Protein AF-0000000083341405 (afdb_homodimer)

Radius of gyration: 45.24 Å; Cα contacts (8 Å, |Δi|>4): 962; chains: 2; bounding box: 69×144×94 Å

Sequence (782 aa):
MRTLISFAVALLIATAIATLLLYDNGRMSLEWGDWILEASASFMLAVILVVFIVGYMAIRFAVIIWHIPHYWRRRKRLKQYSRAENAMAKGMIALEYGDWHKAEKELVKSAKNSEAGLVHYLSAAKMAHNQQAHQRRNQYLAQARELYPAEYVTIGLVEARLLKEDELEAAVAILQELHQQQPKNATILAELAFALRDLGYWQSLAELMPKVKRSAGFSVAEYSLLEQQLWAGQLAAATDFDALQTIWQGLNRKQKLIAEIVAEYVEQCLGWGQEADLKNLLERAIKKQWNDRLVYQYGRLTLGPAFDRLKVAESWLQADQENNPVLLLTLGRLACRSQLWGMGQGYLKRSLKIRPEIETFHALAQCYEAEGQENQAALTYKEAILQLEKKMRTLISFAVALLIATAIATLLLYDNGRMSLEWGDWILEASASFMLAVILVVFIVGYMAIRFAVIIWHIPHYWRRRKRLKQYSRAENAMAKGMIALEYGDWHKAEKELVKSAKNSEAGLVHYLSAAKMAHNQQAHQRRNQYLAQARELYPAEYVTIGLVEARLLKEDELEAAVAILQELHQQQPKNATILAELAFALRDLGYWQSLAELMPKVKRSAGFSVAEYSLLEQQLWAGQLAAATDFDALQTIWQGLNRKQKLIAEIVAEYVEQCLGWGQEADLKNLLERAIKKQWNDRLVYQYGRLTLGPAFDRLKVAESWLQADQENNPVLLLTLGRLACRSQLWGMGQGYLKRSLKIRPEIETFHALAQCYEAEGQENQAALTYKEAILQLEKK

Foldseek 3Di:
DVVVVVVVVVVVLVVVLVVLLVVQPAWDWDDDPPDIDIDGPSVVVSVVSVVVVVVVVVVVVVVCVVCVVVVVVVVVLVVLAVQQVVLQVQLVVCVVVVNLVSSLVSLCVNLVPYPVNLVSLLSSLVSCLVVVNNVSSVVSLVVSCVVPVVVLLVSLQSVLVSCCPPNLVVSLVSLVVSCVVPVQDQVSLVVNLVSCLVVLVLVVNVVSLVSNVPHPNDDPVRSVVSVLSSLLSQLLPQPDDVSNVVSQVPDDPVSLLAPSNLLSSLVVCVVNVHCPPNLVSLLSSCVVPNDLSSLLSNLVDDPDQLVVSLVSLVVVCDDPCVQPLSSLLSNLSSCLSNVVLVSSLVSLVSSCVNPNDPVSLQSNLVSCVSVVNNVVSVVSNVVSCVVVVVD/DVVVVVVVVVVVLVVVLVVLLVVQPAWDWDDDPPDIDIDGPSVVVSVVSVVVVVVVVVVVVVVCVVCVVVVVVVVVLVVLAVQQVVLQVQLVVCVVVVNLVSSLVSLCVNLVPYPVNLVSLLSSLVSCLVVVNNVSSVVSLVVSCVVPVVVLLVSLQSVLVSCCPPNLVVSLVSLVVSCVVPVQDQVSLVVNLVSCLVVLVLVVNVVSLVSNVPHPNDDPVRSVVSVLSSLLSQLLPQPDDVSNVVSQVPDDPVSLLAPSNLLSSLVVCVVNVHCPPNLVSLLSSCVVPNDLSSLLSNLVDDPDQLVVSLVSLVVVCDDPCVQPLSSLLSNLSSCLSNVVLVSSLVSLVSSCVNPNDPVSLQSNLVSCVSVVNNVVSVVSNVVSCVVVVVD

Organism: NCBI:txid2580412

Nearest PDB structures (foldseek):
  1w3b-assembly1_B  TM=4.510E-01  e=6.580E-06  Homo sapiens
  8dth-assembly1_A  TM=5.348E-01  e=5.837E-05  Arabidopsis thaliana
  8dtg-assembly1_A  TM=4.091E-01  e=7.508E-05  Arabidopsis thaliana
  4n3c-assembly1_A  TM=4.950E-01  e=5.666E-03  Homo sapiens
  8a61-assembly1_F  TM=4.013E-01  e=3.424E-03  Saccharomyces cerevisiae

Structure (mmCIF, N/CA/C/O backbone):
data_AF-0000000083341405-model_v1
#
loop_
_entity.id
_entity.type
_entity.pdbx_description
1 polymer 'Heme biosynthesis protein HemY'
#
loop_
_atom_site.group_PDB
_atom_site.id
_atom_site.type_symbol
_atom_site.label_atom_id
_atom_site.label_alt_id
_atom_site.label_comp_id
_atom_site.label_asym_id
_atom_site.label_entity_id
_atom_site.label_seq_id
_atom_site.pdbx_PDB_ins_code
_atom_site.Cartn_x
_atom_site.Cartn_y
_atom_site.Cartn_z
_atom_site.occupancy
_atom_site.B_iso_or_equiv
_atom_site.auth_seq_id
_atom_site.auth_comp_id
_atom_site.auth_asym_id
_atom_site.auth_atom_id
_atom_site.pdbx_PDB_model_num
ATOM 1 N N . MET A 1 1 ? 11.656 58.625 19.578 1 56.59 1 MET A N 1
ATOM 2 C CA . MET A 1 1 ? 11.117 59.906 19.172 1 56.59 1 MET A CA 1
ATOM 3 C C . MET A 1 1 ? 10.078 60.406 20.172 1 56.59 1 MET A C 1
ATOM 5 O O . MET A 1 1 ? 10.047 61.594 20.516 1 56.59 1 MET A O 1
ATOM 9 N N . ARG A 1 2 ? 9.438 59.531 20.672 1 68.25 2 ARG A N 1
ATOM 10 C CA . ARG A 1 2 ? 8.391 59.906 21.609 1 68.25 2 ARG A CA 1
ATOM 11 C C . ARG A 1 2 ? 8.992 60.375 22.938 1 68.25 2 ARG A C 1
ATOM 13 O O . ARG A 1 2 ? 8.508 61.344 23.531 1 68.25 2 ARG A O 1
ATOM 20 N N . THR A 1 3 ? 10 59.75 23.219 1 62.38 3 THR A N 1
ATOM 21 C CA . THR A 1 3 ? 10.688 60.125 24.438 1 62.38 3 THR A CA 1
ATOM 22 C C . THR A 1 3 ? 11.328 61.5 24.281 1 62.38 3 THR A C 1
ATOM 24 O O . THR A 1 3 ? 11.297 62.312 25.203 1 62.38 3 THR A O 1
ATOM 27 N N . LEU A 1 4 ? 11.789 61.688 23.078 1 64.5 4 LEU A N 1
ATOM 28 C CA . LEU A 1 4 ? 12.438 62.969 22.828 1 64.5 4 LEU A CA 1
ATOM 29 C C . LEU A 1 4 ? 11.414 64.125 22.844 1 64.5 4 LEU A C 1
ATOM 31 O O . LEU A 1 4 ? 11.703 65.188 23.359 1 64.5 4 LEU A O 1
ATOM 35 N N . ILE A 1 5 ? 10.258 63.844 22.344 1 66.81 5 ILE A N 1
ATOM 36 C CA . ILE A 1 5 ? 9.195 64.812 22.297 1 66.81 5 ILE A CA 1
ATOM 37 C C . ILE A 1 5 ? 8.688 65.125 23.703 1 66.81 5 ILE A C 1
ATOM 39 O O . ILE A 1 5 ? 8.453 66.25 24.078 1 66.81 5 ILE A O 1
ATOM 43 N N . SER A 1 6 ? 8.68 64.062 24.469 1 69.81 6 SER A N 1
ATOM 44 C CA . SER A 1 6 ? 8.266 64.25 25.844 1 69.81 6 SER A CA 1
ATOM 45 C C . SER A 1 6 ? 9.281 65.125 26.609 1 69.81 6 SER A C 1
ATOM 47 O O . SER A 1 6 ? 8.914 65.938 27.406 1 69.81 6 SER A O 1
ATOM 49 N N . PHE A 1 7 ? 10.453 64.875 26.328 1 67.31 7 PHE A N 1
ATOM 50 C CA . PHE A 1 7 ? 11.508 65.625 26.953 1 67.31 7 PHE A CA 1
ATOM 51 C C . PHE A 1 7 ? 11.484 67.062 26.469 1 67.31 7 PHE A C 1
ATOM 53 O O . PHE A 1 7 ? 11.703 68 27.25 1 67.31 7 PHE A O 1
ATOM 60 N N . ALA A 1 8 ? 11.203 67.188 25.188 1 69.06 8 ALA A N 1
ATOM 61 C CA . ALA A 1 8 ? 11.133 68.562 24.625 1 69.06 8 ALA A CA 1
ATOM 62 C C . ALA A 1 8 ? 9.969 69.312 25.203 1 69.06 8 ALA A C 1
ATOM 64 O O . ALA A 1 8 ? 10.109 70.5 25.531 1 69.06 8 ALA A O 1
ATOM 65 N N . VAL A 1 9 ? 8.945 68.75 25.375 1 71.06 9 VAL A N 1
ATOM 66 C CA . VAL A 1 9 ? 7.777 69.375 25.969 1 71.06 9 VAL A CA 1
ATOM 67 C C . VAL A 1 9 ? 8.055 69.688 27.422 1 71.06 9 VAL A C 1
ATOM 69 O O . VAL A 1 9 ? 7.715 70.812 27.906 1 71.06 9 VAL A O 1
ATOM 72 N N . ALA A 1 10 ? 8.805 68.812 28.031 1 69.69 10 ALA A N 1
ATOM 73 C CA . ALA A 1 10 ? 9.188 69.062 29.422 1 69.69 10 ALA A CA 1
ATOM 74 C C . ALA A 1 10 ? 10.148 70.25 29.516 1 69.69 10 ALA A C 1
ATOM 76 O O . ALA A 1 10 ? 10.023 71.125 30.422 1 69.69 10 ALA A O 1
ATOM 77 N N . LEU A 1 11 ? 10.969 70.312 28.594 1 72.81 11 LEU A N 1
ATOM 78 C CA . LEU A 1 11 ? 11.93 71.438 28.562 1 72.81 11 LEU A CA 1
ATOM 79 C C . LEU A 1 11 ? 11.242 72.75 28.234 1 72.81 11 LEU A C 1
ATOM 81 O O . LEU A 1 11 ? 11.562 73.812 28.828 1 72.81 11 LEU A O 1
ATOM 85 N N . LEU A 1 12 ? 10.359 72.75 27.375 1 69.5 12 LEU A N 1
ATOM 86 C CA . LEU A 1 12 ? 9.602 73.938 27.031 1 69.5 12 LEU A CA 1
ATOM 87 C C . LEU A 1 12 ? 8.773 74.438 28.203 1 69.5 12 LEU A C 1
ATOM 89 O O . LEU A 1 12 ? 8.711 75.625 28.484 1 69.5 12 LEU A O 1
ATOM 93 N N . ILE A 1 13 ? 8.305 73.5 28.906 1 68.62 13 ILE A N 1
ATOM 94 C CA . ILE A 1 13 ? 7.516 73.875 30.078 1 68.62 13 ILE A CA 1
ATOM 95 C C . ILE A 1 13 ? 8.438 74.438 31.172 1 68.62 13 ILE A C 1
ATOM 97 O O . ILE A 1 13 ? 8.125 75.438 31.812 1 68.62 13 ILE A O 1
ATOM 101 N N . ALA A 1 14 ? 9.609 73.875 31.266 1 65.56 14 ALA A N 1
ATOM 102 C CA . ALA A 1 14 ? 10.594 74.312 32.25 1 65.56 14 ALA A CA 1
ATOM 103 C C . ALA A 1 14 ? 11.086 75.688 31.922 1 65.56 14 ALA A C 1
ATOM 105 O O . ALA A 1 14 ? 11.219 76.562 32.812 1 65.56 14 ALA A O 1
ATOM 106 N N . THR A 1 15 ? 11.336 75.938 30.703 1 69.38 15 THR A N 1
ATOM 107 C CA . THR A 1 15 ? 11.797 77.25 30.281 1 69.38 15 THR A CA 1
ATOM 108 C C . THR A 1 15 ? 10.688 78.312 30.422 1 69.38 15 THR A C 1
ATOM 110 O O . THR A 1 15 ? 10.945 79.438 30.812 1 69.38 15 THR A O 1
ATOM 113 N N . ALA A 1 16 ? 9.547 77.938 30.109 1 66.31 16 ALA A N 1
ATOM 114 C CA . ALA A 1 16 ? 8.422 78.875 30.25 1 66.31 16 ALA A CA 1
ATOM 115 C C . ALA A 1 16 ? 8.195 79.25 31.719 1 66.31 16 ALA A C 1
ATOM 117 O O . ALA A 1 16 ? 7.969 80.438 32.062 1 66.31 16 ALA A O 1
ATOM 118 N N . ILE A 1 17 ? 8.406 78.312 32.562 1 65.5 17 ILE A N 1
ATOM 119 C CA . ILE A 1 17 ? 8.281 78.562 34 1 65.5 17 ILE A CA 1
ATOM 120 C C . ILE A 1 17 ? 9.414 79.438 34.469 1 65.5 17 ILE A C 1
ATOM 122 O O . ILE A 1 17 ? 9.195 80.375 35.219 1 65.5 17 ILE A O 1
ATOM 126 N N . ALA A 1 18 ? 10.578 79.188 33.938 1 65.88 18 ALA A N 1
ATOM 127 C CA . ALA A 1 18 ? 11.75 80 34.312 1 65.88 18 ALA A CA 1
ATOM 128 C C . ALA A 1 18 ? 11.617 81.438 33.844 1 65.88 18 ALA A C 1
ATOM 130 O O . ALA A 1 18 ? 11.953 82.375 34.594 1 65.88 18 ALA A O 1
ATOM 131 N N . THR A 1 19 ? 11.062 81.625 32.719 1 66.06 19 THR A N 1
ATOM 132 C CA . THR A 1 19 ? 10.898 83 32.156 1 66.06 19 THR A CA 1
ATOM 133 C C . THR A 1 19 ? 9.805 83.75 32.906 1 66.06 19 THR A C 1
ATOM 135 O O . THR A 1 19 ? 9.938 84.938 33.188 1 66.06 19 THR A O 1
ATOM 138 N N . LEU A 1 20 ? 8.867 83.062 33.281 1 64.19 20 LEU A N 1
ATOM 139 C CA . LEU A 1 20 ? 7.785 83.688 34.031 1 64.19 20 LEU A CA 1
ATOM 140 C C . LEU A 1 20 ? 8.234 84.062 35.438 1 64.19 20 LEU A C 1
ATOM 142 O O . LEU A 1 20 ? 7.828 85.125 35.969 1 64.19 20 LEU A O 1
ATOM 146 N N . LEU A 1 21 ? 9.18 83.312 35.938 1 63.03 21 LEU A N 1
ATOM 147 C CA . LEU A 1 21 ? 9.742 83.625 37.25 1 63.03 21 LEU A CA 1
ATOM 148 C C . LEU A 1 21 ? 10.688 84.812 37.188 1 63.03 21 LEU A C 1
ATOM 150 O O . LEU A 1 21 ? 10.828 85.562 38.188 1 63.03 21 LEU A O 1
ATOM 154 N N . LEU A 1 22 ? 11.203 85 36.125 1 60.56 22 LEU A N 1
ATOM 155 C CA . LEU A 1 22 ? 12.164 86.062 35.969 1 60.56 22 LEU A CA 1
ATOM 156 C C . LEU A 1 22 ? 11.453 87.375 35.656 1 60.56 22 LEU A C 1
ATOM 158 O O . LEU A 1 22 ? 11.969 88.438 35.969 1 60.56 22 LEU A O 1
ATOM 162 N N . TYR A 1 23 ? 10.359 87.25 35.062 1 57.66 23 TYR A N 1
ATOM 163 C CA . TYR A 1 23 ? 9.672 88.5 34.719 1 57.66 23 TYR A CA 1
ATOM 164 C C . TYR A 1 23 ? 8.688 88.875 35.812 1 57.66 23 TYR A C 1
ATOM 166 O O . TYR A 1 23 ? 7.609 88.312 35.938 1 57.66 23 TYR A O 1
ATOM 174 N N . ASP A 1 24 ? 9.039 89.188 37 1 58.03 24 ASP A N 1
ATOM 175 C CA . ASP A 1 24 ? 8.625 89.438 38.375 1 58.03 24 ASP A CA 1
ATOM 176 C C . ASP A 1 24 ? 7.492 90.5 38.438 1 58.03 24 ASP A C 1
ATOM 178 O O . ASP A 1 24 ? 7.445 91.312 39.344 1 58.03 24 ASP A O 1
ATOM 182 N N . ASN A 1 25 ? 6.559 90.625 37.438 1 59.75 25 ASN A N 1
ATOM 183 C CA . ASN A 1 25 ? 5.785 91.875 37.5 1 59.75 25 ASN A CA 1
ATOM 184 C C . ASN A 1 25 ? 4.516 91.75 38.312 1 59.75 25 ASN A C 1
ATOM 186 O O . ASN A 1 25 ? 3.652 92.625 38.312 1 59.75 25 ASN A O 1
ATOM 190 N N . GLY A 1 26 ? 4.27 90.812 39.062 1 65.12 26 GLY A N 1
ATOM 191 C CA . GLY A 1 26 ? 3.023 90.812 39.812 1 65.12 26 GLY A CA 1
ATOM 192 C C . GLY A 1 26 ? 3.168 90.188 41.219 1 65.12 26 GLY A C 1
ATOM 193 O O . GLY A 1 26 ? 4.086 89.438 41.5 1 65.12 26 GLY A O 1
ATOM 194 N N . ARG A 1 27 ? 2.697 90.938 42.281 1 73.12 27 ARG A N 1
ATOM 195 C CA . ARG A 1 27 ? 2.77 90.5 43.656 1 73.12 27 ARG A CA 1
ATOM 196 C C . ARG A 1 27 ? 1.461 89.875 44.094 1 73.12 27 ARG A C 1
ATOM 198 O O . ARG A 1 27 ? 0.379 90.375 43.75 1 73.12 27 ARG A O 1
ATOM 205 N N . MET A 1 28 ? 1.521 88.688 44.625 1 71.75 28 MET A N 1
ATOM 206 C CA . MET A 1 28 ? 0.362 88 45.156 1 71.75 28 MET A CA 1
ATOM 207 C C . MET A 1 28 ? 0.493 87.875 46.688 1 71.75 28 MET A C 1
ATOM 209 O O . MET A 1 28 ? 1.575 87.562 47.188 1 71.75 28 MET A O 1
ATOM 213 N N . SER A 1 29 ? -0.518 88.438 47.438 1 74.38 29 SER A N 1
ATOM 214 C CA . SER A 1 29 ? -0.522 88.25 48.875 1 74.38 29 SER A CA 1
ATOM 215 C C . SER A 1 29 ? -1.641 87.312 49.344 1 74.38 29 SER A C 1
ATOM 217 O O . SER A 1 29 ? -2.771 87.438 48.844 1 74.38 29 SER A O 1
ATOM 219 N N . LEU A 1 30 ? -1.319 86.188 49.969 1 70.44 30 LEU A N 1
ATOM 220 C CA . LEU A 1 30 ? -2.262 85.25 50.562 1 70.44 30 LEU A CA 1
ATOM 221 C C . LEU A 1 30 ? -2.365 85.438 52.062 1 70.44 30 LEU A C 1
ATOM 223 O O . LEU A 1 30 ? -1.357 85.375 52.781 1 70.44 30 LEU A O 1
ATOM 227 N N . GLU A 1 31 ? -3.475 85.938 52.5 1 71.5 31 GLU A N 1
ATOM 228 C CA . GLU A 1 31 ? -3.725 86.062 53.938 1 71.5 31 GLU A CA 1
ATOM 229 C C . GLU A 1 31 ? -4.602 84.938 54.469 1 71.5 31 GLU A C 1
ATOM 231 O O . GLU A 1 31 ? -5.73 84.75 54 1 71.5 31 GLU A O 1
ATOM 236 N N . TRP A 1 32 ? -4.051 83.938 55.125 1 67.25 32 TRP A N 1
ATOM 237 C CA . TRP A 1 32 ? -4.789 82.812 55.75 1 67.25 32 TRP A CA 1
ATOM 238 C C . TRP A 1 32 ? -4.742 82.938 57.281 1 67.25 32 TRP A C 1
ATOM 240 O O . TRP A 1 32 ? -3.744 82.562 57.906 1 67.25 32 TRP A O 1
ATOM 250 N N . GLY A 1 33 ? -5.738 83.375 57.812 1 69.75 33 GLY A N 1
ATOM 251 C CA . GLY A 1 33 ? -5.773 83.562 59.25 1 69.75 33 GLY A CA 1
ATOM 252 C C . GLY A 1 33 ? -4.738 84.562 59.75 1 69.75 33 GLY A C 1
ATOM 253 O O . GLY A 1 33 ? -4.715 85.75 59.281 1 69.75 33 GLY A O 1
ATOM 254 N N . ASP A 1 34 ? -3.721 84.125 60.5 1 72 34 ASP A N 1
ATOM 255 C CA . ASP A 1 34 ? -2.676 85 61.031 1 72 34 ASP A CA 1
ATOM 256 C C . ASP A 1 34 ? -1.41 84.938 60.188 1 72 34 ASP A C 1
ATOM 258 O O . ASP A 1 34 ? -0.427 85.625 60.5 1 72 34 ASP A O 1
ATOM 262 N N . TRP A 1 35 ? -1.463 84.125 59.125 1 66.94 35 TRP A N 1
ATOM 263 C CA . TRP A 1 35 ? -0.271 84 58.281 1 66.94 35 TRP A CA 1
ATOM 264 C C . TRP A 1 35 ? -0.418 84.75 57 1 66.94 35 TRP A C 1
ATOM 266 O O . TRP A 1 35 ? -1.458 84.688 56.344 1 66.94 35 TRP A O 1
ATOM 276 N N . ILE A 1 36 ? 0.428 85.812 56.75 1 72.31 36 ILE A N 1
ATOM 277 C CA . ILE A 1 36 ? 0.445 86.562 55.531 1 72.31 36 ILE A CA 1
ATOM 278 C C . ILE A 1 36 ? 1.613 86.125 54.656 1 72.31 36 ILE A C 1
ATOM 280 O O . ILE A 1 36 ? 2.773 86.188 55.062 1 72.31 36 ILE A O 1
ATOM 284 N N . LEU A 1 37 ? 1.361 85.375 53.594 1 67.69 37 LEU A N 1
ATOM 285 C CA . LEU A 1 37 ? 2.387 85 52.656 1 67.69 37 LEU A CA 1
ATOM 286 C C . LEU A 1 37 ? 2.363 85.875 51.406 1 67.69 37 LEU A C 1
ATOM 288 O O . LEU A 1 37 ? 1.347 85.938 50.719 1 67.69 37 LEU A O 1
ATOM 292 N N . GLU A 1 38 ? 3.361 86.688 51.312 1 72.44 38 GLU A N 1
ATOM 293 C CA . GLU A 1 38 ? 3.52 87.562 50.125 1 72.44 38 GLU A CA 1
ATOM 294 C C . GLU A 1 38 ? 4.434 86.875 49.094 1 72.44 38 GLU A C 1
ATOM 296 O O . GLU A 1 38 ? 5.547 86.438 49.438 1 72.44 38 GLU A O 1
ATOM 301 N N . ALA A 1 39 ? 3.857 86.375 48.094 1 72.44 39 ALA A N 1
ATOM 302 C CA . ALA A 1 39 ? 4.688 85.75 47.031 1 72.44 39 ALA A CA 1
ATOM 303 C C . ALA A 1 39 ? 4.426 86.438 45.688 1 72.44 39 ALA A C 1
ATOM 305 O O . ALA A 1 39 ? 3.422 87.125 45.5 1 72.44 39 ALA A O 1
ATOM 306 N N . SER A 1 40 ? 5.531 86.5 44.812 1 73.31 40 SER A N 1
ATOM 307 C CA . SER A 1 40 ? 5.363 87 43.469 1 73.31 40 SER A CA 1
ATOM 308 C C . SER A 1 40 ? 4.422 86.125 42.625 1 73.31 40 SER A C 1
ATOM 310 O O . SER A 1 40 ? 4.266 84.938 42.938 1 73.31 40 SER A O 1
ATOM 312 N N . ALA A 1 41 ? 3.492 86.75 41.812 1 72.06 41 ALA A N 1
ATOM 313 C CA . ALA A 1 41 ? 2.576 86.062 40.938 1 72.06 41 ALA A CA 1
ATOM 314 C C . ALA A 1 41 ? 3.312 85 40.125 1 72.06 41 ALA A C 1
ATOM 316 O O . ALA A 1 41 ? 2.787 83.875 39.875 1 72.06 41 ALA A O 1
ATOM 317 N N . SER A 1 42 ? 4.496 85.312 39.844 1 72 42 SER A N 1
A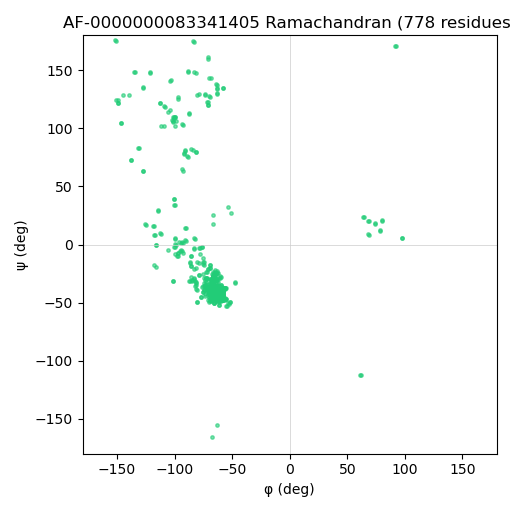TOM 318 C CA . SER A 1 42 ? 5.301 84.375 39.062 1 72 42 SER A CA 1
ATOM 319 C C . SER A 1 42 ? 5.699 83.125 39.875 1 72 42 SER A C 1
ATOM 321 O O . SER A 1 42 ? 5.719 82 39.375 1 72 42 SER A O 1
ATOM 323 N N . PHE A 1 43 ? 5.988 83.375 41.062 1 70.56 43 PHE A N 1
ATOM 324 C CA . PHE A 1 43 ? 6.336 82.25 41.938 1 70.56 43 PHE A CA 1
ATOM 325 C C . PHE A 1 43 ? 5.137 81.312 42.188 1 70.56 43 PHE A C 1
ATOM 327 O O . PHE A 1 43 ? 5.266 80.125 42.156 1 70.56 43 PHE A O 1
ATOM 334 N N . MET A 1 44 ? 3.984 81.938 42.344 1 72.81 44 MET A N 1
ATOM 335 C CA . MET A 1 44 ? 2.773 81.188 42.531 1 72.81 44 MET A CA 1
ATOM 336 C C . MET A 1 44 ? 2.449 80.312 41.312 1 72.81 44 MET A C 1
ATOM 338 O O . MET A 1 44 ? 2.055 79.188 41.406 1 72.81 44 MET A O 1
ATOM 342 N N . LEU A 1 45 ? 2.572 80.938 40.219 1 73.5 45 LEU A N 1
ATOM 343 C CA . LEU A 1 45 ? 2.342 80.25 38.969 1 73.5 45 LEU A CA 1
ATOM 344 C C . LEU A 1 45 ? 3.328 79.062 38.812 1 73.5 45 LEU A C 1
ATOM 346 O O . LEU A 1 45 ? 2.955 78 38.344 1 73.5 45 LEU A O 1
ATOM 350 N N . ALA A 1 46 ? 4.578 79.25 39.188 1 72.19 46 ALA A N 1
ATOM 351 C CA . ALA A 1 46 ? 5.605 78.25 39.156 1 72.19 46 ALA A CA 1
ATOM 352 C C . ALA A 1 46 ? 5.262 77.062 40.062 1 72.19 46 ALA A C 1
ATOM 354 O O . ALA A 1 46 ? 5.414 75.938 39.719 1 72.19 46 ALA A O 1
ATOM 355 N N . VAL A 1 47 ? 4.777 77.5 41.219 1 71.94 47 VAL A N 1
ATOM 356 C CA . VAL A 1 47 ? 4.43 76.438 42.219 1 71.94 47 VAL A CA 1
ATOM 357 C C . VAL A 1 47 ? 3.246 75.625 41.719 1 71.94 47 VAL A C 1
ATOM 359 O O . VAL A 1 47 ? 3.242 74.375 41.812 1 71.94 47 VAL A O 1
ATOM 362 N N . ILE A 1 48 ? 2.277 76.25 41.062 1 72.62 48 ILE A N 1
ATOM 363 C CA . ILE A 1 48 ? 1.098 75.562 40.531 1 72.62 48 ILE A CA 1
ATOM 364 C C . ILE A 1 48 ? 1.511 74.625 39.406 1 72.62 48 ILE A C 1
ATOM 366 O O . ILE A 1 48 ? 1.038 73.5 39.344 1 72.62 48 ILE A O 1
ATOM 370 N N . LEU A 1 49 ? 2.41 75 38.625 1 74.19 49 LEU A N 1
ATOM 371 C CA . LEU A 1 49 ? 2.887 74.25 37.5 1 74.19 49 LEU A CA 1
ATOM 372 C C . LEU A 1 49 ? 3.646 73 38 1 74.19 49 LEU A C 1
ATOM 374 O O . LEU A 1 49 ? 3.469 71.875 37.469 1 74.19 49 LEU A O 1
ATOM 378 N N . VAL A 1 50 ? 4.508 73.188 39.031 1 72.25 50 VAL A N 1
ATOM 379 C CA . VAL A 1 50 ? 5.27 72.125 39.594 1 72.25 50 VAL A CA 1
ATOM 380 C C . VAL A 1 50 ? 4.316 71.062 40.219 1 72.25 50 VAL A C 1
ATOM 382 O O . VAL A 1 50 ? 4.477 69.875 40 1 72.25 50 VAL A O 1
ATOM 385 N N . VAL A 1 51 ? 3.279 71.562 40.906 1 72.56 51 VAL A N 1
ATOM 386 C CA . VAL A 1 51 ? 2.297 70.688 41.531 1 72.56 51 VAL A CA 1
ATOM 387 C C . VAL A 1 51 ? 1.544 69.875 40.438 1 72.56 51 VAL A C 1
ATOM 389 O O . VAL A 1 51 ? 1.289 68.688 40.594 1 72.56 51 VAL A O 1
ATOM 392 N N . PHE A 1 52 ? 1.307 70.5 39.344 1 74.81 52 PHE A N 1
ATOM 393 C CA . PHE A 1 52 ? 0.618 69.875 38.219 1 74.81 52 PHE A CA 1
ATOM 394 C C . PHE A 1 52 ? 1.471 68.75 37.625 1 74.81 52 PHE A C 1
ATOM 396 O O . PHE A 1 52 ? 0.987 67.688 37.406 1 74.81 52 PHE A O 1
ATOM 403 N N . ILE A 1 53 ? 2.684 69.062 37.406 1 73.56 53 ILE A N 1
ATOM 404 C CA . ILE A 1 53 ? 3.588 68.125 36.75 1 73.56 53 ILE A CA 1
ATOM 405 C C . ILE A 1 53 ? 3.783 66.938 37.688 1 73.56 53 ILE A C 1
ATOM 407 O O . ILE A 1 53 ? 3.705 65.812 37.25 1 73.56 53 ILE A O 1
ATOM 411 N N . VAL A 1 54 ? 3.973 67.25 38.969 1 72.81 54 VAL A N 1
ATOM 412 C CA . VAL A 1 54 ? 4.195 66.188 39.938 1 72.81 54 VAL A CA 1
ATOM 413 C C . VAL A 1 54 ? 2.936 65.312 40.094 1 72.81 54 VAL A C 1
ATOM 415 O O . VAL A 1 54 ? 3.012 64.125 40.125 1 72.81 54 VAL A O 1
ATOM 418 N N . GLY A 1 55 ? 1.768 65.938 40.094 1 75.06 55 GLY A N 1
ATOM 419 C CA . GLY A 1 55 ? 0.508 65.188 40.156 1 75.06 55 GLY A CA 1
ATOM 420 C C . GLY A 1 55 ? 0.255 64.375 38.938 1 75.06 55 GLY A C 1
ATOM 421 O O . GLY A 1 55 ? -0.163 63.219 39.062 1 75.06 55 GLY A O 1
ATOM 422 N N . TYR A 1 56 ? 0.544 64.875 37.812 1 72.94 56 TYR A N 1
ATOM 423 C CA . TYR A 1 56 ? 0.382 64.125 36.562 1 72.94 56 TYR A CA 1
ATOM 424 C C . TYR A 1 56 ? 1.279 62.906 36.5 1 72.94 56 TYR A C 1
ATOM 426 O O . TYR A 1 56 ? 0.829 61.812 36.156 1 72.94 56 TYR A O 1
ATOM 434 N N . MET A 1 57 ? 2.545 63.062 36.875 1 73.12 57 MET A N 1
ATOM 435 C CA . MET A 1 57 ? 3.504 61.969 36.875 1 73.12 57 MET A CA 1
ATOM 436 C C . MET A 1 57 ? 3.1 60.875 37.875 1 73.12 57 MET A C 1
ATOM 438 O O . MET A 1 57 ? 3.229 59.688 37.594 1 73.12 57 MET A O 1
ATOM 442 N N . ALA A 1 58 ? 2.525 61.344 38.938 1 74.75 58 ALA A N 1
ATOM 443 C CA . ALA A 1 58 ? 2.092 60.406 39.969 1 74.75 58 ALA A CA 1
ATOM 444 C C . ALA A 1 58 ? 0.921 59.531 39.5 1 74.75 58 ALA A C 1
ATOM 446 O O . ALA A 1 58 ? 0.903 58.312 39.688 1 74.75 58 ALA A O 1
ATOM 447 N N . ILE A 1 59 ? 0.015 60.094 38.781 1 71.62 59 ILE A N 1
ATOM 448 C CA . ILE A 1 59 ? -1.145 59.375 38.25 1 71.62 59 ILE A CA 1
ATOM 449 C C . ILE A 1 59 ? -0.712 58.438 37.125 1 71.62 59 ILE A C 1
ATOM 451 O O . ILE A 1 59 ? -1.149 57.281 37.094 1 71.62 59 ILE A O 1
ATOM 455 N N . ARG A 1 60 ? 0.181 58.875 36.375 1 70.94 60 ARG A N 1
ATOM 456 C CA . ARG A 1 60 ? 0.7 58.094 35.281 1 70.94 60 ARG A CA 1
ATOM 457 C C . ARG A 1 60 ? 1.418 56.844 35.812 1 70.94 60 ARG A C 1
ATOM 459 O O . ARG A 1 60 ? 1.234 55.75 35.281 1 70.94 60 ARG A O 1
ATOM 466 N N . PHE A 1 61 ? 2.176 57.062 36.781 1 69.75 61 PHE A N 1
ATOM 467 C CA . PHE A 1 61 ? 2.914 55.938 37.375 1 69.75 61 PHE A CA 1
ATOM 468 C C . PHE A 1 61 ? 1.965 54.969 38.031 1 69.75 61 PHE A C 1
ATOM 470 O O . PHE A 1 61 ? 2.162 53.75 37.938 1 69.75 61 PHE A O 1
ATOM 477 N N . ALA A 1 62 ? 0.918 55.469 38.531 1 68.81 62 ALA A N 1
ATOM 478 C CA . ALA A 1 62 ? -0.077 54.625 39.188 1 68.81 62 ALA A CA 1
ATOM 479 C C . ALA A 1 62 ? -0.846 53.812 38.156 1 68.81 62 ALA A C 1
ATOM 481 O O . ALA A 1 62 ? -1.102 52.625 38.375 1 68.81 62 ALA A O 1
ATOM 482 N N . VAL A 1 63 ? -1.132 54.344 37.031 1 69.62 63 VAL A N 1
ATOM 483 C CA . VAL A 1 63 ? -1.888 53.688 36 1 69.62 63 VAL A CA 1
ATOM 484 C C . VAL A 1 63 ? -1.017 52.625 35.344 1 69.62 63 VAL A C 1
ATOM 486 O O . VAL A 1 63 ? -1.481 51.5 35.062 1 69.62 63 VAL A O 1
ATOM 489 N N . ILE A 1 64 ? 0.24 53 35.062 1 66.69 64 ILE A N 1
ATOM 490 C CA . ILE A 1 64 ? 1.182 52.062 34.469 1 66.69 64 ILE A CA 1
ATOM 491 C C . ILE A 1 64 ? 1.317 50.844 35.375 1 66.69 64 ILE A C 1
ATOM 493 O O . ILE A 1 64 ? 1.289 49.688 34.906 1 66.69 64 ILE A O 1
ATOM 497 N N . ILE A 1 65 ? 1.355 51.188 36.594 1 63.91 65 ILE A N 1
ATOM 498 C CA . ILE A 1 65 ? 1.525 50.125 37.562 1 63.91 65 ILE A CA 1
ATOM 499 C C . ILE A 1 65 ? 0.267 49.25 37.594 1 63.91 65 ILE A C 1
ATOM 501 O O . ILE A 1 65 ? 0.353 48.031 37.719 1 63.91 65 ILE A O 1
ATOM 505 N N . TRP A 1 66 ? -0.814 49.906 37.344 1 61.34 66 TRP A N 1
ATOM 506 C CA . TRP A 1 66 ? -2.092 49.219 37.438 1 61.34 66 TRP A CA 1
ATOM 507 C C . TRP A 1 66 ? -2.383 48.438 36.188 1 61.34 66 TRP A C 1
ATOM 509 O O . TRP A 1 66 ? -3.014 47.375 36.25 1 61.34 66 TRP A O 1
ATOM 519 N N . HIS A 1 67 ? -1.965 48.875 34.969 1 60.66 67 HIS A N 1
ATOM 520 C CA . HIS A 1 67 ? -2.328 48.25 33.688 1 60.66 67 HIS A CA 1
ATOM 521 C C . HIS A 1 67 ? -1.238 47.312 33.219 1 60.66 67 HIS A C 1
ATOM 523 O O . HIS A 1 67 ? -1.434 46.562 32.25 1 60.66 67 HIS A O 1
ATOM 529 N N . ILE A 1 68 ? -0.16 47.25 33.812 1 61.38 68 ILE A N 1
ATOM 530 C CA . ILE A 1 68 ? 0.968 46.406 33.438 1 61.38 68 ILE A CA 1
ATOM 531 C C . ILE A 1 68 ? 0.516 44.938 33.344 1 61.38 68 ILE A C 1
ATOM 533 O O . ILE A 1 68 ? 0.886 44.219 32.438 1 61.38 68 ILE A O 1
ATOM 537 N N . PRO A 1 69 ? -0.371 44.531 34.25 1 62.16 69 PRO A N 1
ATOM 538 C CA . PRO A 1 69 ? -0.683 43.094 34.188 1 62.16 69 PRO A CA 1
ATOM 539 C C . PRO A 1 69 ? -1.451 42.719 32.938 1 62.16 69 PRO A C 1
ATOM 541 O O . PRO A 1 69 ? -1.267 41.625 32.406 1 62.16 69 PRO A O 1
ATOM 544 N N . HIS A 1 70 ? -2.297 43.656 32.375 1 62.38 70 HIS A N 1
ATOM 545 C CA . HIS A 1 70 ? -3.09 43.312 31.219 1 62.38 70 HIS A CA 1
ATOM 546 C C . HIS A 1 70 ? -2.225 43.25 29.953 1 62.38 70 HIS A C 1
ATOM 548 O O . HIS A 1 70 ? -2.406 42.375 29.109 1 62.38 70 HIS A O 1
ATOM 554 N N . TYR A 1 71 ? -1.274 44.188 29.859 1 62.62 71 TYR A N 1
ATOM 555 C CA . TYR A 1 71 ? -0.366 44.219 28.719 1 62.62 71 TYR A CA 1
ATOM 556 C C . TYR A 1 71 ? 0.575 43.031 28.734 1 62.62 71 TYR A C 1
ATOM 558 O O . TYR A 1 71 ? 0.837 42.438 27.688 1 62.62 71 TYR A O 1
ATOM 566 N N . TRP A 1 72 ? 0.923 42.625 29.938 1 67 72 TRP A N 1
ATOM 567 C CA . TRP A 1 72 ? 1.852 41.5 30.031 1 67 72 TRP A CA 1
ATOM 568 C C . TRP A 1 72 ? 1.153 40.188 29.703 1 67 72 TRP A C 1
ATOM 570 O O . TRP A 1 72 ? 1.733 39.312 29.047 1 67 72 TRP A O 1
ATOM 580 N N . ARG A 1 73 ? -0.04 40.156 29.953 1 74.62 73 ARG A N 1
ATOM 581 C CA . ARG A 1 73 ? -0.775 38.938 29.672 1 74.62 73 ARG A CA 1
ATOM 582 C C . ARG A 1 73 ? -0.958 38.75 28.156 1 74.62 73 ARG A C 1
ATOM 584 O O . ARG A 1 73 ? -0.809 37.625 27.641 1 74.62 73 ARG A O 1
ATOM 591 N N . ARG A 1 74 ? -1.201 39.844 27.562 1 73 74 ARG A N 1
ATOM 592 C CA . ARG A 1 74 ? -1.416 39.781 26.125 1 73 74 ARG A CA 1
ATOM 593 C C . ARG A 1 74 ? -0.117 39.469 25.391 1 73 74 ARG A C 1
ATOM 595 O O . ARG A 1 74 ? -0.111 38.688 24.422 1 73 74 ARG A O 1
ATOM 602 N N . ARG A 1 75 ? 0.938 40.062 25.844 1 73.5 75 ARG A N 1
ATOM 603 C CA . ARG A 1 75 ? 2.236 39.781 25.234 1 73.5 75 ARG A CA 1
ATOM 604 C C . ARG A 1 75 ? 2.66 38.344 25.469 1 73.5 75 ARG A C 1
ATOM 606 O O . ARG A 1 75 ? 3.229 37.688 24.578 1 73.5 75 ARG A O 1
ATOM 613 N N . LYS A 1 76 ? 2.336 37.906 26.609 1 77.81 76 LYS A N 1
ATOM 614 C CA . LYS A 1 76 ? 2.65 36.531 26.922 1 77.81 76 LYS A CA 1
ATOM 615 C C . LYS A 1 76 ? 1.841 35.562 26.047 1 77.81 76 LYS A C 1
ATOM 617 O O . LYS A 1 76 ? 2.373 34.562 25.547 1 77.81 76 LYS A O 1
ATOM 622 N N . ARG A 1 77 ? 0.625 35.938 25.797 1 78.69 77 ARG A N 1
ATOM 623 C CA . ARG A 1 77 ? -0.238 35.125 24.969 1 78.69 77 ARG A CA 1
ATOM 624 C C . ARG A 1 77 ? 0.22 35.125 23.516 1 78.69 77 ARG A C 1
ATOM 626 O O . ARG A 1 77 ? 0.224 34.094 22.859 1 78.69 77 ARG A O 1
ATOM 633 N N . LEU A 1 78 ? 0.604 36.281 23.141 1 79.31 78 LEU A N 1
ATOM 634 C CA . LEU A 1 78 ? 1.095 36.406 21.781 1 79.31 78 LEU A CA 1
ATOM 635 C C . LEU A 1 78 ? 2.352 35.562 21.578 1 79.31 78 LEU A C 1
ATOM 637 O O . LEU A 1 78 ? 2.494 34.875 20.562 1 79.31 78 LEU A O 1
ATOM 641 N N . LYS A 1 79 ? 3.199 35.625 22.547 1 80.75 79 LYS A N 1
ATOM 642 C CA . LYS A 1 79 ? 4.426 34.844 22.469 1 80.75 79 LYS A CA 1
ATOM 643 C C . LYS A 1 79 ? 4.117 33.344 22.5 1 80.75 79 LYS A C 1
ATOM 645 O O . LYS A 1 79 ? 4.754 32.531 21.797 1 80.75 79 LYS A O 1
ATOM 650 N N . GLN A 1 80 ? 3.133 33.031 23.234 1 82.12 80 GLN A N 1
ATOM 651 C CA . GLN A 1 80 ? 2.74 31.625 23.344 1 82.12 80 GLN A CA 1
ATOM 652 C C . GLN A 1 80 ? 2.131 31.109 22.047 1 82.12 80 GLN A C 1
ATOM 654 O O . GLN A 1 80 ? 2.457 30.016 21.594 1 82.12 80 GLN A O 1
ATOM 659 N N . TYR A 1 81 ? 1.315 31.953 21.438 1 79.75 81 TYR A N 1
ATOM 660 C CA . TYR A 1 81 ? 0.683 31.578 20.172 1 79.75 81 TYR A CA 1
ATOM 661 C C . TYR A 1 81 ? 1.716 31.453 19.062 1 79.75 81 TYR A C 1
ATOM 663 O O . TYR A 1 81 ? 1.672 30.516 18.266 1 79.75 81 TYR A O 1
ATOM 671 N N . SER A 1 82 ? 2.545 32.375 19.062 1 82.5 82 SER A N 1
ATOM 672 C CA . SER A 1 82 ? 3.588 32.344 18.047 1 82.5 82 SER A CA 1
ATOM 673 C C . SER A 1 82 ? 4.5 31.125 18.234 1 82.5 82 SER A C 1
ATOM 675 O O . SER A 1 82 ? 4.871 30.469 17.25 1 82.5 82 SER A O 1
ATOM 677 N N . ARG A 1 83 ? 4.762 30.781 19.406 1 84.25 83 ARG A N 1
ATOM 678 C CA . ARG A 1 83 ? 5.613 29.625 19.688 1 84.25 83 ARG A CA 1
ATOM 679 C C . ARG A 1 83 ? 4.918 28.328 19.312 1 84.25 83 ARG A C 1
ATOM 681 O O . ARG A 1 83 ? 5.539 27.422 18.75 1 84.25 83 ARG A O 1
ATOM 688 N N . ALA A 1 84 ? 3.711 28.281 19.625 1 82.44 84 ALA A N 1
ATOM 689 C CA . ALA A 1 84 ? 2.949 27.078 19.312 1 82.44 84 ALA A CA 1
ATOM 690 C C . ALA A 1 84 ? 2.838 26.891 17.797 1 82.44 84 ALA A C 1
ATOM 692 O O . ALA A 1 84 ? 3.002 25.781 17.297 1 82.44 84 ALA A O 1
ATOM 693 N N . GLU A 1 85 ? 2.561 27.953 17.141 1 82.88 85 GLU A N 1
ATOM 694 C CA . GLU A 1 85 ? 2.443 27.891 15.688 1 82.88 85 GLU A CA 1
ATOM 695 C C . GLU A 1 85 ? 3.771 27.531 15.039 1 82.88 85 GLU A C 1
ATOM 697 O O . GLU A 1 85 ? 3.811 26.719 14.102 1 82.88 85 GLU A O 1
ATOM 702 N N . ASN A 1 86 ? 4.777 28.094 15.547 1 85.56 86 ASN A N 1
ATOM 703 C CA . ASN A 1 86 ? 6.105 27.797 15.016 1 85.56 86 ASN A CA 1
ATOM 704 C C . ASN A 1 86 ? 6.516 26.344 15.312 1 85.56 86 ASN A C 1
ATOM 706 O O . ASN A 1 86 ? 7.125 25.688 14.469 1 85.56 86 ASN A O 1
ATOM 710 N N . ALA A 1 87 ? 6.172 25.953 16.484 1 86.25 87 ALA A N 1
ATOM 711 C CA . ALA A 1 87 ? 6.484 24.562 16.844 1 86.25 87 ALA A CA 1
ATOM 712 C C . ALA A 1 87 ? 5.75 23.578 15.945 1 86.25 87 ALA A C 1
ATOM 714 O O . ALA A 1 87 ? 6.328 22.594 15.5 1 86.25 87 ALA A O 1
ATOM 715 N N . MET A 1 88 ? 4.535 23.859 15.68 1 86.81 88 MET A N 1
ATOM 716 C CA . MET A 1 88 ? 3.752 23.031 14.766 1 86.81 88 MET A CA 1
ATOM 717 C C . MET A 1 88 ? 4.367 23.031 13.375 1 86.81 88 MET A C 1
ATOM 719 O O . MET A 1 88 ? 4.52 21.969 12.766 1 86.81 88 MET A O 1
ATOM 723 N N . ALA A 1 89 ? 4.652 24.188 12.898 1 87.75 89 ALA A N 1
ATOM 724 C CA . ALA A 1 89 ? 5.238 24.328 11.562 1 87.75 89 ALA A CA 1
ATOM 725 C C . ALA A 1 89 ? 6.559 23.562 11.469 1 87.75 89 ALA A C 1
ATOM 727 O O . ALA A 1 89 ? 6.762 22.781 10.539 1 87.75 89 ALA A O 1
ATOM 728 N N . LYS A 1 90 ? 7.363 23.75 12.492 1 90.44 90 LYS A N 1
ATOM 729 C CA . LYS A 1 90 ? 8.648 23.062 12.508 1 90.44 90 LYS A CA 1
ATOM 730 C C . LYS A 1 90 ? 8.469 21.547 12.586 1 90.44 90 LYS A C 1
ATOM 732 O O . LYS A 1 90 ? 9.164 20.797 11.906 1 90.44 90 LYS A O 1
ATOM 737 N N . GLY A 1 91 ? 7.566 21.125 13.43 1 89.81 91 GLY A N 1
ATOM 738 C CA . GLY A 1 91 ? 7.27 19.703 13.531 1 89.81 91 GLY A CA 1
ATOM 739 C C . GLY A 1 91 ? 6.766 19.109 12.234 1 89.81 91 GLY A C 1
ATOM 740 O O . GLY A 1 91 ? 7.215 18.031 11.828 1 89.81 91 GLY A O 1
ATOM 741 N N . MET A 1 92 ? 5.926 19.828 11.578 1 88.69 92 MET A N 1
ATOM 742 C CA . MET A 1 92 ? 5.336 19.328 10.336 1 88.69 92 MET A CA 1
ATOM 743 C C . MET A 1 92 ? 6.371 19.312 9.219 1 88.69 92 MET A C 1
ATOM 745 O O . MET A 1 92 ? 6.363 18.406 8.375 1 88.69 92 MET A O 1
ATOM 749 N N . ILE A 1 93 ? 7.215 20.266 9.203 1 90.69 93 ILE A N 1
ATOM 750 C CA . ILE A 1 93 ? 8.305 20.281 8.227 1 90.69 93 ILE A CA 1
ATOM 751 C C . ILE A 1 93 ? 9.242 19.109 8.477 1 90.69 93 ILE A C 1
ATOM 753 O O . ILE A 1 93 ? 9.641 18.406 7.535 1 90.69 93 ILE A O 1
ATOM 757 N N . ALA A 1 94 ? 9.516 18.875 9.711 1 91.88 94 ALA A N 1
ATOM 758 C CA . ALA A 1 94 ? 10.367 17.734 10.062 1 91.88 94 ALA A CA 1
ATOM 759 C C . ALA A 1 94 ? 9.742 16.422 9.617 1 91.88 94 ALA A C 1
ATOM 761 O O . ALA A 1 94 ? 10.445 15.492 9.211 1 91.88 94 ALA A O 1
ATOM 762 N N . LEU A 1 95 ? 8.422 16.375 9.703 1 90.31 95 LEU A N 1
ATOM 763 C CA . LEU A 1 95 ? 7.699 15.188 9.25 1 90.31 95 LEU A CA 1
ATOM 764 C C . LEU A 1 95 ? 7.918 14.945 7.766 1 90.31 95 LEU A C 1
ATOM 766 O O . LEU A 1 95 ? 8.07 13.797 7.336 1 90.31 95 LEU A O 1
ATOM 770 N N . GLU A 1 96 ? 8.008 16.016 7.008 1 89.69 96 GLU A N 1
ATOM 771 C CA . GLU A 1 96 ? 8.195 15.898 5.562 1 89.69 96 GLU A CA 1
ATOM 772 C C . GLU A 1 96 ? 9.586 15.367 5.23 1 89.69 96 GLU A C 1
ATOM 774 O O . GLU A 1 96 ? 9.789 14.758 4.18 1 89.69 96 GLU A O 1
ATOM 779 N N . TYR A 1 97 ? 10.523 15.477 6.172 1 90 97 TYR A N 1
ATOM 780 C CA . TYR A 1 97 ? 11.875 14.984 5.969 1 90 97 TYR A CA 1
ATOM 781 C C . TYR A 1 97 ? 12.031 13.57 6.535 1 90 97 TYR A C 1
ATOM 783 O O . TYR A 1 97 ? 13.102 12.969 6.426 1 90 97 TYR A O 1
ATOM 791 N N . GLY A 1 98 ? 10.969 13.102 7.195 1 87.69 98 GLY A N 1
ATOM 792 C CA . GLY A 1 98 ? 11.023 11.781 7.809 1 87.69 98 GLY A CA 1
ATOM 793 C C . GLY A 1 98 ? 11.773 11.773 9.125 1 87.69 98 GLY A C 1
ATOM 794 O O . GLY A 1 98 ? 12.195 10.711 9.602 1 87.69 98 GLY A O 1
ATOM 795 N N . ASP A 1 99 ? 12.031 12.922 9.586 1 91 99 ASP A N 1
ATOM 796 C CA . ASP A 1 99 ? 12.648 13.039 10.906 1 91 99 ASP A CA 1
ATOM 797 C C . ASP A 1 99 ? 11.602 12.992 12.016 1 91 99 ASP A C 1
ATOM 799 O O . ASP A 1 99 ? 11.273 14.023 12.602 1 91 99 ASP A O 1
ATOM 803 N N . TRP A 1 100 ? 11.234 11.797 12.32 1 92.56 100 TRP A N 1
ATOM 804 C CA . TRP A 1 100 ? 10.125 11.594 13.242 1 92.56 100 TRP A CA 1
ATOM 805 C C . TRP A 1 100 ? 10.484 12.055 14.648 1 92.56 100 TRP A C 1
ATOM 807 O O . TRP A 1 100 ? 9.641 12.578 15.375 1 92.56 100 TRP A O 1
ATOM 817 N N . HIS A 1 101 ? 11.773 11.891 14.969 1 92.94 101 HIS A N 1
ATOM 818 C CA . HIS A 1 101 ? 12.211 12.281 16.297 1 92.94 101 HIS A CA 1
ATOM 819 C C . HIS A 1 101 ? 12.094 13.789 16.5 1 92.94 101 HIS A C 1
ATOM 821 O O . HIS A 1 101 ? 11.492 14.25 17.469 1 92.94 101 HIS A O 1
ATOM 827 N N . LYS A 1 102 ? 12.641 14.469 15.555 1 94.19 102 LYS A N 1
ATOM 828 C CA . LYS A 1 102 ? 12.547 15.922 15.617 1 94.19 102 LYS A CA 1
ATOM 829 C C . LYS A 1 102 ? 11.102 16.391 15.531 1 94.19 102 LYS A C 1
ATOM 831 O O . LYS A 1 102 ? 10.688 17.297 16.25 1 94.19 102 LYS A O 1
ATOM 836 N N . ALA A 1 103 ? 10.32 15.836 14.633 1 94.38 103 ALA A N 1
ATOM 837 C CA . ALA A 1 103 ? 8.906 16.188 14.492 1 94.38 103 ALA A CA 1
ATOM 838 C C . ALA A 1 103 ? 8.164 15.992 15.812 1 94.38 103 ALA A C 1
ATOM 840 O O . ALA A 1 103 ? 7.453 16.891 16.266 1 94.38 103 ALA A O 1
ATOM 841 N N . GLU A 1 104 ? 8.383 14.852 16.438 1 94.94 104 GLU A N 1
ATOM 842 C CA . GLU A 1 104 ? 7.746 14.539 17.719 1 94.94 104 GLU A CA 1
ATOM 843 C C . GLU A 1 104 ? 8.125 15.562 18.781 1 94.94 104 GLU A C 1
ATOM 845 O O . GLU A 1 104 ? 7.258 16.094 19.469 1 94.94 104 GLU A O 1
ATOM 850 N N . LYS A 1 105 ? 9.406 15.867 18.859 1 94.44 105 LYS A N 1
ATOM 851 C CA . LYS A 1 105 ? 9.922 16.781 19.875 1 94.44 105 LYS A CA 1
ATOM 852 C C . LYS A 1 105 ? 9.336 18.172 19.703 1 94.44 105 LYS A C 1
ATOM 854 O O . LYS A 1 105 ? 8.891 18.797 20.688 1 94.44 105 LYS A O 1
ATOM 859 N N . GLU A 1 106 ? 9.336 18.609 18.5 1 92.44 106 GLU A N 1
ATOM 860 C CA . GLU A 1 106 ? 8.812 19.938 18.234 1 92.44 106 GLU A CA 1
ATOM 861 C C . GLU A 1 106 ? 7.312 20.016 18.484 1 92.44 106 GLU A C 1
ATOM 863 O O . GLU A 1 106 ? 6.812 21 19.031 1 92.44 106 GLU A O 1
ATOM 868 N N . LEU A 1 107 ? 6.609 19.016 18.156 1 90.81 107 LEU A N 1
ATOM 869 C CA . LEU A 1 107 ? 5.16 18.984 18.297 1 90.81 107 LEU A CA 1
ATOM 870 C C . LEU A 1 107 ? 4.754 18.969 19.766 1 90.81 107 LEU A C 1
ATOM 872 O O . LEU A 1 107 ? 3.793 19.625 20.156 1 90.81 107 LEU A O 1
ATOM 876 N N . VAL A 1 108 ? 5.492 18.281 20.547 1 90.56 108 VAL A N 1
ATOM 877 C CA . VAL A 1 108 ? 5.133 18.109 21.953 1 90.56 108 VAL A CA 1
ATOM 878 C C . VAL A 1 108 ? 5.508 19.359 22.734 1 90.56 108 VAL A C 1
ATOM 880 O O . VAL A 1 108 ? 4.875 19.688 23.75 1 90.56 108 VAL A O 1
ATOM 883 N N . LYS A 1 109 ? 6.52 20.156 22.297 1 87 109 LYS A N 1
ATOM 884 C CA . LYS A 1 109 ? 7.039 21.328 23 1 87 109 LYS A CA 1
ATOM 885 C C . LYS A 1 109 ? 5.93 22.328 23.281 1 87 109 LYS A C 1
ATOM 887 O O . LYS A 1 109 ? 5.906 22.953 24.344 1 87 109 LYS A O 1
ATOM 892 N N . SER A 1 110 ? 5.016 22.469 22.359 1 80.75 110 SER A N 1
ATOM 893 C CA . SER A 1 110 ? 4.02 23.516 22.531 1 80.75 110 SER A CA 1
ATOM 894 C C . SER A 1 110 ? 2.613 22.938 22.625 1 80.75 110 SER A C 1
ATOM 896 O O . SER A 1 110 ? 1.628 23.672 22.516 1 80.75 110 SER A O 1
ATOM 898 N N . ALA A 1 111 ? 2.508 21.672 22.859 1 83.62 111 ALA A N 1
ATOM 899 C CA . ALA A 1 111 ? 1.206 21.016 22.828 1 83.62 111 ALA A CA 1
ATOM 900 C C . ALA A 1 111 ? 0.315 21.484 23.969 1 83.62 111 ALA A C 1
ATOM 902 O O . ALA A 1 111 ? -0.87 21.766 23.766 1 83.62 111 ALA A O 1
ATOM 903 N N . LYS A 1 112 ? 0.9 21.672 25.188 1 79.38 112 LYS A N 1
ATOM 904 C CA . LYS A 1 112 ? 0.131 22 26.391 1 79.38 112 LYS A CA 1
ATOM 905 C C . LYS A 1 112 ? -0.38 23.438 26.344 1 79.38 112 LYS A C 1
ATOM 907 O O . LYS A 1 112 ? -1.454 23.734 26.859 1 79.38 112 LYS A O 1
ATOM 912 N N . ASN A 1 113 ? 0.259 24.266 25.594 1 78.06 113 ASN A N 1
ATOM 913 C CA . ASN A 1 113 ? -0.074 25.688 25.625 1 78.06 113 ASN A CA 1
ATOM 914 C C . ASN A 1 113 ? -0.708 26.156 24.328 1 78.06 113 ASN A C 1
ATOM 916 O O . ASN A 1 113 ? -0.858 27.359 24.094 1 78.06 113 ASN A O 1
ATOM 920 N N . SER A 1 114 ? -1.038 25.203 23.469 1 81.62 114 SER A N 1
ATOM 921 C CA . SER A 1 114 ? -1.583 25.578 22.156 1 81.62 114 SER A CA 1
ATOM 922 C C . SER A 1 114 ? -3.09 25.359 22.109 1 81.62 114 SER A C 1
ATOM 924 O O . SER A 1 114 ? -3.615 24.453 22.766 1 81.62 114 SER A O 1
ATOM 926 N N . GLU A 1 115 ? -3.791 26.25 21.484 1 78.88 115 GLU A N 1
ATOM 927 C CA . GLU A 1 115 ? -5.207 26.047 21.203 1 78.88 115 GLU A CA 1
ATOM 928 C C . GLU A 1 115 ? -5.418 24.844 20.281 1 78.88 115 GLU A C 1
ATOM 930 O O . GLU A 1 115 ? -6.488 24.219 20.297 1 78.88 115 GLU A O 1
ATOM 935 N N . ALA A 1 116 ? -4.367 24.484 19.531 1 84.81 116 ALA A N 1
ATOM 936 C CA . ALA A 1 116 ? -4.406 23.312 18.656 1 84.81 116 ALA A CA 1
ATOM 937 C C . ALA A 1 116 ? -3.705 22.125 19.312 1 84.81 116 ALA A C 1
ATOM 939 O O . ALA A 1 116 ? -3.08 21.312 18.625 1 84.81 116 ALA A O 1
ATOM 940 N N . GLY A 1 117 ? -3.832 22.078 20.641 1 88.56 117 GLY A N 1
ATOM 941 C CA . GLY A 1 117 ? -3.129 21.062 21.406 1 88.56 117 GLY A CA 1
ATOM 942 C C . GLY A 1 117 ? -3.482 19.656 20.984 1 88.56 117 GLY A C 1
ATOM 943 O O . GLY A 1 117 ? -2.611 18.781 20.922 1 88.56 117 GLY A O 1
ATOM 944 N N . LEU A 1 118 ? -4.707 19.406 20.656 1 91.81 118 LEU A N 1
ATOM 945 C CA . LEU A 1 118 ? -5.164 18.094 20.219 1 91.81 118 LEU A CA 1
ATOM 946 C C . LEU A 1 118 ? -4.367 17.609 19.016 1 91.81 118 LEU A C 1
ATOM 948 O O . LEU A 1 118 ? -3.875 16.469 19.016 1 91.81 118 LEU A O 1
ATOM 952 N N . VAL A 1 119 ? -4.211 18.484 18.031 1 91.69 119 VAL A N 1
ATOM 953 C CA . VAL A 1 119 ? -3.506 18.156 16.797 1 91.69 119 VAL A CA 1
ATOM 954 C C . VAL A 1 119 ? -2.039 17.859 17.109 1 91.69 119 VAL A C 1
ATOM 956 O O . VAL A 1 119 ? -1.452 16.938 16.531 1 91.69 119 VAL A O 1
ATOM 959 N N . HIS A 1 120 ? -1.499 18.609 18.047 1 91 120 HIS A N 1
ATOM 960 C CA . HIS A 1 120 ? -0.12 18.391 18.469 1 91 120 HIS A CA 1
ATOM 961 C C . HIS A 1 120 ? 0.059 16.984 19.047 1 91 120 HIS A C 1
ATOM 963 O O . HIS A 1 120 ? 0.95 16.25 18.625 1 91 120 HIS A O 1
ATOM 969 N N . TYR A 1 121 ? -0.838 16.625 19.906 1 93.81 121 TYR A N 1
ATOM 970 C CA . TYR A 1 121 ? -0.734 15.32 20.562 1 93.81 121 TYR A CA 1
ATOM 971 C C . TYR A 1 121 ? -0.967 14.188 19.578 1 93.81 121 TYR A C 1
ATOM 973 O O . TYR A 1 121 ? -0.235 13.195 19.578 1 93.81 121 TYR A O 1
ATOM 981 N N . LEU A 1 122 ? -1.956 14.312 18.734 1 94.88 122 LEU A N 1
ATOM 982 C CA . LEU A 1 122 ? -2.277 13.266 17.781 1 94.88 122 LEU A CA 1
ATOM 983 C C . LEU A 1 122 ? -1.153 13.094 16.766 1 94.88 122 LEU A C 1
ATOM 985 O O . LEU A 1 122 ? -0.795 11.969 16.406 1 94.88 122 LEU A O 1
ATOM 989 N N . SER A 1 123 ? -0.616 14.195 16.297 1 93.56 123 SER A N 1
ATOM 990 C CA . SER A 1 123 ? 0.498 14.133 15.352 1 93.56 123 SER A CA 1
ATOM 991 C C . SER A 1 123 ? 1.741 13.539 16 1 93.56 123 SER A C 1
ATOM 993 O O . SER A 1 123 ? 2.463 12.758 15.383 1 93.56 123 SER A O 1
ATOM 995 N N . ALA A 1 124 ? 1.946 13.945 17.234 1 94.75 124 ALA A N 1
ATOM 996 C CA . ALA A 1 124 ? 3.059 13.352 17.984 1 94.75 124 ALA A CA 1
ATOM 997 C C . ALA A 1 124 ? 2.887 11.844 18.125 1 94.75 124 ALA A C 1
ATOM 999 O O . ALA A 1 124 ? 3.855 11.094 18.016 1 94.75 124 ALA A O 1
ATOM 1000 N N . ALA A 1 125 ? 1.67 11.422 18.375 1 95.81 125 ALA A N 1
ATOM 1001 C CA . ALA A 1 125 ? 1.379 9.992 18.469 1 95.81 125 ALA A CA 1
ATOM 1002 C C . ALA A 1 125 ? 1.702 9.273 17.172 1 95.81 125 ALA A C 1
ATOM 1004 O O . ALA A 1 125 ? 2.283 8.188 17.172 1 95.81 125 ALA A O 1
ATOM 1005 N N . LYS A 1 126 ? 1.333 9.891 16.062 1 95.56 126 LYS A N 1
ATOM 1006 C CA . LYS A 1 126 ? 1.639 9.312 14.758 1 95.56 126 LYS A CA 1
ATOM 1007 C C . LYS A 1 126 ? 3.146 9.195 14.555 1 95.56 126 LYS A C 1
ATOM 1009 O O . LYS A 1 126 ? 3.629 8.188 14.039 1 95.56 126 LYS A O 1
ATOM 1014 N N . MET A 1 127 ? 3.854 10.188 14.969 1 95.19 127 MET A N 1
ATOM 1015 C CA . MET A 1 127 ? 5.305 10.164 14.82 1 95.19 127 MET A CA 1
ATOM 1016 C C . MET A 1 127 ? 5.922 9.078 15.695 1 95.19 127 MET A C 1
ATOM 1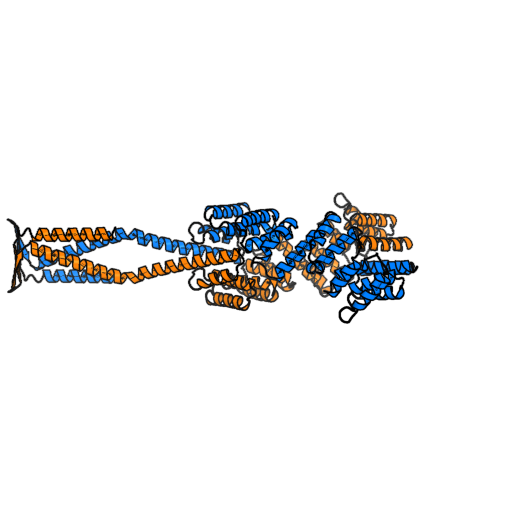018 O O . MET A 1 127 ? 6.84 8.375 15.273 1 95.19 127 MET A O 1
ATOM 1022 N N . ALA A 1 128 ? 5.395 8.992 16.891 1 95.69 128 ALA A N 1
ATOM 1023 C CA . ALA A 1 128 ? 5.852 7.926 17.781 1 95.69 128 ALA A CA 1
ATOM 1024 C C . ALA A 1 128 ? 5.562 6.551 17.188 1 95.69 128 ALA A C 1
ATOM 1026 O O . ALA A 1 128 ? 6.398 5.648 17.25 1 95.69 128 ALA A O 1
ATOM 1027 N N . HIS A 1 129 ? 4.402 6.418 16.562 1 95.19 129 HIS A N 1
ATOM 1028 C CA . HIS A 1 129 ? 4.016 5.164 15.93 1 95.19 129 HIS A CA 1
ATOM 1029 C C . HIS A 1 129 ? 4.965 4.809 14.797 1 95.19 129 HIS A C 1
ATOM 1031 O O . HIS A 1 129 ? 5.402 3.66 14.68 1 95.19 129 HIS A O 1
ATOM 1037 N N . ASN A 1 130 ? 5.34 5.77 14.016 1 92.5 130 ASN A N 1
ATOM 1038 C CA . ASN A 1 130 ? 6.246 5.551 12.898 1 92.5 130 ASN A CA 1
ATOM 1039 C C . ASN A 1 130 ? 7.629 5.109 13.367 1 92.5 130 ASN A C 1
ATOM 1041 O O . ASN A 1 130 ? 8.367 4.457 12.625 1 92.5 130 ASN A O 1
ATOM 1045 N N . GLN A 1 131 ? 7.93 5.441 14.57 1 93 131 GLN A N 1
ATOM 1046 C CA . GLN A 1 131 ? 9.203 5.066 15.164 1 93 131 GLN A CA 1
ATOM 1047 C C . GLN A 1 131 ? 9.086 3.756 15.938 1 93 131 GLN A C 1
ATOM 1049 O O . GLN A 1 131 ? 10.008 3.373 16.672 1 93 131 GLN A O 1
ATOM 1054 N N . GLN A 1 132 ? 7.898 3.156 15.922 1 93.25 132 GLN A N 1
ATOM 1055 C CA . GLN A 1 132 ? 7.59 1.921 16.641 1 93.25 132 GLN A CA 1
ATOM 1056 C C . GLN A 1 132 ? 7.707 2.111 18.141 1 93.25 132 GLN A C 1
ATOM 1058 O O . GLN A 1 132 ? 8.055 1.176 18.875 1 93.25 132 GLN A O 1
ATOM 1063 N N . ALA A 1 133 ? 7.57 3.303 18.547 1 95.19 133 ALA A N 1
ATOM 1064 C CA . ALA A 1 133 ? 7.551 3.617 19.969 1 95.19 133 ALA A CA 1
ATOM 1065 C C . ALA A 1 133 ? 6.125 3.598 20.516 1 95.19 133 ALA A C 1
ATOM 1067 O O . ALA A 1 133 ? 5.555 4.648 20.812 1 95.19 133 ALA A O 1
ATOM 1068 N N . HIS A 1 134 ? 5.648 2.469 20.781 1 94.94 134 HIS A N 1
ATOM 1069 C CA . HIS A 1 134 ? 4.238 2.275 21.078 1 94.94 134 HIS A CA 1
ATOM 1070 C C . HIS A 1 134 ? 3.887 2.848 22.453 1 94.94 134 HIS A C 1
ATOM 1072 O O . HIS A 1 134 ? 2.775 3.342 22.656 1 94.94 134 HIS A O 1
ATOM 1078 N N . GLN A 1 135 ? 4.848 2.85 23.344 1 96.44 135 GLN A N 1
ATOM 1079 C CA . GLN A 1 135 ? 4.586 3.389 24.672 1 96.44 135 GLN A CA 1
ATOM 1080 C C . GLN A 1 135 ? 4.32 4.891 24.609 1 96.44 135 GLN A C 1
ATOM 1082 O O . GLN A 1 135 ? 3.342 5.375 25.188 1 96.44 135 GLN A O 1
ATOM 1087 N N . ARG A 1 136 ? 5.191 5.559 23.891 1 96.5 136 ARG A N 1
ATOM 1088 C CA . ARG A 1 136 ? 5.008 7 23.766 1 96.5 136 ARG A CA 1
ATOM 1089 C C . ARG A 1 136 ? 3.744 7.316 22.969 1 96.5 136 ARG A C 1
ATOM 1091 O O . ARG A 1 136 ? 3.025 8.266 23.281 1 96.5 136 ARG A O 1
ATOM 1098 N N . ARG A 1 137 ? 3.514 6.562 21.969 1 95.94 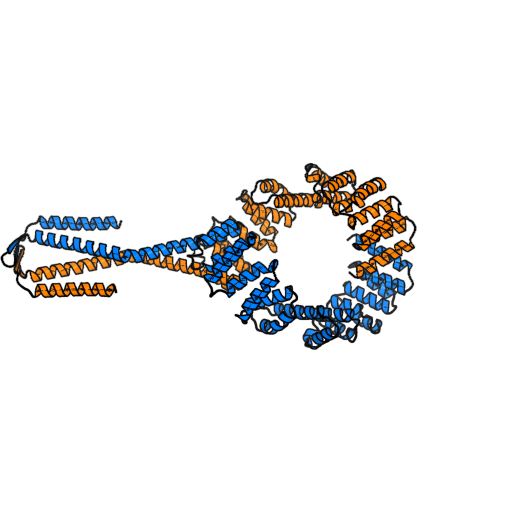137 ARG A N 1
ATOM 1099 C CA . ARG A 1 137 ? 2.275 6.707 21.203 1 95.94 137 ARG A CA 1
ATOM 1100 C C . ARG A 1 137 ? 1.061 6.672 22.125 1 95.94 137 ARG A C 1
ATOM 1102 O O . ARG A 1 137 ? 0.229 7.582 22.109 1 95.94 137 ARG A O 1
ATOM 1109 N N . ASN A 1 138 ? 1.031 5.648 23.016 1 96.31 138 ASN A N 1
ATOM 1110 C CA . ASN A 1 138 ? -0.095 5.469 23.922 1 96.31 138 ASN A CA 1
ATOM 1111 C C . ASN A 1 138 ? -0.174 6.598 24.938 1 96.31 138 ASN A C 1
ATOM 1113 O O . ASN A 1 138 ? -1.268 7.02 25.328 1 96.31 138 ASN A O 1
ATOM 1117 N N . GLN A 1 139 ? 0.935 7.035 25.328 1 96.75 139 GLN A N 1
ATOM 1118 C CA . GLN A 1 139 ? 0.973 8.141 26.281 1 96.75 139 GLN A CA 1
ATOM 1119 C C . GLN A 1 139 ? 0.373 9.406 25.672 1 96.75 139 GLN A C 1
ATOM 1121 O O . GLN A 1 139 ? -0.429 10.086 26.312 1 96.75 139 GLN A O 1
ATOM 1126 N N . TYR A 1 140 ? 0.796 9.688 24.438 1 96.62 140 TYR A N 1
ATOM 1127 C CA . TYR A 1 140 ? 0.264 10.875 23.766 1 96.62 140 TYR A CA 1
ATOM 1128 C C . TYR A 1 140 ? -1.245 10.766 23.594 1 96.62 140 TYR A C 1
ATOM 1130 O O . TYR A 1 140 ? -1.972 11.742 23.781 1 96.62 140 TYR A O 1
ATOM 1138 N N . LEU A 1 141 ? -1.742 9.656 23.25 1 96.56 141 LEU A N 1
ATOM 1139 C CA . LEU A 1 141 ? -3.174 9.43 23.078 1 96.56 141 LEU A CA 1
ATOM 1140 C C . LEU A 1 141 ? -3.918 9.578 24.391 1 96.56 141 LEU A C 1
ATOM 1142 O O . LEU A 1 141 ? -5.004 10.156 24.438 1 96.56 141 LEU A O 1
ATOM 1146 N N . ALA A 1 142 ? -3.281 9.094 25.453 1 96.44 142 ALA A N 1
ATOM 1147 C CA . ALA A 1 142 ? -3.881 9.219 26.781 1 96.44 142 ALA A CA 1
ATOM 1148 C C . ALA A 1 142 ? -3.961 10.68 27.203 1 96.44 142 ALA A C 1
ATOM 1150 O O . ALA A 1 142 ? -4.977 11.117 27.766 1 96.44 142 ALA A O 1
ATOM 1151 N N . GLN A 1 143 ? -2.92 11.359 26.969 1 95.25 143 GLN A N 1
ATOM 1152 C CA . GLN A 1 143 ? -2.904 12.781 27.281 1 95.25 143 GLN A CA 1
ATOM 1153 C C . GLN A 1 143 ? -3.963 13.539 26.484 1 95.25 143 GLN A C 1
ATOM 1155 O O . GLN A 1 143 ? -4.648 14.406 27.031 1 95.25 143 GLN A O 1
ATOM 1160 N N . ALA A 1 144 ? -4.027 13.203 25.203 1 95.25 144 ALA A N 1
ATOM 1161 C CA . ALA A 1 144 ? -5.055 13.828 24.375 1 95.25 144 ALA A CA 1
ATOM 1162 C C . ALA A 1 144 ? -6.449 13.562 24.938 1 95.25 144 ALA A C 1
ATOM 1164 O O . ALA A 1 144 ? -7.289 14.469 24.984 1 95.25 144 ALA A O 1
ATOM 1165 N N . ARG A 1 145 ? -6.723 12.375 25.422 1 95.56 145 ARG A N 1
ATOM 1166 C CA . ARG A 1 145 ? -8.023 12 25.969 1 95.56 145 ARG A CA 1
ATOM 1167 C C . ARG A 1 145 ? -8.32 12.773 27.25 1 95.56 145 ARG A C 1
ATOM 1169 O O . ARG A 1 145 ? -9.461 13.172 27.484 1 95.56 145 ARG A O 1
ATOM 1176 N N . GLU A 1 146 ? -7.34 12.953 28.047 1 94.94 146 GLU A N 1
ATOM 1177 C CA . GLU A 1 146 ? -7.488 13.656 29.312 1 94.94 146 GLU A CA 1
ATOM 1178 C C . GLU A 1 146 ? -7.742 15.141 29.109 1 94.94 146 GLU A C 1
ATOM 1180 O O . GLU A 1 146 ? -8.625 15.727 29.75 1 94.94 146 GLU A O 1
ATOM 1185 N N . LEU A 1 147 ? -7.066 15.68 28.188 1 92.88 147 LEU A N 1
ATOM 1186 C CA . LEU A 1 147 ? -7.098 17.125 28 1 92.88 147 LEU A CA 1
ATOM 1187 C C . LEU A 1 147 ? -8.258 17.531 27.094 1 92.88 147 LEU A C 1
ATOM 1189 O O . LEU A 1 147 ? -8.805 18.625 27.234 1 92.88 147 LEU A O 1
ATOM 1193 N N . TYR A 1 148 ? -8.586 16.641 26.172 1 93.31 148 TYR A N 1
ATOM 1194 C CA . TYR A 1 148 ? -9.641 16.969 25.219 1 93.31 148 TYR A CA 1
ATOM 1195 C C . TYR A 1 148 ? -10.703 15.875 25.188 1 93.31 148 TYR A C 1
ATOM 1197 O O . TYR A 1 148 ? -10.961 15.281 24.141 1 93.31 148 TYR A O 1
ATOM 1205 N N . PRO A 1 149 ? -11.367 15.68 26.266 1 93.75 149 PRO A N 1
ATOM 1206 C CA . PRO A 1 149 ? -12.344 14.594 26.344 1 93.75 149 PRO A CA 1
ATOM 1207 C C . PRO A 1 149 ? -13.5 14.766 25.359 1 93.75 149 PRO A C 1
ATOM 1209 O O . PRO A 1 149 ? -14.109 13.781 24.938 1 93.75 149 PRO A O 1
ATOM 1212 N N . ALA A 1 150 ? -13.781 16 24.953 1 92.69 150 ALA A N 1
ATOM 1213 C CA . ALA A 1 150 ? -14.883 16.25 24.031 1 92.69 150 ALA A CA 1
ATOM 1214 C C . ALA A 1 150 ? -14.555 15.734 22.625 1 92.69 150 ALA A C 1
ATOM 1216 O O . ALA A 1 150 ? -15.461 15.5 21.828 1 92.69 150 ALA A O 1
ATOM 1217 N N . GLU A 1 151 ? -13.32 15.562 22.328 1 94.56 151 GLU A N 1
ATOM 1218 C CA . GLU A 1 151 ? -12.883 15.125 21.016 1 94.56 151 GLU A CA 1
ATOM 1219 C C . GLU A 1 151 ? -12.562 13.641 21 1 94.56 151 GLU A C 1
ATOM 1221 O O . GLU A 1 151 ? -11.594 13.211 20.359 1 94.56 151 GLU A O 1
ATOM 1226 N N . TYR A 1 152 ? -13.344 12.852 21.688 1 94.25 152 TYR A N 1
ATOM 1227 C CA . TYR A 1 152 ? -13.086 11.422 21.844 1 94.25 152 TYR A CA 1
ATOM 1228 C C . TYR A 1 152 ? -13.227 10.703 20.5 1 94.25 152 TYR A C 1
ATOM 1230 O O . TYR A 1 152 ? -12.523 9.719 20.25 1 94.25 152 TYR A O 1
ATOM 1238 N N . VAL A 1 153 ? -14.016 11.219 19.609 1 95.06 153 VAL A N 1
ATOM 1239 C CA . VAL A 1 153 ? -14.234 10.594 18.312 1 95.06 153 VAL A CA 1
ATOM 1240 C C . VAL A 1 153 ? -12.977 10.727 17.453 1 95.06 153 VAL A C 1
ATOM 1242 O O . VAL A 1 153 ? -12.484 9.742 16.906 1 95.06 153 VAL A O 1
ATOM 1245 N N . THR A 1 154 ? -12.43 11.953 17.406 1 95.38 154 THR A N 1
ATOM 1246 C CA . THR A 1 154 ? -11.211 12.203 16.625 1 95.38 154 THR A CA 1
ATOM 1247 C C . THR A 1 154 ? -10.055 11.352 17.141 1 95.38 154 THR A C 1
ATOM 1249 O O . THR A 1 154 ? -9.344 10.727 16.359 1 95.38 154 THR A O 1
ATOM 1252 N N . ILE A 1 155 ? -9.938 11.344 18.438 1 96.62 155 ILE A N 1
ATOM 1253 C CA . ILE A 1 155 ? -8.867 10.586 19.078 1 96.62 155 ILE A CA 1
ATOM 1254 C C . ILE A 1 155 ? -9.031 9.102 18.766 1 96.62 155 ILE A C 1
ATOM 1256 O O . ILE A 1 155 ? -8.07 8.43 18.391 1 96.62 155 ILE A O 1
ATOM 1260 N N . GLY A 1 156 ? -10.25 8.609 18.922 1 96.06 156 GLY A N 1
ATOM 1261 C CA . GLY A 1 156 ? -10.531 7.207 18.656 1 96.06 156 GLY A CA 1
ATOM 1262 C C . GLY A 1 156 ? -10.281 6.809 17.219 1 96.06 156 GLY A C 1
ATOM 1263 O O . GLY A 1 156 ? -9.766 5.723 16.938 1 96.06 156 GLY A O 1
ATOM 1264 N N . LEU A 1 157 ? -10.656 7.656 16.266 1 95.81 157 LEU A N 1
ATOM 1265 C CA . LEU A 1 157 ? -10.43 7.391 14.852 1 95.81 157 LEU A CA 1
ATOM 1266 C C . LEU A 1 157 ? -8.938 7.277 14.547 1 95.81 157 LEU A C 1
ATOM 1268 O O . LEU A 1 157 ? -8.516 6.352 13.852 1 95.81 157 LEU A O 1
ATOM 1272 N N . VAL A 1 158 ? -8.148 8.18 15.055 1 96.19 158 VAL A N 1
ATOM 1273 C CA . VAL A 1 158 ? -6.707 8.164 14.836 1 96.19 158 VAL A CA 1
ATOM 1274 C C . VAL A 1 158 ? -6.102 6.906 15.461 1 96.19 158 VAL A C 1
ATOM 1276 O O . VAL A 1 158 ? -5.293 6.223 14.828 1 96.19 158 VAL A O 1
ATOM 1279 N N . GLU A 1 159 ? -6.539 6.645 16.656 1 96.38 159 GLU A N 1
ATOM 1280 C CA . GLU A 1 159 ? -6.039 5.457 17.344 1 96.38 159 GLU A CA 1
ATOM 1281 C C . GLU A 1 159 ? -6.352 4.191 16.547 1 96.38 159 GLU A C 1
ATOM 1283 O O . GLU A 1 159 ? -5.477 3.344 16.359 1 96.38 159 GLU A O 1
ATOM 1288 N N . ALA A 1 160 ? -7.551 4.039 16.078 1 96.69 160 ALA A N 1
ATOM 1289 C CA . ALA A 1 160 ? -7.957 2.873 15.289 1 96.69 160 ALA A CA 1
ATOM 1290 C C . ALA A 1 160 ? -7.117 2.742 14.023 1 96.69 160 ALA A C 1
ATOM 1292 O O . ALA A 1 160 ? -6.719 1.64 13.648 1 96.69 160 ALA A O 1
ATOM 1293 N N . ARG A 1 161 ? -6.828 3.779 13.383 1 95.88 161 ARG A N 1
ATOM 1294 C CA . ARG A 1 161 ? -6.062 3.766 12.148 1 95.88 161 ARG A CA 1
ATOM 1295 C C . ARG A 1 161 ? -4.613 3.359 12.398 1 95.88 161 ARG A C 1
ATOM 1297 O O . ARG A 1 161 ? -4.008 2.66 11.586 1 95.88 161 ARG A O 1
ATOM 1304 N N . LEU A 1 162 ? -4.102 3.848 13.5 1 95.38 162 LEU A N 1
ATOM 1305 C CA . LEU A 1 162 ? -2.734 3.48 13.859 1 95.38 162 LEU A CA 1
ATOM 1306 C C . LEU A 1 162 ? -2.631 1.984 14.141 1 95.38 162 LEU A C 1
ATOM 1308 O O . LEU A 1 162 ? -1.592 1.372 13.883 1 95.38 162 LEU A O 1
ATOM 1312 N N . LEU A 1 163 ? -3.756 1.387 14.516 1 95 163 LEU A N 1
ATOM 1313 C CA . LEU A 1 163 ? -3.748 -0.021 14.898 1 95 163 LEU A CA 1
ATOM 1314 C C . LEU A 1 163 ? -4.18 -0.904 13.734 1 95 163 LEU A C 1
ATOM 1316 O O . LEU A 1 163 ? -3.979 -2.121 13.766 1 95 163 LEU A O 1
ATOM 1320 N N . LYS A 1 164 ? -4.68 -0.341 12.664 1 93.5 164 LYS A N 1
ATOM 1321 C CA . LYS A 1 164 ? -5.355 -1.04 11.57 1 93.5 164 LYS A CA 1
ATOM 1322 C C . LYS A 1 164 ? -4.441 -2.086 10.938 1 93.5 164 LYS A C 1
ATOM 1324 O O . LYS A 1 164 ? -4.863 -3.215 10.688 1 93.5 164 LYS A O 1
ATOM 1329 N N . GLU A 1 165 ? -3.184 -1.779 10.781 1 87 165 GLU A N 1
ATOM 1330 C CA . GLU A 1 165 ? -2.271 -2.67 10.07 1 87 165 GLU A CA 1
ATOM 1331 C C . GLU A 1 165 ? -1.773 -3.789 10.984 1 87 165 GLU A C 1
ATOM 1333 O O . GLU A 1 165 ? -1.728 -4.953 10.578 1 87 165 GLU A O 1
ATOM 1338 N N . ASP A 1 166 ? -1.51 -3.545 12.188 1 88.88 166 ASP A N 1
ATOM 1339 C CA . ASP A 1 166 ? -0.854 -4.508 13.07 1 88.88 166 ASP A CA 1
ATOM 1340 C C . ASP A 1 166 ? -1.865 -5.188 13.992 1 88.88 166 ASP A C 1
ATOM 1342 O O . ASP A 1 166 ? -1.674 -6.336 14.391 1 88.88 166 ASP A O 1
ATOM 1346 N N . GLU A 1 167 ? -2.873 -4.473 14.32 1 93.81 167 GLU A N 1
ATOM 1347 C CA . GLU A 1 167 ? -3.863 -4.945 15.281 1 93.81 167 GLU A CA 1
ATOM 1348 C C . GLU A 1 167 ? -5.281 -4.609 14.828 1 93.81 167 GLU A C 1
ATOM 1350 O O . GLU A 1 167 ? -5.984 -3.84 15.484 1 93.81 167 GLU A O 1
ATOM 1355 N N . LEU A 1 168 ? -5.707 -5.324 13.836 1 95.12 168 LEU A N 1
ATOM 1356 C CA . LEU A 1 168 ? -6.984 -5.012 13.211 1 95.12 168 LEU A CA 1
ATOM 1357 C C . LEU A 1 168 ? -8.141 -5.273 14.172 1 95.12 168 LEU A C 1
ATOM 1359 O O . LEU A 1 168 ? -9.125 -4.531 14.188 1 95.12 168 LEU A O 1
ATOM 1363 N N . GLU A 1 169 ? -8.109 -6.285 14.977 1 96.69 169 GLU A N 1
ATOM 1364 C CA . GLU A 1 169 ? -9.172 -6.602 15.922 1 96.69 169 GLU A CA 1
ATOM 1365 C C . GLU A 1 169 ? -9.344 -5.488 16.953 1 96.69 169 GLU A C 1
ATOM 1367 O O . GLU A 1 169 ? -10.469 -5.113 17.297 1 96.69 169 GLU A O 1
ATOM 1372 N N . ALA A 1 170 ? -8.219 -5.016 17.406 1 95.81 170 ALA A N 1
ATOM 1373 C CA . ALA A 1 170 ? -8.266 -3.9 18.344 1 95.81 170 ALA A CA 1
ATOM 1374 C C . ALA A 1 170 ? -8.875 -2.658 17.703 1 95.81 170 ALA A C 1
ATOM 1376 O O . ALA A 1 170 ? -9.641 -1.934 18.344 1 95.81 170 ALA A O 1
ATOM 1377 N N . ALA A 1 171 ? -8.477 -2.426 16.5 1 97.19 171 ALA A N 1
ATOM 1378 C CA . ALA A 1 171 ? -9.039 -1.295 15.766 1 97.19 171 ALA A CA 1
ATOM 1379 C C . ALA A 1 171 ? -10.562 -1.408 15.664 1 97.19 171 ALA A C 1
ATOM 1381 O O . ALA A 1 171 ? -11.273 -0.427 15.875 1 97.19 171 ALA A O 1
ATOM 1382 N N . VAL A 1 172 ? -11.07 -2.6 15.398 1 97.31 172 VAL A N 1
ATOM 1383 C CA . VAL A 1 172 ? -12.5 -2.844 15.266 1 97.31 172 VAL A CA 1
ATOM 1384 C C . VAL A 1 172 ? -13.203 -2.58 16.594 1 97.31 172 VAL A C 1
ATOM 1386 O O . VAL A 1 172 ? -14.281 -1.983 16.625 1 97.31 172 VAL A O 1
ATOM 1389 N N . ALA A 1 173 ? -12.625 -3.002 17.688 1 97 173 ALA A N 1
ATOM 1390 C CA . ALA A 1 173 ? -13.195 -2.775 19.016 1 97 173 ALA A CA 1
ATOM 1391 C C . ALA A 1 173 ? -13.359 -1.284 19.297 1 97 173 ALA A C 1
ATOM 1393 O O . ALA A 1 173 ? -14.398 -0.849 19.781 1 97 173 ALA A O 1
ATOM 1394 N N . ILE A 1 174 ? -12.359 -0.542 18.938 1 97 174 ILE A N 1
ATOM 1395 C CA . ILE A 1 174 ? -12.398 0.902 19.141 1 97 174 ILE A CA 1
ATOM 1396 C C . ILE A 1 174 ? -13.5 1.513 18.281 1 97 174 ILE A C 1
ATOM 1398 O O . ILE A 1 174 ? -14.305 2.316 18.766 1 97 174 ILE A O 1
ATOM 1402 N N . LEU A 1 175 ? -13.555 1.117 17.094 1 97.5 175 LEU A N 1
ATOM 1403 C CA . LEU A 1 175 ? -14.539 1.653 16.156 1 97.5 175 LEU A CA 1
ATOM 1404 C C . LEU A 1 175 ? -15.953 1.278 16.594 1 97.5 175 LEU A C 1
ATOM 1406 O O . LEU A 1 175 ? -16.891 2.072 16.438 1 97.5 175 LEU A O 1
ATOM 1410 N N . GLN A 1 176 ? -16.109 0.107 17.094 1 96.94 176 GLN A N 1
ATOM 1411 C CA . GLN A 1 176 ? -17.406 -0.328 17.594 1 96.94 176 GLN A CA 1
ATOM 1412 C C . GLN A 1 176 ? -17.875 0.531 18.766 1 96.94 176 GLN A C 1
ATOM 1414 O O . GLN A 1 176 ? -19.047 0.935 18.812 1 96.94 176 GLN A O 1
ATOM 1419 N N . GLU A 1 177 ? -17 0.74 19.656 1 96.75 177 GLU A N 1
ATOM 1420 C CA . GLU A 1 177 ? -17.312 1.607 20.781 1 96.75 177 GLU A CA 1
ATOM 1421 C C . GLU A 1 177 ? -17.703 3.008 20.312 1 96.75 177 GLU A C 1
ATOM 1423 O O . GLU A 1 177 ? -18.672 3.586 20.797 1 96.75 177 GLU A O 1
ATOM 1428 N N . LEU A 1 178 ? -16.953 3.492 19.375 1 96.88 178 LEU A N 1
ATOM 1429 C CA . LEU A 1 178 ? -17.234 4.812 18.828 1 96.88 178 LEU A CA 1
ATOM 1430 C C . LEU A 1 178 ? -18.609 4.824 18.141 1 96.88 178 LEU A C 1
ATOM 1432 O O . LEU A 1 178 ? -19.344 5.801 18.266 1 96.88 178 LEU A O 1
ATOM 1436 N N . HIS A 1 179 ? -18.906 3.809 17.469 1 95.69 179 HIS A N 1
ATOM 1437 C CA . HIS A 1 179 ? -20.188 3.707 16.766 1 95.69 179 HIS A CA 1
ATOM 1438 C C . HIS A 1 179 ? -21.344 3.689 17.75 1 95.69 179 HIS A C 1
ATOM 1440 O O . HIS A 1 179 ? -22.406 4.266 17.484 1 95.69 179 HIS A O 1
ATOM 1446 N N . GLN A 1 180 ? -21.141 2.994 18.828 1 95.38 180 GLN A N 1
ATOM 1447 C CA . GLN A 1 180 ? -22.172 2.959 19.859 1 95.38 180 GLN A CA 1
ATOM 1448 C C . GLN A 1 180 ? -22.484 4.359 20.375 1 95.38 180 GLN A C 1
ATOM 1450 O O . GLN A 1 180 ? -23.641 4.699 20.609 1 95.38 180 GLN A O 1
ATOM 1455 N N . GLN A 1 181 ? -21.469 5.156 20.484 1 94.94 181 GLN A N 1
ATOM 1456 C CA . GLN A 1 181 ? -21.625 6.508 21.016 1 94.94 181 GLN A CA 1
ATOM 1457 C C . GLN A 1 181 ? -22.125 7.465 19.938 1 94.94 181 GLN A C 1
ATOM 1459 O O . GLN A 1 181 ? -22.922 8.367 20.219 1 94.94 181 GLN A O 1
ATOM 1464 N N . GLN A 1 182 ? -21.641 7.176 18.734 1 93.94 182 GLN A N 1
ATOM 1465 C CA . GLN A 1 182 ? -22.047 8.016 17.609 1 93.94 182 GLN A CA 1
ATOM 1466 C C . GLN A 1 182 ? -22.484 7.176 16.422 1 93.94 182 GLN A C 1
ATOM 1468 O O . GLN A 1 182 ? -21.797 7.109 15.406 1 93.94 182 GLN A O 1
ATOM 1473 N N . PRO A 1 183 ? -23.688 6.742 16.422 1 91.06 183 PRO A N 1
ATOM 1474 C CA . PRO A 1 183 ? -24.141 5.793 15.398 1 91.06 183 PRO A CA 1
ATOM 1475 C C . PRO A 1 183 ? -24.359 6.449 14.031 1 91.06 183 PRO A C 1
ATOM 1477 O O . PRO A 1 183 ? -24.328 5.77 13.008 1 91.06 183 PRO A O 1
ATOM 1480 N N . LYS A 1 184 ? -24.469 7.781 14 1 89.69 184 LYS A N 1
ATOM 1481 C CA . LYS A 1 184 ? -24.812 8.438 12.742 1 89.69 184 LYS A CA 1
ATOM 1482 C C . LYS A 1 184 ? -23.562 9.008 12.062 1 89.69 184 LYS A C 1
ATOM 1484 O O . LYS A 1 184 ? -23.656 9.562 10.969 1 89.69 184 LYS A O 1
ATOM 1489 N N . ASN A 1 185 ? -22.516 8.859 12.703 1 92.12 185 ASN A N 1
ATOM 1490 C CA . ASN A 1 185 ? -21.297 9.391 12.109 1 92.12 185 ASN A CA 1
ATOM 1491 C C . ASN A 1 185 ? -20.859 8.57 10.906 1 92.12 185 ASN A C 1
ATOM 1493 O O . ASN A 1 185 ? -20.5 7.398 11.047 1 92.12 185 ASN A O 1
ATOM 1497 N N . ALA A 1 186 ? -20.781 9.195 9.773 1 92 186 ALA A N 1
ATOM 1498 C CA . ALA A 1 186 ? -20.547 8.508 8.516 1 92 186 ALA A CA 1
ATOM 1499 C C . ALA A 1 186 ? -19.141 7.941 8.445 1 92 186 ALA A C 1
ATOM 1501 O O . ALA A 1 186 ? -18.922 6.844 7.918 1 92 186 ALA A O 1
ATOM 1502 N N . THR A 1 187 ? -18.188 8.602 8.969 1 92.38 187 THR A N 1
ATOM 1503 C CA . THR A 1 187 ? -16.797 8.18 8.898 1 92.38 187 THR A CA 1
ATOM 1504 C C . THR A 1 187 ? -16.562 6.938 9.758 1 92.38 187 THR A C 1
ATOM 1506 O O . THR A 1 187 ? -15.922 5.98 9.312 1 92.38 187 THR A O 1
ATOM 1509 N N . ILE A 1 188 ? -17.094 6.965 10.961 1 94.38 188 ILE A N 1
ATOM 1510 C CA . ILE A 1 188 ? -16.969 5.816 11.852 1 94.38 188 ILE A CA 1
ATOM 1511 C C . ILE A 1 188 ? -17.625 4.594 11.203 1 94.38 188 ILE A C 1
ATOM 1513 O O . ILE A 1 188 ? -17.047 3.506 11.188 1 94.38 188 ILE A O 1
ATOM 1517 N N . LEU A 1 189 ? -18.781 4.863 10.656 1 93.94 189 LEU A N 1
ATOM 1518 C CA . LEU A 1 189 ? -19.531 3.783 10.031 1 93.94 189 LEU A CA 1
ATOM 1519 C C . LEU A 1 189 ? -18.766 3.174 8.875 1 93.94 189 LEU A C 1
ATOM 1521 O O . LEU A 1 189 ? -18.672 1.949 8.75 1 93.94 189 LEU A O 1
ATOM 1525 N N . ALA A 1 190 ? -18.203 3.979 8.055 1 93.19 190 ALA A N 1
ATOM 1526 C CA . ALA A 1 190 ? -17.453 3.508 6.887 1 93.19 190 ALA A CA 1
ATOM 1527 C C . ALA A 1 190 ? -16.219 2.717 7.312 1 93.19 190 ALA A C 1
ATOM 1529 O O . ALA A 1 190 ? -15.984 1.604 6.832 1 93.19 190 ALA A O 1
ATOM 1530 N N . GLU A 1 191 ? -15.453 3.234 8.203 1 93.75 191 GLU A N 1
ATOM 1531 C CA . GLU A 1 191 ? -14.234 2.576 8.656 1 93.75 191 GLU A CA 1
ATOM 1532 C C . GLU A 1 191 ? -14.547 1.252 9.344 1 93.75 191 GLU A C 1
ATOM 1534 O O . GLU A 1 191 ? -13.82 0.271 9.172 1 93.75 191 GLU A O 1
ATOM 1539 N N . LEU A 1 192 ? -15.625 1.345 10.133 1 96.06 192 LEU A N 1
ATOM 1540 C CA . LEU A 1 192 ? -16.031 0.12 10.812 1 96.06 192 LEU A CA 1
ATOM 1541 C C . LEU A 1 192 ? -16.469 -0.942 9.805 1 96.06 192 LEU A C 1
ATOM 1543 O O . LEU A 1 192 ? -16.062 -2.102 9.906 1 96.06 192 LEU A O 1
ATOM 1547 N N . ALA A 1 193 ? -17.188 -0.526 8.805 1 96.12 193 ALA A N 1
ATOM 1548 C CA . ALA A 1 193 ? -17.672 -1.454 7.781 1 96.12 193 ALA A CA 1
ATOM 1549 C C . ALA A 1 193 ? -16.516 -2.113 7.047 1 96.12 193 ALA A C 1
ATOM 1551 O O . ALA A 1 193 ? -16.484 -3.336 6.883 1 96.12 193 ALA A O 1
ATOM 1552 N N . PHE A 1 194 ? -15.531 -1.372 6.672 1 94.62 194 PHE A N 1
ATOM 1553 C CA . PHE A 1 194 ? -14.383 -1.895 5.941 1 94.62 194 PHE A CA 1
ATOM 1554 C C . PHE A 1 194 ? -13.539 -2.799 6.836 1 94.62 194 PHE A C 1
ATOM 1556 O O . PHE A 1 194 ? -13.039 -3.83 6.383 1 94.62 194 PHE A O 1
ATOM 1563 N N . ALA A 1 195 ? -13.422 -2.379 8.039 1 96.12 195 ALA A N 1
ATOM 1564 C CA . ALA A 1 195 ? -12.641 -3.189 8.977 1 96.12 195 ALA A CA 1
ATOM 1565 C C . ALA A 1 195 ? -13.297 -4.547 9.203 1 96.12 195 ALA A C 1
ATOM 1567 O O . ALA A 1 195 ? -12.609 -5.57 9.273 1 96.12 195 ALA A O 1
ATOM 1568 N N . LEU A 1 196 ? -14.602 -4.488 9.344 1 96.94 196 LEU A N 1
ATOM 1569 C CA . LEU A 1 196 ? -15.336 -5.73 9.523 1 96.94 196 LEU A CA 1
ATOM 1570 C C . LEU A 1 196 ? -15.203 -6.629 8.297 1 96.94 196 LEU A C 1
ATOM 1572 O O . LEU A 1 196 ? -15.031 -7.844 8.43 1 96.94 196 LEU A O 1
ATOM 1576 N N . ARG A 1 197 ? -15.281 -6.043 7.109 1 96.25 197 ARG A N 1
ATOM 1577 C CA . ARG A 1 197 ? -15.078 -6.785 5.871 1 96.25 197 ARG A CA 1
ATOM 1578 C C . ARG A 1 197 ? -13.695 -7.438 5.844 1 96.25 197 ARG A C 1
ATOM 1580 O O . ARG A 1 197 ? -13.57 -8.617 5.52 1 96.25 197 ARG A O 1
ATOM 1587 N N . ASP A 1 198 ? -12.688 -6.676 6.273 1 95 198 ASP A N 1
ATOM 1588 C CA . ASP A 1 198 ? -11.305 -7.148 6.223 1 95 198 ASP A CA 1
ATOM 1589 C C . ASP A 1 198 ? -11.078 -8.297 7.207 1 95 198 ASP A C 1
ATOM 1591 O O . ASP A 1 198 ? -10.258 -9.18 6.953 1 95 198 ASP A O 1
ATOM 1595 N N . LEU A 1 199 ? -11.828 -8.312 8.312 1 94.94 199 LEU A N 1
ATOM 1596 C CA . LEU A 1 199 ? -11.703 -9.359 9.32 1 94.94 199 LEU A 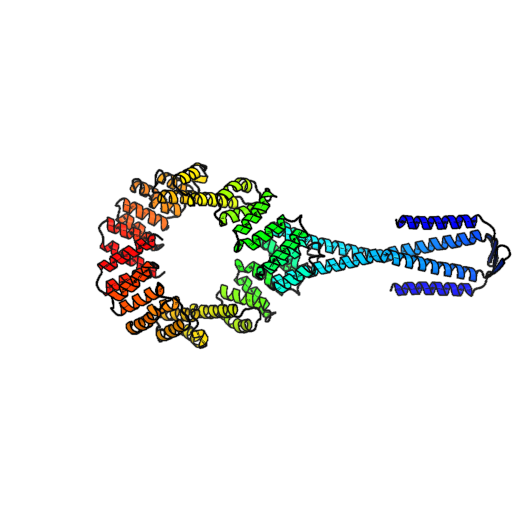CA 1
ATOM 1597 C C . LEU A 1 199 ? -12.586 -10.562 8.969 1 94.94 199 LEU A C 1
ATOM 1599 O O . LEU A 1 199 ? -12.461 -11.625 9.578 1 94.94 199 LEU A O 1
ATOM 1603 N N . GLY A 1 200 ? -13.547 -10.359 8.031 1 95.38 200 GLY A N 1
ATOM 1604 C CA . GLY A 1 200 ? -14.484 -11.414 7.668 1 95.38 200 GLY A CA 1
ATOM 1605 C C . GLY A 1 200 ? -15.625 -11.562 8.656 1 95.38 200 GLY A C 1
ATOM 1606 O O . GLY A 1 200 ? -16.188 -12.648 8.805 1 95.38 200 GLY A O 1
ATOM 1607 N N . TYR A 1 201 ? -15.844 -10.453 9.422 1 95.5 201 TYR A N 1
ATOM 1608 C CA . TYR A 1 201 ? -16.984 -10.453 10.328 1 95.5 201 TYR A CA 1
ATOM 1609 C C . TYR A 1 201 ? -18.266 -10.102 9.586 1 95.5 201 TYR A C 1
ATOM 1611 O O . TYR A 1 201 ? -18.828 -9.016 9.766 1 95.5 201 TYR A O 1
ATOM 1619 N N . TRP A 1 202 ? -18.781 -11.039 8.938 1 96.25 202 TRP A N 1
ATOM 1620 C CA . TRP A 1 202 ? -19.875 -10.797 7.98 1 96.25 202 TRP A CA 1
ATOM 1621 C C . TRP A 1 202 ? -21.188 -10.539 8.703 1 96.25 202 TRP A C 1
ATOM 1623 O O . TRP A 1 202 ? -21.984 -9.695 8.281 1 96.25 202 TRP A O 1
ATOM 1633 N N . GLN A 1 203 ? -21.516 -11.242 9.75 1 94.5 203 GLN A N 1
ATOM 1634 C CA . GLN A 1 203 ? -22.75 -11.047 10.492 1 94.5 203 GLN A CA 1
ATOM 1635 C C . GLN A 1 203 ? -22.844 -9.625 11.039 1 94.5 203 GLN A C 1
ATOM 1637 O O . GLN A 1 203 ? -23.875 -8.961 10.883 1 94.5 203 GLN A O 1
ATOM 1642 N N . SER A 1 204 ? -21.719 -9.234 11.656 1 95.94 204 SER A N 1
ATOM 1643 C CA . SER A 1 204 ? -21.688 -7.875 12.188 1 95.94 204 SER A CA 1
ATOM 1644 C C . SER A 1 204 ? -21.828 -6.84 11.078 1 95.94 204 SER A C 1
ATOM 1646 O O . SER A 1 204 ? -22.516 -5.828 11.258 1 95.94 204 SER A O 1
ATOM 1648 N N . LEU A 1 205 ? -21.156 -7.09 9.984 1 97.06 205 LEU A N 1
ATOM 1649 C CA . LEU A 1 205 ? -21.266 -6.18 8.852 1 97.06 205 LEU A CA 1
ATOM 1650 C C . LEU A 1 205 ? -22.688 -6.113 8.328 1 97.06 205 LEU A C 1
ATOM 1652 O O . LEU A 1 205 ? -23.188 -5.031 8.008 1 97.06 205 LEU A O 1
ATOM 1656 N N . ALA A 1 206 ? -23.391 -7.23 8.266 1 95.25 206 ALA A N 1
ATOM 1657 C CA . ALA A 1 206 ? -24.781 -7.289 7.805 1 95.25 206 ALA A CA 1
ATOM 1658 C C . ALA A 1 206 ? -25.688 -6.426 8.672 1 95.25 206 ALA A C 1
ATOM 1660 O O . ALA A 1 206 ? -26.562 -5.727 8.164 1 95.25 206 ALA A O 1
ATOM 1661 N N . GLU A 1 207 ? -25.469 -6.469 9.93 1 94.81 207 GLU A N 1
ATOM 1662 C CA . GLU A 1 207 ? -26.25 -5.68 10.867 1 94.81 207 GLU A CA 1
ATOM 1663 C C . GLU A 1 207 ? -26.016 -4.188 10.68 1 94.81 207 GLU A C 1
ATOM 1665 O O . GLU A 1 207 ? -26.891 -3.369 10.938 1 94.81 207 GLU A O 1
ATOM 1670 N N . LEU A 1 208 ? -24.828 -3.943 10.195 1 95.19 208 LEU A N 1
ATOM 1671 C CA . LEU A 1 208 ? -24.422 -2.551 10.047 1 95.19 208 LEU A CA 1
ATOM 1672 C C . LEU A 1 208 ? -24.906 -1.988 8.711 1 95.19 208 LEU A C 1
ATOM 1674 O O . LEU A 1 208 ? -25.016 -0.772 8.555 1 95.19 208 LEU A O 1
ATOM 1678 N N . MET A 1 209 ? -25.25 -2.785 7.746 1 94.62 209 MET A N 1
ATOM 1679 C CA . MET A 1 209 ? -25.453 -2.408 6.352 1 94.62 209 MET A CA 1
ATOM 1680 C C . MET A 1 209 ? -26.641 -1.453 6.215 1 94.62 209 MET A C 1
ATOM 1682 O O . MET A 1 209 ? -26.562 -0.477 5.469 1 94.62 209 MET A O 1
ATOM 1686 N N . PRO A 1 210 ? -27.734 -1.708 6.953 1 92.88 210 PRO A N 1
ATOM 1687 C CA . PRO A 1 210 ? -28.828 -0.751 6.828 1 92.88 210 PRO A CA 1
ATOM 1688 C C . PRO A 1 210 ? -28.438 0.666 7.234 1 92.88 210 PRO A C 1
ATOM 1690 O O . PRO A 1 210 ? -28.875 1.637 6.609 1 92.88 210 PRO A O 1
ATOM 1693 N N . LYS A 1 211 ? -27.594 0.763 8.195 1 93.44 211 LYS A N 1
ATOM 1694 C CA . LYS A 1 211 ? -27.094 2.062 8.633 1 93.44 211 LYS A CA 1
ATOM 1695 C C . LYS A 1 211 ? -26.141 2.66 7.609 1 93.44 211 LYS A C 1
ATOM 1697 O O . LYS A 1 211 ? -26.141 3.871 7.379 1 93.44 211 LYS A O 1
ATOM 1702 N N . VAL A 1 212 ? -25.312 1.827 7 1 92.88 212 VAL A N 1
ATOM 1703 C CA . VAL A 1 212 ? -24.359 2.24 5.98 1 92.88 212 VAL A CA 1
ATOM 1704 C C . VAL A 1 212 ? -25.109 2.795 4.77 1 92.88 212 VAL A C 1
ATOM 1706 O O . VAL A 1 212 ? -24.703 3.811 4.199 1 92.88 212 VAL A O 1
ATOM 1709 N N . LYS A 1 213 ? -26.188 2.189 4.387 1 90.31 213 LYS A N 1
ATOM 1710 C CA . LYS A 1 213 ? -26.969 2.59 3.223 1 90.31 213 LYS A CA 1
ATOM 1711 C C . LYS A 1 213 ? -27.531 3.998 3.395 1 90.31 213 LYS A C 1
ATOM 1713 O O . LYS A 1 213 ? -27.578 4.777 2.439 1 90.31 213 LYS A O 1
ATOM 1718 N N . ARG A 1 214 ? -27.906 4.383 4.594 1 88.62 214 ARG A N 1
ATOM 1719 C CA . ARG A 1 214 ? -28.547 5.664 4.883 1 88.62 214 ARG A CA 1
ATOM 1720 C C . ARG A 1 214 ? -27.5 6.754 5.105 1 88.62 214 ARG A C 1
ATOM 1722 O O . ARG A 1 214 ? -27.828 7.941 5.113 1 88.62 214 ARG A O 1
ATOM 1729 N N . SER A 1 215 ? -26.25 6.25 5.203 1 87.31 215 SER A N 1
ATOM 1730 C CA . SER A 1 215 ? -25.188 7.199 5.535 1 87.31 215 SER A CA 1
ATOM 1731 C C . SER A 1 215 ? -24.594 7.832 4.277 1 87.31 215 SER A C 1
ATOM 1733 O O . SER A 1 215 ? -24.609 7.227 3.205 1 87.31 215 SER A O 1
ATOM 1735 N N . ALA A 1 216 ? -24.125 9.102 4.344 1 78.81 216 ALA A N 1
ATOM 1736 C CA . ALA A 1 216 ? -23.531 9.844 3.227 1 78.81 216 ALA A CA 1
ATOM 1737 C C . ALA A 1 216 ? -22.062 9.484 3.041 1 78.81 216 ALA A C 1
ATOM 1739 O O . ALA A 1 216 ? -21.406 10 2.133 1 78.81 216 ALA A O 1
ATOM 1740 N N . GLY A 1 217 ? -21.609 8.578 3.764 1 78.06 217 GLY A N 1
ATOM 1741 C CA . GLY A 1 217 ? -20.188 8.273 3.738 1 78.06 217 GLY A CA 1
ATOM 1742 C C . GLY A 1 217 ? -19.797 7.352 2.604 1 78.06 217 GLY A C 1
ATOM 1743 O O . GLY A 1 217 ? -18.609 7.164 2.33 1 78.06 217 GLY A O 1
ATOM 1744 N N . PHE A 1 218 ? -20.734 6.875 1.823 1 82.62 218 PHE A N 1
ATOM 1745 C CA . PHE A 1 218 ? -20.469 5.914 0.76 1 82.62 218 PHE A CA 1
ATOM 1746 C C . PHE A 1 218 ? -21.047 6.398 -0.565 1 82.62 218 PHE A C 1
ATOM 1748 O O . PHE A 1 218 ? -22.141 6.945 -0.607 1 82.62 218 PHE A O 1
ATOM 1755 N N . SER A 1 219 ? -20.234 6.25 -1.497 1 85.06 219 SER A N 1
ATOM 1756 C CA . SER A 1 219 ? -20.812 6.375 -2.83 1 85.06 219 SER A CA 1
ATOM 1757 C C . SER A 1 219 ? -21.703 5.18 -3.162 1 85.06 219 SER A C 1
ATOM 1759 O O . SER A 1 219 ? -21.609 4.141 -2.506 1 85.06 219 SER A O 1
ATOM 1761 N N . VAL A 1 220 ? -22.5 5.441 -4.082 1 88.56 220 VAL A N 1
ATOM 1762 C CA . VAL A 1 220 ? -23.406 4.371 -4.504 1 88.56 220 VAL A CA 1
ATOM 1763 C C . VAL A 1 220 ? -22.594 3.16 -4.953 1 88.56 220 VAL A C 1
ATOM 1765 O O . VAL A 1 220 ? -22.938 2.021 -4.621 1 88.56 220 VAL A O 1
ATOM 1768 N N . ALA A 1 221 ? -21.516 3.371 -5.629 1 90.62 221 ALA A N 1
ATOM 1769 C CA . ALA A 1 221 ? -20.672 2.299 -6.141 1 90.62 221 ALA A CA 1
ATOM 1770 C C . ALA A 1 221 ? -19.969 1.567 -5 1 90.62 221 ALA A C 1
ATOM 1772 O O . ALA A 1 221 ? -19.875 0.336 -5.004 1 90.62 221 ALA A O 1
ATOM 1773 N N . GLU A 1 222 ? -19.578 2.33 -4.059 1 90 222 GLU A N 1
ATOM 1774 C CA . GLU A 1 222 ? -18.875 1.742 -2.918 1 90 222 GLU A CA 1
ATOM 1775 C C . GLU A 1 222 ? -19.812 0.871 -2.09 1 90 222 GLU A C 1
ATOM 1777 O O . GLU A 1 222 ? -19.422 -0.209 -1.636 1 90 222 GLU A O 1
ATOM 1782 N N . TYR A 1 223 ? -20.969 1.446 -1.897 1 92.94 223 TYR A N 1
ATOM 1783 C CA . TYR A 1 223 ? -21.953 0.681 -1.142 1 92.94 223 TYR A CA 1
ATOM 1784 C C . TYR A 1 223 ? -22.297 -0.625 -1.851 1 92.94 223 TYR A C 1
ATOM 1786 O O . TYR A 1 223 ? -22.344 -1.686 -1.223 1 92.94 223 TYR A O 1
ATOM 1794 N N . SER A 1 224 ? -22.516 -0.495 -3.166 1 93.19 224 SER A N 1
ATOM 1795 C CA . SER A 1 224 ? -22.844 -1.678 -3.949 1 93.19 224 SER A CA 1
ATOM 1796 C C . SER A 1 224 ? -21.734 -2.723 -3.883 1 93.19 224 SER A C 1
ATOM 1798 O O . SER A 1 224 ? -22.016 -3.916 -3.734 1 93.19 224 SER A O 1
ATOM 1800 N N . LEU A 1 225 ? -20.562 -2.279 -3.957 1 93.75 225 LEU A N 1
ATOM 1801 C CA . LEU A 1 225 ? -19.422 -3.186 -3.9 1 93.75 225 LEU A CA 1
ATOM 1802 C C . LEU A 1 225 ? -19.328 -3.852 -2.533 1 93.75 225 LEU A C 1
ATOM 1804 O O . LEU A 1 225 ? -19.094 -5.059 -2.439 1 93.75 225 LEU A O 1
ATOM 1808 N N . LEU A 1 226 ? -19.531 -3.084 -1.526 1 94.94 226 LEU A N 1
ATOM 1809 C CA . LEU A 1 226 ? -19.469 -3.619 -0.17 1 94.94 226 LEU A CA 1
ATOM 1810 C C . LEU A 1 226 ? -20.578 -4.652 0.051 1 94.94 226 LEU A C 1
ATOM 1812 O O . LEU A 1 226 ? -20.344 -5.688 0.685 1 94.94 226 LEU A O 1
ATOM 1816 N N . GLU A 1 227 ? -21.719 -4.285 -0.432 1 94.38 227 GLU A N 1
ATOM 1817 C CA . GLU A 1 227 ? -22.844 -5.199 -0.313 1 94.38 227 GLU A CA 1
ATOM 1818 C C . GLU A 1 227 ? -22.562 -6.52 -1.026 1 94.38 227 GLU A C 1
ATOM 1820 O O . GLU A 1 227 ? -22.859 -7.594 -0.497 1 94.38 227 GLU A O 1
ATOM 1825 N N . GLN A 1 228 ? -21.984 -6.414 -2.197 1 95.31 228 GLN A N 1
ATOM 1826 C CA . GLN A 1 228 ? -21.625 -7.613 -2.945 1 95.31 228 GLN A CA 1
ATOM 1827 C C . GLN A 1 228 ? -20.609 -8.461 -2.176 1 95.31 228 GLN A C 1
ATOM 1829 O O . GLN A 1 228 ? -20.75 -9.68 -2.088 1 95.31 228 GLN A O 1
ATOM 1834 N N . GLN A 1 229 ? -19.688 -7.797 -1.636 1 96 229 GLN A N 1
ATOM 1835 C CA . GLN A 1 229 ? -18.656 -8.5 -0.877 1 96 229 GLN A CA 1
ATOM 1836 C C . GLN A 1 229 ? -19.234 -9.148 0.375 1 96 229 GLN A C 1
ATOM 1838 O O . GLN A 1 229 ? -18.828 -10.234 0.768 1 96 229 GLN A O 1
ATOM 1843 N N . LEU A 1 230 ? -20.188 -8.477 0.956 1 96.69 230 LEU A N 1
ATOM 1844 C CA . LEU A 1 230 ? -20.859 -9 2.139 1 96.69 230 LEU A CA 1
ATOM 1845 C C . LEU A 1 230 ? -21.562 -10.312 1.822 1 96.69 230 LEU A C 1
ATOM 1847 O O . LEU A 1 230 ? -21.328 -11.328 2.492 1 96.69 230 LEU A O 1
ATOM 1851 N N . TRP A 1 231 ? -22.344 -10.273 0.799 1 96.12 231 TRP A N 1
ATOM 1852 C CA . TRP A 1 231 ? -23.125 -11.461 0.458 1 96.12 231 TRP A CA 1
ATOM 1853 C C . TRP A 1 231 ? -22.219 -12.578 -0.047 1 96.12 231 TRP A C 1
ATOM 1855 O O . TRP A 1 231 ? -22.391 -13.742 0.335 1 96.12 231 TRP A O 1
ATOM 1865 N N . ALA A 1 232 ? -21.281 -12.227 -0.883 1 96.25 232 ALA A N 1
ATOM 1866 C CA . ALA A 1 232 ? -20.312 -13.219 -1.35 1 96.25 232 ALA A CA 1
ATOM 1867 C C . ALA A 1 232 ? -19.562 -13.844 -0.18 1 96.25 232 ALA A C 1
ATOM 1869 O O . ALA A 1 232 ? -19.359 -15.055 -0.136 1 96.25 232 ALA A O 1
ATOM 1870 N N . GLY A 1 233 ? -19.188 -13.008 0.729 1 96 233 GLY A N 1
ATOM 1871 C CA . GLY A 1 233 ? -18.469 -13.484 1.903 1 96 233 GLY A CA 1
ATOM 1872 C C . GLY A 1 233 ? -19.312 -14.383 2.787 1 96 233 GLY A C 1
ATOM 1873 O O . GLY A 1 233 ? -18.844 -15.414 3.268 1 96 233 GLY A O 1
ATOM 1874 N N . GLN A 1 234 ? -20.562 -14.016 3.006 1 96.31 234 GLN A N 1
ATOM 1875 C CA . GLN A 1 234 ? -21.469 -14.828 3.809 1 96.31 234 GLN A CA 1
ATOM 1876 C C . GLN A 1 234 ? -21.688 -16.188 3.17 1 96.31 234 GLN A C 1
ATOM 1878 O O . GLN A 1 234 ? -21.719 -17.219 3.865 1 96.31 234 GLN A O 1
ATOM 1883 N N . LEU A 1 235 ? -21.859 -16.141 1.892 1 97.06 235 LEU A N 1
ATOM 1884 C CA . LEU A 1 235 ? -22.062 -17.391 1.174 1 97.06 235 LEU A CA 1
ATOM 1885 C C . LEU A 1 235 ? -20.828 -18.266 1.258 1 97.06 235 LEU A C 1
ATOM 1887 O O . LEU A 1 235 ? -20.938 -19.484 1.473 1 97.06 235 LEU A O 1
ATOM 1891 N N . ALA A 1 236 ? -19.672 -17.641 1.108 1 95.56 236 ALA A N 1
ATOM 1892 C CA . ALA A 1 236 ? -18.422 -18.375 1.174 1 95.56 236 ALA A CA 1
ATOM 1893 C C . ALA A 1 236 ? -18.188 -18.953 2.566 1 95.56 236 ALA A C 1
ATOM 1895 O O . ALA A 1 236 ? -17.578 -20.016 2.713 1 95.56 236 ALA A O 1
ATOM 1896 N N . ALA A 1 237 ? -18.75 -18.344 3.562 1 94.06 237 ALA A N 1
ATOM 1897 C CA . ALA A 1 237 ? -18.5 -18.734 4.949 1 94.06 237 ALA A CA 1
ATOM 1898 C C . ALA A 1 237 ? -19.594 -19.672 5.461 1 94.06 237 ALA A C 1
ATOM 1900 O O . ALA A 1 237 ? -19.578 -20.078 6.625 1 94.06 237 ALA A O 1
ATOM 1901 N N . ALA A 1 238 ? -20.531 -20.016 4.586 1 94.5 238 ALA A N 1
ATOM 1902 C CA . ALA A 1 238 ? -21.609 -20.906 5.016 1 94.5 238 ALA A CA 1
ATOM 1903 C C . ALA A 1 238 ? -21.047 -22.234 5.535 1 94.5 238 ALA A C 1
ATOM 1905 O O . ALA A 1 238 ? -20.156 -22.812 4.934 1 94.5 238 ALA A O 1
ATOM 1906 N N . THR A 1 239 ? -21.594 -22.656 6.668 1 93.31 239 THR A N 1
ATOM 1907 C CA . THR A 1 239 ? -21.078 -23.844 7.348 1 93.31 239 THR A CA 1
ATOM 1908 C C . THR A 1 239 ? -21.641 -25.109 6.738 1 93.31 239 THR A C 1
ATOM 1910 O O . THR A 1 239 ? -21.016 -26.172 6.789 1 93.31 239 THR A O 1
ATOM 1913 N N . ASP A 1 240 ? -22.859 -25.047 6.223 1 94.69 240 ASP A N 1
ATOM 1914 C CA . ASP A 1 240 ? -23.5 -26.188 5.582 1 94.69 240 ASP A CA 1
ATOM 1915 C C . ASP A 1 240 ? -24.484 -25.734 4.508 1 94.69 240 ASP A C 1
ATOM 1917 O O . ASP A 1 240 ? -24.672 -24.531 4.297 1 94.69 240 ASP A O 1
ATOM 1921 N N . PHE A 1 241 ? -24.984 -26.703 3.855 1 95.06 241 PHE A N 1
ATOM 1922 C CA . PHE A 1 241 ? -25.844 -26.406 2.717 1 95.06 241 PHE A CA 1
ATOM 1923 C C . PHE A 1 241 ? -27.125 -25.703 3.172 1 95.06 241 PHE A C 1
ATOM 1925 O O . PHE A 1 241 ? -27.641 -24.828 2.48 1 95.06 241 PHE A O 1
ATOM 1932 N N . ASP A 1 242 ? -27.703 -26.031 4.309 1 95.69 242 ASP A N 1
ATOM 1933 C CA . ASP A 1 242 ? -28.906 -25.391 4.82 1 95.69 242 ASP A CA 1
ATOM 1934 C C . ASP A 1 242 ? -28.672 -23.906 5.105 1 95.69 242 ASP A C 1
ATOM 1936 O O . ASP A 1 242 ? -29.516 -23.062 4.785 1 95.69 242 ASP A O 1
ATOM 1940 N N . ALA A 1 243 ? -27.562 -23.656 5.738 1 95.62 243 ALA A N 1
ATOM 1941 C CA . ALA A 1 243 ? -27.203 -22.266 6.004 1 95.62 243 ALA A CA 1
ATOM 1942 C C . ALA A 1 243 ? -27.047 -21.484 4.707 1 95.62 243 ALA A C 1
ATOM 1944 O O . ALA A 1 243 ? -27.469 -20.328 4.613 1 95.62 243 ALA A O 1
ATOM 1945 N N . LEU A 1 244 ? -26.438 -22.172 3.74 1 97 244 LEU A N 1
ATOM 1946 C CA . LEU A 1 244 ? -26.25 -21.562 2.428 1 97 244 LEU A CA 1
ATOM 1947 C C . LEU A 1 244 ? -27.594 -21.188 1.81 1 97 244 LEU A C 1
ATOM 1949 O O . LEU A 1 244 ? -27.781 -20.062 1.326 1 97 244 LEU A O 1
ATOM 1953 N N . GLN A 1 245 ? -28.5 -22.109 1.879 1 96 245 GLN A N 1
ATOM 1954 C CA . GLN A 1 245 ? -29.812 -21.891 1.295 1 96 245 GLN A CA 1
ATOM 1955 C C . GLN A 1 245 ? -30.562 -20.781 2.018 1 96 245 GLN A C 1
ATOM 1957 O O . GLN A 1 245 ? -31.281 -20 1.388 1 96 245 GLN A O 1
ATOM 1962 N N . THR A 1 246 ? -30.406 -20.688 3.291 1 95.94 246 THR A N 1
ATOM 1963 C CA . THR A 1 246 ? -31.062 -19.656 4.078 1 95.94 246 THR A CA 1
ATOM 1964 C C . THR A 1 246 ? -30.594 -18.266 3.648 1 95.94 246 THR A C 1
ATOM 1966 O O . THR A 1 246 ? -31.406 -17.359 3.459 1 95.94 246 THR A O 1
ATOM 1969 N N . ILE A 1 247 ? -29.266 -18.156 3.51 1 96.19 247 ILE A N 1
ATOM 1970 C CA . ILE A 1 247 ? -28.688 -16.875 3.07 1 96.19 247 ILE A CA 1
ATOM 1971 C C . ILE A 1 247 ? -29.203 -16.547 1.671 1 96.19 247 ILE A C 1
ATOM 1973 O O . ILE A 1 247 ? -29.641 -15.414 1.414 1 96.19 247 ILE A O 1
ATOM 1977 N N . TRP A 1 248 ? -29.188 -17.531 0.757 1 96.69 248 TRP A N 1
ATOM 1978 C CA . TRP A 1 248 ? -29.578 -17.344 -0.635 1 96.69 248 TRP A CA 1
ATOM 1979 C C . TRP A 1 248 ? -31.047 -16.938 -0.735 1 96.69 248 TRP A C 1
ATOM 1981 O O . TRP A 1 248 ? -31.391 -16.016 -1.488 1 96.69 248 TRP A O 1
ATOM 1991 N N . GLN A 1 249 ? -31.844 -17.578 0.031 1 95.81 249 GLN A N 1
ATOM 1992 C CA . GLN A 1 249 ? -33.281 -17.297 -0.006 1 95.81 249 GLN A CA 1
ATOM 1993 C C . GLN A 1 249 ? -33.562 -15.891 0.508 1 95.81 249 GLN A C 1
ATOM 1995 O O . GLN A 1 249 ? -34.594 -15.289 0.142 1 95.81 249 GLN A O 1
ATOM 2000 N N . GLY A 1 250 ? -32.75 -15.398 1.327 1 94.06 250 GLY A N 1
ATOM 2001 C CA . GLY A 1 250 ? -32.938 -14.062 1.871 1 94.06 250 GLY A CA 1
ATOM 2002 C C . GLY A 1 250 ? -32.594 -12.969 0.889 1 94.06 250 GLY A C 1
ATOM 2003 O O . GLY A 1 250 ? -32.969 -11.805 1.083 1 94.06 250 GLY A O 1
ATOM 2004 N N . LEU A 1 251 ? -31.969 -13.281 -0.202 1 96 251 LEU A N 1
ATOM 2005 C CA . LEU A 1 251 ? -31.562 -12.297 -1.202 1 96 251 LEU A CA 1
ATOM 2006 C C . LEU A 1 251 ? -32.719 -11.93 -2.109 1 96 251 LEU A C 1
ATOM 2008 O O . LEU A 1 251 ? -33.625 -12.742 -2.344 1 96 251 LEU A O 1
ATOM 2012 N N . ASN A 1 252 ? -32.75 -10.75 -2.559 1 94.5 252 ASN A N 1
ATOM 2013 C CA . ASN A 1 252 ? -33.812 -10.336 -3.494 1 94.5 252 ASN A CA 1
ATOM 2014 C C . ASN A 1 252 ? -33.438 -10.734 -4.926 1 94.5 252 ASN A C 1
ATOM 2016 O O . ASN A 1 252 ? -32.344 -11.234 -5.191 1 94.5 252 ASN A O 1
ATOM 2020 N N . ARG A 1 253 ? -34.344 -10.531 -5.906 1 93.88 253 ARG A N 1
ATOM 2021 C CA . ARG A 1 253 ? -34.219 -11 -7.281 1 93.88 253 ARG A CA 1
ATOM 2022 C C . ARG A 1 253 ? -33.031 -10.336 -7.973 1 93.88 253 ARG A C 1
ATOM 2024 O O . ARG A 1 253 ? -32.281 -10.992 -8.719 1 93.88 253 ARG A O 1
ATOM 2031 N N . LYS A 1 254 ? -32.844 -9.086 -7.68 1 93.5 254 LYS A N 1
ATOM 2032 C CA . LYS A 1 254 ? -31.75 -8.352 -8.312 1 93.5 254 LYS A CA 1
ATOM 2033 C C . LYS A 1 254 ? -30.391 -8.844 -7.809 1 93.5 254 LYS A C 1
ATOM 2035 O O . LYS A 1 254 ? -29.453 -8.992 -8.594 1 93.5 254 LYS A O 1
ATOM 2040 N N . GLN A 1 255 ? -30.266 -9.125 -6.508 1 94.56 255 GLN A N 1
ATOM 2041 C CA . GLN A 1 255 ? -29.047 -9.586 -5.879 1 94.56 255 GLN A CA 1
ATOM 2042 C C . GLN A 1 255 ? -28.656 -10.977 -6.367 1 94.56 255 GLN A C 1
ATOM 2044 O O . GLN A 1 255 ? -27.484 -11.297 -6.5 1 94.56 255 GLN A O 1
ATOM 2049 N N . LYS A 1 256 ? -29.625 -11.773 -6.707 1 95.69 256 LYS A N 1
ATOM 2050 C CA . LYS A 1 256 ? -29.422 -13.156 -7.129 1 95.69 256 LYS A CA 1
ATOM 2051 C C . LYS A 1 256 ? -28.891 -13.219 -8.555 1 95.69 256 LYS A C 1
ATOM 2053 O O . LYS A 1 256 ? -28.578 -14.305 -9.062 1 95.69 256 LYS A O 1
ATOM 2058 N N . LEU A 1 257 ? -28.75 -12.039 -9.156 1 95.12 257 LEU A N 1
ATOM 2059 C CA . LEU A 1 257 ? -28.25 -12.023 -10.531 1 95.12 257 LEU A CA 1
ATOM 2060 C C . LEU A 1 257 ? -26.906 -11.305 -10.609 1 95.12 257 LEU A C 1
ATOM 2062 O O . LEU A 1 257 ? -26.328 -11.188 -11.688 1 95.12 257 LEU A O 1
ATOM 2066 N N . ILE A 1 258 ? -26.469 -10.844 -9.492 1 95 258 ILE A N 1
ATOM 2067 C CA . ILE A 1 258 ? -25.141 -10.219 -9.461 1 95 258 ILE A CA 1
ATOM 2068 C C . ILE A 1 258 ? -24.062 -11.297 -9.562 1 95 258 ILE A C 1
ATOM 2070 O O . ILE A 1 258 ? -24.047 -12.25 -8.773 1 95 258 ILE A O 1
ATOM 2074 N N . ALA A 1 259 ? -23.172 -11.125 -10.445 1 95.56 259 ALA A N 1
ATOM 2075 C CA . ALA A 1 259 ? -22.219 -12.156 -10.836 1 95.56 259 ALA A CA 1
ATOM 2076 C C . ALA A 1 259 ? -21.391 -12.625 -9.641 1 95.56 259 ALA A C 1
ATOM 2078 O O . ALA A 1 259 ? -21.234 -13.828 -9.422 1 95.56 259 ALA A O 1
ATOM 2079 N N . GLU A 1 260 ? -20.953 -11.719 -8.859 1 95 260 GLU A N 1
ATOM 2080 C CA . GLU A 1 260 ? -20.062 -12.047 -7.734 1 95 260 GLU A CA 1
ATOM 2081 C C . GLU A 1 260 ? -20.797 -12.875 -6.688 1 95 260 GLU A C 1
ATOM 2083 O O . GLU A 1 260 ? -20.219 -13.766 -6.066 1 95 260 GLU A O 1
ATOM 2088 N N . ILE A 1 261 ? -22.016 -12.617 -6.52 1 97.19 261 ILE A N 1
ATOM 2089 C CA . ILE A 1 261 ? -22.828 -13.32 -5.535 1 97.19 261 ILE A CA 1
ATOM 2090 C C . ILE A 1 261 ? -23.188 -14.711 -6.062 1 97.19 261 ILE A C 1
ATOM 2092 O O . ILE A 1 261 ? -23.016 -15.711 -5.359 1 97.19 261 ILE A O 1
ATOM 2096 N N . VAL A 1 262 ? -23.578 -14.734 -7.301 1 97.44 262 VAL A N 1
ATOM 2097 C CA . VAL A 1 262 ? -23.969 -15.984 -7.938 1 97.44 262 VAL A CA 1
ATOM 2098 C C . VAL A 1 262 ? -22.766 -16.938 -7.984 1 97.44 262 VAL A C 1
ATOM 2100 O O . VAL A 1 262 ? -22.906 -18.125 -7.707 1 97.44 262 VAL A O 1
ATOM 2103 N N . ALA A 1 263 ? -21.656 -16.344 -8.273 1 97 263 ALA A N 1
ATOM 2104 C CA . ALA A 1 263 ? -20.453 -17.156 -8.391 1 97 263 ALA A CA 1
ATOM 2105 C C . ALA A 1 263 ? -20.141 -17.875 -7.07 1 97 263 ALA A C 1
ATOM 2107 O O . ALA A 1 263 ? -19.812 -19.062 -7.059 1 97 263 ALA A O 1
ATOM 2108 N N . GLU A 1 264 ? -20.266 -17.188 -6 1 96.88 264 GLU A N 1
ATOM 2109 C CA . GLU A 1 264 ? -19.984 -17.766 -4.695 1 96.88 264 GLU A CA 1
ATOM 2110 C C . GLU A 1 264 ? -21.047 -18.797 -4.316 1 96.88 264 GLU A C 1
ATOM 2112 O O . GLU A 1 264 ? -20.719 -19.859 -3.764 1 96.88 264 GLU A O 1
ATOM 2117 N N . TYR A 1 265 ? -22.281 -18.5 -4.625 1 97.25 265 TYR A N 1
ATOM 2118 C CA . TYR A 1 265 ? -23.359 -19.438 -4.336 1 97.25 265 TYR A CA 1
ATOM 2119 C C . TYR A 1 265 ? -23.156 -20.75 -5.09 1 97.25 265 TYR A C 1
ATOM 2121 O O . TYR A 1 265 ? -23.219 -21.828 -4.496 1 97.25 265 TYR A O 1
ATOM 2129 N N . VAL A 1 266 ? -22.844 -20.609 -6.371 1 97.38 266 VAL A N 1
ATOM 2130 C CA . VAL A 1 266 ? -22.672 -21.781 -7.223 1 97.38 266 VAL A CA 1
ATOM 2131 C C . VAL A 1 266 ? -21.469 -22.594 -6.758 1 97.38 266 VAL A C 1
ATOM 2133 O O . VAL A 1 266 ? -21.531 -23.828 -6.676 1 97.38 266 VAL A O 1
ATOM 2136 N N . GLU A 1 267 ? -20.422 -21.875 -6.418 1 96.12 267 GLU A N 1
ATOM 2137 C CA . GLU A 1 267 ? -19.219 -22.547 -5.953 1 96.12 267 GLU A CA 1
ATOM 2138 C C . GLU A 1 267 ? -19.484 -23.375 -4.703 1 96.12 267 GLU A C 1
ATOM 2140 O O . GLU A 1 267 ? -19.062 -24.531 -4.609 1 96.12 267 GLU A O 1
ATOM 2145 N N . GLN A 1 268 ? -20.203 -22.875 -3.818 1 96.19 268 GLN A N 1
ATOM 2146 C CA . GLN A 1 268 ? -20.531 -23.594 -2.588 1 96.19 268 GLN A CA 1
ATOM 2147 C C . GLN A 1 268 ? -21.484 -24.75 -2.863 1 96.19 268 GLN A C 1
ATOM 2149 O O . GLN A 1 268 ? -21.344 -25.828 -2.287 1 96.19 268 GLN A O 1
ATOM 2154 N N . CYS A 1 269 ? -22.438 -24.5 -3.758 1 96.62 269 CYS A N 1
ATOM 2155 C CA . CYS A 1 269 ? -23.359 -25.562 -4.129 1 96.62 269 CYS A CA 1
ATOM 2156 C C . CYS A 1 269 ? -22.609 -26.75 -4.719 1 96.62 269 CYS A C 1
ATOM 2158 O O . CYS A 1 269 ? -22.844 -27.891 -4.332 1 96.62 269 CYS A O 1
ATOM 2160 N N . LEU A 1 270 ? -21.688 -26.391 -5.609 1 94.56 270 LEU A N 1
ATOM 2161 C CA . LEU A 1 270 ? -20.891 -27.438 -6.23 1 94.56 270 LEU A CA 1
ATOM 2162 C C . LEU A 1 270 ? -20.062 -28.188 -5.191 1 94.56 270 LEU A C 1
ATOM 2164 O O . LEU A 1 270 ? -19.906 -29.406 -5.262 1 94.56 270 LEU A O 1
ATOM 2168 N N . GLY A 1 271 ? -19.609 -27.453 -4.215 1 92.88 271 GLY A N 1
ATOM 2169 C CA . GLY A 1 271 ? -18.828 -28.047 -3.145 1 92.88 271 GLY A CA 1
ATOM 2170 C C . GLY A 1 271 ? -19.609 -29.047 -2.312 1 92.88 271 GLY A C 1
ATOM 2171 O O . GLY A 1 271 ? -19.062 -30.047 -1.855 1 92.88 271 GLY A O 1
ATOM 2172 N N . TRP A 1 272 ? -20.875 -28.828 -2.232 1 93.38 272 TRP A N 1
ATOM 2173 C CA . TRP A 1 272 ? -21.734 -29.719 -1.449 1 93.38 272 TRP A CA 1
ATOM 2174 C C . TRP A 1 272 ? -22.453 -30.719 -2.35 1 93.38 272 TRP A C 1
ATOM 2176 O O . TRP A 1 272 ? -23.312 -31.469 -1.891 1 93.38 272 TRP A O 1
ATOM 2186 N N . GLY A 1 273 ? -22.125 -30.703 -3.611 1 92.94 273 GLY A N 1
ATOM 2187 C CA . GLY A 1 273 ? -22.672 -31.641 -4.57 1 92.94 273 GLY A CA 1
ATOM 2188 C C . GLY A 1 273 ? -24.109 -31.359 -4.941 1 92.94 273 GLY A C 1
ATOM 2189 O O . GLY A 1 273 ? -24.844 -32.25 -5.387 1 92.94 273 GLY A O 1
ATOM 2190 N N . GLN A 1 274 ? -24.547 -30.156 -4.676 1 93.56 274 GLN A N 1
ATOM 2191 C CA . GLN A 1 274 ? -25.922 -29.766 -5.008 1 93.56 274 GLN A CA 1
ATOM 2192 C C . GLN A 1 274 ? -25.953 -28.922 -6.285 1 93.56 274 GLN A C 1
ATOM 2194 O O . GLN A 1 274 ? -25.531 -27.766 -6.285 1 93.56 274 GLN A O 1
ATOM 2199 N N . GLU A 1 275 ? -26.469 -29.453 -7.375 1 94.69 275 GLU A N 1
ATOM 2200 C CA . GLU A 1 275 ? -26.422 -28.75 -8.656 1 94.69 275 GLU A CA 1
ATOM 2201 C C . GLU A 1 275 ? -27.828 -28.422 -9.156 1 94.69 275 GLU A C 1
ATOM 2203 O O . GLU A 1 275 ? -27.984 -27.844 -10.234 1 94.69 275 GLU A O 1
ATOM 2208 N N . ALA A 1 276 ? -28.781 -28.641 -8.344 1 90.38 276 ALA A N 1
ATOM 2209 C CA . ALA A 1 276 ? -30.156 -28.422 -8.797 1 90.38 276 ALA A CA 1
ATOM 2210 C C . ALA A 1 276 ? -30.391 -26.953 -9.141 1 90.38 276 ALA A C 1
ATOM 2212 O O . ALA A 1 276 ? -30.016 -26.062 -8.367 1 90.38 276 ALA A O 1
ATOM 2213 N N . ASP A 1 277 ? -30.938 -26.656 -10.297 1 90.44 277 ASP A N 1
ATOM 2214 C CA . ASP A 1 277 ? -31.438 -25.359 -10.789 1 90.44 277 ASP A CA 1
ATOM 2215 C C . ASP A 1 277 ? -30.281 -24.391 -11.016 1 90.44 277 ASP A C 1
ATOM 2217 O O . ASP A 1 277 ? -30.5 -23.188 -11.219 1 90.44 277 ASP A O 1
ATOM 2221 N N . LEU A 1 278 ? -29.047 -24.906 -10.914 1 96.5 278 LEU A N 1
ATOM 2222 C CA . LEU A 1 278 ? -27.906 -24.016 -11.086 1 96.5 278 LEU A CA 1
ATOM 2223 C C . LEU A 1 278 ? -27.734 -23.625 -12.555 1 96.5 278 LEU A C 1
ATOM 2225 O O . LEU A 1 278 ? -27.281 -22.531 -12.859 1 96.5 278 LEU A O 1
ATOM 2229 N N . LYS A 1 279 ? -28.094 -24.562 -13.438 1 96.69 279 LYS A N 1
ATOM 2230 C CA . LYS A 1 279 ? -27.984 -24.297 -14.867 1 96.69 279 LYS A CA 1
ATOM 2231 C C . LYS A 1 279 ? -28.75 -23.031 -15.258 1 96.69 279 LYS A C 1
ATOM 2233 O O . LYS A 1 279 ? -28.172 -22.109 -15.844 1 96.69 279 LYS A O 1
ATOM 2238 N N . ASN A 1 280 ? -30 -22.984 -14.875 1 95.94 280 ASN A N 1
ATOM 2239 C CA . ASN A 1 280 ? -30.859 -21.859 -15.211 1 95.94 280 ASN A CA 1
ATOM 2240 C C . ASN A 1 280 ? -30.375 -20.562 -14.555 1 95.94 280 ASN A C 1
ATOM 2242 O O . ASN A 1 280 ? -30.391 -19.5 -15.18 1 95.94 280 ASN A O 1
ATOM 2246 N N . LEU A 1 281 ? -30 -20.719 -13.359 1 96.62 281 LEU A N 1
ATOM 2247 C CA . LEU A 1 281 ? -29.484 -19.562 -12.625 1 96.62 281 LEU A CA 1
ATOM 2248 C C . LEU A 1 281 ? -28.266 -18.953 -13.328 1 96.62 281 LEU A C 1
ATOM 2250 O O . LEU A 1 281 ? -28.219 -17.75 -13.555 1 96.62 281 LEU A O 1
ATOM 2254 N N . LEU A 1 282 ? -27.328 -19.766 -13.711 1 97.81 282 LEU A N 1
ATOM 2255 C CA . LEU A 1 282 ? -26.109 -19.328 -14.375 1 97.81 282 LEU A CA 1
ATOM 2256 C C . LEU A 1 282 ? -26.406 -18.688 -15.727 1 97.81 282 LEU A C 1
ATOM 2258 O O . LEU A 1 282 ? -25.859 -17.641 -16.062 1 97.81 282 LEU A O 1
ATOM 2262 N N . GLU A 1 283 ? -27.281 -19.344 -16.453 1 96.62 283 GLU A N 1
ATOM 2263 C CA . GLU A 1 283 ? -27.641 -18.812 -17.766 1 96.62 283 GLU A CA 1
ATOM 2264 C C . GLU A 1 283 ? -28.25 -17.422 -17.656 1 96.62 283 GLU A C 1
ATOM 2266 O O . GLU A 1 283 ? -27.891 -16.531 -18.422 1 96.62 283 GLU A O 1
ATOM 2271 N N . ARG A 1 284 ? -29.109 -17.172 -16.656 1 95.94 284 ARG A N 1
ATOM 2272 C CA . ARG A 1 284 ? -29.75 -15.883 -16.453 1 95.94 284 ARG A CA 1
ATOM 2273 C C . ARG A 1 284 ? -28.719 -14.836 -16.016 1 95.94 284 ARG A C 1
ATOM 2275 O O . ARG A 1 284 ? -28.75 -13.703 -16.5 1 95.94 284 ARG A O 1
ATOM 2282 N N . ALA A 1 285 ? -27.844 -15.242 -15.188 1 97.19 285 ALA A N 1
ATOM 2283 C CA . ALA A 1 285 ? -26.844 -14.32 -14.664 1 97.19 285 ALA A CA 1
ATOM 2284 C C . ALA A 1 285 ? -25.844 -13.922 -15.75 1 97.19 285 ALA A C 1
ATOM 2286 O O . ALA A 1 285 ? -25.453 -12.758 -15.844 1 97.19 285 ALA A O 1
ATOM 2287 N N . ILE A 1 286 ? -25.391 -14.883 -16.594 1 96.25 286 ILE A N 1
ATOM 2288 C CA . ILE A 1 286 ? -24.438 -14.617 -17.656 1 96.25 286 ILE A CA 1
ATOM 2289 C C . ILE A 1 286 ? -25.047 -13.68 -18.688 1 96.25 286 ILE A C 1
ATOM 2291 O O . ILE A 1 286 ? -24.375 -12.789 -19.203 1 96.25 286 ILE A O 1
ATOM 2295 N N . LYS A 1 287 ? -26.312 -13.922 -18.938 1 94.19 287 LYS A N 1
ATOM 2296 C CA . LYS A 1 287 ? -27.016 -13.062 -19.891 1 94.19 287 LYS A CA 1
ATOM 2297 C C . LYS A 1 287 ? -27.078 -11.625 -19.391 1 94.19 287 LYS A C 1
ATOM 2299 O O . LYS A 1 287 ? -26.953 -10.68 -20.172 1 94.19 287 LYS A O 1
ATOM 2304 N N . LYS A 1 288 ? -27.266 -11.461 -18.141 1 94.56 288 LYS A N 1
ATOM 2305 C CA . LYS A 1 288 ? -27.344 -10.133 -17.547 1 94.56 288 LYS A CA 1
ATOM 2306 C C . LYS A 1 288 ? -25.984 -9.43 -17.578 1 94.56 288 LYS A C 1
ATOM 2308 O O . LYS A 1 288 ? -25.891 -8.273 -17.984 1 94.56 288 LYS A O 1
ATOM 2313 N N . GLN A 1 289 ? -25.062 -10.188 -17.141 1 93.5 289 GLN A N 1
ATOM 2314 C CA . GLN A 1 289 ? -23.719 -9.648 -17.141 1 93.5 289 GLN A CA 1
ATOM 2315 C C . GLN A 1 289 ? -22.672 -10.742 -17.344 1 93.5 289 GLN A C 1
ATOM 2317 O O . GLN A 1 289 ? -22.562 -11.656 -16.531 1 93.5 289 GLN A O 1
ATOM 2322 N N . TRP A 1 290 ? -21.922 -10.57 -18.359 1 93.88 290 TRP A N 1
ATOM 2323 C CA . TRP A 1 290 ? -20.891 -11.555 -18.656 1 93.88 290 TRP A CA 1
ATOM 2324 C C . TRP A 1 290 ? -19.859 -11.609 -17.531 1 93.88 290 TRP A C 1
ATOM 2326 O O . TRP A 1 290 ? -19.406 -10.57 -17.047 1 93.88 290 TRP A O 1
ATOM 2336 N N . ASN A 1 291 ? -19.594 -12.781 -17.188 1 95.69 291 ASN A N 1
ATOM 2337 C CA . ASN A 1 291 ? -18.562 -13.047 -16.188 1 95.69 291 ASN A CA 1
ATOM 2338 C C . ASN A 1 291 ? -17.875 -14.383 -16.422 1 95.69 291 ASN A C 1
ATOM 2340 O O . ASN A 1 291 ? -18.531 -15.43 -16.453 1 95.69 291 ASN A O 1
ATOM 2344 N N . ASP A 1 292 ? -16.609 -14.344 -16.531 1 96.19 292 ASP A N 1
ATOM 2345 C CA . ASP A 1 292 ? -15.836 -15.539 -16.859 1 96.19 292 ASP A CA 1
ATOM 2346 C C . ASP A 1 292 ? -16 -16.609 -15.773 1 96.19 292 ASP A C 1
ATOM 2348 O O . ASP A 1 292 ? -16.031 -17.812 -16.078 1 96.19 292 ASP A O 1
ATOM 2352 N N . ARG A 1 293 ? -16.062 -16.172 -14.57 1 96.75 293 ARG A N 1
ATOM 2353 C CA . ARG A 1 293 ? -16.188 -17.125 -13.477 1 96.75 293 ARG A CA 1
ATOM 2354 C C . ARG A 1 293 ? -17.5 -17.891 -13.57 1 96.75 293 ARG A C 1
ATOM 2356 O O . ARG A 1 293 ? -17.547 -19.094 -13.312 1 96.75 293 ARG A O 1
ATOM 2363 N N . LEU A 1 294 ? -18.531 -17.281 -13.984 1 97.56 294 LEU A N 1
ATOM 2364 C CA . LEU A 1 294 ? -19.828 -17.922 -14.156 1 97.56 294 LEU A CA 1
ATOM 2365 C C . LEU A 1 294 ? -19.797 -18.906 -15.32 1 97.56 294 LEU A C 1
ATOM 2367 O O . LEU A 1 294 ? -20.328 -20.016 -15.219 1 97.56 294 LEU A O 1
ATOM 2371 N N . VAL A 1 295 ? -19.172 -18.438 -16.328 1 96.62 295 VAL A N 1
ATOM 2372 C CA . VAL A 1 295 ? -19.047 -19.281 -17.516 1 96.62 295 VAL A CA 1
ATOM 2373 C C . VAL A 1 295 ? -18.266 -20.547 -17.156 1 96.62 295 VAL A C 1
ATOM 2375 O O . VAL A 1 295 ? -18.641 -21.656 -17.531 1 96.62 295 VAL A O 1
ATOM 2378 N N . TYR A 1 296 ? -17.219 -20.328 -16.422 1 96.94 296 TYR A N 1
ATOM 2379 C CA . TYR A 1 296 ? -16.406 -21.438 -15.961 1 96.94 296 TYR A CA 1
ATOM 2380 C C . TYR A 1 296 ? -17.234 -22.422 -15.156 1 96.94 296 TYR A C 1
ATOM 2382 O O . TYR A 1 296 ? -17.141 -23.641 -15.375 1 96.94 296 TYR A O 1
ATOM 2390 N N . GLN A 1 297 ? -17.984 -21.953 -14.273 1 97.06 297 GLN A N 1
ATOM 2391 C CA . GLN A 1 297 ? -18.797 -22.797 -13.406 1 97.06 297 GLN A CA 1
ATOM 2392 C C . GLN A 1 297 ? -19.875 -23.516 -14.211 1 97.06 297 GLN A C 1
ATOM 2394 O O . GLN A 1 297 ? -20.25 -24.641 -13.891 1 97.06 297 GLN A O 1
ATOM 2399 N N . TYR A 1 298 ? -20.422 -22.875 -15.234 1 97.06 298 TYR A N 1
ATOM 2400 C CA . TYR A 1 298 ? -21.406 -23.484 -16.125 1 97.06 298 TYR A CA 1
ATOM 2401 C C . TYR A 1 298 ? -20.859 -24.766 -16.75 1 97.06 298 TYR A C 1
ATOM 2403 O O . TYR A 1 298 ? -21.562 -25.766 -16.859 1 97.06 298 TYR A O 1
ATOM 2411 N N . GLY A 1 299 ? -19.594 -24.703 -17.062 1 96.25 299 GLY A N 1
ATOM 2412 C CA . GLY A 1 299 ? -18.922 -25.859 -17.672 1 96.25 299 GLY A CA 1
ATOM 2413 C C . GLY A 1 299 ? -18.641 -26.969 -16.688 1 96.25 299 GLY A C 1
ATOM 2414 O O . GLY A 1 299 ? -18.375 -28.109 -17.078 1 96.25 299 GLY A O 1
ATOM 2415 N N . ARG A 1 300 ? -18.719 -26.688 -15.445 1 94.38 300 ARG A N 1
ATOM 2416 C CA . ARG A 1 300 ? -18.391 -27.656 -14.406 1 94.38 300 ARG A CA 1
ATOM 2417 C C . ARG A 1 300 ? -19.641 -28.406 -13.953 1 94.38 300 ARG A C 1
ATOM 2419 O O . ARG A 1 300 ? -19.531 -29.422 -13.258 1 94.38 300 ARG A O 1
ATOM 2426 N N . LEU A 1 301 ? -20.766 -28.016 -14.398 1 95.31 301 LEU A N 1
ATOM 2427 C CA . LEU A 1 301 ? -22.016 -28.688 -14.023 1 95.31 301 LEU A CA 1
ATOM 2428 C C . LEU A 1 301 ? -22.078 -30.094 -14.625 1 95.31 301 LEU A C 1
ATOM 2430 O O . LEU A 1 301 ? -21.656 -30.297 -15.758 1 95.31 301 LEU A O 1
ATOM 2434 N N . THR A 1 302 ? -22.625 -31 -13.875 1 92.5 302 THR A N 1
ATOM 2435 C CA . THR A 1 302 ? -22.688 -32.375 -14.336 1 92.5 302 THR A CA 1
ATOM 2436 C C . THR A 1 302 ? -24.141 -32.844 -14.484 1 92.5 302 THR A C 1
ATOM 2438 O O . THR A 1 302 ? -24.438 -33.781 -15.195 1 92.5 302 THR A O 1
ATOM 2441 N N . LEU A 1 303 ? -25 -32.125 -13.875 1 91.81 303 LEU A N 1
ATOM 2442 C CA . LEU A 1 303 ? -26.406 -32.5 -13.898 1 91.81 303 LEU A CA 1
ATOM 2443 C C . LEU A 1 303 ? -27.062 -32.062 -15.211 1 91.81 303 LEU A C 1
ATOM 2445 O O . LEU A 1 303 ? -26.906 -30.938 -15.656 1 91.81 303 LEU A O 1
ATOM 2449 N N . GLY A 1 304 ? -27.766 -33.031 -15.883 1 90.12 304 GLY A N 1
ATOM 2450 C CA . GLY A 1 304 ? -28.469 -32.75 -17.125 1 90.12 304 GLY A CA 1
ATOM 2451 C C . GLY A 1 304 ? -27.625 -33 -18.359 1 90.12 304 GLY A C 1
ATOM 2452 O O . GLY A 1 304 ? -26.438 -33.25 -18.266 1 90.12 304 GLY A O 1
ATOM 2453 N N . PRO A 1 305 ? -28.312 -32.938 -19.531 1 93.06 305 PRO A N 1
ATOM 2454 C CA . PRO A 1 305 ? -27.578 -33.188 -20.781 1 93.06 305 PRO A CA 1
ATOM 2455 C C . PRO A 1 305 ? -26.594 -32.094 -21.125 1 93.06 305 PRO A C 1
ATOM 2457 O O . PRO A 1 305 ? -26.969 -30.922 -21.25 1 93.06 305 PRO A O 1
ATOM 2460 N N . ALA A 1 306 ? -25.453 -32.469 -21.344 1 95.75 306 ALA A N 1
ATOM 2461 C CA . ALA A 1 306 ? -24.375 -31.547 -21.672 1 95.75 306 ALA A CA 1
ATOM 2462 C C . ALA A 1 306 ? -24.609 -30.891 -23.031 1 95.75 306 ALA A C 1
ATOM 2464 O O . ALA A 1 306 ? -24.234 -29.734 -23.25 1 95.75 306 ALA A O 1
ATOM 2465 N N . PHE A 1 307 ? -25.234 -31.609 -23.859 1 95.81 307 PHE A N 1
ATOM 2466 C CA . PHE A 1 307 ? -25.453 -31.125 -25.234 1 95.81 307 PHE A CA 1
ATOM 2467 C C . PHE A 1 307 ? -26.312 -29.875 -25.234 1 95.81 307 PHE A C 1
ATOM 2469 O O . PHE A 1 307 ? -26.062 -28.938 -26 1 95.81 307 PHE A O 1
ATOM 2476 N N . ASP A 1 308 ? -27.328 -29.859 -24.438 1 95.69 308 ASP A N 1
ATOM 2477 C CA . ASP A 1 308 ? -28.203 -28.688 -24.344 1 95.69 308 ASP A CA 1
ATOM 2478 C C . ASP A 1 308 ? -27.422 -27.469 -23.859 1 95.69 308 ASP A C 1
ATOM 2480 O O . ASP A 1 308 ? -27.609 -26.359 -24.375 1 95.69 308 ASP A O 1
ATOM 2484 N N . ARG A 1 309 ? -26.625 -27.672 -22.875 1 96.75 309 ARG A N 1
ATOM 2485 C CA . ARG A 1 309 ? -25.797 -26.594 -22.344 1 96.75 309 ARG A CA 1
ATOM 2486 C C . ARG A 1 309 ? -24.781 -26.125 -23.391 1 96.75 309 ARG A C 1
ATOM 2488 O O . ARG A 1 309 ? -24.453 -24.938 -23.453 1 96.75 309 ARG A O 1
ATOM 2495 N N . LEU A 1 310 ? -24.234 -27.094 -24.172 1 97.31 310 LEU A N 1
ATOM 2496 C CA . LEU A 1 310 ? -23.297 -26.75 -25.234 1 97.31 310 LEU A CA 1
ATOM 2497 C C . LEU A 1 310 ? -23.938 -25.781 -26.234 1 97.31 310 LEU A C 1
ATOM 2499 O O . LEU A 1 310 ? -23.328 -24.781 -26.609 1 97.31 310 LEU A O 1
ATOM 2503 N N . LYS A 1 311 ? -25.109 -26.094 -26.562 1 95.75 311 LYS A N 1
ATOM 2504 C CA . LYS A 1 311 ? -25.812 -25.25 -27.531 1 95.75 311 LYS A CA 1
ATOM 2505 C C . LYS A 1 311 ? -25.984 -23.828 -27.016 1 95.75 311 LYS A C 1
ATOM 2507 O O . LYS A 1 311 ? -25.766 -22.875 -27.75 1 95.75 311 LYS A O 1
ATOM 2512 N N . VAL A 1 312 ? -26.344 -23.719 -25.859 1 95.69 312 VAL A N 1
ATOM 2513 C CA . VAL A 1 312 ? -26.531 -22.422 -25.25 1 95.69 312 VAL A CA 1
ATOM 2514 C C . VAL A 1 312 ? -25.188 -21.672 -25.172 1 95.69 312 VAL A C 1
ATOM 2516 O O . VAL A 1 312 ? -25.109 -20.5 -25.547 1 95.69 312 VAL A O 1
ATOM 2519 N N . ALA A 1 313 ? -24.188 -22.344 -24.703 1 96.25 313 ALA A N 1
ATOM 2520 C CA . ALA A 1 313 ? -22.875 -21.734 -24.562 1 96.25 313 ALA A CA 1
ATOM 2521 C C . ALA A 1 313 ? -22.312 -21.297 -25.906 1 96.25 313 ALA A C 1
ATOM 2523 O O . ALA A 1 313 ? -21.594 -20.297 -26 1 96.25 313 ALA A O 1
ATOM 2524 N N . GLU A 1 314 ? -22.594 -22.062 -26.938 1 94.94 314 GLU A N 1
ATOM 2525 C CA . GLU A 1 314 ? -22.141 -21.703 -28.281 1 94.94 314 GLU A CA 1
ATOM 2526 C C . GLU A 1 314 ? -22.719 -20.359 -28.719 1 94.94 314 GLU A C 1
ATOM 2528 O O . GLU A 1 314 ? -22.109 -19.641 -29.5 1 94.94 314 GLU A O 1
ATOM 2533 N N . SER A 1 315 ? -23.812 -20.109 -28.203 1 92.69 315 SER A N 1
ATOM 2534 C CA . SER A 1 315 ? -24.453 -18.844 -28.547 1 92.69 315 SER A CA 1
ATOM 2535 C C . SER A 1 315 ? -23.703 -17.656 -27.953 1 92.69 315 SER A C 1
ATOM 2537 O O . SER A 1 315 ? -23.859 -16.516 -28.391 1 92.69 315 SER A O 1
ATOM 2539 N N . TRP A 1 316 ? -22.891 -17.922 -27 1 93.31 316 TRP A N 1
ATOM 2540 C CA . TRP A 1 316 ? -22.109 -16.859 -26.359 1 93.31 316 TRP A CA 1
ATOM 2541 C C . TRP A 1 316 ? -20.875 -16.516 -27.172 1 93.31 316 TRP A C 1
ATOM 2543 O O . TRP A 1 316 ? -20.25 -15.477 -26.953 1 93.31 316 TRP A O 1
ATOM 2553 N N . LEU A 1 317 ? -20.406 -17.484 -28.109 1 89.69 317 LEU A N 1
ATOM 2554 C CA . LEU A 1 317 ? -19.188 -17.328 -28.906 1 89.69 317 LEU A CA 1
ATOM 2555 C C . LEU A 1 317 ? -19.359 -16.172 -29.906 1 89.69 317 LEU A C 1
ATOM 2557 O O . LEU A 1 317 ? -18.406 -15.812 -30.609 1 89.69 317 LEU A O 1
ATOM 2561 N N . GLN A 1 318 ? -20.109 -15.281 -29.719 1 76.56 318 GLN A N 1
ATOM 2562 C CA . GLN A 1 318 ? -20.281 -14.156 -30.625 1 76.56 318 GLN A CA 1
ATOM 2563 C C . GLN A 1 318 ? -19.031 -13.281 -30.672 1 76.56 318 GLN A C 1
ATOM 2565 O O . GLN A 1 318 ? -18.031 -13.586 -30 1 76.56 318 GLN A O 1
ATOM 2570 N N . ALA A 1 319 ? -19.031 -12.062 -31.203 1 62.56 319 ALA A N 1
ATOM 2571 C CA . ALA A 1 319 ? -17.969 -11.188 -31.688 1 62.56 319 ALA A CA 1
ATOM 2572 C C . ALA A 1 319 ? -17 -10.82 -30.562 1 62.56 319 ALA A C 1
ATOM 2574 O O . ALA A 1 319 ? -15.781 -10.859 -30.75 1 62.56 319 ALA A O 1
ATOM 2575 N N . ASP A 1 320 ? -17.422 -10.734 -29.5 1 68.69 320 ASP A N 1
ATOM 2576 C CA . ASP A 1 320 ? -16.516 -10.117 -28.531 1 68.69 320 ASP A CA 1
ATOM 2577 C C . ASP A 1 320 ? -15.82 -11.172 -27.688 1 68.69 320 ASP A C 1
ATOM 2579 O O . ASP A 1 320 ? -14.812 -10.891 -27.031 1 68.69 320 ASP A O 1
ATOM 2583 N N . GLN A 1 321 ? -16.297 -12.492 -27.875 1 72.25 321 GLN A N 1
ATOM 2584 C CA . GLN A 1 321 ? -15.797 -13.492 -26.938 1 72.25 321 GLN A CA 1
ATOM 2585 C C . GLN A 1 321 ? -15.156 -14.664 -27.688 1 72.25 321 GLN A C 1
ATOM 2587 O O . GLN A 1 321 ? -14.922 -15.727 -27.094 1 72.25 321 GLN A O 1
ATOM 2592 N N . GLU A 1 322 ? -14.891 -14.445 -28.812 1 80.12 322 GLU A N 1
ATOM 2593 C CA . GLU A 1 322 ? -14.406 -15.547 -29.625 1 80.12 322 GLU A CA 1
ATOM 2594 C C . GLU A 1 322 ? -13.039 -16.031 -29.141 1 80.12 322 GLU A C 1
ATOM 2596 O O . GLU A 1 322 ? -12.734 -17.219 -29.203 1 80.12 322 GLU A O 1
ATOM 2601 N N . ASN A 1 323 ? -12.344 -15.195 -28.547 1 90.5 323 ASN A N 1
ATOM 2602 C CA . ASN A 1 323 ? -11.008 -15.562 -28.109 1 90.5 323 ASN A CA 1
ATOM 2603 C C . ASN A 1 323 ? -10.898 -15.578 -26.578 1 90.5 323 ASN A C 1
ATOM 2605 O O . ASN A 1 323 ? -9.82 -15.344 -26.031 1 90.5 323 ASN A O 1
ATOM 2609 N N . ASN A 1 324 ? -11.953 -15.859 -25.938 1 95.56 324 ASN A N 1
ATOM 2610 C CA . ASN A 1 324 ? -11.945 -16 -24.484 1 95.56 324 ASN A CA 1
ATOM 2611 C C . ASN A 1 324 ? -11.586 -17.422 -24.062 1 95.56 324 ASN A C 1
ATOM 2613 O O . ASN A 1 324 ? -12.359 -18.359 -24.297 1 95.56 324 ASN A O 1
ATOM 2617 N N . PRO A 1 325 ? -10.484 -17.578 -23.469 1 96.69 325 PRO A N 1
ATOM 2618 C CA . PRO A 1 325 ? -10.031 -18.938 -23.141 1 96.69 325 PRO A CA 1
ATOM 2619 C C . PRO A 1 325 ? -10.961 -19.656 -22.156 1 96.69 325 PRO A C 1
ATOM 2621 O O . PRO A 1 325 ? -11.094 -20.875 -22.219 1 96.69 325 PRO A O 1
ATOM 2624 N N . VAL A 1 326 ? -11.594 -18.969 -21.328 1 96.94 326 VAL A N 1
ATOM 2625 C CA . VAL A 1 326 ? -12.484 -19.578 -20.344 1 96.94 326 VAL A CA 1
ATOM 2626 C C . VAL A 1 326 ? -13.719 -20.125 -21.047 1 96.94 326 VAL A C 1
ATOM 2628 O O . VAL A 1 326 ? -14.156 -21.25 -20.766 1 96.94 326 VAL A O 1
ATOM 2631 N N . LEU A 1 327 ? -14.25 -19.359 -21.984 1 97.06 327 LEU A N 1
ATOM 2632 C CA . LEU A 1 327 ? -15.406 -19.828 -22.75 1 97.06 327 LEU A CA 1
ATOM 2633 C C . LEU A 1 327 ? -15.039 -21.031 -23.609 1 97.06 327 LEU A C 1
ATOM 2635 O O . LEU A 1 327 ? -15.789 -22.016 -23.672 1 97.06 327 LEU A O 1
ATOM 2639 N N . LEU A 1 328 ? -13.906 -20.906 -24.156 1 97.5 328 LEU A N 1
ATOM 2640 C CA . LEU A 1 328 ? -13.445 -22.016 -25 1 97.5 328 LEU A CA 1
ATOM 2641 C C . LEU A 1 328 ? -13.25 -23.281 -24.172 1 97.5 328 LEU A C 1
ATOM 2643 O O . LEU A 1 328 ? -13.602 -24.375 -24.625 1 97.5 328 LEU A O 1
ATOM 2647 N N . LEU A 1 329 ? -12.68 -23.125 -23.016 1 97.69 329 LEU A N 1
ATOM 2648 C CA . LEU A 1 329 ? -12.547 -24.266 -22.109 1 97.69 329 LEU A CA 1
ATOM 2649 C C . LEU A 1 329 ? -13.914 -24.859 -21.781 1 97.69 329 LEU A C 1
ATOM 2651 O O . LEU A 1 329 ? -14.094 -26.078 -21.812 1 97.69 329 LEU A O 1
ATOM 2655 N N . THR A 1 330 ? -14.844 -24 -21.484 1 97.81 330 THR A N 1
ATOM 2656 C CA . THR A 1 330 ? -16.203 -24.422 -21.141 1 97.81 330 THR A CA 1
ATOM 2657 C C . THR A 1 330 ? -16.844 -25.156 -22.312 1 97.81 330 THR A C 1
ATOM 2659 O O . THR A 1 330 ? -17.422 -26.234 -22.141 1 97.81 330 THR A O 1
ATOM 2662 N N . LEU A 1 331 ? -16.734 -24.641 -23.484 1 97.5 331 LEU A N 1
ATOM 2663 C CA . LEU A 1 331 ? -17.281 -25.25 -24.688 1 97.5 331 LEU A CA 1
ATOM 2664 C C . LEU A 1 331 ? -16.641 -26.609 -24.953 1 97.5 331 LEU A C 1
ATOM 2666 O O . LEU A 1 331 ? -17.328 -27.578 -25.281 1 97.5 331 LEU A O 1
ATOM 2670 N N . GLY A 1 332 ? -15.375 -26.609 -24.781 1 97.94 332 GLY A N 1
ATOM 2671 C CA . GLY A 1 332 ? -14.664 -27.859 -24.969 1 97.94 332 GLY A CA 1
ATOM 2672 C C . GLY A 1 332 ? -15.109 -28.953 -24.016 1 97.94 332 GLY A C 1
ATOM 2673 O O . GLY A 1 332 ? -15.32 -30.094 -24.422 1 97.94 332 GLY A O 1
ATOM 2674 N N . ARG A 1 333 ? -15.25 -28.609 -22.781 1 97.12 333 ARG A N 1
ATOM 2675 C CA . ARG A 1 333 ? -15.711 -29.562 -21.781 1 97.12 333 ARG A CA 1
ATOM 2676 C C . ARG A 1 333 ? -17.094 -30.094 -22.109 1 97.12 333 ARG A C 1
ATOM 2678 O O . ARG A 1 333 ? -17.328 -31.297 -22.062 1 97.12 333 ARG A O 1
ATOM 2685 N N . LEU A 1 334 ? -17.953 -29.234 -22.453 1 97.62 334 LEU A N 1
ATOM 2686 C CA . LEU A 1 334 ? -19.328 -29.609 -22.75 1 97.62 334 LEU A CA 1
ATOM 2687 C C . LEU A 1 334 ? -19.391 -30.469 -24.016 1 97.62 334 LEU A C 1
ATOM 2689 O O . LEU A 1 334 ? -20.141 -31.438 -24.078 1 97.62 334 LEU A O 1
ATOM 2693 N N . ALA A 1 335 ? -18.625 -30.109 -24.984 1 97.94 335 ALA A N 1
ATOM 2694 C CA . ALA A 1 335 ? -18.578 -30.875 -26.219 1 97.94 335 ALA A CA 1
ATOM 2695 C C . ALA A 1 335 ? -18.062 -32.281 -25.969 1 97.94 335 ALA A C 1
ATOM 2697 O O . ALA A 1 335 ? -18.641 -33.281 -26.453 1 97.94 335 ALA A O 1
ATOM 2698 N N . CYS A 1 336 ? -17.031 -32.375 -25.172 1 97.19 336 CYS A N 1
ATOM 2699 C CA . CYS A 1 336 ? -16.469 -33.656 -24.875 1 97.19 336 CYS A CA 1
ATOM 2700 C C . CYS A 1 336 ? -17.438 -34.531 -24.078 1 97.19 336 CYS A C 1
ATOM 2702 O O . CYS A 1 336 ? -17.562 -35.719 -24.312 1 97.19 336 CYS A O 1
ATOM 2704 N N . ARG A 1 337 ? -18.094 -33.906 -23.203 1 95.75 337 ARG A N 1
ATOM 2705 C CA . ARG A 1 337 ? -19.094 -34.625 -22.406 1 95.75 337 ARG A CA 1
ATOM 2706 C C . ARG A 1 337 ? -20.25 -35.094 -23.281 1 95.75 337 ARG A C 1
ATOM 2708 O O . ARG A 1 337 ? -20.938 -36.062 -22.953 1 95.75 337 ARG A O 1
ATOM 2715 N N . SER A 1 338 ? -20.484 -34.438 -24.391 1 96.38 338 SER A N 1
ATOM 2716 C CA . SER A 1 338 ? -21.516 -34.781 -25.344 1 96.38 338 SER A CA 1
ATOM 2717 C C . SER A 1 338 ? -20.984 -35.75 -26.406 1 96.38 338 SER A C 1
ATOM 2719 O O . SER A 1 338 ? -21.641 -35.969 -27.422 1 96.38 338 SER A O 1
ATOM 2721 N N . GLN A 1 339 ? -19.75 -36.156 -26.25 1 96.19 339 GLN A N 1
ATOM 2722 C CA . GLN A 1 339 ? -19.078 -37.125 -27.109 1 96.19 339 GLN A CA 1
ATOM 2723 C C . GLN A 1 339 ? -18.828 -36.531 -28.5 1 96.19 339 GLN A C 1
ATOM 2725 O O . GLN A 1 339 ? -18.891 -37.25 -29.5 1 96.19 339 GLN A O 1
ATOM 2730 N N . LEU A 1 340 ? -18.844 -35.281 -28.578 1 96.94 340 LEU A N 1
ATOM 2731 C CA . LEU A 1 340 ? -18.375 -34.594 -29.766 1 96.94 340 LEU A CA 1
ATOM 2732 C C . LEU A 1 340 ? -16.891 -34.312 -29.688 1 96.94 340 LEU A C 1
ATOM 2734 O O . LEU A 1 340 ? -16.484 -33.156 -29.578 1 96.94 340 LEU A O 1
ATOM 2738 N N . TRP A 1 341 ? -16.109 -35.312 -29.875 1 96.81 341 TRP A N 1
ATOM 2739 C CA . TRP A 1 341 ? -14.695 -35.312 -29.516 1 96.81 341 TRP A CA 1
ATOM 2740 C C . TRP A 1 341 ? -13.922 -34.312 -30.375 1 96.81 341 TRP A C 1
ATOM 2742 O O . TRP A 1 341 ? -13.133 -33.531 -29.859 1 96.81 341 TRP A O 1
ATOM 2752 N N . GLY A 1 342 ? -14.094 -34.375 -31.625 1 96.38 342 GLY A N 1
ATOM 2753 C CA . GLY A 1 342 ? -13.375 -33.5 -32.5 1 96.38 342 GLY A CA 1
ATOM 2754 C C . GLY A 1 342 ? -13.633 -32.031 -32.219 1 96.38 342 GLY A C 1
ATOM 2755 O O . GLY A 1 342 ? -12.695 -31.219 -32.156 1 96.38 342 GLY A O 1
ATOM 2756 N N . MET A 1 343 ? -14.867 -31.75 -32.031 1 96.75 343 MET A N 1
ATOM 2757 C CA . MET A 1 343 ? -15.266 -30.375 -31.703 1 96.75 343 MET A CA 1
ATOM 2758 C C . MET A 1 343 ? -14.672 -29.953 -30.375 1 96.75 343 MET A C 1
ATOM 2760 O O . MET A 1 343 ? -14.117 -28.844 -30.266 1 96.75 343 MET A O 1
ATOM 2764 N N . GLY A 1 344 ? -14.805 -30.766 -29.422 1 97.75 344 GLY A N 1
ATOM 2765 C CA . GLY A 1 344 ? -14.258 -30.484 -28.109 1 97.75 344 GLY A CA 1
ATOM 2766 C C . GLY A 1 344 ? -12.758 -30.25 -28.125 1 97.75 344 GLY A C 1
ATOM 2767 O O . GLY A 1 344 ? -12.273 -29.281 -27.531 1 97.75 344 GLY A O 1
ATOM 2768 N N . GLN A 1 345 ? -12.078 -31.109 -28.766 1 97.75 345 GLN A N 1
ATOM 2769 C CA . GLN A 1 345 ? -10.633 -30.969 -28.891 1 97.75 345 GLN A CA 1
ATOM 2770 C C . GLN A 1 345 ? -10.266 -29.656 -29.578 1 97.75 345 GLN A C 1
ATOM 2772 O O . GLN A 1 345 ? -9.305 -29 -29.203 1 97.75 345 GLN A O 1
ATOM 2777 N N . GLY A 1 346 ? -11.062 -29.344 -30.547 1 97.12 346 GLY A N 1
ATOM 2778 C CA . GLY A 1 346 ? -10.82 -28.094 -31.25 1 97.12 346 GLY A CA 1
ATOM 2779 C C . GLY A 1 346 ? -10.938 -26.875 -30.344 1 97.12 346 GLY A C 1
ATOM 2780 O O . GLY A 1 346 ? -10.062 -26.016 -30.359 1 97.12 346 GLY A O 1
ATOM 2781 N N . TYR A 1 347 ? -11.953 -26.812 -29.594 1 97.38 347 TYR A N 1
ATOM 2782 C CA . TYR A 1 347 ? -12.148 -25.703 -28.656 1 97.38 347 TYR A CA 1
ATOM 2783 C C . TYR A 1 347 ? -11.016 -25.656 -27.625 1 97.38 347 TYR A C 1
ATOM 2785 O O . TYR A 1 347 ? -10.477 -24.578 -27.344 1 97.38 347 TYR A O 1
ATOM 2793 N N . LEU A 1 348 ? -10.656 -26.75 -27.109 1 98.06 348 LEU A N 1
ATOM 2794 C CA . LEU A 1 348 ? -9.656 -26.828 -26.047 1 98.06 348 LEU A CA 1
ATOM 2795 C C . LEU A 1 348 ? -8.281 -26.422 -26.578 1 98.06 348 LEU A C 1
ATOM 2797 O O . LEU A 1 348 ? -7.527 -25.719 -25.906 1 98.06 348 LEU A O 1
ATOM 2801 N N . LYS A 1 349 ? -7.977 -26.828 -27.719 1 97.31 349 LYS A N 1
ATOM 2802 C CA . LYS A 1 349 ? -6.711 -26.453 -28.328 1 97.31 349 LYS A CA 1
ATOM 2803 C C . LYS A 1 349 ? -6.648 -24.953 -28.578 1 97.31 349 LYS A C 1
ATOM 2805 O O . LYS A 1 349 ? -5.609 -24.328 -28.344 1 97.31 349 LYS A O 1
ATOM 2810 N N . ARG A 1 350 ? -7.723 -24.438 -29 1 96.31 350 ARG A N 1
ATOM 2811 C CA . ARG A 1 350 ? -7.789 -22.984 -29.188 1 96.31 350 ARG A CA 1
ATOM 2812 C C . ARG A 1 350 ? -7.602 -22.25 -27.875 1 96.31 350 ARG A C 1
ATOM 2814 O O . ARG A 1 350 ? -6.902 -21.234 -27.812 1 96.31 350 ARG A O 1
ATOM 2821 N N . SER A 1 351 ? -8.258 -22.703 -26.938 1 97 351 SER A N 1
ATOM 2822 C CA . SER A 1 351 ? -8.109 -22.109 -25.625 1 97 351 SER A CA 1
ATOM 2823 C C . SER A 1 351 ? -6.652 -22.125 -25.172 1 97 351 SER A C 1
ATOM 2825 O O . SER A 1 351 ? -6.137 -21.125 -24.672 1 97 351 SER A O 1
ATOM 2827 N N . LEU A 1 352 ? -5.98 -23.234 -25.328 1 96.5 352 LEU A N 1
ATOM 2828 C CA . LEU A 1 352 ? -4.594 -23.422 -24.906 1 96.5 352 LEU A CA 1
ATOM 2829 C C . LEU A 1 352 ? -3.662 -22.5 -25.688 1 96.5 352 LEU A C 1
ATOM 2831 O O . LEU A 1 352 ? -2.631 -22.078 -25.172 1 96.5 352 LEU A O 1
ATOM 2835 N N . LYS A 1 353 ? -3.988 -22.203 -26.891 1 94.75 353 LYS A N 1
ATOM 2836 C CA . LYS A 1 353 ? -3.195 -21.281 -27.703 1 94.75 353 LYS A CA 1
ATOM 2837 C C . LYS A 1 353 ? -3.232 -19.875 -27.141 1 94.75 353 LYS A C 1
ATOM 2839 O O . LYS A 1 353 ? -2.234 -19.141 -27.203 1 94.75 353 LYS A O 1
ATOM 2844 N N . ILE A 1 354 ? -4.367 -19.594 -26.625 1 94.31 354 ILE A N 1
ATOM 2845 C CA . ILE A 1 354 ? -4.547 -18.25 -26.094 1 94.31 354 ILE A CA 1
ATOM 2846 C C . ILE A 1 354 ? -3.93 -18.156 -24.703 1 94.31 354 ILE A C 1
ATOM 2848 O O . ILE A 1 354 ? -3.162 -17.234 -24.406 1 94.31 354 ILE A O 1
ATOM 2852 N N . ARG A 1 355 ? -4.277 -19.125 -23.875 1 94.25 355 ARG A N 1
ATOM 2853 C CA . ARG A 1 355 ? -3.793 -19.156 -22.5 1 94.25 355 ARG A CA 1
ATOM 2854 C C . ARG A 1 355 ? -3.596 -20.578 -22.016 1 94.25 355 ARG A C 1
ATOM 2856 O O . ARG A 1 355 ? -4.555 -21.25 -21.641 1 94.25 355 ARG A O 1
ATOM 2863 N N . PRO A 1 356 ? -2.387 -20.969 -21.953 1 92.94 356 PRO A N 1
ATOM 2864 C CA . PRO A 1 356 ? -2.133 -22.328 -21.469 1 92.94 356 PRO A CA 1
ATOM 2865 C C . PRO A 1 356 ? -2.387 -22.469 -19.969 1 92.94 356 PRO A C 1
ATOM 2867 O O . PRO A 1 356 ? -1.82 -21.719 -19.172 1 92.94 356 PRO A O 1
ATOM 2870 N N . GLU A 1 357 ? -3.227 -23.328 -19.641 1 93.19 357 GLU A N 1
ATOM 2871 C CA . GLU A 1 357 ? -3.568 -23.594 -18.234 1 93.19 357 GLU A CA 1
ATOM 2872 C C . GLU A 1 357 ? -3.615 -25.078 -17.953 1 93.19 357 GLU A C 1
ATOM 2874 O O . GLU A 1 357 ? -3.996 -25.875 -18.828 1 93.19 357 GLU A O 1
ATOM 2879 N N . ILE A 1 358 ? -3.277 -25.453 -16.781 1 92.25 358 ILE A N 1
ATOM 2880 C CA . ILE A 1 358 ? -3.217 -26.859 -16.375 1 92.25 358 ILE A CA 1
ATOM 2881 C C . ILE A 1 358 ? -4.594 -27.5 -16.547 1 92.25 358 ILE A C 1
ATOM 2883 O O . ILE A 1 358 ? -4.703 -28.609 -17.078 1 92.25 358 ILE A O 1
ATOM 2887 N N . GLU A 1 359 ? -5.52 -26.812 -16.172 1 93.5 359 GLU A N 1
ATOM 2888 C CA . GLU A 1 359 ? -6.875 -27.359 -16.219 1 93.5 359 GLU A CA 1
ATOM 2889 C C . GLU A 1 359 ? -7.312 -27.625 -17.656 1 93.5 359 GLU A C 1
ATOM 2891 O O . GLU A 1 359 ? -7.98 -28.625 -17.922 1 93.5 359 GLU A O 1
ATOM 2896 N N . THR A 1 360 ? -6.984 -26.781 -18.531 1 96.06 360 THR A N 1
ATOM 2897 C CA . THR A 1 360 ? -7.359 -26.953 -19.938 1 96.06 360 THR A CA 1
ATOM 2898 C C . THR A 1 360 ? -6.645 -28.141 -20.547 1 96.06 360 THR A C 1
ATOM 2900 O O . THR A 1 360 ? -7.242 -28.922 -21.297 1 96.06 360 THR A O 1
ATOM 2903 N N . PHE A 1 361 ? -5.398 -28.312 -20.219 1 95 361 PHE A N 1
ATOM 2904 C CA . PHE A 1 361 ? -4.668 -29.484 -20.656 1 95 361 PHE A CA 1
ATOM 2905 C C . PHE A 1 361 ? -5.328 -30.766 -20.125 1 95 361 PHE A C 1
ATOM 2907 O O . PHE A 1 361 ? -5.449 -31.75 -20.859 1 95 361 PHE A O 1
ATOM 2914 N N . HIS A 1 362 ? -5.699 -30.609 -18.906 1 94.5 362 HIS A N 1
ATOM 2915 C CA . HIS A 1 362 ? -6.363 -31.766 -18.297 1 94.5 362 HIS A CA 1
ATOM 2916 C C . HIS A 1 362 ? -7.66 -32.094 -19.016 1 94.5 362 HIS A C 1
ATOM 2918 O O . HIS A 1 362 ? -7.922 -33.25 -19.312 1 94.5 362 HIS A O 1
ATOM 2924 N N . ALA A 1 363 ? -8.398 -31.141 -19.328 1 96.25 363 ALA A N 1
ATOM 2925 C CA . ALA A 1 363 ? -9.656 -31.344 -20.047 1 96.25 363 ALA A CA 1
ATOM 2926 C C . ALA A 1 363 ? -9.406 -31.969 -21.422 1 96.25 363 ALA A C 1
ATOM 2928 O O . ALA A 1 363 ? -10.141 -32.844 -21.859 1 96.25 363 ALA A O 1
ATOM 2929 N N . LEU A 1 364 ? -8.445 -31.516 -22.094 1 97.25 364 LEU A N 1
ATOM 2930 C CA . LEU A 1 364 ? -8.094 -32.031 -23.406 1 97.25 364 LEU A CA 1
ATOM 2931 C C . LEU A 1 364 ? -7.664 -33.5 -23.312 1 97.25 364 LEU A C 1
ATOM 2933 O O . LEU A 1 364 ? -8.102 -34.344 -24.109 1 97.25 364 LEU A O 1
ATOM 2937 N N . ALA A 1 365 ? -6.852 -33.75 -22.312 1 95.75 365 ALA A N 1
ATOM 2938 C CA . ALA A 1 365 ? -6.398 -35.125 -22.109 1 95.75 365 ALA A CA 1
ATOM 2939 C C . ALA A 1 365 ? -7.574 -36.031 -21.781 1 95.75 365 ALA A C 1
ATOM 2941 O O . ALA A 1 365 ? -7.664 -37.156 -22.297 1 95.75 365 ALA A O 1
ATOM 2942 N N . GLN A 1 366 ? -8.414 -35.594 -21 1 95 366 GLN A N 1
ATOM 2943 C CA . GLN A 1 366 ? -9.594 -36.375 -20.641 1 95 366 GLN A CA 1
ATOM 2944 C C . GLN A 1 366 ? -10.477 -36.625 -21.859 1 95 366 GLN A C 1
ATOM 2946 O O . GLN A 1 366 ? -11.078 -37.688 -21.984 1 95 366 GLN A O 1
ATOM 2951 N N . CYS A 1 367 ? -10.547 -35.656 -22.672 1 97.06 367 CYS A N 1
ATOM 2952 C CA . CYS A 1 367 ? -11.312 -35.812 -23.906 1 97.06 367 CYS A CA 1
ATOM 2953 C C . CYS A 1 367 ? -10.727 -36.938 -24.781 1 97.06 367 CYS A C 1
ATOM 2955 O O . CYS A 1 367 ? -11.453 -37.781 -25.266 1 97.06 367 CYS A O 1
ATOM 2957 N N . TYR A 1 368 ? -9.438 -36.969 -24.859 1 96.56 368 TYR A N 1
ATOM 2958 C CA . TYR A 1 368 ? -8.758 -38.031 -25.625 1 96.56 368 TYR A CA 1
ATOM 2959 C C . TYR A 1 368 ? -8.945 -39.406 -24.969 1 96.56 368 TYR A C 1
ATOM 2961 O O . TYR A 1 368 ? -9.188 -40.375 -25.641 1 96.56 368 TYR A O 1
ATOM 2969 N N . GLU A 1 369 ? -8.859 -39.344 -23.688 1 94.62 369 GLU A N 1
ATOM 2970 C CA . GLU A 1 369 ? -9.047 -40.594 -22.953 1 94.62 369 GLU A CA 1
ATOM 2971 C C . GLU A 1 369 ? -10.453 -41.156 -23.156 1 94.62 369 GLU A C 1
ATOM 2973 O O . GLU A 1 369 ? -10.625 -42.375 -23.391 1 94.62 369 GLU A O 1
ATOM 2978 N N . ALA A 1 370 ? -11.43 -40.312 -23.078 1 94.56 370 ALA A N 1
ATOM 2979 C CA . ALA A 1 370 ? -12.82 -40.719 -23.25 1 94.56 370 ALA A CA 1
ATOM 2980 C C . ALA A 1 370 ? -13.078 -41.25 -24.656 1 94.56 370 ALA A C 1
ATOM 2982 O O . ALA A 1 370 ? -13.906 -42.156 -24.844 1 94.56 370 ALA A O 1
ATOM 2983 N N . GLU A 1 371 ? -12.359 -40.75 -25.594 1 95.56 371 GLU A N 1
ATOM 2984 C CA . GLU A 1 371 ? -12.469 -41.188 -26.984 1 95.56 371 GLU A CA 1
ATOM 2985 C C . GLU A 1 371 ? -11.703 -42.469 -27.219 1 95.56 371 GLU A C 1
ATOM 2987 O O . GLU A 1 371 ? -11.852 -43.125 -28.266 1 95.56 371 GLU A O 1
ATOM 2992 N N . GLY A 1 372 ? -10.805 -42.812 -26.234 1 94.69 372 GLY A N 1
ATOM 2993 C CA . GLY A 1 372 ? -10.008 -44.031 -26.344 1 94.69 372 GLY A CA 1
ATOM 2994 C C . GLY A 1 372 ? -8.617 -43.812 -26.875 1 94.69 372 GLY A C 1
ATOM 2995 O O . GLY A 1 372 ? -7.891 -44.75 -27.188 1 94.69 372 GLY A O 1
ATOM 2996 N N . GLN A 1 373 ? -8.281 -42.594 -27.047 1 94.88 373 GLN A N 1
ATOM 2997 C CA . GLN A 1 373 ? -6.957 -42.25 -27.547 1 94.88 373 GLN A CA 1
ATOM 2998 C C . GLN A 1 373 ? -5.98 -42.031 -26.391 1 94.88 373 GLN A C 1
ATOM 3000 O O . GLN A 1 373 ? -5.562 -40.875 -26.156 1 94.88 373 GLN A O 1
ATOM 3005 N N . GLU A 1 374 ? -5.52 -42.969 -25.828 1 91.94 374 GLU A N 1
ATOM 3006 C CA . GLU A 1 374 ? -4.703 -42.938 -24.625 1 91.94 374 GLU A CA 1
ATOM 3007 C C . GLU A 1 374 ? -3.332 -42.344 -24.906 1 91.94 374 GLU A C 1
ATOM 3009 O O . GLU A 1 374 ? -2.77 -41.625 -24.062 1 91.94 374 GLU A O 1
ATOM 3014 N N . ASN A 1 375 ? -2.797 -42.656 -26.047 1 92 375 ASN A N 1
ATOM 3015 C CA . ASN A 1 375 ? -1.483 -42.125 -26.391 1 92 375 ASN A CA 1
ATOM 3016 C C . ASN A 1 375 ? -1.513 -40.594 -26.531 1 92 375 ASN A C 1
ATOM 3018 O O . ASN A 1 375 ? -0.622 -39.906 -26.031 1 92 375 ASN A O 1
ATOM 3022 N N . GLN A 1 376 ? -2.564 -40.219 -27.156 1 93.62 376 GLN A N 1
ATOM 3023 C CA . GLN A 1 376 ? -2.701 -38.781 -27.312 1 93.62 376 GLN A CA 1
ATOM 3024 C C . GLN A 1 376 ? -2.908 -38.094 -25.969 1 93.62 376 GLN A C 1
ATOM 3026 O O . GLN A 1 376 ? -2.412 -36.969 -25.75 1 93.62 376 GLN A O 1
ATOM 3031 N N . ALA A 1 377 ? -3.611 -38.688 -25.125 1 93.81 377 ALA A N 1
ATOM 3032 C CA . ALA A 1 377 ? -3.816 -38.156 -23.781 1 93.81 377 ALA A CA 1
ATOM 3033 C C . ALA A 1 377 ? -2.492 -38.031 -23.031 1 93.81 377 ALA A C 1
ATOM 3035 O O . ALA A 1 377 ? -2.213 -37 -22.422 1 93.81 377 ALA A O 1
ATOM 3036 N N . ALA A 1 378 ? -1.729 -39.031 -23.125 1 90.19 378 ALA A N 1
ATOM 3037 C CA . ALA A 1 378 ? -0.428 -39.031 -22.469 1 90.19 378 ALA A CA 1
ATOM 3038 C C . ALA A 1 378 ? 0.473 -37.938 -23.016 1 90.19 378 ALA A C 1
ATOM 3040 O O . ALA A 1 378 ? 1.17 -37.25 -22.25 1 90.19 378 ALA A O 1
ATOM 3041 N N . LEU A 1 379 ? 0.406 -37.812 -24.281 1 91.81 379 LEU A N 1
ATOM 3042 C CA . LEU A 1 379 ? 1.199 -36.75 -24.906 1 91.81 379 LEU A CA 1
ATOM 3043 C C . LEU A 1 379 ? 0.735 -35.375 -24.453 1 91.81 379 LEU A C 1
ATOM 3045 O O . LEU A 1 379 ? 1.551 -34.469 -24.281 1 91.81 379 LEU A O 1
ATOM 3049 N N . THR A 1 380 ? -0.499 -35.25 -24.297 1 93.81 380 THR A N 1
ATOM 3050 C CA . THR A 1 380 ? -1.063 -34 -23.828 1 93.81 380 THR A CA 1
ATOM 3051 C C . THR A 1 380 ? -0.578 -33.656 -22.422 1 93.81 380 THR A C 1
ATOM 3053 O O . THR A 1 380 ? -0.231 -32.5 -22.141 1 93.81 380 THR A O 1
ATOM 3056 N N . TYR A 1 381 ? -0.609 -34.594 -21.578 1 92.19 381 TYR A N 1
ATOM 3057 C CA . TYR A 1 381 ? -0.107 -34.375 -20.219 1 92.19 381 TYR A CA 1
ATOM 3058 C C . TYR A 1 381 ? 1.357 -33.969 -20.25 1 92.19 381 TYR A C 1
ATOM 3060 O O . TYR A 1 381 ? 1.762 -33.062 -19.5 1 92.19 381 TYR A O 1
ATOM 3068 N N . LYS A 1 382 ? 2.105 -34.625 -21.031 1 90.31 382 LYS A N 1
ATOM 3069 C CA . LYS A 1 382 ? 3.516 -34.25 -21.172 1 90.31 382 LYS A CA 1
ATOM 3070 C C . LYS A 1 382 ? 3.678 -32.844 -21.688 1 90.31 382 LYS A C 1
ATOM 3072 O O . LYS A 1 382 ? 4.488 -32.062 -21.172 1 90.31 382 LYS A O 1
ATOM 3077 N N . GLU A 1 383 ? 2.914 -32.5 -22.672 1 90.75 383 GLU A N 1
ATOM 3078 C CA . GLU A 1 383 ? 2.953 -31.156 -23.219 1 90.75 383 GLU A CA 1
ATOM 3079 C C . GLU A 1 383 ? 2.59 -30.109 -22.172 1 90.75 383 GLU A C 1
ATOM 3081 O O . GLU A 1 383 ? 3.156 -29.016 -22.141 1 90.75 383 GLU A O 1
ATOM 3086 N N . ALA A 1 384 ? 1.612 -30.453 -21.453 1 91.88 384 ALA A N 1
ATOM 3087 C CA . ALA A 1 384 ? 1.176 -29.547 -20.375 1 91.88 384 ALA A CA 1
ATOM 3088 C C . ALA A 1 384 ? 2.338 -29.172 -19.469 1 91.88 384 ALA A C 1
ATOM 3090 O O . ALA A 1 384 ? 2.574 -28 -19.188 1 91.88 384 ALA A O 1
ATOM 3091 N N . ILE A 1 385 ? 3.025 -30.109 -19.016 1 89.69 385 ILE A N 1
ATOM 3092 C CA . ILE A 1 385 ? 4.125 -29.906 -18.078 1 89.69 385 ILE A CA 1
ATOM 3093 C C . ILE A 1 385 ? 5.242 -29.125 -18.766 1 89.69 385 ILE A C 1
ATOM 3095 O O . ILE A 1 385 ? 5.793 -28.188 -18.172 1 89.69 385 ILE A O 1
ATOM 3099 N N . LEU A 1 386 ? 5.504 -29.484 -19.969 1 87.75 386 LEU A N 1
ATOM 3100 C CA . LEU A 1 386 ? 6.57 -28.812 -20.703 1 87.75 386 LEU A CA 1
ATOM 3101 C C . LEU A 1 386 ? 6.25 -27.328 -20.906 1 87.75 386 LEU A C 1
ATOM 3103 O O . LEU A 1 386 ? 7.117 -26.469 -20.734 1 87.75 386 LEU A O 1
ATOM 3107 N N . GLN A 1 387 ? 5.051 -27.047 -21.234 1 88.62 387 GLN A N 1
ATOM 3108 C CA . GLN A 1 387 ? 4.652 -25.672 -21.531 1 88.62 387 GLN A CA 1
ATOM 3109 C C . GLN A 1 387 ? 4.504 -24.859 -20.25 1 88.62 387 GLN A C 1
ATOM 3111 O O . GLN A 1 387 ? 4.824 -23.656 -20.219 1 88.62 387 GLN A O 1
ATOM 3116 N N . LEU A 1 388 ? 4.047 -25.5 -19.297 1 88.69 388 LEU A N 1
ATOM 3117 C CA . LEU A 1 388 ? 3.734 -24.75 -18.094 1 88.69 388 LEU A CA 1
ATOM 3118 C C . LEU A 1 388 ? 4.977 -24.594 -17.219 1 88.69 388 LEU A C 1
ATOM 3120 O O . LEU A 1 388 ? 5.031 -23.703 -16.359 1 88.69 388 LEU A O 1
ATOM 3124 N N . GLU A 1 389 ? 5.871 -25.516 -17.25 1 83.5 389 GLU A N 1
ATOM 3125 C CA . GLU A 1 389 ? 7.133 -25.359 -16.531 1 83.5 389 GLU A CA 1
ATOM 3126 C C . GLU A 1 389 ? 7.902 -24.141 -17.031 1 83.5 389 GLU A C 1
ATOM 3128 O O . GLU A 1 389 ? 8.602 -23.484 -16.266 1 83.5 389 GLU A O 1
ATOM 3133 N N . LYS A 1 390 ? 7.82 -23.625 -18.25 1 71.19 390 LYS A N 1
ATOM 3134 C CA . LYS A 1 390 ? 8.555 -22.516 -18.844 1 71.19 390 LYS A CA 1
ATOM 3135 C C . LYS A 1 390 ? 7.988 -21.172 -18.375 1 71.19 390 LYS A C 1
ATOM 3137 O O . LYS A 1 390 ? 8.648 -20.141 -18.5 1 71.19 390 LYS A O 1
ATOM 3142 N N . LYS A 1 391 ? 7.043 -21.375 -17.672 1 65.75 391 LYS A N 1
ATOM 3143 C CA . LYS A 1 391 ? 6.457 -20.109 -17.234 1 65.75 391 LYS A CA 1
ATOM 3144 C C . LYS A 1 391 ? 6.789 -19.828 -15.766 1 65.75 391 LYS A C 1
ATOM 3146 O O . LYS A 1 391 ? 6.992 -18.672 -15.383 1 65.75 391 LYS A O 1
ATOM 3151 N N . MET B 1 1 ? -14.961 48.094 37.781 1 56.22 1 MET B N 1
ATOM 3152 C CA . MET B 1 1 ? -14.484 48.5 39.094 1 56.22 1 MET B CA 1
ATOM 3153 C C . MET B 1 1 ? -13.508 49.688 38.938 1 56.22 1 MET B C 1
ATOM 3155 O O . MET B 1 1 ? -13.555 50.625 39.719 1 56.22 1 MET B O 1
ATOM 3159 N N . ARG B 1 2 ? -12.844 49.656 37.969 1 69 2 ARG B N 1
ATOM 3160 C CA . ARG B 1 2 ? -11.852 50.719 37.781 1 69 2 ARG B CA 1
ATOM 3161 C C . ARG B 1 2 ? -12.516 52.031 37.406 1 69 2 ARG B C 1
ATOM 3163 O O . ARG B 1 2 ? -12.102 53.094 37.875 1 69 2 ARG B O 1
ATOM 3170 N N . THR B 1 3 ? -13.5 51.844 36.688 1 62.75 3 THR B N 1
ATOM 3171 C CA . THR B 1 3 ? -14.242 53.031 36.312 1 62.75 3 THR B CA 1
ATOM 3172 C C . THR B 1 3 ? -14.953 53.656 37.5 1 62.75 3 THR B C 1
ATOM 3174 O O . THR B 1 3 ? -15 54.875 37.656 1 62.75 3 THR B O 1
ATOM 3177 N N . LEU B 1 4 ? -15.398 52.75 38.312 1 64.31 4 LEU B N 1
ATOM 3178 C CA . LEU B 1 4 ? -16.094 53.219 39.5 1 64.31 4 LEU B CA 1
ATOM 3179 C C . LEU B 1 4 ? -15.148 53.906 40.438 1 64.31 4 LEU B C 1
ATOM 3181 O O . LEU B 1 4 ? -15.5 54.938 41.031 1 64.31 4 LEU B O 1
ATOM 3185 N N . ILE B 1 5 ? -13.953 53.406 40.531 1 66.62 5 ILE B N 1
ATOM 3186 C CA . ILE B 1 5 ? -12.953 54 41.406 1 66.62 5 ILE B CA 1
ATOM 3187 C C . ILE B 1 5 ? -12.5 55.344 40.844 1 66.62 5 ILE B C 1
ATOM 3189 O O . ILE B 1 5 ? -12.336 56.312 41.594 1 66.62 5 ILE B O 1
ATOM 3193 N N . SER B 1 6 ? -12.469 55.406 39.562 1 69.75 6 SER B N 1
ATOM 3194 C CA . SER B 1 6 ? -12.109 56.656 38.969 1 69.75 6 SER B CA 1
ATOM 3195 C C . SER B 1 6 ? -13.195 57.719 39.188 1 69.75 6 SER B C 1
ATOM 3197 O O . SER B 1 6 ? -12.898 58.875 39.469 1 69.75 6 SER B O 1
ATOM 3199 N N . PHE B 1 7 ? -14.328 57.281 39.125 1 67.88 7 PHE B N 1
ATOM 3200 C CA . PHE B 1 7 ? -15.445 58.188 39.375 1 67.88 7 PHE B CA 1
ATOM 3201 C C . PHE B 1 7 ? -15.484 58.594 40.844 1 67.88 7 PHE B C 1
ATOM 3203 O O . PHE B 1 7 ? -15.773 59.75 41.188 1 67.88 7 PHE B O 1
ATOM 3210 N N . ALA B 1 8 ? -15.188 57.625 41.688 1 69.12 8 ALA B N 1
ATOM 3211 C CA . ALA B 1 8 ? -15.172 57.906 43.125 1 69.12 8 ALA B CA 1
ATOM 3212 C C . ALA B 1 8 ? -14.062 58.906 43.469 1 69.12 8 ALA B C 1
ATOM 3214 O O . ALA B 1 8 ? -14.281 59.812 44.25 1 69.12 8 ALA B O 1
ATOM 3215 N N . VAL B 1 9 ? -13.023 58.75 42.875 1 71.31 9 VAL B N 1
ATOM 3216 C CA . VAL B 1 9 ? -11.906 59.656 43.125 1 71.31 9 VAL B CA 1
ATOM 3217 C C . VAL B 1 9 ? -12.242 61.062 42.562 1 71.31 9 VAL B C 1
ATOM 3219 O O . VAL B 1 9 ? -11.977 62.062 43.219 1 71.31 9 VAL B O 1
ATOM 3222 N N . ALA B 1 10 ? -12.969 61 41.5 1 70.06 10 ALA B N 1
ATOM 3223 C CA . ALA B 1 10 ? -13.406 62.281 40.906 1 70.06 10 ALA B CA 1
ATOM 3224 C C . ALA B 1 10 ? -14.422 62.969 41.781 1 70.06 10 ALA B C 1
ATOM 3226 O O . ALA B 1 10 ? -14.367 64.188 41.969 1 70.06 10 ALA B O 1
ATOM 3227 N N . LEU B 1 11 ? -15.234 62.219 42.344 1 72.88 11 LEU B N 1
ATOM 3228 C CA . LEU B 1 11 ? -16.25 62.75 43.25 1 72.88 11 LEU B CA 1
ATOM 3229 C C . LEU B 1 11 ? -15.609 63.25 44.531 1 72.88 11 LEU B C 1
ATOM 3231 O O . LEU B 1 11 ? -16 64.312 45.062 1 72.88 11 LEU B O 1
ATOM 3235 N N . LEU B 1 12 ? -14.703 62.562 45.031 1 70 12 LEU B N 1
ATOM 3236 C CA . LEU B 1 12 ? -13.992 63 46.219 1 70 12 LEU B CA 1
ATOM 3237 C C . LEU B 1 12 ? -13.227 64.312 45.969 1 70 12 LEU B C 1
ATOM 3239 O O . LEU B 1 12 ? -13.227 65.188 46.812 1 70 12 LEU B O 1
ATOM 3243 N N . ILE B 1 13 ? -12.734 64.375 44.875 1 68.56 13 ILE B N 1
ATOM 3244 C CA . ILE B 1 13 ? -11.992 65.562 44.531 1 68.56 13 ILE B CA 1
ATOM 3245 C C . ILE B 1 13 ? -12.969 66.75 44.344 1 68.56 13 ILE B C 1
ATOM 3247 O O . ILE B 1 13 ? -12.719 67.875 44.812 1 68.56 13 ILE B O 1
ATOM 3251 N N . ALA B 1 14 ? -14.117 66.438 43.781 1 66.06 14 ALA B N 1
ATOM 3252 C CA . ALA B 1 14 ? -15.141 67.438 43.562 1 66.06 14 ALA B CA 1
ATOM 3253 C C . ALA B 1 14 ? -15.695 67.938 44.906 1 66.06 14 ALA B C 1
ATOM 3255 O O . ALA B 1 14 ? -15.898 69.188 45.094 1 66.06 14 ALA B O 1
ATOM 3256 N N . THR B 1 15 ? -15.938 67.062 45.781 1 69.44 15 THR B N 1
ATOM 3257 C CA . THR B 1 15 ? -16.453 67.438 47.094 1 69.44 15 THR B CA 1
ATOM 3258 C C . THR B 1 15 ? -15.406 68.188 47.906 1 69.44 15 THR B C 1
ATOM 3260 O O . THR B 1 15 ? -15.727 69.125 48.625 1 69.44 15 THR B O 1
ATOM 3263 N N . ALA B 1 16 ? -14.234 67.812 47.844 1 66.44 16 ALA B N 1
ATOM 3264 C CA . ALA B 1 16 ? -13.156 68.5 48.531 1 66.44 16 ALA B CA 1
ATOM 3265 C C . ALA B 1 16 ? -12.984 69.938 48.031 1 66.44 16 ALA B C 1
ATOM 3267 O O . ALA B 1 16 ? -12.828 70.875 48.812 1 66.44 16 ALA B O 1
ATOM 3268 N N . ILE B 1 17 ? -13.172 70.062 46.781 1 65.81 17 ILE B N 1
ATOM 3269 C CA . ILE B 1 17 ? -13.094 71.375 46.156 1 65.81 17 ILE B CA 1
ATOM 3270 C C . ILE B 1 17 ? -14.289 72.25 46.625 1 65.81 17 ILE B C 1
ATOM 3272 O O . ILE B 1 17 ? -14.133 73.375 47 1 65.81 17 ILE B O 1
ATOM 3276 N N . ALA B 1 18 ? -15.414 71.625 46.656 1 65.88 18 ALA B N 1
ATOM 3277 C CA . ALA B 1 18 ? -16.625 72.312 47.062 1 65.88 18 ALA B CA 1
ATOM 3278 C C . ALA B 1 18 ? -16.562 72.75 48.531 1 65.88 18 ALA B C 1
ATOM 3280 O O . ALA B 1 18 ? -16.953 73.875 48.875 1 65.88 18 ALA B O 1
ATOM 3281 N N . THR B 1 19 ? -15.984 71.938 49.344 1 66.19 19 THR B N 1
ATOM 3282 C CA . THR B 1 19 ? -15.875 72.25 50.781 1 66.19 19 THR B CA 1
ATOM 3283 C C . THR B 1 19 ? -14.836 73.312 51.031 1 66.19 19 THR B C 1
ATOM 3285 O O . THR B 1 19 ? -15.039 74.188 51.844 1 66.19 19 THR B O 1
ATOM 3288 N N . LEU B 1 20 ? -13.875 73.312 50.281 1 64.5 20 LEU B N 1
ATOM 3289 C CA . LEU B 1 20 ? -12.844 74.312 50.438 1 64.5 20 LEU B CA 1
ATOM 3290 C C . LEU B 1 20 ? -13.344 75.688 49.969 1 64.5 20 LEU B C 1
ATOM 3292 O O . LEU B 1 20 ? -13.008 76.75 50.531 1 64.5 20 LEU B O 1
ATOM 3296 N N . LEU B 1 21 ? -14.258 75.625 49.031 1 63.31 21 LEU B N 1
ATOM 3297 C CA . LEU B 1 21 ? -14.867 76.812 48.531 1 63.31 21 LEU B CA 1
ATOM 3298 C C . LEU B 1 21 ? -15.859 77.438 49.531 1 63.31 21 LEU B C 1
ATOM 3300 O O . LEU B 1 21 ? -16.062 78.625 49.562 1 63.31 21 LEU B O 1
ATOM 3304 N N . LEU B 1 22 ? -16.359 76.562 50.25 1 60.81 22 LEU B N 1
ATOM 3305 C CA . LEU B 1 22 ? -17.375 77 51.188 1 60.81 22 LEU B CA 1
ATOM 3306 C C . LEU B 1 22 ? -16.719 77.562 52.5 1 60.81 22 LEU B C 1
ATOM 3308 O O . LEU B 1 22 ? -17.297 78.375 53.188 1 60.81 22 LEU B O 1
ATOM 3312 N N . TYR B 1 23 ? -15.594 77 52.719 1 57.62 23 TYR B N 1
ATOM 3313 C CA . TYR B 1 23 ? -14.969 77.438 53.969 1 57.62 23 TYR B CA 1
ATOM 3314 C C . TYR B 1 23 ? -14.023 78.625 53.719 1 57.62 23 TYR B C 1
ATOM 3316 O O . TYR B 1 23 ? -12.914 78.438 53.219 1 57.62 23 TYR B O 1
ATOM 3324 N N . ASP B 1 24 ? -14.43 79.75 53.281 1 58.03 24 ASP B N 1
ATOM 3325 C CA . ASP B 1 24 ? -14.055 81.062 52.719 1 58.03 24 ASP B CA 1
ATOM 3326 C C . ASP B 1 24 ? -13 81.75 53.562 1 58.03 24 ASP B C 1
ATOM 3328 O O . ASP B 1 24 ? -12.969 83 53.656 1 58.03 24 ASP B O 1
ATOM 3332 N N . ASN B 1 25 ? -12.078 81.125 54.344 1 59.94 25 ASN B N 1
ATOM 3333 C CA . ASN B 1 25 ? -11.414 81.938 55.375 1 59.94 25 ASN B CA 1
ATOM 3334 C C . ASN B 1 25 ? -10.156 82.562 54.812 1 59.94 25 ASN B C 1
ATOM 3336 O O . ASN B 1 25 ? -9.359 83.125 55.562 1 59.94 25 ASN B O 1
ATOM 3340 N N . GLY B 1 26 ? -9.859 82.625 53.625 1 65.12 26 GLY B N 1
ATOM 3341 C CA . GLY B 1 26 ? -8.633 83.312 53.25 1 65.12 26 GLY B CA 1
ATOM 3342 C C . GLY B 1 26 ? -8.773 84.188 51.969 1 65.12 26 GLY B C 1
ATOM 3343 O O . GLY B 1 26 ? -9.648 83.875 51.156 1 65.12 26 GLY B O 1
ATOM 3344 N N . ARG B 1 27 ? -8.375 85.438 52.031 1 73.19 27 ARG B N 1
ATOM 3345 C CA . ARG B 1 27 ? -8.453 86.375 50.875 1 73.19 27 ARG B CA 1
ATOM 3346 C C . ARG B 1 27 ? -7.121 86.438 50.156 1 73.19 27 ARG B C 1
ATOM 3348 O O . ARG B 1 27 ? -6.059 86.438 50.781 1 73.19 27 ARG B O 1
ATOM 3355 N N . MET B 1 28 ? -7.129 86.188 48.875 1 71.81 28 MET B N 1
ATOM 3356 C CA . MET B 1 28 ? -5.949 86.312 48.031 1 71.81 28 MET B CA 1
ATOM 3357 C C . MET B 1 28 ? -6.109 87.438 47.062 1 71.81 28 MET B C 1
ATOM 3359 O O . MET B 1 28 ? -7.188 87.625 46.469 1 71.81 28 MET B O 1
ATOM 3363 N N . SER B 1 29 ? -5.148 88.438 47.125 1 74.38 29 SER B N 1
ATOM 3364 C CA . SER B 1 29 ? -5.18 89.562 46.188 1 74.38 29 SER B CA 1
ATOM 3365 C C . SER B 1 29 ? -4.027 89.438 45.188 1 74.38 29 SER B C 1
ATOM 3367 O O . SER B 1 29 ? -2.889 89.188 45.562 1 74.38 29 SER B O 1
ATOM 3369 N N . LEU B 1 30 ? -4.305 89.312 43.875 1 70.5 30 LEU B N 1
ATOM 3370 C CA . LEU B 1 30 ? -3.33 89.312 42.781 1 70.5 30 LEU B CA 1
ATOM 3371 C C . LEU B 1 30 ? -3.275 90.688 42.062 1 70.5 30 LEU B C 1
ATOM 3373 O O . LEU B 1 30 ? -4.297 91.125 41.594 1 70.5 30 LEU B O 1
ATOM 3377 N N . GLU B 1 31 ? -2.213 91.375 42.281 1 71.38 31 GLU B N 1
ATOM 3378 C CA . GLU B 1 31 ? -2.012 92.625 41.562 1 71.38 31 GLU B CA 1
ATOM 3379 C C . GLU B 1 31 ? -1.094 92.438 40.375 1 71.38 31 GLU B C 1
ATOM 3381 O O . GLU B 1 31 ? 0.058 92.062 40.5 1 71.38 31 GLU B O 1
ATOM 3386 N N . TRP B 1 32 ? -1.604 92.438 39.125 1 67.25 32 TRP B N 1
ATOM 3387 C CA . TRP B 1 32 ? -0.825 92.375 37.906 1 67.25 32 TRP B CA 1
ATOM 3388 C C . TRP B 1 32 ? -0.916 93.688 37.125 1 67.25 32 TRP B C 1
ATOM 3390 O O . TRP B 1 32 ? -1.91 93.938 36.438 1 67.25 32 TRP B O 1
ATOM 3400 N N . GLY B 1 33 ? 0.05 94.438 37.219 1 69.62 33 GLY B N 1
ATOM 3401 C CA . GLY B 1 33 ? 0.034 95.75 36.594 1 69.62 33 GLY B CA 1
ATOM 3402 C C . GLY B 1 33 ? -1.067 96.625 37.125 1 69.62 33 GLY B C 1
ATOM 3403 O O . GLY B 1 33 ? -1.143 96.938 38.312 1 69.62 33 GLY B O 1
ATOM 3404 N N . ASP B 1 34 ? -2.086 96.938 36.281 1 72 34 ASP B N 1
ATOM 3405 C CA . ASP B 1 34 ? -3.193 97.812 36.625 1 72 34 ASP B CA 1
ATOM 3406 C C . ASP B 1 34 ? -4.426 97.062 37.031 1 72 34 ASP B C 1
ATOM 3408 O O . ASP B 1 34 ? -5.453 97.625 37.406 1 72 34 ASP B O 1
ATOM 3412 N N . TRP B 1 35 ? -4.309 95.75 37 1 66.69 35 TRP B N 1
ATOM 3413 C CA . TRP B 1 35 ? -5.465 94.875 37.312 1 66.69 35 TRP B CA 1
ATOM 3414 C C . TRP B 1 35 ? -5.32 94.25 38.688 1 66.69 35 TRP B C 1
ATOM 3416 O O . TRP B 1 35 ? -4.262 93.688 39.031 1 66.69 35 TRP B O 1
ATOM 3426 N N . ILE B 1 36 ? -6.211 94.625 39.625 1 72.25 36 ILE B N 1
ATOM 3427 C CA . ILE B 1 36 ? -6.234 94 40.969 1 72.25 36 ILE B CA 1
ATOM 3428 C C . ILE B 1 36 ? -7.355 93 41.062 1 72.25 36 ILE B C 1
ATOM 3430 O O . ILE B 1 36 ? -8.531 93.312 40.875 1 72.25 36 ILE B O 1
ATOM 3434 N N . LEU B 1 37 ? -7.043 91.75 41.062 1 67.38 37 LEU B N 1
ATOM 3435 C CA . LEU B 1 37 ? -8.023 90.688 41.219 1 67.38 37 LEU B CA 1
ATOM 3436 C C . LEU B 1 37 ? -8.008 90.125 42.656 1 67.38 37 LEU B C 1
ATOM 3438 O O . LEU B 1 37 ? -6.98 89.688 43.125 1 67.38 37 LEU B O 1
ATOM 3442 N N . GLU B 1 38 ? -9.039 90.5 43.375 1 72.44 38 GLU B N 1
ATOM 3443 C CA . GLU B 1 38 ? -9.211 90 44.75 1 72.44 38 GLU B CA 1
ATOM 3444 C C . GLU B 1 38 ? -10.062 88.75 44.781 1 72.44 38 GLU B C 1
ATOM 3446 O O . GLU B 1 38 ? -11.156 88.688 44.219 1 72.44 38 GLU B O 1
ATOM 3451 N N . ALA B 1 39 ? -9.422 87.625 44.938 1 72.25 39 ALA B N 1
ATOM 3452 C CA . ALA B 1 39 ? -10.188 86.375 45.031 1 72.25 39 ALA B CA 1
ATOM 3453 C C . ALA B 1 39 ? -9.922 85.625 46.344 1 72.25 39 ALA B C 1
ATOM 3455 O O . ALA B 1 39 ? -8.953 85.938 47.031 1 72.25 39 ALA B O 1
ATOM 3456 N N . SER B 1 40 ? -11 84.875 46.844 1 73.5 40 SER B N 1
ATOM 3457 C CA . SER B 1 40 ? -10.82 84.062 48.031 1 73.5 40 SER B CA 1
ATOM 3458 C C . SER B 1 40 ? -9.812 82.938 47.781 1 73.5 40 SER B C 1
ATOM 3460 O O . SER B 1 40 ? -9.609 82.562 46.656 1 73.5 40 SER B O 1
ATOM 3462 N N . ALA B 1 41 ? -8.898 82.688 48.812 1 72.06 41 ALA B N 1
ATOM 3463 C CA . ALA B 1 41 ? -7.918 81.625 48.75 1 72.06 41 ALA B CA 1
ATOM 3464 C C . ALA B 1 41 ? -8.57 80.312 48.312 1 72.06 41 ALA B C 1
ATOM 3466 O O . ALA B 1 41 ? -7.984 79.5 47.562 1 72.06 41 ALA B O 1
ATOM 3467 N N . SER B 1 42 ? -9.758 80.188 48.688 1 72.12 42 SER B N 1
ATOM 3468 C CA . SER B 1 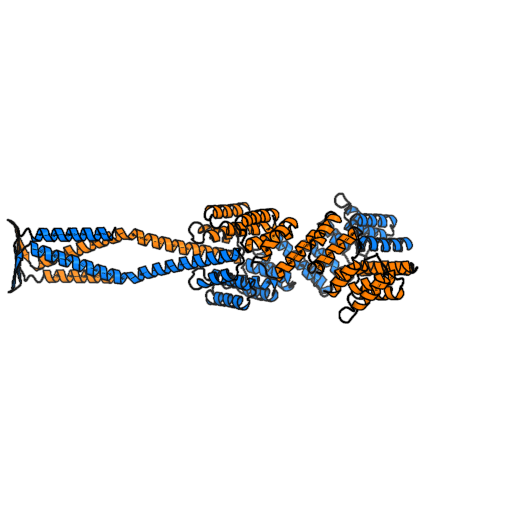42 ? -10.492 79 48.344 1 72.12 42 SER B CA 1
ATOM 3469 C C . SER B 1 42 ? -10.844 78.938 46.844 1 72.12 42 SER B C 1
ATOM 3471 O O . SER B 1 42 ? -10.789 77.938 46.219 1 72.12 42 SER B O 1
ATOM 3473 N N . PHE B 1 43 ? -11.172 80.062 46.344 1 70.5 43 PHE B N 1
ATOM 3474 C CA . PHE B 1 43 ? -11.484 80.125 44.938 1 70.5 43 PHE B CA 1
ATOM 3475 C C . PHE B 1 43 ? -10.25 79.875 44.094 1 70.5 43 PHE B C 1
ATOM 3477 O O . PHE B 1 43 ? -10.32 79.188 43.094 1 70.5 43 PHE B O 1
ATOM 3484 N N . MET B 1 44 ? -9.133 80.375 44.531 1 72.81 44 MET B N 1
ATOM 3485 C CA . MET B 1 44 ? -7.887 80.188 43.781 1 72.81 44 MET B CA 1
ATOM 3486 C C . MET B 1 44 ? -7.484 78.75 43.812 1 72.81 44 MET B C 1
ATOM 3488 O O . MET B 1 44 ? -7.031 78.188 42.812 1 72.81 44 MET B O 1
ATOM 3492 N N . LEU B 1 45 ? -7.621 78.125 44.906 1 73.62 45 LEU B N 1
ATOM 3493 C CA . LEU B 1 45 ? -7.316 76.75 45.031 1 73.62 45 LEU B CA 1
ATOM 3494 C C . LEU B 1 45 ? -8.242 75.875 44.156 1 73.62 45 LEU B C 1
ATOM 3496 O O . LEU B 1 45 ? -7.797 74.938 43.531 1 73.62 45 LEU B O 1
ATOM 3500 N N . ALA B 1 46 ? -9.5 76.25 44.062 1 72.19 46 ALA B N 1
ATOM 3501 C CA . ALA B 1 46 ? -10.469 75.625 43.219 1 72.19 46 ALA B CA 1
ATOM 3502 C C . ALA B 1 46 ? -10.094 75.75 41.719 1 72.19 46 ALA B C 1
ATOM 3504 O O . ALA B 1 46 ? -10.172 74.75 40.969 1 72.19 46 ALA B O 1
ATOM 3505 N N . VAL B 1 47 ? -9.656 76.938 41.406 1 72 47 VAL B N 1
ATOM 3506 C CA . VAL B 1 47 ? -9.289 77.188 40.031 1 72 47 VAL B CA 1
ATOM 3507 C C . VAL B 1 47 ? -8.047 76.375 39.656 1 72 47 VAL B C 1
ATOM 3509 O O . VAL B 1 47 ? -7.984 75.75 38.594 1 72 47 VAL B O 1
ATOM 3512 N N . ILE B 1 48 ? -7.094 76.25 40.562 1 72.56 48 ILE B N 1
ATOM 3513 C CA . ILE B 1 48 ? -5.867 75.5 40.344 1 72.56 48 ILE B CA 1
ATOM 3514 C C . ILE B 1 48 ? -6.199 74 40.219 1 72.56 48 ILE B C 1
ATOM 3516 O O . ILE B 1 48 ? -5.664 73.312 39.312 1 72.56 48 ILE B O 1
ATOM 3520 N N . LEU B 1 49 ? -7.086 73.5 40.938 1 74.38 49 LEU B N 1
ATOM 3521 C CA . LEU B 1 49 ? -7.492 72.125 40.906 1 74.38 49 LEU B CA 1
ATOM 3522 C C . LEU B 1 49 ? -8.203 71.812 39.594 1 74.38 49 LEU B C 1
ATOM 3524 O O . LEU B 1 49 ? -7.949 70.75 38.969 1 74.38 49 LEU B O 1
ATOM 3528 N N . VAL B 1 50 ? -9.109 72.688 39.156 1 72.06 50 VAL B N 1
ATOM 3529 C CA . VAL B 1 50 ? -9.828 72.5 37.906 1 72.06 50 VAL B CA 1
ATOM 3530 C C . VAL B 1 50 ? -8.836 72.5 36.719 1 72.06 50 VAL B C 1
ATOM 3532 O O . VAL B 1 50 ? -8.93 71.625 35.844 1 72.06 50 VAL B O 1
ATOM 3535 N N . VAL B 1 51 ? -7.848 73.375 36.75 1 72.38 51 VAL B N 1
ATOM 3536 C CA . VAL B 1 51 ? -6.84 73.438 35.688 1 72.38 51 VAL B CA 1
ATOM 3537 C C . VAL B 1 51 ? -6.016 72.188 35.688 1 72.38 51 VAL B C 1
ATOM 3539 O O . VAL B 1 51 ? -5.703 71.625 34.625 1 72.38 51 VAL B O 1
ATOM 3542 N N . PHE B 1 52 ? -5.777 71.625 36.812 1 74.69 52 PHE B N 1
ATOM 3543 C CA . PHE B 1 52 ? -5.027 70.375 36.938 1 74.69 52 PHE B CA 1
ATOM 3544 C C . PHE B 1 52 ? -5.801 69.188 36.344 1 74.69 52 PHE B C 1
ATOM 3546 O O . PHE B 1 52 ? -5.254 68.438 35.594 1 74.69 52 PHE B O 1
ATOM 3553 N N . ILE B 1 53 ? -7.012 69.125 36.719 1 73.5 53 ILE B N 1
ATOM 3554 C CA . ILE B 1 53 ? -7.844 68 36.25 1 73.5 53 ILE B CA 1
ATOM 3555 C C . ILE B 1 53 ? -8.008 68.125 34.719 1 73.5 53 ILE B C 1
ATOM 3557 O O . ILE B 1 53 ? -7.855 67.062 34.031 1 73.5 53 ILE B O 1
ATOM 3561 N N . VAL B 1 54 ? -8.258 69.312 34.281 1 72.75 54 VAL B N 1
ATOM 3562 C CA . VAL B 1 54 ? -8.453 69.5 32.844 1 72.75 54 VAL B CA 1
ATOM 3563 C C . VAL B 1 54 ? -7.156 69.25 32.094 1 72.75 54 VAL B C 1
ATOM 3565 O O . VAL B 1 54 ? -7.168 68.562 31.047 1 72.75 54 VAL B O 1
ATOM 3568 N N . GLY B 1 55 ? -6.02 69.688 32.594 1 75.19 55 GLY B N 1
ATOM 3569 C CA . GLY B 1 55 ? -4.727 69.375 32 1 75.19 55 GLY B CA 1
ATOM 3570 C C . GLY B 1 55 ? -4.391 67.875 32 1 75.19 55 GLY B C 1
ATOM 3571 O O . GLY B 1 55 ? -3.92 67.375 30.984 1 75.19 55 GLY B O 1
ATOM 3572 N N . TYR B 1 56 ? -4.672 67.188 33.031 1 73.06 56 TYR B N 1
ATOM 3573 C CA . TYR B 1 56 ? -4.438 65.812 33.156 1 73.06 56 TYR B CA 1
ATOM 3574 C C . TYR B 1 56 ? -5.27 65 32.125 1 73.06 56 TYR B C 1
ATOM 3576 O O . TYR B 1 56 ? -4.75 64.125 31.453 1 73.06 56 TYR B O 1
ATOM 3584 N N . MET B 1 57 ? -6.543 65.312 32.031 1 72.5 57 MET B N 1
ATOM 3585 C CA . MET B 1 57 ? -7.445 64.688 31.094 1 72.5 57 MET B CA 1
ATOM 3586 C C . MET B 1 57 ? -7.016 64.875 29.641 1 72.5 57 MET B C 1
ATOM 3588 O O . MET B 1 57 ? -7.07 63.969 28.828 1 72.5 57 MET B O 1
ATOM 3592 N N . ALA B 1 58 ? -6.504 66.062 29.422 1 74.56 58 ALA B N 1
ATOM 3593 C CA . ALA B 1 58 ? -6.055 66.438 28.078 1 74.56 58 ALA B CA 1
ATOM 3594 C C . ALA B 1 58 ? -4.828 65.625 27.688 1 74.56 58 ALA B C 1
ATOM 3596 O O . ALA B 1 58 ? -4.754 65.062 26.562 1 74.56 58 ALA B O 1
ATOM 3597 N N . ILE B 1 59 ? -3.928 65.375 28.547 1 72 59 ILE B N 1
ATOM 3598 C CA . ILE B 1 59 ? -2.717 64.562 28.281 1 72 59 ILE B CA 1
ATOM 3599 C C . ILE B 1 59 ? -3.066 63.094 28.125 1 72 59 ILE B C 1
ATOM 3601 O O . ILE B 1 59 ? -2.57 62.438 27.219 1 72 59 ILE B O 1
ATOM 3605 N N . ARG B 1 60 ? -3.957 62.688 28.906 1 71 60 ARG B N 1
ATOM 3606 C CA . ARG B 1 60 ? -4.398 61.312 28.844 1 71 60 ARG B CA 1
ATOM 3607 C C . ARG B 1 60 ? -5.07 61 27.516 1 71 60 ARG B C 1
ATOM 3609 O O . ARG B 1 60 ? -4.816 59.969 26.906 1 71 60 ARG B O 1
ATOM 3616 N N . PHE B 1 61 ? -5.871 61.875 27.125 1 69.81 61 PHE B N 1
ATOM 3617 C CA . PHE B 1 61 ? -6.574 61.688 25.859 1 69.81 61 PHE B CA 1
ATOM 3618 C C . PHE B 1 61 ? -5.598 61.75 24.688 1 69.81 61 PHE B C 1
ATOM 3620 O O . PHE B 1 61 ? -5.73 60.969 23.734 1 69.81 61 PHE B O 1
ATOM 3627 N N . ALA B 1 62 ? -4.594 62.5 24.859 1 68.62 62 ALA B N 1
ATOM 3628 C CA . ALA B 1 62 ? -3.576 62.625 23.812 1 68.62 62 ALA B CA 1
ATOM 3629 C C . ALA B 1 62 ? -2.736 61.344 23.734 1 68.62 62 ALA B C 1
ATOM 3631 O O . ALA B 1 62 ? -2.43 60.875 22.641 1 68.62 62 ALA B O 1
ATOM 3632 N N . VAL B 1 63 ? -2.439 60.75 24.812 1 69.69 63 VAL B N 1
ATOM 3633 C CA . VAL B 1 63 ? -1.617 59.562 24.859 1 69.69 63 VAL B CA 1
ATOM 3634 C C . VAL B 1 63 ? -2.412 58.344 24.344 1 69.69 63 VAL B C 1
ATOM 3636 O O . VAL B 1 63 ? -1.883 57.531 23.594 1 69.69 63 VAL B O 1
ATOM 3639 N N . ILE B 1 64 ? -3.668 58.281 24.781 1 66.75 64 ILE B N 1
ATOM 3640 C CA . ILE B 1 64 ? -4.543 57.219 24.312 1 66.75 64 ILE B CA 1
ATOM 3641 C C . ILE B 1 64 ? -4.648 57.281 22.781 1 66.75 64 ILE B C 1
ATOM 3643 O O . ILE B 1 64 ? -4.543 56.25 22.109 1 66.75 64 ILE B O 1
ATOM 3647 N N . ILE B 1 65 ? -4.742 58.469 22.406 1 64.06 65 ILE B N 1
ATOM 3648 C CA . ILE B 1 65 ? -4.891 58.688 20.969 1 64.06 65 ILE B CA 1
ATOM 3649 C C . ILE B 1 65 ? -3.594 58.281 20.266 1 64.06 65 ILE B C 1
ATOM 3651 O O . ILE B 1 65 ? -3.625 57.688 19.188 1 64.06 65 ILE B O 1
ATOM 3655 N N . TRP B 1 66 ? -2.545 58.5 20.969 1 61.28 66 TRP B N 1
ATOM 3656 C CA . TRP B 1 66 ? -1.239 58.25 20.359 1 61.28 66 TRP B CA 1
ATOM 3657 C C . TRP B 1 66 ? -0.873 56.781 20.422 1 61.28 66 TRP B C 1
ATOM 3659 O O . TRP B 1 66 ? -0.189 56.281 19.531 1 61.28 66 TRP B O 1
ATOM 3669 N N . HIS B 1 67 ? -1.273 56 21.453 1 60.97 67 HIS B N 1
ATOM 3670 C CA . HIS B 1 67 ? -0.847 54.625 21.656 1 60.97 67 HIS B CA 1
ATOM 3671 C C . HIS B 1 67 ? -1.877 53.656 21.109 1 60.97 67 HIS B C 1
ATOM 3673 O O . HIS B 1 67 ? -1.618 52.438 21.047 1 60.97 67 HIS B O 1
ATOM 3679 N N . ILE B 1 68 ? -2.961 54.031 20.703 1 61.75 68 ILE B N 1
ATOM 3680 C CA . ILE B 1 68 ? -4.039 53.219 20.188 1 61.75 68 ILE B CA 1
ATOM 3681 C C . ILE B 1 68 ? -3.525 52.375 19.016 1 61.75 68 ILE B C 1
ATOM 3683 O O . ILE B 1 68 ? -3.84 51.188 18.922 1 61.75 68 ILE B O 1
ATOM 3687 N N . PRO B 1 69 ? -2.643 52.938 18.203 1 62.66 69 PRO B N 1
ATOM 3688 C CA . PRO B 1 69 ? -2.268 52.094 17.062 1 62.66 69 PRO B CA 1
ATOM 3689 C C . PRO B 1 69 ? -1.449 50.875 17.453 1 62.66 69 PRO B C 1
ATOM 3691 O O . PRO B 1 69 ? -1.573 49.812 16.828 1 62.66 69 PRO B O 1
ATOM 3694 N N . HIS B 1 70 ? -0.641 50.969 18.562 1 62.62 70 HIS B N 1
ATOM 3695 C CA . HIS B 1 70 ? 0.197 49.844 18.953 1 62.62 70 HIS B CA 1
ATOM 3696 C C . HIS B 1 70 ? -0.635 48.75 19.578 1 62.62 70 HIS B C 1
ATOM 3698 O O . HIS B 1 70 ? -0.394 47.562 19.328 1 62.62 70 HIS B O 1
ATOM 3704 N N . TYR B 1 71 ? -1.623 49.125 20.375 1 62.97 71 TYR B N 1
ATOM 3705 C CA . TYR B 1 71 ? -2.504 48.188 21.031 1 62.97 71 TYR B CA 1
ATOM 3706 C C . TYR B 1 71 ? -3.387 47.469 20 1 62.97 71 TYR B C 1
ATOM 3708 O O . TYR B 1 71 ? -3.598 46.25 20.094 1 62.97 71 TYR B O 1
ATOM 3716 N N . TRP B 1 72 ? -3.756 48.219 19 1 67.25 72 TRP B N 1
ATOM 3717 C CA . TRP B 1 72 ? -4.629 47.625 17.984 1 67.25 72 TRP B CA 1
ATOM 3718 C C . TRP B 1 72 ? -3.861 46.656 17.109 1 67.25 72 TRP B C 1
ATOM 3720 O O . TRP B 1 72 ? -4.379 45.594 16.75 1 67.25 72 TRP B O 1
ATOM 3730 N N . ARG B 1 73 ? -2.699 46.906 16.953 1 75.12 73 ARG B N 1
ATOM 3731 C CA . ARG B 1 73 ? -1.894 46.031 16.125 1 75.12 73 ARG B CA 1
ATOM 3732 C C . ARG B 1 73 ? -1.655 44.688 16.812 1 75.12 73 ARG B C 1
ATOM 3734 O O . ARG B 1 73 ? -1.735 43.625 16.188 1 75.12 73 ARG B O 1
ATOM 3741 N N . ARG B 1 74 ? -1.454 44.812 18.031 1 73.12 74 ARG B N 1
ATOM 3742 C CA . ARG B 1 74 ? -1.196 43.625 18.812 1 73.12 74 ARG B CA 1
ATOM 3743 C C . ARG B 1 74 ? -2.457 42.75 18.922 1 73.12 74 ARG B C 1
ATOM 3745 O O . ARG B 1 74 ? -2.396 41.531 18.828 1 73.12 74 ARG B O 1
ATOM 3752 N N . ARG B 1 75 ? -3.543 43.406 19.141 1 73.81 75 ARG B N 1
ATOM 3753 C CA . ARG B 1 75 ? -4.809 42.688 19.219 1 73.81 75 ARG B CA 1
ATOM 3754 C C . ARG B 1 75 ? -5.164 42.062 17.891 1 73.81 75 ARG B C 1
ATOM 3756 O O . ARG B 1 75 ? -5.676 40.938 17.844 1 73.81 75 ARG B O 1
ATOM 3763 N N . LYS B 1 76 ? -4.844 42.781 16.891 1 78.06 76 LYS B N 1
ATOM 3764 C CA . LYS B 1 76 ? -5.094 42.25 15.562 1 78.06 76 LYS B CA 1
ATOM 3765 C C . LYS B 1 76 ? -4.215 41.031 15.289 1 78.06 76 LYS B C 1
ATOM 3767 O O . LYS B 1 76 ? -4.68 40.031 14.742 1 78.06 76 LYS B O 1
ATOM 3772 N N . ARG B 1 77 ? -3.004 41.125 15.773 1 78.88 77 ARG B N 1
ATOM 3773 C CA . ARG B 1 77 ? -2.078 40 15.578 1 78.88 77 ARG B CA 1
ATOM 3774 C C . ARG B 1 77 ? -2.496 38.781 16.391 1 78.88 77 ARG B C 1
ATOM 3776 O O . ARG B 1 77 ? -2.428 37.656 15.922 1 78.88 77 ARG B O 1
ATOM 3783 N N . LEU B 1 78 ? -2.932 39.125 17.547 1 79.56 78 LEU B N 1
ATOM 3784 C CA . LEU B 1 78 ? -3.391 38.031 18.406 1 79.56 78 LEU B CA 1
ATOM 3785 C C . LEU B 1 78 ? -4.594 37.312 17.797 1 79.56 78 LEU B C 1
ATOM 3787 O O . LEU B 1 78 ? -4.676 36.094 17.812 1 79.56 78 LEU B O 1
ATOM 3791 N N . LYS B 1 79 ? -5.461 38.125 17.281 1 81 79 LYS B N 1
ATOM 3792 C CA . LYS B 1 79 ? -6.641 37.531 16.641 1 81 79 LYS B CA 1
ATOM 3793 C C . LYS B 1 79 ? -6.258 36.75 15.391 1 81 79 LYS B C 1
ATOM 3795 O O . LYS B 1 79 ? -6.828 35.688 15.125 1 81 79 LYS B O 1
ATOM 3800 N N . GLN B 1 80 ? -5.27 37.219 14.758 1 82.19 80 GLN B N 1
ATOM 3801 C CA . GLN B 1 80 ? -4.812 36.562 13.547 1 82.19 80 GLN B CA 1
ATOM 3802 C C . GLN B 1 80 ? -4.141 35.219 13.875 1 82.19 80 GLN B C 1
ATOM 3804 O O . GLN B 1 80 ? -4.402 34.219 13.219 1 82.19 80 GLN B O 1
ATOM 3809 N N . TYR B 1 81 ? -3.359 35.219 14.938 1 79.81 81 TYR B N 1
ATOM 3810 C CA . TYR B 1 81 ? -2.672 34 15.344 1 79.81 81 TYR B CA 1
ATOM 3811 C C . TYR B 1 81 ? -3.666 32.969 15.844 1 79.81 81 TYR B C 1
ATOM 3813 O O . TYR B 1 81 ? -3.553 31.781 15.508 1 79.81 81 TYR B O 1
ATOM 3821 N N . SER B 1 82 ? -4.523 33.438 16.594 1 82.56 82 SER B N 1
ATOM 3822 C CA . SER B 1 82 ? -5.535 32.531 17.109 1 82.56 82 SER B CA 1
ATOM 3823 C C . SER B 1 82 ? -6.391 31.969 15.977 1 82.56 82 SER B C 1
ATOM 3825 O O . SER B 1 82 ? -6.707 30.766 15.977 1 82.56 82 SER B O 1
ATOM 3827 N N . ARG B 1 83 ? -6.68 32.719 15.016 1 85.56 83 ARG B N 1
ATOM 3828 C CA . ARG B 1 83 ? -7.48 32.281 13.891 1 85.56 83 ARG B CA 1
ATOM 3829 C C . ARG B 1 83 ? -6.711 31.266 13.047 1 85.56 83 ARG B C 1
ATOM 3831 O O . ARG B 1 83 ? -7.277 30.266 12.602 1 85.56 83 ARG B O 1
ATOM 3838 N N . ALA B 1 84 ? -5.508 31.562 12.852 1 82.5 84 ALA B N 1
ATOM 3839 C CA . ALA B 1 84 ? -4.68 30.656 12.062 1 82.5 84 ALA B CA 1
ATOM 3840 C C . ALA B 1 84 ? -4.52 29.312 12.758 1 82.5 84 ALA B C 1
ATOM 3842 O O . ALA B 1 84 ? -4.613 28.25 12.117 1 82.5 84 ALA B O 1
ATOM 3843 N N . GLU B 1 85 ? -4.27 29.375 14 1 82.94 85 GLU B N 1
ATOM 3844 C CA . GLU B 1 85 ? -4.105 28.141 14.781 1 82.94 85 GLU B CA 1
ATOM 3845 C C . GLU B 1 85 ? -5.398 27.328 14.805 1 82.94 85 GLU B C 1
ATOM 3847 O O . GLU B 1 85 ? -5.371 26.109 14.664 1 82.94 85 GLU B O 1
ATOM 3852 N N . ASN B 1 86 ? -6.445 28.016 14.961 1 85.62 86 ASN B N 1
ATOM 3853 C CA . ASN B 1 86 ? -7.742 27.344 14.984 1 85.62 86 ASN B CA 1
ATOM 3854 C C . ASN B 1 86 ? -8.094 26.766 13.617 1 85.62 86 ASN B C 1
ATOM 3856 O O . ASN B 1 86 ? -8.641 25.672 13.531 1 85.62 86 ASN B O 1
ATOM 3860 N N . ALA B 1 87 ? -7.754 27.516 12.633 1 86.38 87 ALA B N 1
ATOM 3861 C CA . ALA B 1 87 ? -8.008 27.031 11.281 1 86.38 87 ALA B CA 1
ATOM 3862 C C . ALA B 1 87 ? -7.203 25.766 10.992 1 86.38 87 ALA B C 1
ATOM 3864 O O . ALA B 1 87 ? -7.723 24.812 10.406 1 86.38 87 ALA B O 1
ATOM 3865 N N . MET B 1 88 ? -5.992 25.766 11.406 1 87 88 MET B N 1
ATOM 3866 C CA . MET B 1 88 ? -5.145 24.594 11.25 1 87 88 MET B CA 1
ATOM 3867 C C . MET B 1 88 ? -5.719 23.406 12.016 1 87 88 MET B C 1
ATOM 3869 O O . MET B 1 88 ? -5.805 22.297 11.484 1 87 88 MET B O 1
ATOM 3873 N N . ALA B 1 89 ? -6.051 23.656 13.242 1 87.75 89 ALA B N 1
ATOM 3874 C CA . ALA B 1 89 ? -6.609 22.594 14.086 1 87.75 89 ALA B CA 1
ATOM 3875 C C . ALA B 1 89 ? -7.887 22.031 13.477 1 87.75 89 ALA B C 1
ATOM 3877 O O . ALA B 1 89 ? -8.031 20.812 13.352 1 87.75 89 ALA B O 1
ATOM 3878 N N . LYS B 1 90 ? -8.727 22.938 13.039 1 90.56 90 LYS B N 1
ATOM 3879 C CA . LYS B 1 90 ? -9.977 22.5 12.43 1 90.56 90 LYS B CA 1
ATOM 3880 C C . LYS B 1 90 ? -9.727 21.719 11.141 1 90.56 90 LYS B C 1
ATOM 3882 O O . LYS B 1 90 ? -10.375 20.703 10.891 1 90.56 90 LYS B O 1
ATOM 3887 N N . GLY B 1 91 ? -8.828 22.234 10.344 1 89.88 91 GLY B N 1
ATOM 3888 C CA . GLY B 1 91 ? -8.469 21.531 9.125 1 89.88 91 GLY B CA 1
ATOM 3889 C C . GLY B 1 91 ? -7.906 20.141 9.367 1 89.88 91 GLY B C 1
ATOM 3890 O O . GLY B 1 91 ? -8.289 19.188 8.703 1 89.88 91 GLY B O 1
ATOM 3891 N N . MET B 1 92 ? -7.082 20.047 10.352 1 88.75 92 MET B N 1
ATOM 3892 C CA . MET B 1 92 ? -6.441 18.766 10.664 1 88.75 92 MET B CA 1
ATOM 3893 C C . MET B 1 92 ? -7.445 17.781 11.25 1 88.75 92 MET B C 1
ATOM 3895 O O . MET B 1 92 ? -7.371 16.578 10.984 1 88.75 92 MET B O 1
ATOM 3899 N N . ILE B 1 93 ? -8.336 18.281 12.016 1 90.69 93 ILE B N 1
ATOM 3900 C CA . ILE B 1 93 ? -9.391 17.438 12.562 1 90.69 93 ILE B CA 1
ATOM 3901 C C . ILE B 1 93 ? -10.281 16.922 11.422 1 90.69 93 ILE B C 1
ATOM 3903 O O . ILE B 1 93 ? -10.617 15.742 11.375 1 90.69 93 ILE B O 1
ATOM 3907 N N . ALA B 1 94 ? -10.578 17.797 10.523 1 92 94 ALA B N 1
ATOM 3908 C CA . ALA B 1 94 ? -11.383 17.406 9.375 1 92 94 ALA B CA 1
ATOM 3909 C C . ALA B 1 94 ? -10.672 16.328 8.555 1 92 94 ALA B C 1
ATOM 3911 O O . ALA B 1 94 ? -11.32 15.438 8 1 92 94 ALA B O 1
ATOM 3912 N N . LEU B 1 95 ? -9.359 16.438 8.492 1 90.44 95 LEU B N 1
ATOM 3913 C CA . LEU B 1 95 ? -8.562 15.445 7.789 1 90.44 95 LEU B CA 1
ATOM 3914 C C . LEU B 1 95 ? -8.734 14.07 8.422 1 90.44 95 LEU B C 1
ATOM 3916 O O . LEU B 1 95 ? -8.82 13.062 7.715 1 90.44 95 LEU B O 1
ATOM 3920 N N . GLU B 1 96 ? -8.852 14.047 9.734 1 89.81 96 G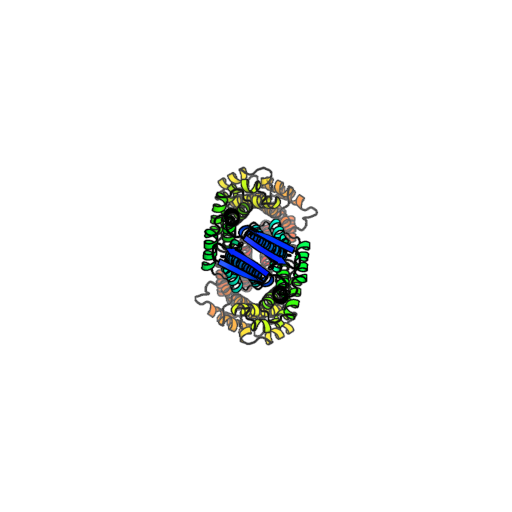LU B N 1
ATOM 3921 C CA . GLU B 1 96 ? -9 12.781 10.445 1 89.81 96 GLU B CA 1
ATOM 3922 C C . GLU B 1 96 ? -10.352 12.133 10.156 1 89.81 96 GLU B C 1
ATOM 3924 O O . GLU B 1 96 ? -10.492 10.914 10.227 1 89.81 96 GLU B O 1
ATOM 3929 N N . TYR B 1 97 ? -11.312 12.93 9.703 1 90.12 97 TYR B N 1
ATOM 3930 C CA . TYR B 1 97 ? -12.633 12.414 9.375 1 90.12 97 TYR B CA 1
ATOM 3931 C C . TYR B 1 97 ? -12.734 12.078 7.891 1 90.12 97 TYR B C 1
ATOM 3933 O O . TYR B 1 97 ? -13.766 11.586 7.43 1 90.12 97 TYR B O 1
ATOM 3941 N N . GLY B 1 98 ? -11.672 12.406 7.16 1 87.75 98 GLY B N 1
ATOM 3942 C CA . GLY B 1 98 ? -11.68 12.164 5.727 1 87.75 98 GLY B CA 1
ATOM 3943 C C . GLY B 1 98 ? -12.469 13.203 4.949 1 87.75 98 GLY B C 1
ATOM 3944 O O . GLY B 1 98 ? -12.844 12.969 3.801 1 87.75 98 GLY B O 1
ATOM 3945 N N . ASP B 1 99 ? -12.781 14.227 5.625 1 91.06 99 ASP B N 1
ATOM 3946 C CA . ASP B 1 99 ? -13.445 15.344 4.961 1 91.06 99 ASP B CA 1
ATOM 3947 C C . ASP B 1 99 ? -12.43 16.281 4.328 1 91.06 99 ASP B C 1
ATOM 3949 O O . ASP B 1 99 ? -12.164 17.375 4.855 1 91.06 99 ASP B O 1
ATOM 3953 N N . TRP B 1 100 ? -12.008 15.883 3.178 1 92.69 100 TRP B N 1
ATOM 3954 C CA . TRP B 1 100 ? -10.914 16.578 2.52 1 92.69 100 TRP B CA 1
ATOM 3955 C C . TRP B 1 100 ? -11.336 17.984 2.096 1 92.69 100 TRP B C 1
ATOM 3957 O O . TRP B 1 100 ? -10.539 18.922 2.143 1 92.69 100 TRP B O 1
ATOM 3967 N N . HIS B 1 101 ? -12.625 18.094 1.738 1 93 101 HIS B N 1
ATOM 3968 C CA . HIS B 1 101 ? -13.117 19.391 1.297 1 93 101 HIS B CA 1
ATOM 3969 C C . HIS B 1 101 ? -13.078 20.406 2.432 1 93 101 HIS B C 1
ATOM 3971 O O . HIS B 1 101 ? -12.531 21.5 2.275 1 93 101 HIS B O 1
ATOM 3977 N N . LYS B 1 102 ? -13.633 19.984 3.508 1 94.38 102 LYS B N 1
ATOM 3978 C CA . LYS B 1 102 ? -13.617 20.859 4.676 1 94.38 102 LYS B CA 1
ATOM 3979 C C . LYS B 1 102 ? -12.195 21.125 5.148 1 94.38 102 LYS B C 1
ATOM 3981 O O . LYS B 1 102 ? -11.852 22.25 5.5 1 94.38 102 LYS B O 1
ATOM 3986 N N . ALA B 1 103 ? -11.367 20.109 5.219 1 94.56 103 ALA B N 1
ATOM 3987 C CA . ALA B 1 103 ? -9.969 20.266 5.625 1 94.56 103 ALA B CA 1
ATOM 3988 C C . ALA B 1 103 ? -9.25 21.281 4.746 1 94.56 103 ALA B C 1
ATOM 3990 O O . ALA B 1 103 ? -8.602 22.203 5.254 1 94.56 103 ALA B O 1
ATOM 3991 N N . GLU B 1 104 ? -9.422 21.156 3.439 1 95 104 GLU B N 1
ATOM 3992 C CA . GLU B 1 104 ? -8.805 22.062 2.48 1 95 104 GLU B CA 1
ATOM 3993 C C . GLU B 1 104 ? -9.266 23.5 2.705 1 95 104 GLU B C 1
ATOM 3995 O O . GLU B 1 104 ? -8.445 24.422 2.781 1 95 104 GLU B O 1
ATOM 4000 N N . LYS B 1 105 ? -10.57 23.656 2.881 1 94.62 105 LYS B N 1
ATOM 4001 C CA . LYS B 1 105 ? -11.164 24.984 3.049 1 94.62 105 LYS B CA 1
ATOM 4002 C C . LYS B 1 105 ? -10.633 25.672 4.309 1 94.62 105 LYS B C 1
ATOM 4004 O O . LYS B 1 105 ? -10.25 26.844 4.273 1 94.62 105 LYS B O 1
ATOM 4009 N N . GLU B 1 106 ? -10.625 24.922 5.348 1 92.56 106 GLU B N 1
ATOM 4010 C CA . GLU B 1 106 ? -10.164 25.484 6.613 1 92.56 106 GLU B CA 1
ATOM 4011 C C . GLU B 1 106 ? -8.672 25.812 6.555 1 92.56 106 GLU B C 1
ATOM 4013 O O . GLU B 1 106 ? -8.242 26.844 7.074 1 92.56 106 GLU B O 1
ATOM 4018 N N . LEU B 1 107 ? -7.906 25.016 5.938 1 91.06 107 LEU B N 1
ATOM 4019 C CA . LEU B 1 107 ? -6.461 25.188 5.879 1 91.06 107 LEU B CA 1
ATOM 4020 C C . LEU B 1 107 ? -6.098 26.406 5.039 1 91.06 107 LEU B C 1
ATOM 4022 O O . LEU B 1 107 ? -5.18 27.156 5.387 1 91.06 107 LEU B O 1
ATOM 4026 N N . VAL B 1 108 ? -6.824 26.625 4.012 1 90.75 108 VAL B N 1
ATOM 4027 C CA . VAL B 1 108 ? -6.492 27.703 3.086 1 90.75 108 VAL B CA 1
ATOM 4028 C C . VAL B 1 108 ? -6.953 29.031 3.662 1 90.75 108 VAL B C 1
ATOM 4030 O O . VAL B 1 108 ? -6.363 30.078 3.371 1 90.75 108 VAL B O 1
ATOM 4033 N N . LYS B 1 109 ? -7.988 29.047 4.539 1 87.12 109 LYS B N 1
ATOM 4034 C CA . LYS B 1 109 ? -8.578 30.266 5.094 1 87.12 109 LYS B CA 1
ATOM 4035 C C . LYS B 1 109 ? -7.527 31.109 5.797 1 87.12 109 LYS B C 1
ATOM 4037 O O . LYS B 1 109 ? -7.566 32.344 5.719 1 87.12 109 LYS B O 1
ATOM 4042 N N . SER B 1 110 ? -6.605 30.484 6.457 1 80.94 110 SER B N 1
ATOM 4043 C CA . SER B 1 110 ? -5.668 31.266 7.254 1 80.94 110 SER B CA 1
ATOM 4044 C C . SER B 1 110 ? -4.234 31.078 6.762 1 80.94 110 SER B C 1
ATOM 4046 O O . SER B 1 110 ? -3.285 31.453 7.449 1 80.94 110 SER B O 1
ATOM 4048 N N . ALA B 1 111 ? -4.062 30.562 5.59 1 83.75 111 ALA B N 1
ATOM 4049 C CA . ALA B 1 111 ? -2.73 30.234 5.094 1 83.75 111 ALA B CA 1
ATOM 4050 C C . ALA B 1 111 ? -1.898 31.484 4.871 1 83.75 111 ALA B C 1
ATOM 4052 O O . ALA B 1 111 ? -0.726 31.547 5.25 1 83.75 111 ALA B O 1
ATOM 4053 N N . LYS B 1 112 ? -2.531 32.562 4.312 1 79.44 112 LYS B N 1
ATOM 4054 C CA . LYS B 1 112 ? -1.813 33.781 3.93 1 79.44 112 LYS B CA 1
ATOM 4055 C C . LYS B 1 112 ? -1.38 34.562 5.16 1 79.44 112 LYS B C 1
ATOM 4057 O O . LYS B 1 112 ? -0.337 35.219 5.145 1 79.44 112 LYS B O 1
ATOM 4062 N N . ASN B 1 113 ? -2.049 34.375 6.25 1 78.44 113 ASN B N 1
ATOM 4063 C CA . ASN B 1 113 ? -1.793 35.25 7.41 1 78.44 113 ASN B CA 1
ATOM 4064 C C . ASN B 1 113 ? -1.15 34.438 8.547 1 78.44 113 ASN B C 1
ATOM 4066 O O . ASN B 1 113 ? -1.059 34.938 9.672 1 78.44 113 ASN B O 1
ATOM 4070 N N . SER B 1 114 ? -0.745 33.219 8.266 1 81.88 114 SER B N 1
ATOM 4071 C CA . SER B 1 114 ? -0.183 32.375 9.32 1 81.88 114 SER B CA 1
ATOM 4072 C C . SER B 1 114 ? 1.336 32.312 9.211 1 81.88 114 SER B C 1
ATOM 4074 O O . SER B 1 114 ? 1.891 32.375 8.109 1 81.88 114 SER B O 1
ATOM 4076 N N . GLU B 1 115 ? 1.999 32.312 10.32 1 79.06 115 GLU B N 1
ATOM 4077 C CA . GLU B 1 115 ? 3.434 32.062 10.344 1 79.06 115 GLU B CA 1
ATOM 4078 C C . GLU B 1 115 ? 3.736 30.625 9.875 1 79.06 115 GLU B C 1
ATOM 4080 O O . GLU B 1 115 ? 4.84 30.344 9.406 1 79.06 115 GLU B O 1
ATOM 4085 N N . ALA B 1 116 ? 2.732 29.766 9.977 1 85.19 116 ALA B N 1
ATOM 4086 C CA . ALA B 1 116 ? 2.857 28.391 9.5 1 85.19 116 ALA B CA 1
ATOM 4087 C C . ALA B 1 116 ? 2.207 28.219 8.133 1 85.19 116 ALA B C 1
ATOM 4089 O O . ALA B 1 116 ? 1.638 27.172 7.84 1 85.19 116 ALA B O 1
ATOM 4090 N N . GLY B 1 117 ? 2.312 29.297 7.355 1 88.56 117 GLY B N 1
ATOM 4091 C CA . GLY B 1 117 ? 1.649 29.328 6.059 1 88.56 117 GLY B CA 1
ATOM 4092 C C . GLY B 1 117 ? 2.082 28.203 5.148 1 88.56 117 GLY B C 1
ATOM 4093 O O . GLY B 1 117 ? 1.26 27.625 4.434 1 88.56 117 GLY B O 1
ATOM 4094 N N . LEU B 1 118 ? 3.326 27.844 5.164 1 91.94 118 LEU B N 1
ATOM 4095 C CA . LEU B 1 118 ? 3.859 26.781 4.332 1 91.94 118 LEU B CA 1
ATOM 4096 C C . LEU B 1 118 ? 3.119 25.469 4.59 1 91.94 118 LEU B C 1
ATOM 4098 O O . LEU B 1 118 ? 2.686 24.797 3.648 1 91.94 118 LEU B O 1
ATOM 4102 N N . VAL B 1 119 ? 2.941 25.141 5.875 1 91.75 119 VAL B N 1
ATOM 4103 C CA . VAL B 1 119 ? 2.289 23.906 6.273 1 91.75 119 VAL B CA 1
ATOM 4104 C C . VAL B 1 119 ? 0.831 23.922 5.816 1 91.75 119 VAL B C 1
ATOM 4106 O O . VAL B 1 119 ? 0.306 22.906 5.363 1 91.75 119 VAL B O 1
ATOM 4109 N N . HIS B 1 120 ? 0.222 25.078 5.895 1 91.19 120 HIS B N 1
ATOM 4110 C CA . HIS B 1 120 ? -1.153 25.234 5.438 1 91.19 120 HIS B CA 1
ATOM 4111 C C . HIS B 1 120 ? -1.275 24.922 3.949 1 91.19 120 HIS B C 1
ATOM 4113 O O . HIS B 1 120 ? -2.117 24.109 3.551 1 91.19 120 HIS B O 1
ATOM 4119 N N . TYR B 1 121 ? -0.39 25.469 3.174 1 93.94 121 TYR B N 1
ATOM 4120 C CA . TYR B 1 121 ? -0.446 25.281 1.729 1 93.94 121 TYR B CA 1
ATOM 4121 C C . TYR B 1 121 ? -0.13 23.828 1.36 1 93.94 121 TYR B C 1
ATOM 4123 O O . TYR B 1 121 ? -0.81 23.234 0.522 1 93.94 121 TYR B O 1
ATOM 4131 N N . LEU B 1 122 ? 0.879 23.266 1.966 1 95 122 LEU B N 1
ATOM 4132 C CA . LEU B 1 122 ? 1.278 21.891 1.653 1 95 122 LEU B CA 1
ATOM 4133 C C . LEU B 1 122 ? 0.19 20.906 2.059 1 95 122 LEU B C 1
ATOM 4135 O O . LEU B 1 122 ? -0.101 19.953 1.321 1 95 122 LEU B O 1
ATOM 4139 N N . SER B 1 123 ? -0.396 21.109 3.219 1 93.62 123 SER B N 1
ATOM 4140 C CA . SER B 1 123 ? -1.482 20.25 3.67 1 93.62 123 SER B CA 1
ATOM 4141 C C . SER B 1 123 ? -2.709 20.391 2.775 1 93.62 123 SER B C 1
ATOM 4143 O O . SER B 1 123 ? -3.377 19.406 2.465 1 93.62 123 SER B O 1
ATOM 4145 N N . ALA B 1 124 ? -2.965 21.609 2.402 1 94.88 124 ALA B N 1
ATOM 4146 C CA . ALA B 1 124 ? -4.062 21.844 1.468 1 94.88 124 ALA B CA 1
ATOM 4147 C C . ALA B 1 124 ? -3.82 21.125 0.147 1 94.88 124 ALA B C 1
ATOM 4149 O O . ALA B 1 124 ? -4.746 20.562 -0.438 1 94.88 124 ALA B O 1
ATOM 4150 N N . ALA B 1 125 ? -2.59 21.156 -0.312 1 95.88 125 ALA B N 1
ATOM 4151 C CA . ALA B 1 125 ? -2.23 20.438 -1.536 1 95.88 125 ALA B CA 1
ATOM 4152 C C . ALA B 1 125 ? -2.482 18.938 -1.396 1 95.88 125 ALA B C 1
ATOM 4154 O O . ALA B 1 125 ? -3.01 18.312 -2.312 1 95.88 125 ALA B O 1
ATOM 4155 N N . LYS B 1 126 ? -2.111 18.406 -0.262 1 95.62 126 LYS B N 1
ATOM 4156 C CA . LYS B 1 126 ? -2.354 16.984 -0.006 1 95.62 126 LYS B CA 1
ATOM 4157 C C . LYS B 1 126 ? -3.846 16.672 -0.025 1 95.62 126 LYS B C 1
ATOM 4159 O O . LYS B 1 126 ? -4.262 15.648 -0.578 1 95.62 126 LYS B O 1
ATOM 4164 N N . MET B 1 127 ? -4.617 17.547 0.544 1 95.25 127 MET B N 1
ATOM 4165 C CA . MET B 1 127 ? -6.062 17.328 0.565 1 95.25 127 MET B CA 1
ATOM 4166 C C . MET B 1 127 ? -6.641 17.406 -0.843 1 95.25 127 MET B C 1
ATOM 4168 O O . MET B 1 127 ? -7.508 16.609 -1.205 1 95.25 127 MET B O 1
ATOM 4172 N N . ALA B 1 128 ? -6.145 18.375 -1.572 1 95.75 128 ALA B N 1
ATOM 4173 C CA . ALA B 1 128 ? -6.574 18.484 -2.965 1 95.75 128 ALA B CA 1
ATOM 4174 C C . ALA B 1 128 ? -6.199 17.234 -3.752 1 95.75 128 ALA B C 1
ATOM 4176 O O . ALA B 1 128 ? -6.992 16.734 -4.555 1 95.75 128 ALA B O 1
ATOM 4177 N N . HIS B 1 129 ? -5.012 16.703 -3.486 1 95.25 129 HIS B N 1
ATOM 4178 C CA . HIS B 1 129 ? -4.547 15.484 -4.152 1 95.25 129 HIS B CA 1
ATOM 4179 C C . HIS B 1 129 ? -5.445 14.297 -3.826 1 95.25 129 HIS B C 1
ATOM 4181 O O . HIS B 1 129 ? -5.82 13.531 -4.719 1 95.25 129 HIS B O 1
ATOM 4187 N N . ASN B 1 130 ? -5.848 14.18 -2.604 1 92.5 130 ASN B N 1
ATOM 4188 C CA . ASN B 1 130 ? -6.715 13.094 -2.174 1 92.5 130 ASN B CA 1
ATOM 4189 C C . ASN B 1 130 ? -8.086 13.164 -2.844 1 92.5 130 ASN B C 1
ATOM 4191 O O . ASN B 1 130 ? -8.766 12.148 -2.979 1 92.5 130 ASN B O 1
ATOM 4195 N N . GLN B 1 131 ? -8.438 14.32 -3.248 1 93.06 131 GLN B N 1
ATOM 4196 C CA . GLN B 1 131 ? -9.703 14.539 -3.93 1 93.06 131 GLN B CA 1
ATOM 4197 C C . GLN B 1 131 ? -9.547 14.445 -5.441 1 93.06 131 GLN B C 1
ATOM 4199 O O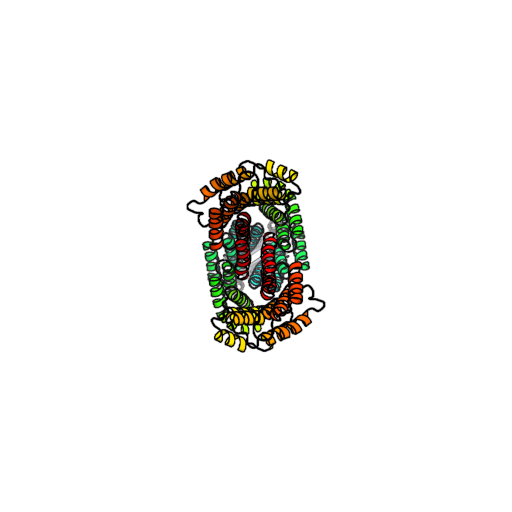 . GLN B 1 131 ? -10.461 14.781 -6.195 1 93.06 131 GLN B O 1
ATOM 4204 N N . GLN B 1 132 ? -8.328 14.156 -5.906 1 93.31 132 GLN B N 1
ATOM 4205 C CA . GLN B 1 132 ? -7.977 14.055 -7.32 1 93.31 132 GLN B CA 1
ATOM 4206 C C . GLN B 1 132 ? -8.141 15.406 -8.016 1 93.31 132 GLN B C 1
ATOM 4208 O O . GLN B 1 132 ? -8.453 15.453 -9.211 1 93.31 132 GLN B O 1
ATOM 4213 N N . ALA B 1 133 ? -8.078 16.406 -7.254 1 95.25 133 ALA B N 1
ATOM 4214 C CA . ALA B 1 133 ? -8.109 17.766 -7.805 1 95.25 133 ALA B CA 1
ATOM 4215 C C . ALA B 1 133 ? -6.703 18.266 -8.086 1 95.25 133 ALA B C 1
ATOM 4217 O O . ALA B 1 133 ? -6.195 19.141 -7.379 1 95.25 133 ALA B O 1
ATOM 4218 N N . HIS B 1 134 ? -6.172 17.891 -9.156 1 95.06 134 HIS B N 1
ATOM 4219 C CA . HIS B 1 134 ? -4.758 18.094 -9.445 1 95.06 134 HIS B CA 1
ATOM 4220 C C . HIS B 1 134 ? -4.473 19.562 -9.742 1 95.06 134 HIS B C 1
ATOM 4222 O O . HIS B 1 134 ? -3.393 20.062 -9.414 1 95.06 134 HIS B O 1
ATOM 4228 N N . GLN B 1 135 ? -5.457 20.25 -10.266 1 96.5 135 GLN B N 1
ATOM 4229 C CA . GLN B 1 135 ? -5.258 21.656 -10.562 1 96.5 135 GLN B CA 1
ATOM 4230 C C . GLN B 1 135 ? -5.066 22.469 -9.289 1 96.5 135 GLN B C 1
ATOM 4232 O O . GLN B 1 135 ? -4.133 23.266 -9.188 1 96.5 135 GLN B O 1
ATOM 4237 N N . ARG B 1 136 ? -5.945 22.219 -8.359 1 96.56 136 ARG B N 1
ATOM 4238 C CA . ARG B 1 136 ? -5.828 22.922 -7.09 1 96.56 136 ARG B CA 1
ATOM 4239 C C . ARG B 1 136 ? -4.566 22.516 -6.344 1 96.56 136 ARG B C 1
ATOM 4241 O O . ARG B 1 136 ? -3.904 23.344 -5.719 1 96.56 136 ARG B O 1
ATOM 4248 N N . ARG B 1 137 ? -4.273 21.281 -6.395 1 96 137 ARG B N 1
ATOM 4249 C CA . ARG B 1 137 ? -3.023 20.812 -5.812 1 96 137 ARG B CA 1
ATOM 4250 C C . ARG B 1 137 ? -1.834 21.609 -6.328 1 96 137 ARG B C 1
ATOM 4252 O O . ARG B 1 137 ? -1.047 22.141 -5.543 1 96 137 ARG B O 1
ATOM 4259 N N . ASN B 1 138 ? -1.78 21.75 -7.668 1 96.38 138 ASN B N 1
ATOM 4260 C CA . ASN B 1 138 ? -0.671 22.453 -8.305 1 96.38 138 ASN B CA 1
ATOM 4261 C C . ASN B 1 138 ? -0.677 23.938 -7.949 1 96.38 138 ASN B C 1
ATOM 4263 O O . ASN B 1 138 ? 0.383 24.547 -7.785 1 96.38 138 ASN B O 1
ATOM 4267 N N . GLN B 1 139 ? -1.819 24.438 -7.832 1 96.81 139 GLN B N 1
ATOM 4268 C CA . GLN B 1 139 ? -1.939 25.844 -7.461 1 96.81 139 GLN B CA 1
ATOM 4269 C C . GLN B 1 139 ? -1.39 26.094 -6.059 1 96.81 139 GLN B C 1
ATOM 4271 O O . GLN B 1 139 ? -0.641 27.047 -5.84 1 96.81 139 GLN B O 1
ATOM 4276 N N . TYR B 1 140 ? -1.796 25.219 -5.137 1 96.75 140 TYR B N 1
ATOM 4277 C CA . TYR B 1 140 ? -1.309 25.359 -3.77 1 96.75 140 TYR B CA 1
ATOM 4278 C C . TYR B 1 140 ? 0.208 25.234 -3.713 1 96.75 140 TYR B C 1
ATOM 4280 O O . TYR B 1 140 ? 0.879 25.984 -3 1 96.75 140 TYR B O 1
ATOM 4288 N N . LEU B 1 141 ? 0.771 24.359 -4.43 1 96.56 141 LEU B N 1
ATOM 4289 C CA . LEU B 1 141 ? 2.215 24.156 -4.469 1 96.56 141 LEU B CA 1
ATOM 4290 C C . LEU B 1 141 ? 2.918 25.359 -5.078 1 96.56 141 LEU B C 1
ATOM 4292 O O . LEU B 1 141 ? 3.969 25.781 -4.594 1 96.56 141 LEU B O 1
ATOM 4296 N N . ALA B 1 142 ? 2.279 25.922 -6.09 1 96.44 142 ALA B N 1
ATOM 4297 C CA . ALA B 1 142 ? 2.836 27.109 -6.723 1 96.44 142 ALA B CA 1
ATOM 4298 C C . ALA B 1 142 ? 2.832 28.297 -5.758 1 96.44 142 ALA B C 1
ATOM 4300 O O . ALA B 1 142 ? 3.809 29.047 -5.68 1 96.44 142 ALA B O 1
ATOM 4301 N N . GLN B 1 143 ? 1.765 28.422 -5.09 1 95.31 143 GLN B N 1
ATOM 4302 C CA . GLN B 1 143 ? 1.667 29.484 -4.102 1 95.31 143 GLN B CA 1
ATOM 4303 C C . GLN B 1 143 ? 2.707 29.312 -2.998 1 95.31 143 GLN B C 1
ATOM 4305 O O . GLN B 1 143 ? 3.332 30.281 -2.564 1 95.31 143 GLN B O 1
ATOM 4310 N N . ALA B 1 144 ? 2.826 28.078 -2.551 1 95.31 144 ALA B N 1
ATOM 4311 C CA . ALA B 1 144 ? 3.842 27.797 -1.54 1 95.31 144 ALA B CA 1
ATOM 4312 C C . ALA B 1 144 ? 5.234 28.172 -2.039 1 95.31 144 ALA B C 1
ATOM 4314 O O . ALA B 1 144 ? 6.023 28.766 -1.3 1 95.31 144 ALA B O 1
ATOM 4315 N N . ARG B 1 145 ? 5.555 27.922 -3.291 1 95.56 145 ARG B N 1
ATOM 4316 C CA . ARG B 1 145 ? 6.855 28.219 -3.877 1 95.56 145 ARG B CA 1
ATOM 4317 C C . ARG B 1 145 ? 7.082 29.734 -3.957 1 95.56 145 ARG B C 1
ATOM 4319 O O . ARG B 1 145 ? 8.195 30.219 -3.73 1 95.56 145 ARG B O 1
ATOM 4326 N N . GLU B 1 146 ? 6.066 30.422 -4.277 1 95 146 GLU B N 1
ATOM 4327 C CA . GLU B 1 146 ? 6.145 31.875 -4.414 1 95 146 GLU B CA 1
ATOM 4328 C C . GLU B 1 146 ? 6.332 32.562 -3.059 1 95 146 GLU B C 1
ATOM 4330 O O . GLU B 1 146 ? 7.164 33.438 -2.918 1 95 146 GLU B O 1
ATOM 4335 N N . LEU B 1 147 ? 5.652 32.094 -2.115 1 93 147 LEU B N 1
ATOM 4336 C CA . LEU B 1 147 ? 5.617 32.75 -0.816 1 93 147 LEU B CA 1
ATOM 4337 C C . LEU B 1 147 ? 6.781 32.281 0.057 1 93 147 LEU B C 1
ATOM 4339 O O . LEU B 1 147 ? 7.266 33.031 0.901 1 93 147 LEU B O 1
ATOM 4343 N N . TYR B 1 148 ? 7.172 31.047 -0.144 1 93.38 148 TYR B N 1
ATOM 4344 C CA . TYR B 1 148 ? 8.242 30.5 0.691 1 93.38 148 TYR B CA 1
ATOM 4345 C C . TYR B 1 148 ? 9.359 29.906 -0.163 1 93.38 148 TYR B C 1
ATOM 4347 O O . TYR B 1 148 ? 9.664 28.719 -0.056 1 93.38 148 TYR B O 1
ATOM 4355 N N . PRO B 1 149 ? 9.992 30.719 -0.918 1 93.81 149 PRO B N 1
ATOM 4356 C CA . PRO B 1 149 ? 11.016 30.219 -1.838 1 93.81 149 PRO B CA 1
ATOM 4357 C C . PRO B 1 149 ? 12.188 29.562 -1.113 1 93.81 149 PRO B C 1
ATOM 4359 O O . PRO B 1 149 ? 12.859 28.688 -1.676 1 93.81 149 PRO B O 1
ATOM 4362 N N . ALA B 1 150 ? 12.43 29.922 0.147 1 92.75 150 ALA B N 1
ATOM 4363 C CA . ALA B 1 150 ? 13.539 29.359 0.907 1 92.75 150 ALA B CA 1
ATOM 4364 C C . ALA B 1 150 ? 13.281 27.906 1.26 1 92.75 150 ALA B C 1
ATOM 4366 O O . ALA B 1 150 ? 14.219 27.156 1.548 1 92.75 150 ALA B O 1
ATOM 4367 N N . GLU B 1 151 ? 12.062 27.5 1.242 1 94.69 151 GLU B N 1
ATOM 4368 C CA . GLU B 1 151 ? 11.688 26.141 1.618 1 94.69 151 GLU B CA 1
ATOM 4369 C C . GLU B 1 151 ? 11.445 25.281 0.385 1 94.69 151 GLU B C 1
ATOM 4371 O O . GLU B 1 151 ? 10.523 24.453 0.366 1 94.69 151 GLU B O 1
ATOM 4376 N N . TYR B 1 152 ? 12.242 25.438 -0.635 1 94.31 152 TYR B N 1
ATOM 4377 C CA . TYR B 1 152 ? 12.047 24.75 -1.901 1 94.31 152 TYR B CA 1
ATOM 4378 C C . TYR B 1 152 ? 12.266 23.25 -1.735 1 94.31 152 TYR B C 1
ATOM 4380 O O . TYR B 1 152 ? 11.617 22.438 -2.416 1 94.31 152 TYR B O 1
ATOM 4388 N N . VAL B 1 153 ? 13.062 22.844 -0.789 1 95.12 153 VAL B N 1
ATOM 4389 C CA . VAL B 1 153 ? 13.344 21.438 -0.563 1 95.12 153 VAL B CA 1
ATOM 4390 C C . VAL B 1 153 ? 12.102 20.75 -0.003 1 95.12 153 VAL B C 1
ATOM 4392 O O . VAL B 1 153 ? 11.68 19.703 -0.515 1 95.12 153 VAL B O 1
ATOM 4395 N N . THR B 1 154 ? 11.5 21.344 1.023 1 95.44 154 THR B N 1
ATOM 4396 C CA . THR B 1 154 ? 10.297 20.797 1.641 1 95.44 154 THR B CA 1
ATOM 4397 C C . THR B 1 154 ? 9.172 20.688 0.62 1 95.44 154 THR B C 1
ATOM 4399 O O . THR B 1 154 ? 8.508 19.656 0.526 1 95.44 154 THR B O 1
ATOM 4402 N N . ILE B 1 155 ? 9.016 21.75 -0.123 1 96.62 155 ILE B N 1
ATOM 4403 C CA . ILE B 1 155 ? 7.957 21.781 -1.13 1 96.62 155 ILE B CA 1
ATOM 4404 C C . ILE B 1 155 ? 8.203 20.703 -2.18 1 96.62 155 ILE B C 1
ATOM 4406 O O . ILE B 1 155 ? 7.285 19.969 -2.545 1 96.62 155 ILE B O 1
ATOM 4410 N N . GLY B 1 156 ? 9.438 20.609 -2.641 1 96.12 156 GLY B N 1
ATOM 4411 C CA . GLY B 1 156 ? 9.789 19.625 -3.645 1 96.12 156 GLY B CA 1
ATOM 4412 C C . GLY B 1 156 ? 9.609 18.188 -3.166 1 96.12 156 GLY B C 1
ATOM 4413 O O . GLY B 1 156 ? 9.156 17.328 -3.922 1 96.12 156 GLY B O 1
ATOM 4414 N N . LEU B 1 157 ? 9.961 17.906 -1.918 1 95.88 157 LEU B N 1
ATOM 4415 C CA . LEU B 1 157 ? 9.789 16.578 -1.342 1 95.88 157 LEU B CA 1
ATOM 4416 C C . LEU B 1 157 ? 8.32 16.188 -1.302 1 95.88 157 LEU B C 1
ATOM 4418 O O . LEU B 1 157 ? 7.957 15.078 -1.685 1 95.88 157 LEU B O 1
ATOM 4422 N N . VAL B 1 158 ? 7.469 17.078 -0.868 1 96.25 158 VAL B N 1
ATOM 4423 C CA . VAL B 1 158 ? 6.035 16.828 -0.791 1 96.25 158 VAL B CA 1
ATOM 4424 C C . VAL B 1 158 ? 5.473 16.594 -2.193 1 96.25 158 VAL B C 1
ATOM 4426 O O . VAL B 1 158 ? 4.715 15.648 -2.422 1 96.25 158 VAL B O 1
ATOM 4429 N N . GLU B 1 159 ? 5.895 17.453 -3.076 1 96.38 159 GLU B N 1
ATOM 4430 C CA . GLU B 1 159 ? 5.434 17.328 -4.457 1 96.38 159 GLU B CA 1
ATOM 4431 C C . GLU B 1 159 ? 5.828 15.969 -5.043 1 96.38 159 GLU B C 1
ATOM 4433 O O . GLU B 1 159 ? 5.004 15.289 -5.652 1 96.38 159 GLU B O 1
ATOM 4438 N N . ALA B 1 160 ? 7.047 15.547 -4.863 1 96.75 160 ALA B N 1
ATOM 4439 C CA . ALA B 1 160 ? 7.531 14.266 -5.375 1 96.75 160 ALA B CA 1
ATOM 4440 C C . ALA B 1 160 ? 6.738 13.102 -4.785 1 96.75 160 ALA B C 1
ATOM 4442 O O . ALA B 1 160 ? 6.402 12.148 -5.492 1 96.75 160 ALA B O 1
ATOM 4443 N N . ARG B 1 161 ? 6.418 13.148 -3.57 1 96 161 ARG B N 1
ATOM 4444 C CA . ARG B 1 161 ? 5.688 12.078 -2.898 1 96 161 ARG B CA 1
ATOM 4445 C C . ARG B 1 161 ? 4.254 11.992 -3.418 1 96 161 ARG B C 1
ATOM 4447 O O . ARG B 1 161 ? 3.705 10.891 -3.549 1 96 161 ARG B O 1
ATOM 4454 N N . LEU B 1 162 ? 3.686 13.148 -3.654 1 95.5 162 LEU B N 1
ATOM 4455 C CA . LEU B 1 162 ? 2.33 13.172 -4.195 1 95.5 162 LEU B CA 1
ATOM 4456 C C . LEU B 1 162 ? 2.293 12.547 -5.586 1 95.5 162 LEU B C 1
ATOM 4458 O O . LEU B 1 162 ? 1.293 11.938 -5.973 1 95.5 162 LEU B O 1
ATOM 4462 N N . LEU B 1 163 ? 3.436 12.578 -6.262 1 95.12 163 LEU B N 1
ATOM 4463 C CA . LEU B 1 163 ? 3.486 12.102 -7.641 1 95.12 163 LEU B CA 1
ATOM 4464 C C . LEU B 1 163 ? 3.996 10.664 -7.699 1 95.12 163 LEU B C 1
ATOM 4466 O O . LEU B 1 163 ? 3.857 9.992 -8.727 1 95.12 163 LEU B O 1
ATOM 4470 N N . LYS B 1 164 ? 4.5 10.125 -6.621 1 93.69 164 LYS B N 1
ATOM 4471 C CA . LYS B 1 164 ? 5.238 8.867 -6.562 1 93.69 164 LYS B CA 1
ATOM 4472 C C . LYS B 1 164 ? 4.398 7.711 -7.094 1 93.69 164 LYS B C 1
ATOM 4474 O O . LYS B 1 164 ? 4.887 6.887 -7.867 1 93.69 164 LYS B O 1
ATOM 4479 N N . GLU B 1 165 ? 3.133 7.684 -6.777 1 87.31 165 GLU B N 1
ATOM 4480 C CA . GLU B 1 165 ? 2.287 6.551 -7.133 1 87.31 165 GLU B CA 1
ATOM 4481 C C . GLU B 1 165 ? 1.821 6.641 -8.586 1 87.31 165 GLU B C 1
ATOM 4483 O O . GLU B 1 165 ? 1.844 5.648 -9.312 1 87.31 165 GLU B O 1
ATOM 4488 N N . ASP B 1 166 ? 1.501 7.758 -9.07 1 89.06 166 ASP B N 1
ATOM 4489 C CA . ASP B 1 166 ? 0.868 7.906 -10.375 1 89.06 166 ASP B CA 1
ATOM 4490 C C . ASP B 1 166 ? 1.883 8.336 -11.438 1 89.06 166 ASP B C 1
ATOM 4492 O O . ASP B 1 166 ? 1.737 8.008 -12.617 1 89.06 166 ASP B O 1
ATOM 4496 N N . GLU B 1 167 ? 2.846 9.07 -11.008 1 93.94 167 GLU B N 1
ATOM 4497 C CA . GLU B 1 167 ? 3.83 9.641 -11.914 1 93.94 167 GLU B CA 1
ATOM 4498 C C . GLU B 1 167 ? 5.242 9.531 -11.344 1 93.94 167 GLU B C 1
ATOM 4500 O O . GLU B 1 167 ? 5.887 10.539 -11.07 1 93.94 167 GLU B O 1
ATOM 4505 N N . LEU B 1 168 ? 5.734 8.336 -11.359 1 95.12 168 LEU B N 1
ATOM 4506 C CA . LEU B 1 168 ? 7.016 8.062 -10.719 1 95.12 168 LEU B CA 1
ATOM 4507 C C . LEU B 1 168 ? 8.148 8.766 -11.453 1 95.12 168 LEU B C 1
ATOM 4509 O O . LEU B 1 168 ? 9.094 9.25 -10.82 1 95.12 168 LEU B O 1
ATOM 4513 N N . GLU B 1 169 ? 8.148 8.844 -12.75 1 96.69 169 GLU B N 1
ATOM 4514 C CA . GLU B 1 169 ? 9.203 9.5 -13.516 1 96.69 169 GLU B CA 1
ATOM 4515 C C . GLU B 1 169 ? 9.289 10.992 -13.18 1 96.69 169 GLU B C 1
ATOM 4517 O O . GLU B 1 169 ? 10.383 11.531 -13.023 1 96.69 169 GLU B O 1
ATOM 4522 N N . ALA B 1 170 ? 8.125 11.57 -13.07 1 95.88 170 ALA B N 1
ATOM 4523 C CA . ALA B 1 170 ? 8.086 12.977 -12.68 1 95.88 170 ALA B CA 1
ATOM 4524 C C . ALA B 1 170 ? 8.656 13.18 -11.281 1 95.88 170 ALA B C 1
ATOM 4526 O O . ALA B 1 170 ? 9.367 14.156 -11.023 1 95.88 170 ALA B O 1
ATOM 4527 N N . ALA B 1 171 ? 8.289 12.297 -10.414 1 97.25 171 ALA B N 1
ATOM 4528 C CA . ALA B 1 171 ? 8.812 12.359 -9.055 1 97.25 171 ALA B CA 1
ATOM 4529 C C . ALA B 1 171 ? 10.336 12.289 -9.055 1 97.25 171 ALA B C 1
ATOM 4531 O O . ALA B 1 171 ? 11 13.047 -8.344 1 97.25 171 ALA B O 1
ATOM 4532 N N . VAL B 1 172 ? 10.914 11.422 -9.867 1 97.31 172 VAL B N 1
ATOM 4533 C CA . VAL B 1 172 ? 12.359 11.242 -9.953 1 97.31 172 VAL B CA 1
ATOM 4534 C C . VAL B 1 172 ? 13.008 12.523 -10.477 1 97.31 172 VAL B C 1
ATOM 4536 O O . VAL B 1 172 ? 14.055 12.945 -9.977 1 97.31 172 VAL B O 1
ATOM 4539 N N . ALA B 1 173 ? 12.43 13.148 -11.453 1 97.06 173 ALA B N 1
ATOM 4540 C CA . ALA B 1 173 ? 12.961 14.391 -12 1 97.06 173 ALA B CA 1
ATOM 4541 C C . ALA B 1 173 ? 13.039 15.477 -10.93 1 97.06 173 ALA B C 1
ATOM 4543 O O . ALA B 1 173 ? 14.039 16.188 -10.82 1 97.06 173 ALA B O 1
ATOM 4544 N N . ILE B 1 174 ? 12.008 15.562 -10.141 1 97 174 ILE B N 1
ATOM 4545 C CA . ILE B 1 174 ? 11.969 16.547 -9.062 1 97 174 ILE B CA 1
ATOM 4546 C C . ILE B 1 174 ? 13.062 16.234 -8.047 1 97 174 ILE B C 1
ATOM 4548 O O . ILE B 1 174 ? 13.812 17.141 -7.641 1 97 174 ILE B O 1
ATOM 4552 N N . LEU B 1 175 ? 13.164 15.039 -7.695 1 97.5 175 LEU B N 1
ATOM 4553 C CA . LEU B 1 175 ? 14.148 14.633 -6.703 1 97.5 175 LEU B CA 1
ATOM 4554 C C . LEU B 1 175 ? 15.57 14.844 -7.219 1 97.5 175 LEU B C 1
ATOM 4556 O O . LEU B 1 175 ? 16.469 15.211 -6.453 1 97.5 175 LEU B O 1
ATOM 4560 N N . GLN B 1 176 ? 15.766 14.609 -8.477 1 96.94 176 GLN B N 1
ATOM 4561 C CA . GLN B 1 176 ? 17.078 14.828 -9.07 1 96.94 176 GLN B CA 1
ATOM 4562 C C . GLN B 1 176 ? 17.469 16.297 -9.023 1 96.94 176 GLN B C 1
ATOM 4564 O O . GLN B 1 176 ? 18.609 16.641 -8.688 1 96.94 176 GLN B O 1
ATOM 4569 N N . GLU B 1 177 ? 16.547 17.094 -9.375 1 96.75 177 GLU B N 1
ATOM 4570 C CA . GLU B 1 177 ? 16.797 18.531 -9.297 1 96.75 177 GLU B CA 1
ATOM 4571 C C . GLU B 1 177 ? 17.125 18.953 -7.863 1 96.75 177 GLU B C 1
ATOM 4573 O O . GLU B 1 177 ? 18.047 19.734 -7.637 1 96.75 177 GLU B O 1
ATOM 4578 N N . LEU B 1 178 ? 16.375 18.438 -6.957 1 96.88 178 LEU B N 1
ATOM 4579 C CA . LEU B 1 178 ? 16.625 18.75 -5.551 1 96.88 178 LEU B CA 1
ATOM 4580 C C . LEU B 1 178 ? 18 18.266 -5.117 1 96.88 178 LEU B C 1
ATOM 4582 O O . LEU B 1 178 ? 18.688 18.953 -4.363 1 96.88 178 LEU B O 1
ATOM 4586 N N . HIS B 1 179 ? 18.359 17.141 -5.555 1 95.69 179 HIS B N 1
ATOM 4587 C CA . HIS B 1 179 ? 19.656 16.578 -5.207 1 95.69 179 HIS B CA 1
ATOM 4588 C C . HIS B 1 179 ? 20.797 17.438 -5.75 1 95.69 179 HIS B C 1
ATOM 4590 O O . HIS B 1 179 ? 21.828 17.594 -5.09 1 95.69 179 HIS B O 1
ATOM 4596 N N . GLN B 1 180 ? 20.609 17.922 -6.945 1 95.38 180 GLN B N 1
ATOM 4597 C CA . GLN B 1 180 ? 21.609 18.797 -7.531 1 95.38 180 GLN B CA 1
ATOM 4598 C C . GLN B 1 180 ? 21.844 20.031 -6.668 1 95.38 180 GLN B C 1
ATOM 4600 O O . GLN B 1 180 ? 22.984 20.469 -6.492 1 95.38 180 GLN B O 1
ATOM 4605 N N . GLN B 1 181 ? 20.781 20.5 -6.098 1 94.94 181 GLN B N 1
ATOM 4606 C CA . GLN B 1 181 ? 20.859 21.719 -5.281 1 94.94 181 GLN B CA 1
ATOM 4607 C C . GLN B 1 181 ? 21.344 21.391 -3.871 1 94.94 181 GLN B C 1
ATOM 4609 O O . GLN B 1 181 ? 22.078 22.188 -3.273 1 94.94 181 GLN B O 1
ATOM 4614 N N . GLN B 1 182 ? 20.891 20.219 -3.43 1 93.94 182 GLN B N 1
ATOM 4615 C CA . GLN B 1 182 ? 21.281 19.797 -2.09 1 93.94 182 GLN B CA 1
ATOM 4616 C C . GLN B 1 182 ? 21.797 18.359 -2.1 1 93.94 182 GLN B C 1
ATOM 4618 O O . GLN B 1 182 ? 21.125 17.453 -1.595 1 93.94 182 GLN B O 1
ATOM 4623 N N . PRO B 1 183 ? 23.016 18.172 -2.418 1 91.12 183 PRO B N 1
ATOM 4624 C CA . PRO B 1 183 ? 23.547 16.812 -2.609 1 91.12 183 PRO B CA 1
ATOM 4625 C C . PRO B 1 183 ? 23.766 16.078 -1.291 1 91.12 183 PRO B C 1
ATOM 4627 O O . PRO B 1 183 ? 23.781 14.844 -1.269 1 91.12 183 PRO B O 1
ATOM 4630 N N . LYS B 1 184 ? 23.797 16.797 -0.18 1 89.69 184 LYS B N 1
ATOM 4631 C CA . LYS B 1 184 ? 24.141 16.141 1.081 1 89.69 184 LYS B CA 1
ATOM 4632 C C . LYS B 1 184 ? 22.891 15.844 1.903 1 89.69 184 LYS B C 1
ATOM 4634 O O . LYS B 1 184 ? 22.984 15.266 2.988 1 89.69 184 LYS B O 1
ATOM 4639 N N . ASN B 1 185 ? 21.844 16.234 1.389 1 92.19 185 ASN B N 1
ATOM 4640 C CA . ASN B 1 185 ? 20.609 15.992 2.133 1 92.19 185 ASN B CA 1
ATOM 4641 C C . ASN B 1 185 ? 20.25 14.508 2.125 1 92.19 185 ASN B C 1
ATOM 4643 O O . ASN B 1 185 ? 19.938 13.945 1.071 1 92.19 185 ASN B O 1
ATOM 4647 N N . ALA B 1 186 ? 20.172 13.938 3.277 1 92.06 186 ALA B N 1
ATOM 4648 C CA . ALA B 1 186 ? 20.016 12.492 3.416 1 92.06 186 ALA B CA 1
ATOM 4649 C C . ALA B 1 186 ? 18.625 12.047 2.955 1 92.06 186 ALA B C 1
ATOM 4651 O O . ALA B 1 186 ? 18.484 10.984 2.348 1 92.06 186 ALA B O 1
ATOM 4652 N N . THR B 1 187 ? 17.641 12.805 3.18 1 92.38 187 THR B N 1
ATOM 4653 C CA . THR B 1 187 ? 16.266 12.445 2.838 1 92.38 187 THR B CA 1
ATOM 4654 C C . THR B 1 187 ? 16.062 12.438 1.325 1 92.38 187 THR B C 1
ATOM 4656 O O . THR B 1 187 ? 15.492 11.492 0.775 1 92.38 187 THR B O 1
ATOM 4659 N N . ILE B 1 188 ? 16.562 13.469 0.672 1 94.44 188 ILE B N 1
ATOM 4660 C CA . ILE B 1 188 ? 16.469 13.539 -0.782 1 94.44 188 ILE B CA 1
ATOM 4661 C C . ILE B 1 188 ? 17.203 12.352 -1.404 1 94.44 188 ILE B C 1
ATOM 4663 O O . ILE B 1 188 ? 16.672 11.695 -2.307 1 94.44 188 ILE B O 1
ATOM 4667 N N . LEU B 1 189 ? 18.359 12.109 -0.841 1 93.94 189 LEU B N 1
ATOM 4668 C CA . LEU B 1 189 ? 19.172 11.023 -1.356 1 93.94 189 LEU B CA 1
ATOM 4669 C C . LEU B 1 189 ? 18.469 9.688 -1.22 1 93.94 189 LEU B C 1
ATOM 4671 O O . LEU B 1 189 ? 18.453 8.883 -2.16 1 93.94 189 LEU B O 1
ATOM 4675 N N . ALA B 1 190 ? 17.891 9.438 -0.104 1 93.25 190 ALA B N 1
ATOM 4676 C CA . ALA B 1 190 ? 17.203 8.172 0.149 1 93.25 190 ALA B CA 1
ATOM 4677 C C . ALA B 1 190 ? 15.992 8.016 -0.775 1 93.25 190 ALA B C 1
ATOM 4679 O O . ALA B 1 190 ? 15.836 6.98 -1.423 1 93.25 190 ALA B O 1
ATOM 4680 N N . GLU B 1 191 ? 15.188 9.008 -0.875 1 93.75 191 GLU B N 1
ATOM 4681 C CA . GLU B 1 191 ? 13.984 8.945 -1.705 1 93.75 191 GLU B CA 1
ATOM 4682 C C . GLU B 1 191 ? 14.344 8.781 -3.18 1 93.75 191 GLU B C 1
ATOM 4684 O O . GLU B 1 191 ? 13.672 8.047 -3.908 1 93.75 191 GLU B O 1
ATOM 4689 N N . LEU B 1 192 ? 15.398 9.531 -3.52 1 96.12 192 LEU B N 1
ATOM 4690 C CA . LEU B 1 192 ? 15.852 9.414 -4.902 1 96.12 192 LEU B CA 1
ATOM 4691 C C . LEU B 1 192 ? 16.359 8.008 -5.195 1 96.12 192 LEU B C 1
ATOM 4693 O O . LEU B 1 192 ? 16 7.418 -6.223 1 96.12 192 LEU B O 1
ATOM 4697 N N . ALA B 1 193 ? 17.094 7.449 -4.27 1 96.19 193 ALA B N 1
ATOM 4698 C CA . ALA B 1 193 ? 17.641 6.109 -4.445 1 96.19 193 ALA B CA 1
ATOM 4699 C C . ALA B 1 193 ? 16.531 5.074 -4.602 1 96.19 193 ALA B C 1
ATOM 4701 O O . ALA B 1 193 ? 16.578 4.246 -5.52 1 96.19 193 ALA B O 1
ATOM 4702 N N . PHE B 1 194 ? 15.531 5.145 -3.801 1 94.75 194 PHE B N 1
ATOM 4703 C CA . PHE B 1 194 ? 14.43 4.191 -3.848 1 94.75 194 PHE B CA 1
ATOM 4704 C C . PHE B 1 194 ? 13.609 4.371 -5.121 1 94.75 194 PHE B C 1
ATOM 4706 O O . PHE B 1 194 ? 13.164 3.395 -5.727 1 94.75 194 PHE B O 1
ATOM 4713 N N . ALA B 1 195 ? 13.438 5.602 -5.457 1 96.12 195 ALA B N 1
ATOM 4714 C CA . ALA B 1 195 ? 12.672 5.871 -6.672 1 96.12 195 ALA B CA 1
ATOM 4715 C C . ALA B 1 195 ? 13.391 5.324 -7.902 1 96.12 195 ALA B C 1
ATOM 4717 O O . ALA B 1 195 ? 12.758 4.773 -8.805 1 96.12 195 ALA B O 1
ATOM 4718 N N . LEU B 1 196 ? 14.688 5.527 -7.902 1 97 196 LEU B N 1
ATOM 4719 C CA . LEU B 1 196 ? 15.477 5.012 -9.008 1 97 196 LEU B CA 1
ATOM 4720 C C . LEU B 1 196 ? 15.422 3.486 -9.055 1 97 196 LEU B C 1
ATOM 4722 O O . LEU B 1 196 ? 15.305 2.898 -10.133 1 97 196 LEU B O 1
ATOM 4726 N N . ARG B 1 197 ? 15.5 2.844 -7.895 1 96.31 197 ARG B N 1
ATOM 4727 C CA . ARG B 1 197 ? 15.359 1.394 -7.809 1 96.31 197 ARG B CA 1
ATOM 4728 C C . ARG B 1 197 ? 14.016 0.937 -8.367 1 96.31 197 ARG B C 1
ATOM 4730 O O . ARG B 1 197 ? 13.961 -0.006 -9.156 1 96.31 197 ARG B O 1
ATOM 4737 N N . ASP B 1 198 ? 12.961 1.666 -8.016 1 95.06 198 ASP B N 1
ATOM 4738 C CA . ASP B 1 198 ? 11.602 1.29 -8.414 1 95.06 198 ASP B CA 1
ATOM 4739 C C . ASP B 1 198 ? 11.414 1.439 -9.922 1 95.06 198 ASP B C 1
ATOM 4741 O O . ASP B 1 198 ? 10.641 0.695 -10.531 1 95.06 198 ASP B O 1
ATOM 4745 N N . LEU B 1 199 ? 12.133 2.381 -10.539 1 95 199 LEU B N 1
ATOM 4746 C CA . LEU B 1 199 ? 12.031 2.613 -11.977 1 95 199 LEU B CA 1
ATOM 4747 C C . LEU B 1 199 ? 12.977 1.694 -12.742 1 95 199 LEU B C 1
ATOM 4749 O O . LEU B 1 199 ? 12.883 1.585 -13.969 1 95 199 LEU B O 1
ATOM 4753 N N . GLY B 1 200 ? 13.953 1.075 -12.023 1 95.44 200 GLY B N 1
ATOM 4754 C CA . GLY B 1 200 ? 14.945 0.227 -12.664 1 95.44 200 GLY B CA 1
ATOM 4755 C C . GLY B 1 200 ? 16.078 1.011 -13.312 1 95.44 200 GLY B C 1
ATOM 4756 O O . GLY B 1 200 ? 16.672 0.55 -14.281 1 95.44 200 GLY B O 1
ATOM 4757 N N . TYR B 1 201 ? 16.219 2.273 -12.836 1 95.56 201 TYR B N 1
ATOM 4758 C CA . TYR B 1 201 ? 17.344 3.072 -13.32 1 95.56 201 TYR B CA 1
ATOM 4759 C C . TYR B 1 201 ? 18.625 2.725 -12.578 1 95.56 201 TYR B C 1
ATOM 4761 O O . TYR B 1 201 ? 19.109 3.518 -11.773 1 95.56 201 TYR B O 1
ATOM 4769 N N . TRP B 1 202 ? 19.203 1.69 -12.969 1 96.31 202 TRP B N 1
ATOM 4770 C CA . TRP B 1 202 ? 20.297 1.096 -12.203 1 96.31 202 TRP B CA 1
ATOM 4771 C C . TRP B 1 202 ? 21.578 1.9 -12.367 1 96.31 202 TRP B C 1
ATOM 4773 O O . TRP B 1 202 ? 22.344 2.07 -11.414 1 96.31 202 TRP B O 1
ATOM 4783 N N . GLN B 1 203 ? 21.906 2.379 -13.523 1 94.56 203 GLN B N 1
ATOM 4784 C CA . GLN B 1 203 ? 23.109 3.162 -13.75 1 94.56 203 GLN B CA 1
ATOM 4785 C C . GLN B 1 203 ? 23.125 4.422 -12.898 1 94.56 203 GLN B C 1
ATOM 4787 O O . GLN B 1 203 ? 24.125 4.723 -12.234 1 94.56 203 GLN B O 1
ATOM 4792 N N . SER B 1 204 ? 21.969 5.09 -12.953 1 95.94 204 SER B N 1
ATOM 4793 C CA . SER B 1 204 ? 21.844 6.297 -12.141 1 95.94 204 SER B CA 1
ATOM 4794 C C . SER B 1 204 ? 21.969 5.98 -10.656 1 95.94 204 SER B C 1
ATOM 4796 O O . SER B 1 204 ? 22.594 6.734 -9.906 1 95.94 204 SER B O 1
ATOM 4798 N N . LEU B 1 205 ? 21.359 4.906 -10.25 1 97.12 205 LEU B N 1
ATOM 4799 C CA . LEU B 1 205 ? 21.438 4.496 -8.859 1 97.12 205 LEU B CA 1
ATOM 4800 C C . LEU B 1 205 ? 22.875 4.176 -8.469 1 97.12 205 LEU B C 1
ATOM 4802 O O . LEU B 1 205 ? 23.328 4.551 -7.383 1 97.12 205 LEU B O 1
ATOM 4806 N N . ALA B 1 206 ? 23.625 3.523 -9.328 1 95.38 206 ALA B N 1
ATOM 4807 C CA . ALA B 1 206 ? 25.016 3.176 -9.078 1 95.38 206 ALA B CA 1
ATOM 4808 C C . ALA B 1 206 ? 25.859 4.426 -8.844 1 95.38 206 ALA B C 1
ATOM 4810 O O . ALA B 1 206 ? 26.719 4.445 -7.953 1 95.38 206 ALA B O 1
ATOM 4811 N N . GLU B 1 207 ? 25.609 5.422 -9.602 1 94.88 207 GLU B N 1
ATOM 4812 C CA . GLU B 1 207 ? 26.344 6.68 -9.461 1 94.88 207 GLU B CA 1
ATOM 4813 C C . GLU B 1 207 ? 26.031 7.355 -8.133 1 94.88 207 GLU B C 1
ATOM 4815 O O . GLU B 1 207 ? 26.859 8.078 -7.586 1 94.88 207 GLU B O 1
ATOM 4820 N N . LEU B 1 208 ? 24.844 7.039 -7.684 1 95.19 208 LEU B N 1
ATOM 4821 C CA . LEU B 1 208 ? 24.375 7.68 -6.461 1 95.19 208 LEU B CA 1
ATOM 4822 C C . LEU B 1 208 ? 24.859 6.926 -5.23 1 95.19 208 LEU B C 1
ATOM 4824 O O . LEU B 1 208 ? 24.922 7.488 -4.137 1 95.19 208 LEU B O 1
ATOM 4828 N N . MET B 1 209 ? 25.266 5.703 -5.332 1 94.62 209 MET B N 1
ATOM 4829 C CA . MET B 1 209 ? 25.484 4.777 -4.227 1 94.62 209 MET B CA 1
ATOM 4830 C C . MET B 1 209 ? 26.625 5.266 -3.334 1 94.62 209 MET B C 1
ATOM 4832 O O . MET B 1 209 ? 26.531 5.199 -2.107 1 94.62 209 MET B O 1
ATOM 4836 N N . PRO B 1 210 ? 27.719 5.777 -3.934 1 92.94 210 PRO B N 1
ATOM 4837 C CA . PRO B 1 210 ? 28.766 6.27 -3.049 1 92.94 210 PRO B CA 1
ATOM 4838 C C . PRO B 1 210 ? 28.297 7.383 -2.123 1 92.94 210 PRO B C 1
ATOM 4840 O O . PRO B 1 210 ? 28.703 7.445 -0.96 1 92.94 210 PRO B O 1
ATOM 4843 N N . LYS B 1 211 ? 27.438 8.188 -2.604 1 93.44 211 LYS B N 1
ATOM 4844 C CA . LYS B 1 211 ? 26.859 9.266 -1.796 1 93.44 211 LYS B CA 1
ATOM 4845 C C . LYS B 1 211 ? 25.906 8.711 -0.747 1 93.44 211 LYS B C 1
ATOM 4847 O O . LYS B 1 211 ? 25.844 9.203 0.381 1 93.44 211 LYS B O 1
ATOM 4852 N N . VAL B 1 212 ? 25.141 7.703 -1.108 1 92.88 212 VAL B N 1
ATOM 4853 C CA . VAL B 1 212 ? 24.188 7.051 -0.213 1 92.88 212 VAL B CA 1
ATOM 4854 C C . VAL B 1 212 ? 24.938 6.402 0.949 1 92.88 212 VAL B C 1
ATOM 4856 O O . VAL B 1 212 ? 24.5 6.488 2.1 1 92.88 212 VAL B O 1
ATOM 4859 N N . LYS B 1 213 ? 26.047 5.797 0.69 1 90.31 213 LYS B N 1
ATOM 4860 C CA . LYS B 1 213 ? 26.844 5.102 1.699 1 90.31 213 LYS B CA 1
ATOM 4861 C C . LYS B 1 213 ? 27.328 6.066 2.775 1 90.31 213 LYS B C 1
ATOM 4863 O O . LYS B 1 213 ? 27.359 5.723 3.959 1 90.31 213 LYS B O 1
ATOM 4868 N N . ARG B 1 214 ? 27.656 7.293 2.424 1 88.69 214 ARG B N 1
ATOM 4869 C CA . ARG B 1 214 ? 28.219 8.281 3.334 1 88.69 214 ARG B CA 1
ATOM 4870 C C . ARG B 1 214 ? 27.109 9.031 4.078 1 88.69 214 ARG B C 1
ATOM 4872 O O . ARG B 1 214 ? 27.391 9.734 5.055 1 88.69 214 ARG B O 1
ATOM 4879 N N . SER B 1 215 ? 25.891 8.766 3.576 1 87.38 215 SER B N 1
ATOM 4880 C CA . SER B 1 215 ? 24.781 9.523 4.141 1 87.38 215 SER B CA 1
ATOM 4881 C C . SER B 1 215 ? 24.188 8.82 5.363 1 87.38 215 SER B C 1
ATOM 4883 O O . SER B 1 215 ? 24.266 7.598 5.477 1 87.38 215 SER B O 1
ATOM 4885 N N . ALA B 1 216 ? 23.641 9.57 6.348 1 78.94 216 ALA B N 1
ATOM 4886 C CA . ALA B 1 216 ? 23.047 9.039 7.574 1 78.94 216 ALA B CA 1
ATOM 4887 C C . ALA B 1 216 ? 21.609 8.617 7.344 1 78.94 216 ALA B C 1
ATOM 4889 O O . ALA B 1 216 ? 20.938 8.133 8.266 1 78.94 216 ALA B O 1
ATOM 4890 N N . GLY B 1 217 ? 21.188 8.672 6.172 1 78.12 217 GLY B N 1
ATOM 4891 C CA . GLY B 1 217 ? 19.797 8.406 5.898 1 78.12 217 GLY B CA 1
ATOM 4892 C C . GLY B 1 217 ? 19.469 6.93 5.777 1 78.12 217 GLY B C 1
ATOM 4893 O O . GLY B 1 217 ? 18.297 6.543 5.738 1 78.12 217 GLY B O 1
ATOM 4894 N N . PHE B 1 218 ? 20.438 6.066 5.855 1 82.75 218 PHE B N 1
ATOM 4895 C CA . PHE B 1 218 ? 20.25 4.637 5.668 1 82.75 218 PHE B CA 1
ATOM 4896 C C . PHE B 1 218 ? 20.828 3.852 6.84 1 82.75 218 PHE B C 1
ATOM 4898 O O . PHE B 1 218 ? 21.906 4.184 7.34 1 82.75 218 PHE B O 1
ATOM 4905 N N . SER B 1 219 ? 20.062 2.961 7.227 1 85.06 219 SER B N 1
ATOM 4906 C CA . SER B 1 219 ? 20.672 1.966 8.102 1 85.06 219 SER B CA 1
ATOM 4907 C C . SER B 1 219 ? 21.625 1.06 7.332 1 85.06 219 SER B C 1
ATOM 4909 O O . SER B 1 219 ? 21.578 1.006 6.102 1 85.06 219 SER B O 1
ATOM 4911 N N . VAL B 1 220 ? 22.422 0.474 8.094 1 88.81 220 VAL B N 1
ATOM 4912 C CA . VAL B 1 220 ? 23.391 -0.433 7.48 1 88.81 220 VAL B CA 1
ATOM 4913 C C . VAL B 1 220 ? 22.656 -1.528 6.715 1 88.81 220 VAL B C 1
ATOM 4915 O O . VAL B 1 220 ? 23.031 -1.879 5.598 1 88.81 220 VAL B O 1
ATOM 4918 N N . ALA B 1 221 ? 21.594 -2.012 7.254 1 90.75 221 ALA B N 1
ATOM 4919 C CA . ALA B 1 221 ? 20.812 -3.082 6.641 1 90.75 221 ALA B CA 1
ATOM 4920 C C . ALA B 1 221 ? 20.109 -2.594 5.371 1 90.75 221 ALA B C 1
ATOM 4922 O O . ALA B 1 221 ? 20.094 -3.295 4.359 1 90.75 221 ALA B O 1
ATOM 4923 N N . GLU B 1 222 ? 19.656 -1.408 5.445 1 90.06 222 GLU B N 1
ATOM 4924 C CA . GLU B 1 222 ? 18.953 -0.835 4.297 1 90.06 222 GLU B CA 1
ATOM 4925 C C . GLU B 1 222 ? 19.922 -0.601 3.131 1 90.06 222 GLU B C 1
ATOM 4927 O O . GLU B 1 222 ? 19.562 -0.857 1.977 1 90.06 222 GLU B O 1
ATOM 4932 N N . TYR B 1 223 ? 21.047 -0.054 3.527 1 93.06 223 TYR B N 1
ATOM 4933 C CA . TYR B 1 223 ? 22.047 0.181 2.492 1 93.06 223 TYR B CA 1
ATOM 4934 C C . TYR B 1 223 ? 22.469 -1.127 1.832 1 93.06 223 TYR B C 1
ATOM 4936 O O . TYR B 1 223 ? 22.547 -1.211 0.604 1 93.06 223 TYR B O 1
ATOM 4944 N N . SER B 1 224 ? 22.719 -2.121 2.688 1 93.25 224 SER B N 1
ATOM 4945 C CA . SER B 1 224 ? 23.141 -3.42 2.172 1 93.25 224 SER B CA 1
ATOM 4946 C C . SER B 1 224 ? 22.078 -4.016 1.246 1 93.25 224 SER B C 1
ATOM 4948 O O . SER B 1 224 ? 22.406 -4.555 0.189 1 93.25 224 SER B O 1
ATOM 4950 N N . LEU B 1 225 ? 20.891 -3.881 1.625 1 93.88 225 LEU B N 1
ATOM 4951 C CA . LEU B 1 225 ? 19.797 -4.406 0.818 1 93.88 225 LEU B CA 1
ATOM 4952 C C . LEU B 1 225 ? 19.688 -3.662 -0.51 1 93.88 225 LEU B C 1
ATOM 4954 O O . LEU B 1 225 ? 19.516 -4.285 -1.561 1 93.88 225 LEU B O 1
ATOM 4958 N N . LEU B 1 226 ? 19.812 -2.395 -0.441 1 95 226 LEU B N 1
ATOM 4959 C CA . LEU B 1 226 ? 19.75 -1.583 -1.652 1 95 226 LEU B CA 1
ATOM 4960 C C . LEU B 1 226 ? 20.891 -1.936 -2.602 1 95 226 LEU B C 1
ATOM 4962 O O . LEU B 1 226 ? 20.703 -2.01 -3.816 1 95 226 LEU B O 1
ATOM 4966 N N . GLU B 1 227 ? 22.031 -2.062 -1.999 1 94.5 227 GLU B N 1
ATOM 4967 C CA . GLU B 1 227 ? 23.203 -2.432 -2.793 1 94.5 227 GLU B CA 1
ATOM 4968 C C . GLU B 1 227 ? 23 -3.777 -3.48 1 94.5 227 GLU B C 1
ATOM 4970 O O . GLU B 1 227 ? 23.344 -3.936 -4.656 1 94.5 227 GLU B O 1
ATOM 4975 N N . GLN B 1 228 ? 22.453 -4.707 -2.742 1 95.5 228 GLN B N 1
ATOM 4976 C CA . GLN B 1 228 ? 22.172 -6.02 -3.314 1 95.5 228 GLN B CA 1
ATOM 4977 C C . GLN B 1 228 ? 21.188 -5.914 -4.473 1 95.5 228 GLN B C 1
ATOM 4979 O O . GLN B 1 228 ? 21.375 -6.527 -5.523 1 95.5 228 GLN B O 1
ATOM 4984 N N . GLN B 1 229 ? 20.203 -5.141 -4.254 1 96.12 229 GLN B N 1
ATOM 4985 C CA . GLN B 1 229 ? 19.188 -4.961 -5.289 1 96.12 229 GLN B CA 1
ATOM 4986 C C . GLN B 1 229 ? 19.781 -4.27 -6.516 1 96.12 229 GLN B C 1
ATOM 4988 O O . GLN B 1 229 ? 19.406 -4.586 -7.648 1 96.12 229 GLN B O 1
ATOM 4993 N N . LEU B 1 230 ? 20.672 -3.363 -6.277 1 96.75 230 LEU B N 1
ATOM 4994 C CA . LEU B 1 230 ? 21.344 -2.658 -7.363 1 96.75 230 LEU B CA 1
ATOM 4995 C C . LEU B 1 230 ? 22.125 -3.629 -8.242 1 96.75 230 LEU B C 1
ATOM 4997 O O . LEU B 1 230 ? 21.922 -3.662 -9.461 1 96.75 230 LEU B O 1
ATOM 5001 N N . TRP B 1 231 ? 22.938 -4.41 -7.613 1 96.31 231 TRP B N 1
ATOM 5002 C CA . TRP B 1 231 ? 23.781 -5.328 -8.375 1 96.31 231 TRP B CA 1
ATOM 5003 C C . TRP B 1 231 ? 22.938 -6.418 -9.031 1 96.31 231 TRP B C 1
ATOM 5005 O O . TRP B 1 231 ? 23.156 -6.75 -10.203 1 96.31 231 TRP B O 1
ATOM 5015 N N . ALA B 1 232 ? 22 -6.949 -8.289 1 96.31 232 ALA B N 1
ATOM 5016 C CA . ALA B 1 232 ? 21.094 -7.945 -8.867 1 96.31 232 ALA B CA 1
ATOM 5017 C C . ALA B 1 232 ? 20.344 -7.371 -10.062 1 96.31 232 ALA B C 1
ATOM 5019 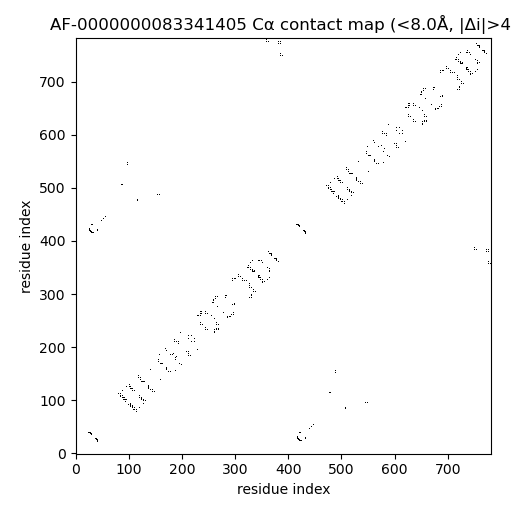O O . ALA B 1 232 ? 20.203 -8.031 -11.094 1 96.31 232 ALA B O 1
ATOM 5020 N N . GLY B 1 233 ? 19.891 -6.172 -9.891 1 96.06 233 GLY B N 1
ATOM 5021 C CA . GLY B 1 233 ? 19.172 -5.508 -10.977 1 96.06 233 GLY B CA 1
ATOM 5022 C C . GLY B 1 233 ? 20.047 -5.254 -12.195 1 96.06 233 GLY B C 1
ATOM 5023 O O . GLY B 1 233 ? 19.609 -5.469 -13.328 1 96.06 233 GLY B O 1
ATOM 5024 N N . GLN B 1 234 ? 21.266 -4.805 -11.992 1 96.44 234 GLN B N 1
ATOM 5025 C CA . GLN B 1 234 ? 22.188 -4.562 -13.086 1 96.44 234 GLN B CA 1
ATOM 5026 C C . GLN B 1 234 ? 22.5 -5.852 -13.844 1 96.44 234 GLN B C 1
ATOM 5028 O O . GLN B 1 234 ? 22.547 -5.859 -15.078 1 96.44 234 GLN B O 1
ATOM 5033 N N . LEU B 1 235 ? 22.703 -6.863 -13.062 1 97.19 235 LEU B N 1
ATOM 5034 C CA . LEU B 1 235 ? 22.984 -8.156 -13.68 1 97.19 235 LEU B CA 1
ATOM 5035 C C . LEU B 1 235 ? 21.797 -8.648 -14.492 1 97.19 235 LEU B C 1
ATOM 5037 O O . LEU B 1 235 ? 21.953 -9.148 -15.602 1 97.19 235 LEU B O 1
ATOM 5041 N N . ALA B 1 236 ? 20.609 -8.469 -13.922 1 95.62 236 ALA B N 1
ATOM 5042 C CA . ALA B 1 236 ? 19.391 -8.891 -14.602 1 95.62 236 ALA B CA 1
ATOM 5043 C C . ALA B 1 236 ? 19.172 -8.086 -15.875 1 95.62 236 ALA B C 1
ATOM 5045 O O . ALA B 1 236 ? 18.609 -8.594 -16.844 1 95.62 236 ALA B O 1
ATOM 5046 N N . ALA B 1 237 ? 19.656 -6.891 -15.914 1 94.12 237 ALA B N 1
ATOM 5047 C CA . ALA B 1 237 ? 19.406 -5.98 -17.031 1 94.12 237 ALA B CA 1
ATOM 5048 C C . ALA B 1 237 ? 20.516 -6.035 -18.062 1 94.12 237 ALA B C 1
ATOM 5050 O O . ALA B 1 237 ? 20.5 -5.312 -19.062 1 94.12 237 ALA B O 1
ATOM 5051 N N . ALA B 1 238 ? 21.5 -6.898 -17.828 1 94.56 238 ALA B N 1
ATOM 5052 C CA . ALA B 1 238 ? 22.609 -7 -18.766 1 94.56 238 ALA B CA 1
ATOM 5053 C C . ALA B 1 238 ? 22.094 -7.348 -20.172 1 94.56 238 ALA B C 1
ATOM 5055 O O . ALA B 1 238 ? 21.25 -8.219 -20.328 1 94.56 238 ALA B O 1
ATOM 5056 N N . THR B 1 239 ? 22.625 -6.645 -21.156 1 93.38 239 THR B N 1
ATOM 5057 C CA . THR B 1 239 ? 22.141 -6.781 -22.531 1 93.38 239 THR B CA 1
ATOM 5058 C C . THR B 1 239 ? 22.797 -7.977 -23.219 1 93.38 239 THR B C 1
ATOM 5060 O O . THR B 1 239 ? 22.219 -8.562 -24.141 1 93.38 239 THR B O 1
ATOM 5063 N N . ASP B 1 240 ? 24.031 -8.312 -22.828 1 94.56 240 ASP B N 1
ATOM 5064 C CA . ASP B 1 240 ? 24.734 -9.461 -23.391 1 94.56 240 ASP B CA 1
ATOM 5065 C C . ASP B 1 240 ? 25.719 -10.031 -22.375 1 94.56 240 ASP B C 1
ATOM 5067 O O . ASP B 1 240 ? 25.844 -9.523 -21.25 1 94.56 240 ASP B O 1
ATOM 5071 N N . PHE B 1 241 ? 26.297 -11.102 -22.797 1 95 241 PHE B N 1
ATOM 5072 C CA . PHE B 1 241 ? 27.172 -11.82 -21.875 1 95 241 PHE B CA 1
ATOM 5073 C C . PHE B 1 241 ? 28.391 -10.992 -21.531 1 95 241 PHE B C 1
ATOM 5075 O O . PHE B 1 241 ? 28.875 -11.039 -20.406 1 95 241 PHE B O 1
ATOM 5082 N N . ASP B 1 242 ? 28.969 -10.203 -22.422 1 95.62 242 ASP B N 1
ATOM 5083 C CA . ASP B 1 242 ? 30.125 -9.359 -22.156 1 95.62 242 ASP B CA 1
ATOM 5084 C C . ASP B 1 242 ? 29.812 -8.297 -21.109 1 95.62 242 ASP B C 1
ATOM 5086 O O . ASP B 1 242 ? 30.609 -8.039 -20.219 1 95.62 242 ASP B O 1
ATOM 5090 N N . ALA B 1 243 ? 28.672 -7.691 -21.297 1 95.62 243 ALA B N 1
ATOM 5091 C CA . ALA B 1 243 ? 28.234 -6.703 -20.312 1 95.62 243 ALA B CA 1
ATOM 5092 C C . ALA B 1 243 ? 28.078 -7.336 -18.938 1 95.62 243 ALA B C 1
ATOM 5094 O O . ALA B 1 243 ? 28.438 -6.734 -17.922 1 95.62 243 ALA B O 1
ATOM 5095 N N . LEU B 1 244 ? 27.516 -8.539 -18.953 1 97 244 LEU B N 1
ATOM 5096 C CA . LEU B 1 244 ? 27.344 -9.281 -17.719 1 97 244 LEU B CA 1
ATOM 5097 C C . LEU B 1 244 ? 28.672 -9.516 -17.016 1 97 244 LEU B C 1
ATOM 5099 O O . LEU B 1 244 ? 28.812 -9.273 -15.82 1 97 244 LEU B O 1
ATOM 5103 N N . GLN B 1 245 ? 29.609 -9.93 -17.797 1 96 245 GLN B N 1
ATOM 5104 C CA . GLN B 1 245 ? 30.938 -10.227 -17.25 1 96 245 GLN B CA 1
ATOM 5105 C C . GLN B 1 245 ? 31.609 -8.961 -16.734 1 96 245 GLN B C 1
ATOM 5107 O O . GLN B 1 245 ? 32.312 -9 -15.703 1 96 245 GLN B O 1
ATOM 5112 N N . THR B 1 246 ? 31.438 -7.883 -17.391 1 95.94 246 THR B N 1
ATOM 5113 C CA . THR B 1 246 ? 32 -6.613 -16.969 1 95.94 246 THR B CA 1
ATOM 5114 C C . THR B 1 246 ? 31.484 -6.207 -15.594 1 95.94 246 THR B C 1
ATOM 5116 O O . THR B 1 246 ? 32.25 -5.805 -14.719 1 95.94 246 THR B O 1
ATOM 5119 N N . ILE B 1 247 ? 30.141 -6.316 -15.445 1 96.25 247 ILE B N 1
ATOM 5120 C CA . ILE B 1 247 ? 29.531 -5.984 -14.164 1 96.25 247 ILE B CA 1
ATOM 5121 C C . ILE B 1 247 ? 30.047 -6.918 -13.078 1 96.25 247 ILE B C 1
ATOM 5123 O O . ILE B 1 247 ? 30.438 -6.473 -11.992 1 96.25 247 ILE B O 1
ATOM 5127 N N . TRP B 1 248 ? 30.109 -8.234 -13.383 1 96.69 248 TRP B N 1
ATOM 5128 C CA . TRP B 1 248 ? 30.531 -9.25 -12.422 1 96.69 248 TRP B CA 1
ATOM 5129 C C . TRP B 1 248 ? 31.969 -9.031 -11.984 1 96.69 248 TRP B C 1
ATOM 5131 O O . TRP B 1 248 ? 32.281 -9.117 -10.797 1 96.69 248 TRP B O 1
ATOM 5141 N N . GLN B 1 249 ? 32.781 -8.719 -12.938 1 95.81 249 GLN B N 1
ATOM 5142 C CA . GLN B 1 249 ? 34.188 -8.523 -12.641 1 95.81 249 GLN B CA 1
ATOM 5143 C C . GLN B 1 249 ? 34.406 -7.285 -11.773 1 95.81 249 GLN B C 1
ATOM 5145 O O . GLN B 1 249 ? 35.406 -7.195 -11.047 1 95.81 249 GLN B O 1
ATOM 5150 N N . GLY B 1 250 ? 33.531 -6.387 -11.859 1 94.06 250 GLY B N 1
ATOM 5151 C CA . GLY B 1 250 ? 33.656 -5.172 -11.062 1 94.06 250 GLY B CA 1
ATOM 5152 C C . GLY B 1 250 ? 33.25 -5.375 -9.609 1 94.06 250 GLY B C 1
ATOM 5153 O O . GLY B 1 250 ? 33.562 -4.539 -8.758 1 94.06 250 GLY B O 1
ATOM 5154 N N . LEU B 1 251 ? 32.719 -6.477 -9.266 1 96.06 251 LEU B N 1
ATOM 5155 C CA . LEU B 1 251 ? 32.281 -6.762 -7.898 1 96.06 251 LEU B CA 1
ATOM 5156 C C . LEU B 1 251 ? 33.469 -7.238 -7.051 1 96.06 251 LEU B C 1
ATOM 5158 O O . LEU B 1 251 ? 34.406 -7.844 -7.57 1 96.06 251 LEU B O 1
ATOM 5162 N N . ASN B 1 252 ? 33.438 -6.949 -5.816 1 94.5 252 ASN B N 1
ATOM 5163 C CA . ASN B 1 252 ? 34.469 -7.434 -4.918 1 94.5 252 ASN B CA 1
ATOM 5164 C C . ASN B 1 252 ? 34.188 -8.852 -4.438 1 94.5 252 ASN B C 1
ATOM 5166 O O . ASN B 1 252 ? 33.125 -9.406 -4.719 1 94.5 252 ASN B O 1
ATOM 5170 N N . ARG B 1 253 ? 35.094 -9.492 -3.703 1 93.94 253 ARG B N 1
ATOM 5171 C CA . ARG B 1 253 ? 35.031 -10.898 -3.311 1 93.94 253 ARG B CA 1
ATOM 5172 C C . ARG B 1 253 ? 33.812 -11.148 -2.404 1 93.94 253 ARG B C 1
ATOM 5174 O O . ARG B 1 253 ? 33.156 -12.172 -2.533 1 93.94 253 ARG B O 1
ATOM 5181 N N . LYS B 1 254 ? 33.562 -10.211 -1.539 1 93.5 254 LYS B N 1
ATOM 5182 C CA . LYS B 1 254 ? 32.469 -10.375 -0.605 1 93.5 254 LYS B CA 1
ATOM 5183 C C . LYS B 1 254 ? 31.109 -10.305 -1.33 1 93.5 254 LYS B C 1
ATOM 5185 O O . LYS B 1 254 ? 30.203 -11.078 -1.034 1 93.5 254 LYS B O 1
ATOM 5190 N N . GLN B 1 255 ? 30.969 -9.398 -2.297 1 94.56 255 GLN B N 1
ATOM 5191 C CA . GLN B 1 255 ? 29.75 -9.203 -3.068 1 94.56 255 GLN B CA 1
ATOM 5192 C C . GLN B 1 255 ? 29.453 -10.406 -3.951 1 94.56 255 GLN B C 1
ATOM 5194 O O . GLN B 1 255 ? 28.297 -10.758 -4.164 1 94.56 255 GLN B O 1
ATOM 5199 N N . LYS B 1 256 ? 30.469 -11.086 -4.375 1 95.75 256 LYS B N 1
ATOM 5200 C CA . LYS B 1 256 ? 30.344 -12.227 -5.277 1 95.75 256 LYS B CA 1
ATOM 5201 C C . LYS B 1 256 ? 29.844 -13.469 -4.535 1 95.75 256 LYS B C 1
ATOM 5203 O O . LYS B 1 256 ? 29.609 -14.508 -5.148 1 95.75 256 LYS B O 1
ATOM 5208 N N . LEU B 1 257 ? 29.672 -13.297 -3.234 1 95.12 257 LEU B N 1
ATOM 5209 C CA . LEU B 1 257 ? 29.203 -14.438 -2.457 1 95.12 257 LEU B CA 1
ATOM 5210 C C . LEU B 1 257 ? 27.828 -14.164 -1.852 1 95.12 257 LEU B C 1
ATOM 5212 O O . LEU B 1 257 ? 27.266 -15.016 -1.159 1 95.12 257 LEU B O 1
ATOM 5216 N N . ILE B 1 258 ? 27.328 -13.008 -2.111 1 95.06 258 ILE B N 1
ATOM 5217 C CA . ILE B 1 258 ? 25.969 -12.695 -1.652 1 95.06 258 ILE B CA 1
ATOM 5218 C C . ILE B 1 258 ? 24.953 -13.445 -2.506 1 95.06 258 ILE B C 1
ATOM 5220 O O . ILE B 1 258 ? 24.969 -13.336 -3.734 1 95.06 258 ILE B O 1
ATOM 5224 N N . ALA B 1 259 ? 24.078 -14.109 -1.878 1 95.69 259 ALA B N 1
ATOM 5225 C CA . ALA B 1 259 ? 23.188 -15.062 -2.529 1 95.69 259 ALA B CA 1
ATOM 5226 C C . ALA B 1 259 ? 22.359 -14.391 -3.617 1 95.69 259 ALA B C 1
ATOM 5228 O O . ALA B 1 259 ? 22.25 -14.898 -4.734 1 95.69 259 ALA B O 1
ATOM 5229 N N . GLU B 1 260 ? 21.844 -13.25 -3.314 1 95.12 260 GLU B N 1
ATOM 5230 C CA . GLU B 1 260 ? 20.969 -12.555 -4.242 1 95.12 260 GLU B CA 1
ATOM 5231 C C . GLU B 1 260 ? 21.703 -12.125 -5.504 1 95.12 260 GLU B C 1
ATOM 5233 O O . GLU B 1 260 ? 21.141 -12.156 -6.602 1 95.12 260 GLU B O 1
ATOM 5238 N N . ILE B 1 261 ? 22.906 -11.781 -5.363 1 97.25 261 ILE B N 1
ATOM 5239 C CA . ILE B 1 261 ? 23.719 -11.336 -6.484 1 97.25 261 ILE B CA 1
ATOM 5240 C C . ILE B 1 261 ? 24.156 -12.539 -7.316 1 97.25 261 ILE B C 1
ATOM 5242 O O . ILE B 1 261 ? 24.016 -12.531 -8.539 1 97.25 261 ILE B O 1
ATOM 5246 N N . VAL B 1 262 ? 24.594 -13.547 -6.621 1 97.5 262 VAL B N 1
ATOM 5247 C CA . VAL B 1 262 ? 25.062 -14.766 -7.281 1 97.5 262 VAL B CA 1
ATOM 5248 C C . VAL B 1 262 ? 23.922 -15.398 -8.062 1 97.5 262 VAL B C 1
ATOM 5250 O O . VAL B 1 262 ? 24.109 -15.836 -9.203 1 97.5 262 VAL B O 1
ATOM 5253 N N . ALA B 1 263 ? 22.766 -15.359 -7.441 1 97.12 263 ALA B N 1
ATOM 5254 C CA . ALA B 1 263 ? 21.609 -15.977 -8.078 1 97.12 263 ALA B CA 1
ATOM 5255 C C . ALA B 1 263 ? 21.297 -15.312 -9.414 1 97.12 263 ALA B C 1
ATOM 5257 O O . ALA B 1 263 ? 21.016 -15.992 -10.406 1 97.12 263 ALA B O 1
ATOM 5258 N N . GLU B 1 264 ? 21.359 -14.031 -9.453 1 96.88 264 GLU B N 1
ATOM 5259 C CA . GLU B 1 264 ? 21.078 -13.312 -10.688 1 96.88 264 GLU B CA 1
ATOM 5260 C C . GLU B 1 264 ? 22.172 -13.531 -11.727 1 96.88 264 GLU B C 1
ATOM 5262 O O . GLU B 1 264 ? 21.875 -13.688 -12.914 1 96.88 264 GLU B O 1
ATOM 5267 N N . TYR B 1 265 ? 23.406 -13.555 -11.273 1 97.31 265 TYR B N 1
ATOM 5268 C CA . TYR B 1 265 ? 24.516 -13.797 -12.188 1 97.31 265 TYR B CA 1
ATOM 5269 C C . TYR B 1 265 ? 24.406 -15.172 -12.836 1 97.31 265 TYR B C 1
ATOM 5271 O O . TYR B 1 265 ? 24.5 -15.289 -14.062 1 97.31 265 TYR B O 1
ATOM 5279 N N . VAL B 1 266 ? 24.125 -16.156 -12.008 1 97.44 266 VAL B N 1
ATOM 5280 C CA . VAL B 1 266 ? 24.031 -17.531 -12.492 1 97.44 266 VAL B CA 1
ATOM 5281 C C . VAL B 1 266 ? 22.844 -17.672 -13.445 1 97.44 266 VAL B C 1
ATOM 5283 O O . VAL B 1 266 ? 22.969 -18.297 -14.508 1 97.44 266 VAL B O 1
ATOM 5286 N N . GLU B 1 267 ? 21.766 -17.031 -13.086 1 96.19 267 GLU B N 1
ATOM 5287 C CA . GLU B 1 267 ? 20.578 -17.078 -13.938 1 96.19 267 GLU B CA 1
ATOM 5288 C C . GLU B 1 267 ? 20.859 -16.516 -15.328 1 96.19 267 GLU B C 1
ATOM 5290 O O . GLU B 1 267 ? 20.484 -17.125 -16.328 1 96.19 267 GLU B O 1
ATOM 5295 N N . GLN B 1 268 ? 21.531 -15.469 -15.383 1 96.25 268 GLN B N 1
ATOM 5296 C CA . GLN B 1 268 ? 21.859 -14.844 -16.656 1 96.25 268 GLN B CA 1
ATOM 5297 C C . GLN B 1 268 ? 22.875 -15.688 -17.438 1 96.25 268 GLN B C 1
ATOM 5299 O O . GLN B 1 268 ? 22.766 -15.836 -18.656 1 96.25 268 GLN B O 1
ATOM 5304 N N . CYS B 1 269 ? 23.844 -16.234 -16.703 1 96.62 269 CYS B N 1
ATOM 5305 C CA . CYS B 1 269 ? 24.812 -17.109 -17.344 1 96.62 269 CYS B CA 1
ATOM 5306 C C . CYS B 1 269 ? 24.141 -18.297 -18 1 96.62 269 CYS B C 1
ATOM 5308 O O . CYS B 1 269 ? 24.422 -18.625 -19.156 1 96.62 269 CYS B O 1
ATOM 5310 N N . LEU B 1 270 ? 23.234 -18.875 -17.219 1 94.62 270 LEU B N 1
ATOM 5311 C CA . LEU B 1 270 ? 22.5 -20.016 -17.75 1 94.62 270 LEU B CA 1
ATOM 5312 C C . LEU B 1 270 ? 21.672 -19.625 -18.969 1 94.62 270 LEU B C 1
ATOM 5314 O O . LEU B 1 270 ? 21.578 -20.391 -19.938 1 94.62 270 LEU B O 1
ATOM 5318 N N . GLY B 1 271 ? 21.156 -18.438 -18.938 1 92.94 271 GLY B N 1
ATOM 5319 C CA . GLY B 1 271 ? 20.359 -17.938 -20.047 1 92.94 271 GLY B CA 1
ATOM 5320 C C . GLY B 1 271 ? 21.172 -17.781 -21.328 1 92.94 271 GLY B C 1
ATOM 5321 O O . GLY B 1 271 ? 20.656 -18 -22.422 1 92.94 271 GLY B O 1
ATOM 5322 N N . TRP B 1 272 ? 22.438 -17.531 -21.172 1 93.44 272 TRP B N 1
ATOM 5323 C CA . TRP B 1 272 ? 23.312 -17.344 -22.328 1 93.44 272 TRP B CA 1
ATOM 5324 C C . TRP B 1 272 ? 24.109 -18.625 -22.625 1 93.44 272 TRP B C 1
ATOM 5326 O O . TRP B 1 272 ? 25 -18.625 -23.469 1 93.44 272 TRP B O 1
ATOM 5336 N N . GLY B 1 273 ? 23.812 -19.656 -21.891 1 92.94 273 GLY B N 1
ATOM 5337 C CA . GLY B 1 273 ? 24.438 -20.953 -22.094 1 92.94 273 GLY B CA 1
ATOM 5338 C C . GLY B 1 273 ? 25.875 -21.031 -21.609 1 92.94 273 GLY B C 1
ATOM 5339 O O . GLY B 1 273 ? 26.641 -21.859 -22.078 1 92.94 273 GLY B O 1
ATOM 5340 N N . GLN B 1 274 ? 26.234 -20.109 -20.781 1 93.44 274 GLN B N 1
ATOM 5341 C CA . GLN B 1 274 ? 27.594 -20.078 -20.234 1 93.44 274 GLN B CA 1
ATOM 5342 C C . GLN B 1 274 ? 27.625 -20.656 -18.828 1 93.44 274 GLN B C 1
ATOM 5344 O O . GLN B 1 274 ? 27.156 -20 -17.875 1 93.44 274 GLN B O 1
ATOM 5349 N N . GLU B 1 275 ? 28.203 -21.812 -18.625 1 94.56 275 GLU B N 1
ATOM 5350 C CA . GLU B 1 275 ? 28.141 -22.469 -17.312 1 94.56 275 GLU B CA 1
ATOM 5351 C C . GLU B 1 275 ? 29.547 -22.625 -16.719 1 94.56 275 GLU B C 1
ATOM 5353 O O . GLU B 1 275 ? 29.703 -23.172 -15.625 1 94.56 275 GLU B O 1
ATOM 5358 N N . ALA B 1 276 ? 30.484 -22.031 -17.359 1 90.19 276 ALA B N 1
ATOM 5359 C CA . ALA B 1 276 ? 31.859 -22.219 -16.891 1 90.19 276 ALA B CA 1
ATOM 5360 C C . ALA B 1 276 ? 32.031 -21.656 -15.484 1 90.19 276 ALA B C 1
ATOM 5362 O O . ALA B 1 276 ? 31.594 -20.531 -15.195 1 90.19 276 ALA B O 1
ATOM 5363 N N . ASP B 1 277 ? 32.594 -22.406 -14.555 1 90.25 277 ASP B N 1
ATOM 5364 C CA . ASP B 1 277 ? 33.031 -22.062 -13.211 1 90.25 277 ASP B CA 1
ATOM 5365 C C . ASP B 1 277 ? 31.844 -21.75 -12.305 1 90.25 277 ASP B C 1
ATOM 5367 O O . ASP B 1 277 ? 32 -21.234 -11.195 1 90.25 277 ASP B O 1
ATOM 5371 N N . LEU B 1 278 ? 30.641 -22.016 -12.805 1 96.44 278 LEU B N 1
ATOM 5372 C CA . LEU B 1 278 ? 29.453 -21.719 -12 1 96.44 278 LEU B CA 1
ATOM 5373 C C . LEU B 1 278 ? 29.312 -22.703 -10.852 1 96.44 278 LEU B C 1
ATOM 5375 O O . LEU B 1 278 ? 28.812 -22.359 -9.781 1 96.44 278 LEU B O 1
ATOM 5379 N N . LYS B 1 279 ? 29.734 -23.938 -11.117 1 96.69 279 LYS B N 1
ATOM 5380 C CA . LYS B 1 279 ? 29.656 -24.969 -10.094 1 96.69 279 LYS B CA 1
ATOM 5381 C C . LYS B 1 279 ? 30.359 -24.547 -8.812 1 96.69 279 LYS B C 1
ATOM 5383 O O . LYS B 1 279 ? 29.766 -24.531 -7.738 1 96.69 279 LYS B O 1
ATOM 5388 N N . ASN B 1 280 ? 31.609 -24.141 -8.961 1 95.94 280 ASN B N 1
ATOM 5389 C CA . ASN B 1 280 ? 32.438 -23.734 -7.82 1 95.94 280 ASN B CA 1
ATOM 5390 C C . ASN B 1 280 ? 31.859 -22.484 -7.148 1 95.94 280 ASN B C 1
ATOM 5392 O O . ASN B 1 280 ? 31.844 -22.391 -5.918 1 95.94 280 ASN B O 1
ATOM 5396 N N . LEU B 1 281 ? 31.453 -21.609 -7.949 1 96.62 281 LEU B N 1
ATOM 5397 C CA . LEU B 1 281 ? 30.875 -20.375 -7.426 1 96.62 281 LEU B CA 1
ATOM 5398 C C . LEU B 1 281 ? 29.641 -20.672 -6.566 1 96.62 281 LEU B C 1
ATOM 5400 O O . LEU B 1 281 ? 29.531 -20.172 -5.441 1 96.62 281 LEU B O 1
ATOM 5404 N N . LEU B 1 282 ? 28.75 -21.484 -7.035 1 97.81 282 LEU B N 1
ATOM 5405 C CA . LEU B 1 282 ? 27.531 -21.844 -6.328 1 97.81 282 LEU B CA 1
ATOM 5406 C C . LEU B 1 282 ? 27.844 -22.578 -5.031 1 97.81 282 LEU B C 1
ATOM 5408 O O . LEU B 1 282 ? 27.25 -22.297 -3.99 1 97.81 282 LEU B O 1
ATOM 5412 N N . GLU B 1 283 ? 28.75 -23.5 -5.141 1 96.62 283 GLU B N 1
ATOM 5413 C CA . GLU B 1 283 ? 29.125 -24.266 -3.951 1 96.62 283 GLU B CA 1
ATOM 5414 C C . GLU B 1 283 ? 29.656 -23.359 -2.855 1 96.62 283 GLU B C 1
ATOM 5416 O O . GLU B 1 283 ? 29.297 -23.5 -1.688 1 96.62 283 GLU B O 1
ATOM 5421 N N . ARG B 1 284 ? 30.5 -22.359 -3.189 1 96.06 284 ARG B N 1
ATOM 5422 C CA . ARG B 1 284 ? 31.062 -21.422 -2.23 1 96.06 284 ARG B CA 1
ATOM 5423 C C . ARG B 1 284 ? 29.984 -20.516 -1.641 1 96.06 284 ARG B C 1
ATOM 5425 O O . ARG B 1 284 ? 29.969 -20.281 -0.433 1 96.06 284 ARG B O 1
ATOM 5432 N N . ALA B 1 285 ? 29.094 -20.125 -2.461 1 97.19 285 ALA B N 1
ATOM 5433 C CA . ALA B 1 285 ? 28.031 -19.219 -2.023 1 97.19 285 ALA B CA 1
ATOM 5434 C C . ALA B 1 285 ? 27.047 -19.938 -1.103 1 97.19 285 ALA B C 1
ATOM 5436 O O . ALA B 1 285 ? 26.609 -19.375 -0.095 1 97.19 285 ALA B O 1
ATOM 5437 N N . ILE B 1 286 ? 26.656 -21.172 -1.425 1 96.19 286 ILE B N 1
ATOM 5438 C CA . ILE B 1 286 ? 25.719 -21.953 -0.626 1 96.19 286 ILE B CA 1
ATOM 5439 C C . ILE B 1 286 ? 26.312 -22.234 0.749 1 96.19 286 ILE B C 1
ATOM 5441 O O . ILE B 1 286 ? 25.609 -22.188 1.762 1 96.19 286 ILE B O 1
ATOM 5445 N N . LYS B 1 287 ? 27.594 -22.516 0.727 1 94.06 287 LYS B N 1
ATOM 5446 C CA . LYS B 1 287 ? 28.281 -22.781 1.984 1 94.06 287 LYS B CA 1
ATOM 5447 C C . LYS B 1 287 ? 28.266 -21.547 2.887 1 94.06 287 LYS B C 1
ATOM 5449 O O . LYS B 1 287 ? 28.109 -21.672 4.105 1 94.06 287 LYS B O 1
ATOM 5454 N N . LYS B 1 288 ? 28.406 -20.438 2.32 1 94.56 288 LYS B N 1
ATOM 5455 C CA . LYS B 1 288 ? 28.406 -19.188 3.078 1 94.56 288 LYS B CA 1
ATOM 5456 C C . LYS B 1 288 ? 27.031 -18.875 3.635 1 94.56 288 LYS B C 1
ATOM 5458 O O . LYS B 1 288 ? 26.891 -18.547 4.816 1 94.56 288 LYS B O 1
ATOM 5463 N N . GLN B 1 289 ? 26.125 -19 2.738 1 93.31 289 GLN B N 1
ATOM 5464 C CA . GLN B 1 289 ? 24.75 -18.75 3.146 1 93.31 289 GLN B CA 1
ATOM 5465 C C . GLN B 1 289 ? 23.766 -19.594 2.34 1 93.31 289 GLN B C 1
ATOM 5467 O O . GLN B 1 289 ? 23.672 -19.453 1.119 1 93.31 289 GLN B O 1
ATOM 5472 N N . TRP B 1 290 ? 23.031 -20.359 3.055 1 93.88 290 TRP B N 1
ATOM 5473 C CA . TRP B 1 290 ? 22.047 -21.203 2.387 1 93.88 290 TRP B CA 1
ATOM 5474 C C . TRP B 1 290 ? 21 -20.359 1.679 1 93.88 290 TRP B C 1
ATOM 5476 O O . TRP B 1 290 ? 20.484 -19.391 2.244 1 93.88 290 TRP B O 1
ATOM 5486 N N . ASN B 1 291 ? 20.766 -20.781 0.511 1 95.75 291 ASN B N 1
ATOM 5487 C CA . ASN B 1 291 ? 19.734 -20.156 -0.304 1 95.75 291 ASN B CA 1
ATOM 5488 C C . ASN B 1 291 ? 19.109 -21.141 -1.281 1 95.75 291 ASN B C 1
ATOM 5490 O O . ASN B 1 291 ? 19.812 -21.734 -2.107 1 95.75 291 ASN B O 1
ATOM 5494 N N . ASP B 1 292 ? 17.844 -21.266 -1.218 1 96.19 292 ASP B N 1
ATOM 5495 C CA . ASP B 1 292 ? 17.141 -22.25 -2.031 1 96.19 292 ASP B CA 1
ATOM 5496 C C . ASP B 1 292 ? 17.328 -21.969 -3.521 1 96.19 292 ASP B C 1
ATOM 5498 O O . ASP B 1 292 ? 17.422 -22.891 -4.324 1 96.19 292 ASP B O 1
ATOM 5502 N N . ARG B 1 293 ? 17.344 -20.75 -3.875 1 96.44 293 ARG B N 1
ATOM 5503 C CA . ARG B 1 293 ? 17.484 -20.375 -5.281 1 96.44 293 ARG B CA 1
ATOM 5504 C C . ARG B 1 293 ? 18.844 -20.828 -5.828 1 96.44 293 ARG B C 1
ATOM 5506 O O . ARG B 1 293 ? 18.922 -21.297 -6.965 1 96.44 293 ARG B O 1
ATOM 5513 N N . LEU B 1 294 ? 19.828 -20.75 -5.035 1 97.81 294 LEU B N 1
ATOM 5514 C CA . LEU B 1 294 ? 21.156 -21.203 -5.441 1 97.81 294 LEU B CA 1
ATOM 5515 C C . LEU B 1 294 ? 21.203 -22.719 -5.582 1 97.81 294 LEU B C 1
ATOM 5517 O O . LEU B 1 294 ? 21.797 -23.234 -6.539 1 97.81 294 LEU B O 1
ATOM 5521 N N . VAL B 1 295 ? 20.594 -23.297 -4.625 1 96.62 295 VAL B N 1
ATOM 5522 C CA . VAL B 1 295 ? 20.547 -24.75 -4.652 1 96.62 295 VAL B CA 1
ATOM 5523 C C . VAL B 1 295 ? 19.797 -25.219 -5.902 1 96.62 295 VAL B C 1
ATOM 5525 O O . VAL B 1 295 ? 20.25 -26.141 -6.586 1 96.62 295 VAL B O 1
ATOM 5528 N N . TYR B 1 296 ? 18.75 -24.547 -6.168 1 97 296 TYR B N 1
ATOM 5529 C CA . TYR B 1 296 ? 17.953 -24.828 -7.363 1 97 296 TYR B CA 1
ATOM 5530 C C . TYR B 1 296 ? 18.812 -24.688 -8.617 1 97 296 TYR B C 1
ATOM 5532 O O . TYR B 1 296 ? 18.797 -25.562 -9.492 1 97 296 TYR B O 1
ATOM 5540 N N . GLN B 1 297 ? 19.516 -23.656 -8.719 1 97.12 297 GLN B N 1
ATOM 5541 C CA . GLN B 1 297 ? 20.359 -23.375 -9.883 1 97.12 297 GLN B CA 1
ATOM 5542 C C . GLN B 1 297 ? 21.484 -24.391 -9.992 1 97.12 297 GLN B C 1
ATOM 5544 O O . GLN B 1 297 ? 21.891 -24.766 -11.102 1 97.12 297 GLN B O 1
ATOM 5549 N N . TYR B 1 298 ? 22.031 -24.844 -8.867 1 97.12 298 TYR B N 1
ATOM 5550 C CA . TYR B 1 298 ? 23.062 -25.875 -8.836 1 97.12 298 TYR B CA 1
ATOM 5551 C C . TYR B 1 298 ? 22.594 -27.141 -9.539 1 97.12 298 TYR B C 1
ATOM 5553 O O . TYR B 1 298 ? 23.359 -27.766 -10.289 1 97.12 298 TYR B O 1
ATOM 5561 N N . GLY B 1 299 ? 21.328 -27.438 -9.352 1 96.31 299 GLY B N 1
ATOM 5562 C CA . GLY B 1 299 ? 20.75 -28.609 -9.969 1 96.31 299 GLY B CA 1
ATOM 5563 C C . GLY B 1 299 ? 20.484 -28.453 -11.453 1 96.31 299 GLY B C 1
ATOM 5564 O O . GLY B 1 299 ? 20.281 -29.438 -12.164 1 96.31 299 GLY B O 1
ATOM 5565 N N . ARG B 1 300 ? 20.516 -27.266 -11.922 1 94.38 300 ARG B N 1
ATOM 5566 C CA . ARG B 1 300 ? 20.203 -26.984 -13.32 1 94.38 300 ARG B CA 1
ATOM 5567 C C . ARG B 1 300 ? 21.484 -26.969 -14.172 1 94.38 300 ARG B C 1
ATOM 5569 O O . ARG B 1 300 ? 21.406 -26.984 -15.398 1 94.38 300 ARG B O 1
ATOM 5576 N N . LEU B 1 301 ? 22.609 -27.078 -13.562 1 95.31 301 LEU B N 1
ATOM 5577 C CA . LEU B 1 301 ? 23.859 -27.078 -14.297 1 95.31 301 LEU B CA 1
ATOM 5578 C C . LEU B 1 301 ? 24.016 -28.359 -15.102 1 95.31 301 LEU B C 1
ATOM 5580 O O . LEU B 1 301 ? 23.641 -29.438 -14.641 1 95.31 301 LEU B O 1
ATOM 5584 N N . THR B 1 302 ? 24.578 -28.234 -16.266 1 92.38 302 THR B N 1
ATOM 5585 C CA . THR B 1 302 ? 24.734 -29.391 -17.141 1 92.38 302 THR B CA 1
ATOM 5586 C C . THR B 1 302 ? 26.203 -29.703 -17.375 1 92.38 302 THR B C 1
ATOM 5588 O O . THR B 1 302 ? 26.562 -30.828 -17.734 1 92.38 302 THR B O 1
ATOM 5591 N N . LEU B 1 303 ? 27.016 -28.75 -17.125 1 91.69 303 LEU B N 1
ATOM 5592 C CA . LEU B 1 303 ? 28.438 -28.922 -17.375 1 91.69 303 LEU B CA 1
ATOM 5593 C C . LEU B 1 303 ? 29.109 -29.719 -16.266 1 91.69 303 LEU B C 1
ATOM 5595 O O . LEU B 1 303 ? 28.906 -29.438 -15.086 1 91.69 303 LEU B O 1
ATOM 5599 N N . GLY B 1 304 ? 29.891 -30.797 -16.656 1 90.06 304 GLY B N 1
ATOM 5600 C CA . GLY B 1 304 ? 30.609 -31.609 -15.688 1 90.06 304 GLY B CA 1
ATOM 5601 C C . GLY B 1 304 ? 29.812 -32.812 -15.211 1 90.06 304 GLY B C 1
ATOM 5602 O O . GLY B 1 304 ? 28.625 -32.938 -15.516 1 90.06 304 GLY B O 1
ATOM 5603 N N . PRO B 1 305 ? 30.516 -33.688 -14.469 1 93 305 PRO B N 1
ATOM 5604 C CA . PRO B 1 305 ? 29.844 -34.906 -14 1 93 305 PRO B CA 1
ATOM 5605 C C . PRO B 1 305 ? 28.797 -34.594 -12.922 1 93 305 PRO B C 1
ATOM 5607 O O . PRO B 1 305 ? 29.125 -34.031 -11.883 1 93 305 PRO B O 1
ATOM 5610 N N . ALA B 1 306 ? 27.688 -35.062 -13.141 1 95.75 306 ALA B N 1
ATOM 5611 C CA . ALA B 1 306 ? 26.578 -34.875 -12.219 1 95.75 306 ALA B CA 1
ATOM 5612 C C . ALA B 1 306 ? 26.812 -35.594 -10.898 1 95.75 306 ALA B C 1
ATOM 5614 O O . ALA B 1 306 ? 26.391 -35.125 -9.836 1 95.75 306 ALA B O 1
ATOM 5615 N N . PHE B 1 307 ? 27.5 -36.656 -10.992 1 95.88 307 PHE B N 1
ATOM 5616 C CA . PHE B 1 307 ? 27.719 -37.5 -9.82 1 95.88 307 PHE B CA 1
ATOM 5617 C C . PHE B 1 307 ? 28.531 -36.75 -8.766 1 95.88 307 PHE B C 1
ATOM 5619 O O . PHE B 1 307 ? 28.25 -36.844 -7.574 1 95.88 307 PHE B O 1
ATOM 5626 N N . ASP B 1 308 ? 29.531 -36.031 -9.18 1 95.69 308 ASP B N 1
ATOM 5627 C CA . ASP B 1 308 ? 30.328 -35.25 -8.258 1 95.69 308 ASP B CA 1
ATOM 5628 C C . ASP B 1 308 ? 29.484 -34.188 -7.555 1 95.69 308 ASP B C 1
ATOM 5630 O O . ASP B 1 308 ? 29.625 -33.969 -6.352 1 95.69 308 ASP B O 1
ATOM 5634 N N . ARG B 1 309 ? 28.672 -33.531 -8.312 1 96.75 309 ARG B N 1
ATOM 5635 C CA . ARG B 1 309 ? 27.781 -32.531 -7.738 1 96.75 309 ARG B CA 1
ATOM 5636 C C . ARG B 1 309 ? 26.766 -33.156 -6.789 1 96.75 309 ARG B C 1
ATOM 5638 O O . ARG B 1 309 ? 26.391 -32.562 -5.785 1 96.75 309 ARG B O 1
ATOM 5645 N N . LEU B 1 310 ? 26.281 -34.375 -7.168 1 97.31 310 LEU B N 1
ATOM 5646 C CA . LEU B 1 310 ? 25.359 -35.094 -6.297 1 97.31 310 LEU B CA 1
ATOM 5647 C C . LEU B 1 310 ? 25.969 -35.344 -4.926 1 97.31 310 LEU B C 1
ATOM 5649 O O . LEU B 1 310 ? 25.328 -35.125 -3.898 1 97.31 310 LEU B O 1
ATOM 5653 N N . LYS B 1 311 ? 27.172 -35.75 -4.945 1 95.75 311 LYS B N 1
ATOM 5654 C CA . LYS B 1 311 ? 27.875 -36.031 -3.691 1 95.75 311 LYS B CA 1
ATOM 5655 C C . LYS B 1 311 ? 27.953 -34.812 -2.814 1 95.75 311 LYS B C 1
ATOM 5657 O O . LYS B 1 311 ? 27.703 -34.875 -1.608 1 95.75 311 LYS B O 1
ATOM 5662 N N . VAL B 1 312 ? 28.281 -33.75 -3.379 1 95.62 312 VAL B N 1
ATOM 5663 C CA . VAL B 1 312 ? 28.391 -32.5 -2.648 1 95.62 312 VAL B CA 1
ATOM 5664 C C . VAL B 1 312 ? 27.016 -32.094 -2.113 1 95.62 312 VAL B C 1
ATOM 5666 O O . VAL B 1 312 ? 26.875 -31.75 -0.939 1 95.62 312 VAL B O 1
ATOM 5669 N N . ALA B 1 313 ? 26.016 -32.125 -2.951 1 96.12 313 ALA B N 1
ATOM 5670 C CA . ALA B 1 313 ? 24.672 -31.719 -2.559 1 96.12 313 ALA B CA 1
ATOM 5671 C C . ALA B 1 313 ? 24.125 -32.625 -1.443 1 96.12 313 ALA B C 1
ATOM 5673 O O . ALA B 1 313 ? 23.359 -32.156 -0.591 1 96.12 313 ALA B O 1
ATOM 5674 N N . GLU B 1 314 ? 24.484 -33.875 -1.501 1 94.94 314 GLU B N 1
ATOM 5675 C CA . GLU B 1 314 ? 24.047 -34.812 -0.454 1 94.94 314 GLU B CA 1
ATOM 5676 C C . GLU B 1 314 ? 24.578 -34.375 0.912 1 94.94 314 GLU B C 1
ATOM 5678 O O . GLU B 1 314 ? 23.938 -34.625 1.938 1 94.94 314 GLU B O 1
ATOM 5683 N N . SER B 1 315 ? 25.641 -33.75 0.862 1 92.56 315 SER B N 1
ATOM 5684 C CA . SER B 1 315 ? 26.234 -33.281 2.115 1 92.56 315 SER B CA 1
ATOM 5685 C C . SER B 1 315 ? 25.391 -32.156 2.723 1 92.56 315 SER B C 1
ATOM 5687 O O . SER B 1 315 ? 25.516 -31.875 3.916 1 92.56 315 SER B O 1
ATOM 5689 N N . TRP B 1 316 ? 24.562 -31.578 1.958 1 93.25 316 TRP B N 1
ATOM 5690 C CA . TRP B 1 316 ? 23.734 -30.484 2.443 1 93.25 316 TRP B CA 1
ATOM 5691 C C . TRP B 1 316 ? 22.5 -31.031 3.164 1 93.25 316 TRP B C 1
ATOM 5693 O O . TRP B 1 316 ? 21.812 -30.297 3.875 1 93.25 316 TRP B O 1
ATOM 5703 N N . LEU B 1 317 ? 22.094 -32.375 2.875 1 89.81 317 LEU B N 1
ATOM 5704 C CA . LEU B 1 317 ? 20.906 -33 3.426 1 89.81 317 LEU B CA 1
ATOM 5705 C C . LEU B 1 317 ? 21.031 -33.188 4.934 1 89.81 317 LEU B C 1
ATOM 5707 O O . LEU B 1 317 ? 20.047 -33.531 5.609 1 89.81 317 LEU B O 1
ATOM 5711 N N . GLN B 1 318 ? 21.797 -32.625 5.578 1 75.81 318 GLN B N 1
ATOM 5712 C CA . GLN B 1 318 ? 21.953 -32.75 7.023 1 75.81 318 GLN B CA 1
ATOM 5713 C C . GLN B 1 318 ? 20.703 -32.281 7.762 1 75.81 318 GLN B C 1
ATOM 5715 O O . GLN B 1 318 ? 19.703 -31.922 7.133 1 75.81 318 GLN B O 1
ATOM 5720 N N . ALA B 1 319 ? 20.75 -31.828 9.062 1 62.44 319 ALA B N 1
ATOM 5721 C CA . ALA B 1 319 ? 19.734 -31.719 10.109 1 62.44 319 ALA B CA 1
ATOM 5722 C C . ALA B 1 319 ? 18.656 -30.719 9.727 1 62.44 319 ALA B C 1
ATOM 5724 O O . ALA B 1 319 ? 17.453 -31 9.852 1 62.44 319 ALA B O 1
ATOM 5725 N N . ASP B 1 320 ? 18.938 -29.781 9.133 1 69.06 320 ASP B N 1
ATOM 5726 C CA . ASP B 1 320 ? 17.922 -28.734 9.102 1 69.06 320 ASP B CA 1
ATOM 5727 C C . ASP B 1 320 ? 17.234 -28.672 7.738 1 69.06 320 ASP B C 1
ATOM 5729 O O . ASP B 1 320 ? 16.172 -28.062 7.598 1 69.06 320 ASP B O 1
ATOM 5733 N N . GLN B 1 321 ? 17.781 -29.562 6.754 1 72.69 321 GLN B N 1
ATOM 5734 C CA . GLN B 1 321 ? 17.281 -29.375 5.395 1 72.69 321 GLN B CA 1
ATOM 5735 C C . GLN B 1 321 ? 16.719 -30.688 4.84 1 72.69 321 GLN B C 1
ATOM 5737 O O . GLN B 1 321 ? 16.516 -30.812 3.631 1 72.69 321 GLN B O 1
ATOM 5742 N N . GLU B 1 322 ? 16.484 -31.5 5.641 1 80.88 322 GLU B N 1
ATOM 5743 C CA . GLU B 1 322 ? 16.062 -32.812 5.18 1 80.88 322 GLU B CA 1
ATOM 5744 C C . GLU B 1 322 ? 14.711 -32.75 4.48 1 80.88 322 GLU B C 1
ATOM 5746 O O . GLU B 1 322 ? 14.461 -33.5 3.529 1 80.88 322 GLU B O 1
ATOM 5751 N N . ASN B 1 323 ? 13.961 -31.828 4.809 1 90.62 323 ASN B N 1
ATOM 5752 C CA . ASN B 1 323 ? 12.625 -31.75 4.23 1 90.62 323 ASN B CA 1
ATOM 5753 C C . ASN B 1 323 ? 12.477 -30.516 3.344 1 90.62 323 ASN B C 1
ATOM 5755 O O . ASN B 1 323 ? 11.375 -29.984 3.189 1 90.62 323 ASN B O 1
ATOM 5759 N N . ASN B 1 324 ? 13.531 -30.094 2.777 1 95.62 324 ASN B N 1
ATOM 5760 C CA . ASN B 1 324 ? 13.484 -28.969 1.835 1 95.62 324 ASN B CA 1
ATOM 5761 C C . ASN B 1 324 ? 13.188 -29.453 0.416 1 95.62 324 ASN B C 1
ATOM 5763 O O . ASN B 1 324 ? 14.008 -30.141 -0.199 1 95.62 324 ASN B O 1
ATOM 5767 N N . PRO B 1 325 ? 12.078 -29.094 -0.072 1 96.75 325 PRO B N 1
ATOM 5768 C CA . PRO B 1 325 ? 11.68 -29.625 -1.38 1 96.75 325 PRO B CA 1
ATOM 5769 C C . PRO B 1 325 ? 12.609 -29.188 -2.504 1 96.75 325 PRO B C 1
ATOM 5771 O O . PRO B 1 325 ? 12.812 -29.922 -3.475 1 96.75 325 PRO B O 1
ATOM 5774 N N . VAL B 1 326 ? 13.188 -28.062 -2.395 1 97 326 VAL B N 1
ATOM 5775 C CA . VAL B 1 326 ? 14.078 -27.562 -3.432 1 97 326 VAL B CA 1
ATOM 5776 C C . VAL B 1 326 ? 15.359 -28.391 -3.463 1 97 326 VAL B C 1
ATOM 5778 O O . VAL B 1 326 ? 15.836 -28.766 -4.535 1 97 326 VAL B O 1
ATOM 5781 N N . LEU B 1 327 ? 15.883 -28.703 -2.295 1 97.12 327 LEU B N 1
ATOM 5782 C CA . LEU B 1 327 ? 17.078 -29.547 -2.213 1 97.12 327 LEU B CA 1
ATOM 5783 C C . LEU B 1 327 ? 16.797 -30.953 -2.723 1 97.12 327 LEU B C 1
ATOM 5785 O O . LEU B 1 327 ? 17.594 -31.516 -3.479 1 97.12 327 LEU B O 1
ATOM 5789 N N . LEU B 1 328 ? 15.664 -31.391 -2.33 1 97.56 328 LEU B N 1
ATOM 5790 C CA . LEU B 1 328 ? 15.281 -32.719 -2.764 1 97.56 328 LEU B CA 1
ATOM 5791 C C . LEU B 1 328 ? 15.133 -32.781 -4.281 1 97.56 328 LEU B C 1
ATOM 5793 O O . LEU B 1 328 ? 15.547 -33.75 -4.91 1 97.56 328 LEU B O 1
ATOM 5797 N N . LEU B 1 329 ? 14.523 -31.766 -4.82 1 97.75 329 LEU B N 1
ATOM 5798 C CA . LEU B 1 329 ? 14.414 -31.688 -6.273 1 97.75 329 LEU B CA 1
ATOM 5799 C C . LEU B 1 329 ? 15.797 -31.672 -6.918 1 97.75 329 LEU B C 1
ATOM 5801 O O . LEU B 1 329 ? 16.047 -32.406 -7.891 1 97.75 329 LEU B O 1
ATOM 5805 N N . THR B 1 330 ? 16.672 -30.891 -6.371 1 97.81 330 THR B N 1
ATOM 5806 C CA . THR B 1 330 ? 18.031 -30.781 -6.887 1 97.81 330 THR B CA 1
ATOM 5807 C C . THR B 1 330 ? 18.75 -32.125 -6.797 1 97.81 330 THR B C 1
ATOM 5809 O O . THR B 1 330 ? 19.375 -32.562 -7.762 1 97.81 330 THR B O 1
ATOM 5812 N N . LEU B 1 331 ? 18.672 -32.812 -5.695 1 97.56 331 LEU B N 1
ATOM 5813 C CA . LEU B 1 331 ? 19.281 -34.125 -5.5 1 97.56 331 LEU B CA 1
ATOM 5814 C C . LEU B 1 331 ? 18.703 -35.125 -6.484 1 97.56 331 LEU B C 1
ATOM 5816 O O . LEU B 1 331 ? 19.453 -35.906 -7.066 1 97.56 331 LEU B O 1
ATOM 5820 N N . GLY B 1 332 ? 17.438 -35.062 -6.609 1 98 332 GLY B N 1
ATOM 5821 C CA . GLY B 1 332 ? 16.781 -35.969 -7.551 1 98 332 GLY B CA 1
ATOM 5822 C C . GLY B 1 332 ? 17.266 -35.781 -8.977 1 98 332 GLY B C 1
ATOM 5823 O O . GLY B 1 332 ? 17.531 -36.75 -9.68 1 98 332 GLY B O 1
ATOM 5824 N N . ARG B 1 333 ? 17.359 -34.562 -9.398 1 97.12 333 ARG B N 1
ATOM 5825 C CA . ARG B 1 333 ? 17.828 -34.25 -10.742 1 97.12 333 ARG B CA 1
ATOM 5826 C C . ARG B 1 333 ? 19.25 -34.781 -10.953 1 97.12 333 ARG B C 1
ATOM 5828 O O . ARG B 1 333 ? 19.531 -35.406 -11.969 1 97.12 333 ARG B O 1
ATOM 5835 N N . LEU B 1 334 ? 20.062 -34.5 -10.047 1 97.69 334 LEU B N 1
ATOM 5836 C CA . LEU B 1 334 ? 21.469 -34.906 -10.148 1 97.69 334 LEU B CA 1
ATOM 5837 C C . LEU B 1 334 ? 21.594 -36.438 -10.117 1 97.69 334 LEU B C 1
ATOM 5839 O O . LEU B 1 334 ? 22.391 -37 -10.875 1 97.69 334 LEU B O 1
ATOM 5843 N N . ALA B 1 335 ? 20.859 -37.062 -9.289 1 97.94 335 ALA B N 1
ATOM 5844 C CA . ALA B 1 335 ? 20.891 -38.5 -9.211 1 97.94 335 ALA B CA 1
ATOM 5845 C C . ALA B 1 335 ? 20.422 -39.125 -10.531 1 97.94 335 ALA B C 1
ATOM 5847 O O . ALA B 1 335 ? 21.062 -40.062 -11.039 1 97.94 335 ALA B O 1
ATOM 5848 N N . CYS B 1 336 ? 19.359 -38.594 -11.055 1 97.19 336 CYS B N 1
ATOM 5849 C CA . CYS B 1 336 ? 18.844 -39.125 -12.32 1 97.19 336 CYS B CA 1
ATOM 5850 C C . CYS B 1 336 ? 19.844 -38.875 -13.445 1 97.19 336 CYS B C 1
ATOM 5852 O O . CYS B 1 336 ? 20.047 -39.75 -14.297 1 97.19 336 CYS B O 1
ATOM 5854 N N . ARG B 1 337 ? 20.453 -37.781 -13.438 1 95.81 337 ARG B N 1
ATOM 5855 C CA . ARG B 1 337 ? 21.453 -37.5 -14.453 1 95.81 337 ARG B CA 1
ATOM 5856 C C . ARG B 1 337 ? 22.656 -38.406 -14.305 1 95.81 337 ARG B C 1
ATOM 5858 O O . ARG B 1 337 ? 23.375 -38.656 -15.273 1 95.81 337 ARG B O 1
ATOM 5865 N N . SER B 1 338 ? 22.891 -38.938 -13.141 1 96.44 338 SER B N 1
ATOM 5866 C CA . SER B 1 338 ? 23.984 -39.875 -12.859 1 96.44 338 SER B CA 1
ATOM 5867 C C . SER B 1 338 ? 23.531 -41.312 -13.062 1 96.44 338 SER B C 1
ATOM 5869 O O . SER B 1 338 ? 24.219 -42.25 -12.656 1 96.44 338 SER B O 1
ATOM 5871 N N . GLN B 1 339 ? 22.297 -41.469 -13.523 1 96.19 339 GLN B N 1
ATOM 5872 C CA . GLN B 1 339 ? 21.703 -42.75 -13.836 1 96.19 339 GLN B CA 1
ATOM 5873 C C . GLN B 1 339 ? 21.469 -43.594 -12.57 1 96.19 339 GLN B C 1
ATOM 5875 O O . GLN B 1 339 ? 21.594 -44.812 -12.586 1 96.19 339 GLN B O 1
ATOM 5880 N N . LEU B 1 340 ? 21.438 -42.938 -11.5 1 97 340 LEU B N 1
ATOM 5881 C CA . LEU B 1 340 ? 20.984 -43.562 -10.266 1 97 340 LEU B CA 1
ATOM 5882 C C . LEU B 1 340 ? 19.469 -43.406 -10.109 1 97 340 LEU B C 1
ATOM 5884 O O . LEU B 1 340 ? 19.016 -42.656 -9.227 1 97 340 LEU B O 1
ATOM 5888 N N . TRP B 1 341 ? 18.75 -44.188 -10.836 1 96.94 341 TRP B N 1
ATOM 5889 C CA . TRP B 1 341 ? 17.328 -43.938 -11.07 1 96.94 341 TRP B CA 1
ATOM 5890 C C . TRP B 1 341 ? 16.516 -44.125 -9.789 1 96.94 341 TRP B C 1
ATOM 5892 O O . TRP B 1 341 ? 15.688 -43.281 -9.453 1 96.94 341 TRP B O 1
ATOM 5902 N N . GLY B 1 342 ? 16.734 -45.188 -9.133 1 96.38 342 GLY B N 1
ATOM 5903 C CA . GLY B 1 342 ? 16 -45.438 -7.902 1 96.38 342 GLY B CA 1
ATOM 5904 C C . GLY B 1 342 ? 16.172 -44.344 -6.863 1 96.38 342 GLY B C 1
ATOM 5905 O O . GLY B 1 342 ? 15.195 -43.906 -6.254 1 96.38 342 GLY B O 1
ATOM 5906 N N . MET B 1 343 ? 17.391 -43.969 -6.699 1 96.75 343 MET B N 1
ATOM 5907 C CA . MET B 1 343 ? 17.703 -42.906 -5.754 1 96.75 343 MET B CA 1
ATOM 5908 C C . MET B 1 343 ? 17.047 -41.594 -6.176 1 96.75 343 MET B C 1
ATOM 5910 O O . MET B 1 343 ? 16.438 -40.906 -5.352 1 96.75 343 MET B O 1
ATOM 5914 N N . GLY B 1 344 ? 17.203 -41.281 -7.391 1 97.81 344 GLY B N 1
ATOM 5915 C CA . GLY B 1 344 ? 16.609 -40.062 -7.926 1 97.81 344 GLY B CA 1
ATOM 5916 C C . GLY B 1 344 ? 15.102 -40 -7.762 1 97.81 344 GLY B C 1
ATOM 5917 O O . GLY B 1 344 ? 14.555 -39 -7.309 1 97.81 344 GLY B O 1
ATOM 5918 N N . GLN B 1 345 ? 14.477 -41.062 -8.109 1 97.75 345 GLN B N 1
ATOM 5919 C CA . GLN B 1 345 ? 13.031 -41.156 -7.961 1 97.75 345 GLN B CA 1
ATOM 5920 C C . GLN B 1 345 ? 12.617 -41 -6.5 1 97.75 345 GLN B C 1
ATOM 5922 O O . GLN B 1 345 ? 11.617 -40.344 -6.199 1 97.75 345 GLN B O 1
ATOM 5927 N N . GLY B 1 346 ? 13.422 -41.594 -5.68 1 97.19 346 GLY B N 1
ATOM 5928 C CA . GLY B 1 346 ? 13.141 -41.469 -4.258 1 97.19 346 GLY B CA 1
ATOM 5929 C C . GLY B 1 346 ? 13.172 -40.031 -3.77 1 97.19 346 GLY B C 1
ATOM 5930 O O . GLY B 1 346 ? 12.25 -39.562 -3.07 1 97.19 346 GLY B O 1
ATOM 5931 N N . TYR B 1 347 ? 14.156 -39.312 -4.113 1 97.44 347 TYR B N 1
ATOM 5932 C CA . TYR B 1 347 ? 14.273 -37.906 -3.732 1 97.44 347 TYR B CA 1
ATOM 5933 C C . TYR B 1 347 ? 13.117 -37.094 -4.309 1 97.44 347 TYR B C 1
ATOM 5935 O O . TYR B 1 347 ? 12.508 -36.281 -3.604 1 97.44 347 TYR B O 1
ATOM 5943 N N . LEU B 1 348 ? 12.789 -37.281 -5.516 1 98.12 348 LEU B N 1
ATOM 5944 C CA . LEU B 1 348 ? 11.766 -36.5 -6.207 1 98.12 348 LEU B CA 1
ATOM 5945 C C . LEU B 1 348 ? 10.383 -36.781 -5.617 1 98.12 348 LEU B C 1
ATOM 5947 O O . LEU B 1 348 ? 9.578 -35.875 -5.441 1 98.12 348 LEU B O 1
ATOM 5951 N N . LYS B 1 349 ? 10.141 -37.969 -5.32 1 97.38 349 LYS B N 1
ATOM 5952 C CA . LYS B 1 349 ? 8.875 -38.312 -4.691 1 97.38 349 LYS B CA 1
ATOM 5953 C C . LYS B 1 349 ? 8.742 -37.688 -3.316 1 97.38 349 LYS B C 1
ATOM 5955 O O . LYS B 1 349 ? 7.668 -37.188 -2.953 1 97.38 349 LYS B O 1
ATOM 5960 N N . ARG B 1 350 ? 9.789 -37.688 -2.621 1 96.31 350 ARG B N 1
ATOM 5961 C CA . ARG B 1 350 ? 9.789 -37.031 -1.323 1 96.31 350 ARG B CA 1
ATOM 5962 C C . ARG B 1 350 ? 9.531 -35.531 -1.478 1 96.31 350 ARG B C 1
ATOM 5964 O O . ARG B 1 350 ? 8.781 -34.938 -0.697 1 96.31 350 ARG B O 1
ATOM 5971 N N . SER B 1 351 ? 10.195 -34.969 -2.354 1 97.12 351 SER B N 1
ATOM 5972 C CA . SER B 1 351 ? 9.984 -33.562 -2.627 1 97.12 351 SER B CA 1
ATOM 5973 C C . SER B 1 351 ? 8.516 -33.281 -2.941 1 97.12 351 SER B C 1
ATOM 5975 O O . SER B 1 351 ? 7.941 -32.312 -2.414 1 97.12 351 SER B O 1
ATOM 5977 N N . LEU B 1 352 ? 7.898 -34.062 -3.779 1 96.62 352 LEU B N 1
ATOM 5978 C CA . LEU B 1 352 ? 6.516 -33.875 -4.207 1 96.62 352 LEU B CA 1
ATOM 5979 C C . LEU B 1 352 ? 5.559 -34.062 -3.033 1 96.62 352 LEU B C 1
ATOM 5981 O O . LEU B 1 352 ? 4.492 -33.438 -3.002 1 96.62 352 LEU B O 1
ATOM 5985 N N . LYS B 1 353 ? 5.898 -34.875 -2.096 1 94.81 353 LYS B N 1
ATOM 5986 C CA . LYS B 1 353 ? 5.082 -35.062 -0.901 1 94.81 353 LYS B CA 1
ATOM 5987 C C . LYS B 1 353 ? 5.031 -33.781 -0.058 1 94.81 353 LYS B C 1
ATOM 5989 O O . LYS B 1 353 ? 4 -33.469 0.542 1 94.81 353 LYS B O 1
ATOM 5994 N N . ILE B 1 354 ? 6.133 -33.156 -0.094 1 94.38 354 ILE B N 1
ATOM 5995 C CA . ILE B 1 354 ? 6.23 -31.938 0.709 1 94.38 354 ILE B CA 1
ATOM 5996 C C . ILE B 1 354 ? 5.57 -30.766 -0.03 1 94.38 354 ILE B C 1
ATOM 5998 O O . ILE B 1 354 ? 4.75 -30.047 0.542 1 94.38 354 ILE B O 1
ATOM 6002 N N . ARG B 1 355 ? 5.953 -30.641 -1.272 1 94.25 355 ARG B N 1
ATOM 6003 C CA . ARG B 1 355 ? 5.434 -29.547 -2.092 1 94.25 355 ARG B CA 1
ATOM 6004 C C . ARG B 1 355 ? 5.293 -29.969 -3.549 1 94.25 355 ARG B C 1
ATOM 6006 O O . ARG B 1 355 ? 6.277 -30 -4.293 1 94.25 355 ARG B O 1
ATOM 6013 N N . PRO B 1 356 ? 4.113 -30.203 -3.934 1 93 356 PRO B N 1
ATOM 6014 C CA . PRO B 1 356 ? 3.914 -30.578 -5.336 1 93 356 PRO B CA 1
ATOM 6015 C C . PRO B 1 356 ? 4.137 -29.406 -6.297 1 93 356 PRO B C 1
ATOM 6017 O O . PRO B 1 356 ? 3.514 -28.359 -6.148 1 93 356 PRO B O 1
ATOM 6020 N N . GLU B 1 357 ? 4.992 -29.594 -7.164 1 93.31 357 GLU B N 1
ATOM 6021 C CA . GLU B 1 357 ? 5.312 -28.578 -8.164 1 93.31 357 GLU B CA 1
ATOM 6022 C C . GLU B 1 357 ? 5.43 -29.203 -9.555 1 93.31 357 GLU B C 1
ATOM 6024 O O . GLU B 1 357 ? 5.879 -30.344 -9.703 1 93.31 357 GLU B O 1
ATOM 6029 N N . ILE B 1 358 ? 5.086 -28.453 -10.547 1 92.44 358 ILE B N 1
ATOM 6030 C CA . ILE B 1 358 ? 5.086 -28.922 -11.922 1 92.44 358 ILE B CA 1
ATOM 6031 C C . ILE B 1 358 ? 6.496 -29.344 -12.328 1 92.44 358 ILE B C 1
ATOM 6033 O O . ILE B 1 358 ? 6.68 -30.406 -12.93 1 92.44 358 ILE B O 1
ATOM 6037 N N . GLU B 1 359 ? 7.367 -28.594 -11.953 1 93.62 359 GLU B N 1
ATOM 6038 C CA . GLU B 1 359 ? 8.75 -28.875 -12.328 1 93.62 359 GLU B CA 1
ATOM 6039 C C . GLU B 1 359 ? 9.242 -30.188 -11.719 1 93.62 359 GLU B C 1
ATOM 6041 O O . GLU B 1 359 ? 9.961 -30.938 -12.367 1 93.62 359 GLU B O 1
ATOM 6046 N N . THR B 1 360 ? 8.891 -30.453 -10.531 1 96.12 360 THR B N 1
ATOM 6047 C CA . THR B 1 360 ? 9.312 -31.672 -9.859 1 96.12 360 THR B CA 1
ATOM 6048 C C . THR B 1 360 ? 8.672 -32.906 -10.508 1 96.12 360 THR B C 1
ATOM 6050 O O . THR B 1 360 ? 9.328 -33.906 -10.688 1 96.12 360 THR B O 1
ATOM 6053 N N . PHE B 1 361 ? 7.441 -32.781 -10.859 1 95.06 361 PHE B N 1
ATOM 6054 C CA . PHE B 1 361 ? 6.785 -33.844 -11.594 1 95.06 361 PHE B CA 1
ATOM 6055 C C . PHE B 1 361 ? 7.492 -34.094 -12.922 1 95.06 361 PHE B C 1
ATOM 6057 O O . PHE B 1 361 ? 7.684 -35.25 -13.312 1 95.06 361 PHE B O 1
ATOM 6064 N N . HIS B 1 362 ? 7.816 -33 -13.492 1 94.62 362 HIS B N 1
ATOM 6065 C CA . HIS B 1 362 ? 8.516 -33.125 -14.766 1 94.62 362 HIS B CA 1
ATOM 6066 C C . HIS B 1 362 ? 9.852 -33.844 -14.594 1 94.62 362 HIS B C 1
ATOM 6068 O O . HIS B 1 362 ? 10.18 -34.719 -15.375 1 94.62 362 HIS B O 1
ATOM 6074 N N . ALA B 1 363 ? 10.547 -33.5 -13.617 1 96.31 363 ALA B N 1
ATOM 6075 C CA . ALA B 1 363 ? 11.828 -34.156 -13.344 1 96.31 363 ALA B CA 1
ATOM 6076 C C . ALA B 1 363 ? 11.648 -35.656 -13.062 1 96.31 363 ALA B C 1
ATOM 6078 O O . ALA B 1 363 ? 12.438 -36.469 -13.531 1 96.31 363 ALA B O 1
ATOM 6079 N N . LEU B 1 364 ? 10.695 -36 -12.344 1 97.31 364 LEU B N 1
ATOM 6080 C CA . LEU B 1 364 ? 10.406 -37.375 -12.039 1 97.31 364 LEU B CA 1
ATOM 6081 C C . LEU B 1 364 ? 10.047 -38.156 -13.305 1 97.31 364 LEU B C 1
ATOM 6083 O O . LEU B 1 364 ? 10.547 -39.25 -13.523 1 97.31 364 LEU B O 1
ATOM 6087 N N . ALA B 1 365 ? 9.219 -37.531 -14.094 1 95.75 365 ALA B N 1
ATOM 6088 C CA . ALA B 1 365 ? 8.828 -38.156 -15.352 1 95.75 365 ALA B CA 1
ATOM 6089 C C . ALA B 1 365 ? 10.039 -38.344 -16.266 1 95.75 365 ALA B C 1
ATOM 6091 O O . ALA B 1 365 ? 10.203 -39.406 -16.875 1 95.75 365 ALA B O 1
ATOM 6092 N N . GLN B 1 366 ? 10.82 -37.406 -16.312 1 95 366 GLN B N 1
ATOM 6093 C CA . GLN B 1 366 ? 12.031 -37.5 -17.125 1 95 366 GLN B CA 1
ATOM 6094 C C . GLN B 1 366 ? 12.953 -38.594 -16.625 1 95 366 GLN B C 1
ATOM 6096 O O . GLN B 1 366 ? 13.609 -39.281 -17.422 1 95 366 GLN B O 1
ATOM 6101 N N . CYS B 1 367 ? 13.016 -38.719 -15.367 1 97.12 367 CYS B N 1
ATOM 6102 C CA . CYS B 1 367 ? 13.812 -39.781 -14.773 1 97.12 367 CYS B CA 1
ATOM 6103 C C . CYS B 1 367 ? 13.305 -41.156 -15.203 1 97.12 367 CYS B C 1
ATOM 6105 O O . CYS B 1 367 ? 14.094 -42 -15.617 1 97.12 367 CYS B O 1
ATOM 6107 N N . TYR B 1 368 ? 12.031 -41.312 -15.234 1 96.56 368 TYR B N 1
ATOM 6108 C CA . TYR B 1 368 ? 11.43 -42.562 -15.672 1 96.56 368 TYR B CA 1
ATOM 6109 C C . TYR B 1 368 ? 11.664 -42.812 -17.172 1 96.56 368 TYR B C 1
ATOM 6111 O O . TYR B 1 368 ? 11.969 -43.906 -17.594 1 96.56 368 TYR B O 1
ATOM 6119 N N . GLU B 1 369 ? 11.531 -41.75 -17.859 1 94.75 369 GLU B N 1
ATOM 6120 C CA . GLU B 1 369 ? 11.758 -41.844 -19.297 1 94.75 369 GLU B CA 1
ATOM 6121 C C . GLU B 1 369 ? 13.195 -42.25 -19.609 1 94.75 369 GLU B C 1
ATOM 6123 O O . GLU B 1 369 ? 13.43 -43.125 -20.469 1 94.75 369 GLU B O 1
ATOM 6128 N N . ALA B 1 370 ? 14.133 -41.656 -18.938 1 94.62 370 ALA B N 1
ATOM 6129 C CA . ALA B 1 370 ? 15.555 -41.969 -19.141 1 94.62 370 ALA B CA 1
ATOM 6130 C C . ALA B 1 370 ? 15.867 -43.406 -18.766 1 94.62 370 ALA B C 1
ATOM 6132 O O . ALA B 1 370 ? 16.75 -44.031 -19.359 1 94.62 370 ALA B O 1
ATOM 6133 N N . GLU B 1 371 ? 15.156 -43.906 -17.828 1 95.5 371 GLU B N 1
ATOM 6134 C CA . GLU B 1 371 ? 15.32 -45.281 -17.406 1 95.5 371 GLU B CA 1
ATOM 6135 C C . GLU B 1 371 ? 14.625 -46.25 -18.359 1 95.5 371 GLU B C 1
ATOM 6137 O O . GLU B 1 371 ? 14.812 -47.469 -18.266 1 95.5 371 GLU B O 1
ATOM 6142 N N . GLY B 1 372 ? 13.711 -45.719 -19.234 1 94.69 372 GLY B N 1
ATOM 6143 C CA . GLY B 1 372 ? 12.984 -46.531 -20.188 1 94.69 372 GLY B CA 1
ATOM 6144 C C . GLY B 1 372 ? 11.594 -46.906 -19.719 1 94.69 372 GLY B C 1
ATOM 6145 O O . GLY B 1 372 ? 10.922 -47.719 -20.344 1 94.69 372 GLY B O 1
ATOM 6146 N N . GLN B 1 373 ? 11.219 -46.375 -18.641 1 94.88 373 GLN B N 1
ATOM 6147 C CA . GLN B 1 373 ? 9.891 -46.656 -18.109 1 94.88 373 GLN B CA 1
ATOM 6148 C C . GLN B 1 373 ? 8.875 -45.625 -18.594 1 94.88 373 GLN B C 1
ATOM 6150 O O . GLN B 1 373 ? 8.406 -44.781 -17.812 1 94.88 373 GLN B O 1
ATOM 6155 N N . GLU B 1 374 ? 8.438 -45.719 -19.703 1 91.94 374 GLU B N 1
ATOM 6156 C CA . GLU B 1 374 ? 7.59 -44.75 -20.375 1 91.94 374 GLU B CA 1
ATOM 6157 C C . GLU B 1 374 ? 6.199 -44.719 -19.75 1 91.94 374 GLU B C 1
ATOM 6159 O O . GLU B 1 374 ? 5.582 -43.656 -19.672 1 91.94 374 GLU B O 1
ATOM 6164 N N . ASN B 1 375 ? 5.727 -45.844 -19.391 1 91.94 375 ASN B N 1
ATOM 6165 C CA . ASN B 1 375 ? 4.398 -45.906 -18.781 1 91.94 375 ASN B CA 1
ATOM 6166 C C . ASN B 1 375 ? 4.355 -45.156 -17.453 1 91.94 375 ASN B C 1
ATOM 6168 O O . ASN B 1 375 ? 3.418 -44.406 -17.203 1 91.94 375 ASN B O 1
ATOM 6172 N N . GLN B 1 376 ? 5.395 -45.375 -16.75 1 93.69 376 GLN B N 1
ATOM 6173 C CA . GLN B 1 376 ? 5.461 -44.688 -15.469 1 93.69 376 GLN B CA 1
ATOM 6174 C C . GLN B 1 376 ? 5.598 -43.188 -15.664 1 93.69 376 GLN B C 1
ATOM 6176 O O . GLN B 1 376 ? 5.043 -42.406 -14.898 1 93.69 376 GLN B O 1
ATOM 6181 N N . ALA B 1 377 ? 6.316 -42.812 -16.625 1 93.88 377 ALA B N 1
ATOM 6182 C CA . ALA B 1 377 ? 6.457 -41.375 -16.953 1 93.88 377 ALA B CA 1
ATOM 6183 C C . ALA B 1 377 ? 5.109 -40.75 -17.312 1 93.88 377 ALA B C 1
ATOM 6185 O O . ALA B 1 377 ? 4.762 -39.688 -16.812 1 93.88 377 ALA B O 1
ATOM 6186 N N . ALA B 1 378 ? 4.387 -41.438 -18.078 1 90.25 378 ALA B N 1
ATOM 6187 C CA . ALA B 1 378 ? 3.068 -40.969 -18.5 1 90.25 378 ALA B CA 1
ATOM 6188 C C . ALA B 1 378 ? 2.131 -40.844 -17.297 1 90.25 378 ALA B C 1
ATOM 6190 O O . ALA B 1 378 ? 1.382 -39.875 -17.203 1 90.25 378 ALA B O 1
ATOM 6191 N N . LEU B 1 379 ? 2.23 -41.812 -16.484 1 91.88 379 LEU B N 1
ATOM 6192 C CA . LEU B 1 379 ? 1.406 -41.781 -15.281 1 91.88 379 LEU B CA 1
ATOM 6193 C C . LEU B 1 379 ? 1.788 -40.594 -14.398 1 91.88 379 LEU B C 1
ATOM 6195 O O . LEU B 1 379 ? 0.923 -39.969 -13.781 1 91.88 379 LEU B O 1
ATOM 6199 N N . THR B 1 380 ? 3.01 -40.312 -14.352 1 93.88 380 THR B N 1
ATOM 6200 C CA . THR B 1 380 ? 3.496 -39.188 -13.562 1 93.88 380 THR B CA 1
ATOM 6201 C C . THR B 1 380 ? 2.957 -37.875 -14.109 1 93.88 380 THR B C 1
ATOM 6203 O O . THR B 1 380 ? 2.547 -37 -13.344 1 93.88 380 THR B O 1
ATOM 6206 N N . TYR B 1 381 ? 3.021 -37.719 -15.352 1 92.31 381 TYR B N 1
ATOM 6207 C CA . TYR B 1 381 ? 2.473 -36.5 -15.969 1 92.31 381 TYR B CA 1
ATOM 6208 C C . TYR B 1 381 ? 0.991 -36.344 -15.648 1 92.31 381 TYR B C 1
ATOM 6210 O O . TYR B 1 381 ? 0.523 -35.25 -15.352 1 92.31 381 TYR B O 1
ATOM 6218 N N . LYS B 1 382 ? 0.296 -37.438 -15.758 1 90.25 382 LYS B N 1
ATOM 6219 C CA . LYS B 1 382 ? -1.126 -37.406 -15.43 1 90.25 382 LYS B CA 1
ATOM 6220 C C . LYS B 1 382 ? -1.348 -37.031 -13.969 1 90.25 382 LYS B C 1
ATOM 6222 O O . LYS B 1 382 ? -2.207 -36.188 -13.656 1 90.25 382 LYS B O 1
ATOM 6227 N N . GLU B 1 383 ? -0.578 -37.594 -13.125 1 90.75 383 GLU B N 1
ATOM 6228 C CA . GLU B 1 383 ? -0.672 -37.281 -11.703 1 90.75 383 GLU B CA 1
ATOM 6229 C C . GLU B 1 383 ? -0.39 -35.812 -11.438 1 90.75 383 GLU B C 1
ATOM 6231 O O . GLU B 1 383 ? -1.011 -35.188 -10.57 1 90.75 383 GLU B O 1
ATOM 6236 N N . ALA B 1 384 ? 0.586 -35.375 -12.102 1 91.94 384 ALA B N 1
ATOM 6237 C CA . ALA B 1 384 ? 0.948 -33.938 -11.953 1 91.94 384 ALA B CA 1
ATOM 6238 C C . ALA B 1 384 ? -0.256 -33.062 -12.211 1 91.94 384 ALA B C 1
ATOM 6240 O O . ALA B 1 384 ? -0.556 -32.156 -11.398 1 91.94 384 ALA B O 1
ATOM 6241 N N . ILE B 1 385 ? -0.909 -33.25 -13.25 1 89.75 385 ILE B N 1
ATOM 6242 C CA . ILE B 1 385 ? -2.043 -32.406 -13.648 1 89.75 385 ILE B CA 1
ATOM 6243 C C . ILE B 1 385 ? -3.18 -32.594 -12.641 1 89.75 385 ILE B C 1
ATOM 6245 O O . ILE B 1 385 ? -3.793 -31.594 -12.227 1 89.75 385 ILE B O 1
ATOM 6249 N N . LEU B 1 386 ? -3.393 -33.812 -12.242 1 87.69 386 LEU B N 1
ATOM 6250 C CA . LEU B 1 386 ? -4.473 -34.094 -11.305 1 87.69 386 LEU B CA 1
ATOM 6251 C C . LEU B 1 386 ? -4.219 -33.375 -9.969 1 87.69 386 LEU B C 1
ATOM 6253 O O . LEU B 1 386 ? -5.137 -32.812 -9.383 1 87.69 386 LEU B O 1
ATOM 6257 N N . GLN B 1 387 ? -3.035 -33.438 -9.516 1 88.62 387 GLN B N 1
ATOM 6258 C CA . GLN B 1 387 ? -2.699 -32.875 -8.211 1 88.62 387 GLN B CA 1
ATOM 6259 C C . GLN B 1 387 ? -2.629 -31.344 -8.273 1 88.62 387 GLN B C 1
ATOM 6261 O O . GLN B 1 387 ? -3.004 -30.656 -7.316 1 88.62 387 GLN B O 1
ATOM 6266 N N . LEU B 1 388 ? -2.172 -30.891 -9.328 1 88.69 388 LEU B N 1
ATOM 6267 C CA . LEU B 1 388 ? -1.93 -29.453 -9.414 1 88.69 388 LEU B CA 1
ATOM 6268 C C . LEU B 1 388 ? -3.199 -28.719 -9.812 1 88.69 388 LEU B C 1
ATOM 6270 O O . LEU B 1 388 ? -3.32 -27.516 -9.57 1 88.69 388 LEU B O 1
ATOM 6274 N N . GLU B 1 389 ? -4.047 -29.328 -10.578 1 83.12 389 GLU B N 1
ATOM 6275 C CA . GLU B 1 389 ? -5.336 -28.703 -10.891 1 83.12 389 GLU B CA 1
ATOM 6276 C C . GLU B 1 389 ? -6.152 -28.453 -9.625 1 83.12 389 GLU B C 1
ATOM 6278 O O . GLU B 1 389 ? -6.906 -27.484 -9.555 1 83.12 389 GLU B O 1
ATOM 6283 N N . LYS B 1 390 ? -6.062 -29.141 -8.508 1 71.38 390 LYS B N 1
ATOM 6284 C CA . LYS B 1 390 ? -6.844 -29.031 -7.277 1 71.38 390 LYS B CA 1
ATOM 6285 C C . LYS B 1 390 ? -6.359 -27.859 -6.43 1 71.38 390 LYS B C 1
ATOM 6287 O O . LYS B 1 390 ? -7.07 -27.391 -5.535 1 71.38 390 LYS B O 1
ATOM 6292 N N . LYS B 1 391 ? -5.426 -27.344 -6.941 1 65.88 391 LYS B N 1
ATOM 6293 C CA . LYS B 1 391 ? -4.922 -26.234 -6.141 1 65.88 391 LYS B CA 1
ATOM 6294 C C . LYS B 1 391 ? -5.316 -24.891 -6.75 1 65.88 391 LYS B C 1
ATOM 6296 O O . LYS B 1 391 ? -5.59 -23.938 -6.027 1 65.88 391 LYS B O 1
#

InterPro domains:
  IPR005254 Heme biosynthesis-associated TPR protein [TIGR00540] (3-384)
  IPR010817 HemY, N-terminal [PF07219] (26-131)
  IPR011990 Tetratricopeptide-like helical domain superfamily [G3DSA:1.25.40.10] (70-390)
  IPR011990 Tetratricopeptide-like helical domain superfamily [SSF48452] (90-382)

Solvent-accessible surface area (backbone atoms only — not comparable to full-atom values): 40140 Å² total; per-residue (Å²): 106,67,65,55,50,51,49,47,53,49,49,52,51,49,49,53,43,52,51,39,49,66,56,65,69,21,50,24,40,40,38,50,79,92,45,74,47,77,41,43,41,27,53,53,52,41,52,52,50,51,53,40,53,53,51,46,53,51,50,50,53,49,47,51,66,66,48,44,62,61,57,49,50,51,53,50,47,43,54,40,48,51,46,24,42,48,22,44,34,51,11,53,53,28,47,73,58,66,37,36,67,60,13,26,53,31,16,55,72,27,20,87,71,28,96,35,20,60,54,24,28,53,51,26,18,52,28,26,47,77,67,69,33,58,67,59,18,50,48,30,52,49,51,35,46,70,76,38,58,88,47,49,63,62,53,46,50,53,52,22,58,72,26,44,84,84,36,47,68,60,16,45,54,49,35,49,55,48,31,72,77,40,71,80,41,31,53,51,49,48,53,39,45,51,48,26,59,75,72,63,41,45,70,64,36,57,71,43,42,69,58,52,72,75,31,84,63,49,51,72,66,55,46,52,51,49,51,44,50,41,52,21,48,46,41,65,62,38,86,45,70,67,54,34,48,53,57,58,67,70,48,53,78,73,58,64,40,34,58,66,35,40,41,30,47,52,51,49,28,55,73,71,70,49,62,82,72,44,66,60,49,46,53,54,21,41,71,72,42,81,45,65,68,47,46,41,52,62,41,65,60,74,82,71,67,38,52,65,52,31,55,56,55,58,67,59,48,43,91,90,39,65,83,35,40,52,56,26,38,22,46,12,47,21,25,33,72,52,68,36,49,70,62,9,47,50,30,28,51,51,13,42,71,71,50,75,46,61,57,50,37,47,52,42,19,49,40,28,43,76,73,65,37,51,67,58,16,39,50,34,30,47,47,40,44,60,60,56,56,78,102,108,65,64,55,49,51,49,49,52,50,47,52,50,50,49,54,41,52,50,41,48,68,57,62,70,20,52,22,41,40,37,49,81,91,46,74,48,76,40,41,41,26,52,53,51,39,50,54,50,51,50,39,53,53,52,46,53,52,52,50,53,51,47,51,64,65,48,43,63,62,57,49,49,50,52,51,48,42,52,40,49,51,47,24,41,48,23,44,33,52,12,53,53,28,47,72,58,65,35,37,67,60,13,27,53,32,18,54,73,28,20,87,71,29,97,35,20,61,54,21,28,55,52,26,20,51,28,25,46,76,67,68,33,59,67,58,17,52,48,29,51,50,50,35,46,70,76,39,57,88,48,49,63,63,52,47,49,53,52,23,58,72,26,42,83,83,34,46,68,61,18,45,53,49,36,49,55,48,31,72,77,41,70,80,41,32,52,51,49,48,53,40,46,52,46,28,60,76,72,63,39,44,69,66,36,58,70,44,42,69,60,52,70,76,31,84,62,48,52,74,67,55,46,52,50,49,51,44,49,43,52,22,48,44,42,64,63,40,88,46,71,68,55,34,49,54,56,58,68,68,49,53,78,71,56,64,40,35,58,68,35,39,43,31,47,50,51,49,28,55,73,71,69,48,62,81,72,45,65,61,50,45,54,55,22,42,71,74,42,81,46,64,68,47,47,41,52,61,41,66,59,75,82,72,66,37,52,64,53,32,56,55,55,57,66,58,46,45,92,88,39,65,82,35,39,52,57,25,38,23,45,12,47,20,25,32,72,52,67,36,50,70,61,9,47,50,30,28,52,51,13,42,73,75,51,74,44,62,56,49,36,46,50,43,18,49,40,29,44,77,73,65,37,52,67,60,16,40,50,35,30,46,47,41,43,61,60,56,56,76,103

pLDDT: mean 88.39, std 10.93, range [56.22, 98.12]

Secondary structure (DSSP, 8-state):
-HHHHHHHHHHHHHHHHHHHHHS--EEEEEEETTEEEEEEHHHHHHHHHHHHHHHHHHHHHHHHHHHHHHHHHHHHHHHHHHHHHHHHHHHHHHHHTT-HHHHHHHHHHTTTT-TTHHHHHHHHHHHHHHTT-HHHHHHHHHHHHHH-GGGHHHHHHHHHHHHHTT-HHHHHHHHHHHHHH-TT-HHHHHHHHHHHHHHT-HHHHHHHHHHHHHSTTS-HHHHHHHHHHHHHHHHHT-SSHHHHHHHHHHS-TTGGG-HHHHHHHHHHHHHTT--TTHHHHHHHHHHHS--HHHHHHHHH--SS-HHHHHHHHHTT-STTSTT-HHHHHHHHHHHHHTT-HHHHHHHHHHHHHH---HHHHHHHHHHHHHHT-HHHHHHHHHHHHHHHHT-/-HHHHHHHHHHHHHHHHHHHHHS--EEEEEEETTEEEEEEHHHHHHHHHHHHHHHHHHHHHHHHHHHHHHHHHHHHHHHHHHHHHHHHHHHHHHHHTT-HHHHHHHHHHTTTT-TTHHHHHHHHHHHHHHTT-HHHHHHHHHHHHHH-GGGHHHHHHHHHHHHHTT-HHHHHHHHHHHHHH-TT-HHHHHHHHHHHHHHT-HHHHHHHHHHHHHSTTS-HHHHHHHHHHHHHHHHHT-SSHHHHHHHHHHS-TTGGG-HHHHHHHHHHHHHTT--TTHHHHHHHHHHHS--HHHHHHHHH--SS-HHHHHHHHHTT-STT-TT-HHHHHHHHHHHHHTT-HHHHHHHHHHHHHH---HHHHHHHHHHHHHHT-HHHHHHHHHHHHHHHHT-